Protein AF-0000000069048032 (afdb_homodimer)

Sequence (918 aa):
MLNNARDVAITTDIWTSMNTDSYITITVHFLIQAQLKTMVLCTKKLECSHTAVNICDLMTEELNKWNIFDKVVAVVTDGGANIKAAVRLMNLSHVPCTVHKLNLVIQQSLLLSDNEETRPCTNTNESDLNNLLKKCRNIVGFFKRSEVANRMLMDKQKQLGNETVLKLKQDIRTRWNSTFFMLERIMKLKEPITIVMITLKNTPCHLNSDEWNIIEDIVPLLRPFDRVTVELSAEQYPTISTVIPLIRGLQMSLGSKNPTTLLGNFIKQRLIDNTAKRFESIEEQGLTPHFSRATLLDPRCKKVAFGLEQNANDTEAFLITETAALIRNVSNTEQATQEMDQNEEVDNVWNFLQSRVTNVQSQTTTASSATSLMNQYINMPHQDFKSNVAMFWNEHKVVLAPLSDIALKYSIVPATSVPAERIFSKAGMYMMIHKSQTNRVEHCVEQQVKHTKQVQKEYMLNNARDVAITTDIWTSMNTDSYITITVHFLIQAQLKTMVLCTKKLECSHTAVNICDLMTEELNKWNIFDKVVAVVTDGGANIKAAVRLMNLSHVPCTVHKLNLVIQQSLLLSDNEETRPCTNTNESDLNNLLKKCRNIVGFFKRSEVANRMLMDKQKQLGNETVLKLKQDIRTRWNSTFFMLERIMKLKEPITIVMITLKNTPCHLNSDEWNIIEDIVPLLRPFDRVTVELSAEQYPTISTVIPLIRGLQMSLGSKNPTTLLGNFIKQRLIDNTAKRFESIEEQGLTPHFSRATLLDPRCKKVAFGLEQNANDTEAFLITETAALIRNVSNTEQATQEMDQNEEVDNVWNFLQSRVTNVQSQTTTASSATSLMNQYINMPHQDFKSNVAMFWNEHKVVLAPLSDIALKYSIVPATSVPAERIFSKAGMYMMIHKSQTNRVEHCVEQQVKHTKQVQKEY

Nearest PDB structures (foldseek):
  6dww-assembly1_A  TM=8.478E-01  e=1.047E-14  Musca domestica
  4d1q-assembly1_H-2  TM=7.732E-01  e=5.348E-15  Musca domestica
  4d1q-assembly1_B  TM=8.050E-01  e=9.401E-14  Musca domestica
  2bw3-assembly1_A  TM=7.084E-01  e=4.802E-14  Musca domestica
  8sjd-assembly1_C  TM=8.240E-01  e=1.891E-12  Musca domestica

Radius of gyration: 40.61 Å; Cα contacts (8 Å, |Δi|>4): 1242; chains: 2; bounding box: 70×132×83 Å

Structure (mmCIF, N/CA/C/O backbone):
data_AF-0000000069048032-model_v1
#
loop_
_entity.id
_entity.type
_entity.pdbx_description
1 polymer 'HAT C-terminal dimerisation domain-containing protein'
#
loop_
_atom_site.group_PDB
_atom_site.id
_atom_site.type_symbol
_atom_site.label_atom_id
_atom_site.label_alt_id
_atom_site.label_comp_id
_atom_site.label_asym_id
_atom_site.label_entity_id
_atom_site.label_seq_id
_atom_site.pdbx_PDB_ins_code
_atom_site.Cartn_x
_atom_site.Cartn_y
_atom_site.Cartn_z
_atom_site.occupancy
_atom_site.B_iso_or_equiv
_atom_site.auth_seq_id
_atom_site.auth_comp_id
_atom_site.auth_asym_id
_atom_site.auth_atom_id
_atom_site.pdbx_PDB_model_num
ATOM 1 N N . MET A 1 1 ? -22.062 18.766 -9.664 1 75.5 1 MET A N 1
ATOM 2 C CA . MET A 1 1 ? -20.766 18.594 -9.016 1 75.5 1 MET A CA 1
ATOM 3 C C . MET A 1 1 ? -20.953 18.188 -7.555 1 75.5 1 MET A C 1
ATOM 5 O O . MET A 1 1 ? -20.422 17.156 -7.129 1 75.5 1 MET A O 1
ATOM 9 N N . LEU A 1 2 ? -21.875 18.906 -6.867 1 82.12 2 LEU A N 1
ATOM 10 C CA . LEU A 1 2 ? -22.094 18.672 -5.445 1 82.12 2 LEU A CA 1
ATOM 11 C C . LEU A 1 2 ? -22.812 17.344 -5.215 1 82.12 2 LEU A C 1
ATOM 13 O O . LEU A 1 2 ? -22.531 16.641 -4.246 1 82.12 2 LEU A O 1
ATOM 17 N N . ASN A 1 3 ? -23.578 16.969 -6.109 1 79 3 ASN A N 1
ATOM 18 C CA . ASN A 1 3 ? -24.328 15.727 -5.98 1 79 3 ASN A CA 1
ATOM 19 C C . ASN A 1 3 ? -23.438 14.5 -6.082 1 79 3 ASN A C 1
ATOM 21 O O . ASN A 1 3 ? -23.75 13.445 -5.535 1 79 3 ASN A O 1
ATOM 25 N N . ASN A 1 4 ? -22.359 14.758 -6.672 1 81.81 4 ASN A N 1
ATOM 26 C CA . ASN A 1 4 ? -21.453 13.625 -6.887 1 81.81 4 ASN A CA 1
ATOM 27 C C . ASN A 1 4 ? -20.484 13.453 -5.723 1 81.81 4 ASN A C 1
ATOM 29 O O . ASN A 1 4 ? -19.797 12.438 -5.633 1 81.81 4 ASN A O 1
ATOM 33 N N . ALA A 1 5 ? -20.531 14.453 -4.871 1 88.56 5 ALA A N 1
ATOM 34 C CA . ALA A 1 5 ? -19.641 14.352 -3.721 1 88.56 5 ALA A CA 1
ATOM 35 C C . ALA A 1 5 ? -20.188 13.359 -2.695 1 88.56 5 ALA A C 1
ATOM 37 O O . ALA A 1 5 ? -21.391 13.344 -2.41 1 88.56 5 ALA A O 1
ATOM 38 N N . ARG A 1 6 ? -19.406 12.508 -2.221 1 88.44 6 ARG A N 1
ATOM 39 C CA . ARG A 1 6 ? -19.812 11.508 -1.243 1 88.44 6 ARG A CA 1
ATOM 40 C C . ARG A 1 6 ? -19.984 12.125 0.14 1 88.44 6 ARG A C 1
ATOM 42 O O . ARG A 1 6 ? -20.938 11.828 0.847 1 88.44 6 ARG A O 1
ATOM 49 N N . ASP A 1 7 ? -19.062 12.938 0.559 1 94.38 7 ASP A N 1
ATOM 50 C CA . ASP A 1 7 ? -19.047 13.609 1.855 1 94.38 7 ASP A CA 1
ATOM 51 C C . ASP A 1 7 ? -18.844 15.117 1.694 1 94.38 7 ASP A C 1
ATOM 53 O O . ASP A 1 7 ? -18.141 15.555 0.78 1 94.38 7 ASP A O 1
ATOM 57 N N . VAL A 1 8 ? -19.5 15.914 2.549 1 95.94 8 VAL A N 1
ATOM 58 C CA . VAL A 1 8 ? -19.328 17.359 2.506 1 95.94 8 VAL A CA 1
ATOM 59 C C . VAL A 1 8 ? -19.172 17.906 3.924 1 95.94 8 VAL A C 1
ATOM 61 O O . VAL A 1 8 ? -19.656 17.297 4.887 1 95.94 8 VAL A O 1
ATOM 64 N N . ALA A 1 9 ? -18.438 18.938 4.059 1 95.62 9 ALA A N 1
ATOM 65 C CA . ALA A 1 9 ? -18.344 19.703 5.305 1 95.62 9 ALA A CA 1
ATOM 66 C C . ALA A 1 9 ? -18.953 21.094 5.148 1 95.62 9 ALA A C 1
ATOM 68 O O . ALA A 1 9 ? -18.938 21.672 4.062 1 95.62 9 ALA A O 1
ATOM 69 N N . ILE A 1 10 ? -19.484 21.609 6.23 1 94.69 10 ILE A N 1
ATOM 70 C CA . ILE A 1 10 ? -20.203 22.891 6.176 1 94.69 10 ILE A CA 1
ATOM 71 C C . ILE A 1 10 ? -19.547 23.875 7.129 1 94.69 10 ILE A C 1
ATOM 73 O O . ILE A 1 10 ? -19.156 23.516 8.242 1 94.69 10 ILE A O 1
ATOM 77 N N . THR A 1 11 ? -19.375 25.031 6.652 1 92.62 11 THR A N 1
ATOM 78 C CA . THR A 1 11 ? -19 26.125 7.539 1 92.62 11 THR A CA 1
ATOM 79 C C . THR A 1 11 ? -20.094 27.188 7.562 1 92.62 11 THR A C 1
ATOM 81 O O . THR A 1 11 ? -20.766 27.438 6.555 1 92.62 11 THR A O 1
ATOM 84 N N . THR A 1 12 ? -20.344 27.719 8.727 1 89.81 12 THR A N 1
ATOM 85 C CA . THR A 1 12 ? -21.328 28.781 8.875 1 89.81 12 THR A CA 1
ATOM 86 C C . THR A 1 12 ? -20.75 29.969 9.641 1 89.81 12 THR A C 1
ATOM 88 O O . THR A 1 12 ? -19.922 29.781 10.531 1 89.81 12 THR A O 1
ATOM 91 N N . ASP A 1 13 ? -21.172 31.109 9.203 1 81.62 13 ASP A N 1
ATOM 92 C CA . ASP A 1 13 ? -20.75 32.344 9.844 1 81.62 13 ASP A CA 1
ATOM 93 C C . ASP A 1 13 ? -21.906 33.344 9.945 1 81.62 13 ASP A C 1
ATOM 95 O O . ASP A 1 13 ? -22.625 33.562 8.969 1 81.62 13 ASP A O 1
ATOM 99 N N . ILE A 1 14 ? -22.188 33.656 11.156 1 78.88 14 ILE A N 1
ATOM 100 C CA . ILE A 1 14 ? -23.188 34.719 11.359 1 78.88 14 ILE A CA 1
ATOM 101 C C . ILE A 1 14 ? -22.484 36.062 11.5 1 78.88 14 ILE A C 1
ATOM 103 O O . ILE A 1 14 ? -21.578 36.219 12.312 1 78.88 14 ILE A O 1
ATOM 107 N N . TRP A 1 15 ? -22.922 37 10.656 1 73.88 15 TRP A N 1
ATOM 108 C CA . TRP A 1 15 ? -22.266 38.312 10.688 1 73.88 15 TRP A CA 1
ATOM 109 C C . TRP A 1 15 ? -23.297 39.406 10.516 1 73.88 15 TRP A C 1
ATOM 111 O O . TRP A 1 15 ? -24.438 39.156 10.094 1 73.88 15 TRP A O 1
ATOM 121 N N . THR A 1 16 ? -22.938 40.531 11.031 1 74.25 16 THR A N 1
ATOM 122 C CA . THR A 1 16 ? -23.828 41.688 11.016 1 74.25 16 THR A CA 1
ATOM 123 C C . THR A 1 16 ? -23.406 42.688 9.945 1 74.25 16 THR A C 1
ATOM 125 O O . THR A 1 16 ? -22.219 43 9.805 1 74.25 16 THR A O 1
ATOM 128 N N . SER A 1 17 ? -24.391 43.125 9.227 1 67.06 17 SER A N 1
ATOM 129 C CA . SER A 1 17 ? -24.125 44.125 8.188 1 67.06 17 SER A CA 1
ATOM 130 C C . SER A 1 17 ? -24.031 45.531 8.781 1 67.06 17 SER A C 1
ATOM 132 O O . SER A 1 17 ? -24.266 45.719 9.977 1 67.06 17 SER A O 1
ATOM 134 N N . MET A 1 18 ? -23.672 46.438 7.895 1 62.88 18 MET A N 1
ATOM 135 C CA . MET A 1 18 ? -23.562 47.844 8.297 1 62.88 18 MET A CA 1
ATOM 136 C C . MET A 1 18 ? -24.906 48.375 8.758 1 62.88 18 MET A C 1
ATOM 138 O O . MET A 1 18 ? -24.969 49.25 9.625 1 62.88 18 MET A O 1
ATOM 142 N N . ASN A 1 19 ? -25.969 47.875 8.195 1 64.19 19 ASN A N 1
ATOM 143 C CA . ASN A 1 19 ? -27.312 48.312 8.562 1 64.19 19 ASN A CA 1
ATOM 144 C C . ASN A 1 19 ? -27.828 47.562 9.781 1 64.19 19 ASN A C 1
ATOM 146 O O . ASN A 1 19 ? -29.047 47.531 10.039 1 64.19 19 ASN A O 1
ATOM 150 N N . THR A 1 20 ? -26.984 46.844 10.43 1 70.56 20 THR A N 1
ATOM 151 C CA . THR A 1 20 ? -27.25 46.125 11.688 1 70.56 20 THR A CA 1
ATOM 152 C C . THR A 1 20 ? -28.109 44.906 11.445 1 70.56 20 THR A C 1
ATOM 154 O O . THR A 1 20 ? -28.734 44.375 12.375 1 70.56 20 THR A O 1
ATOM 157 N N . ASP A 1 21 ? -28.125 44.594 10.18 1 78.12 21 ASP A N 1
ATOM 158 C CA . ASP A 1 21 ? -28.812 43.344 9.883 1 78.12 21 ASP A CA 1
ATOM 159 C C . ASP A 1 21 ? -27.891 42.156 10.07 1 78.12 21 ASP A C 1
ATOM 161 O O . ASP A 1 21 ? -26.703 42.219 9.742 1 78.12 21 ASP A O 1
ATOM 165 N N . SER A 1 22 ? -28.531 41.125 10.648 1 81.38 22 SER A N 1
ATOM 166 C CA . SER A 1 22 ? -27.75 39.906 10.867 1 81.38 22 SER A CA 1
ATOM 167 C C . SER A 1 22 ? -27.922 38.906 9.711 1 81.38 22 SER A C 1
ATOM 169 O O . SER A 1 22 ? -29.047 38.719 9.219 1 81.38 22 SER A O 1
ATOM 171 N N . TYR A 1 23 ? -26.797 38.406 9.211 1 82.31 23 TYR A N 1
ATOM 172 C CA . TYR A 1 23 ? -26.812 37.438 8.117 1 82.31 23 TYR A CA 1
ATOM 173 C C . TYR A 1 23 ? -26.109 36.156 8.516 1 82.31 23 TYR A C 1
ATOM 175 O O . TYR A 1 23 ? -25.219 36.156 9.367 1 82.31 23 TYR A O 1
ATOM 183 N N . ILE A 1 24 ? -26.625 35.094 7.918 1 84.56 24 ILE A N 1
ATOM 184 C CA . ILE A 1 24 ? -25.922 33.812 8.055 1 84.56 24 ILE A CA 1
ATOM 185 C C . ILE A 1 24 ? -25.438 33.344 6.688 1 84.56 24 ILE A C 1
ATOM 187 O O . ILE A 1 24 ? -26.172 33.406 5.699 1 84.56 24 ILE A O 1
ATOM 191 N N . THR A 1 25 ? -24.172 33 6.59 1 86.06 25 THR A N 1
ATOM 192 C CA . THR A 1 25 ? -23.594 32.438 5.375 1 86.06 25 THR A CA 1
ATOM 193 C C . THR A 1 25 ? -23.25 30.969 5.574 1 86.06 25 THR A C 1
ATOM 195 O O . THR A 1 25 ? -22.594 30.609 6.559 1 86.06 25 THR A O 1
ATOM 198 N N . ILE A 1 26 ? -23.766 30.156 4.664 1 90.81 26 ILE A N 1
ATOM 199 C CA . ILE A 1 26 ? -23.5 28.734 4.695 1 90.81 26 ILE A CA 1
ATOM 200 C C . ILE A 1 26 ? -22.609 28.344 3.512 1 90.81 26 ILE A C 1
ATOM 202 O O . ILE A 1 26 ? -22.938 28.625 2.359 1 90.81 26 ILE A O 1
ATOM 206 N N . THR A 1 27 ? -21.453 27.75 3.824 1 90.31 27 THR A N 1
ATOM 207 C CA . THR A 1 27 ? -20.484 27.344 2.809 1 90.31 27 THR A CA 1
ATOM 208 C C . THR A 1 27 ? -20.234 25.844 2.855 1 90.31 27 THR A C 1
ATOM 210 O O . THR A 1 27 ? -20.172 25.25 3.936 1 90.31 27 THR A O 1
ATOM 213 N N . VAL A 1 28 ? -20.125 25.297 1.666 1 92.69 28 VAL A N 1
ATOM 214 C CA . VAL A 1 28 ? -19.906 23.844 1.591 1 92.69 28 VAL A CA 1
ATOM 215 C C . VAL A 1 28 ? -18.5 23.562 1.09 1 92.69 28 VAL A C 1
ATOM 217 O O . VAL A 1 28 ? -17.969 24.297 0.25 1 92.69 28 VAL A O 1
ATOM 220 N N . HIS A 1 29 ? -17.875 22.531 1.659 1 92.12 29 HIS A N 1
ATOM 221 C CA . HIS A 1 29 ? -16.531 22.047 1.296 1 92.12 29 HIS A CA 1
ATOM 222 C C . HIS A 1 29 ? -16.562 20.594 0.886 1 92.12 29 HIS A C 1
ATOM 224 O O . HIS A 1 29 ? -17.109 19.75 1.604 1 92.12 29 HIS A O 1
ATOM 230 N N . PHE A 1 30 ? -16.031 20.297 -0.293 1 92.5 30 PHE A N 1
ATOM 231 C CA . PHE A 1 30 ? -16.016 18.922 -0.773 1 92.5 30 PHE A CA 1
ATOM 232 C C . PHE A 1 30 ? -14.844 18.672 -1.713 1 92.5 30 PHE A C 1
ATOM 234 O O . PHE A 1 30 ? -14.172 19.625 -2.131 1 92.5 30 PHE A O 1
ATOM 241 N N . LEU A 1 31 ? -14.523 17.391 -1.908 1 90.25 31 LEU A N 1
ATOM 242 C CA . LEU A 1 31 ? -13.398 17.031 -2.768 1 90.25 31 LEU A CA 1
ATOM 243 C C . LEU A 1 31 ? -13.883 16.641 -4.16 1 90.25 31 LEU A C 1
ATOM 245 O O . LEU A 1 31 ? -14.898 15.953 -4.297 1 90.25 31 LEU A O 1
ATOM 249 N N . ILE A 1 32 ? -13.203 17.188 -5.148 1 86.25 32 ILE A N 1
ATOM 250 C CA . ILE A 1 32 ? -13.359 16.75 -6.531 1 86.25 32 ILE A CA 1
ATOM 251 C C . ILE A 1 32 ? -11.992 16.406 -7.125 1 86.25 32 ILE A C 1
ATOM 253 O O . ILE A 1 32 ? -11.133 17.281 -7.262 1 86.25 32 ILE A O 1
ATOM 257 N N . GLN A 1 33 ? -11.75 15.164 -7.523 1 80.81 33 GLN A N 1
ATOM 258 C CA . GLN A 1 33 ? -10.477 14.734 -8.086 1 80.81 33 GLN A CA 1
ATOM 259 C C . GLN A 1 33 ? -9.312 15.141 -7.18 1 80.81 33 GLN A C 1
ATOM 261 O O . GLN A 1 33 ? -8.352 15.758 -7.637 1 80.81 33 GLN A O 1
ATOM 266 N N . ALA A 1 34 ? -9.492 14.992 -5.938 1 81.12 34 ALA A N 1
ATOM 267 C CA . ALA A 1 34 ? -8.469 15.188 -4.914 1 81.12 34 ALA A CA 1
ATOM 268 C C . ALA A 1 34 ? -8.188 16.672 -4.711 1 81.12 34 ALA A C 1
ATOM 270 O O . ALA A 1 34 ? -7.148 17.047 -4.148 1 81.12 34 ALA A O 1
ATOM 271 N N . GLN A 1 35 ? -9.117 17.516 -5.141 1 85 35 GLN A N 1
ATOM 272 C CA . GLN A 1 35 ? -9.008 18.953 -4.914 1 85 35 GLN A CA 1
ATOM 273 C C . GLN A 1 35 ? -10.156 19.469 -4.055 1 85 35 GLN A C 1
ATOM 275 O O . GLN A 1 35 ? -11.32 19.125 -4.301 1 85 35 GLN A O 1
ATOM 280 N N . LEU A 1 36 ? -9.773 20.203 -3.139 1 88.31 36 LEU A N 1
ATOM 281 C CA . LEU A 1 36 ? -10.781 20.781 -2.252 1 88.31 36 LEU A CA 1
ATOM 282 C C . LEU A 1 36 ? -11.523 21.922 -2.936 1 88.31 36 LEU A C 1
ATOM 284 O O . LEU A 1 36 ? -10.898 22.828 -3.475 1 88.31 36 LEU A O 1
ATOM 288 N N . LYS A 1 37 ? -12.781 21.797 -2.98 1 86.88 37 LYS A N 1
ATOM 289 C CA . LYS A 1 37 ? -13.633 22.828 -3.539 1 86.88 37 LYS A CA 1
ATOM 290 C C . LYS A 1 37 ? -14.531 23.453 -2.463 1 86.88 37 LYS A C 1
ATOM 292 O O . LYS A 1 37 ? -15.023 22.734 -1.585 1 86.88 37 LYS A O 1
ATOM 297 N N . THR A 1 38 ? -14.625 24.734 -2.521 1 88.06 38 THR A N 1
ATOM 298 C CA . THR A 1 38 ? -15.461 25.484 -1.594 1 88.06 38 THR A CA 1
ATOM 299 C C . THR A 1 38 ? -16.5 26.312 -2.35 1 88.06 38 THR A C 1
ATOM 301 O O . THR A 1 38 ? -16.172 26.984 -3.336 1 88.06 38 THR A O 1
ATOM 304 N N . MET A 1 39 ? -17.766 26.203 -1.888 1 85.62 39 MET A N 1
ATOM 305 C CA . MET A 1 39 ? -18.859 26.969 -2.518 1 85.62 39 MET A CA 1
ATOM 306 C C . MET A 1 39 ? -19.797 27.531 -1.469 1 85.62 39 MET A C 1
ATOM 308 O O . MET A 1 39 ? -20.109 26.859 -0.48 1 85.62 39 MET A O 1
ATOM 312 N N . VAL A 1 40 ? -20.219 28.719 -1.731 1 87 40 VAL A N 1
ATOM 313 C CA . VAL A 1 40 ? -21.219 29.312 -0.855 1 87 40 VAL A CA 1
ATOM 314 C C . VAL A 1 40 ? -22.609 28.844 -1.255 1 87 40 VAL A C 1
ATOM 316 O O . VAL A 1 40 ? -23.047 29.047 -2.393 1 87 40 VAL A O 1
ATOM 319 N N . LEU A 1 41 ? -23.266 28.219 -0.309 1 89.12 41 LEU A N 1
ATOM 320 C CA . LEU A 1 41 ? -24.609 27.719 -0.589 1 89.12 41 LEU A CA 1
ATOM 321 C C . LEU A 1 41 ? -25.625 28.844 -0.546 1 89.12 41 LEU A C 1
ATOM 323 O O . LEU A 1 41 ? -26.5 28.938 -1.414 1 89.12 41 LEU A O 1
ATOM 327 N N . CYS A 1 42 ? -25.484 29.625 0.493 1 86.44 42 CYS A N 1
ATOM 328 C CA . CYS A 1 42 ? -26.438 30.734 0.606 1 86.44 42 CYS A CA 1
ATOM 329 C C . CYS A 1 42 ? -25.969 31.75 1.64 1 86.44 42 CYS A C 1
ATOM 331 O O . CYS A 1 42 ? -25.109 31.438 2.477 1 86.44 42 CYS A O 1
ATOM 333 N N . THR A 1 43 ? -26.375 32.938 1.492 1 86.06 43 THR A N 1
ATOM 334 C CA . THR A 1 43 ? -26.344 34.031 2.482 1 86.06 43 THR A CA 1
ATOM 335 C C . THR A 1 43 ? -27.734 34.594 2.727 1 86.06 43 THR A C 1
ATOM 337 O O . THR A 1 43 ? -28.359 35.125 1.812 1 86.06 43 THR A O 1
ATOM 340 N N . LYS A 1 44 ? -28.172 34.375 3.945 1 84.88 44 LYS A N 1
ATOM 341 C CA . LYS A 1 44 ? -29.562 34.75 4.238 1 84.88 44 LYS A CA 1
ATOM 342 C C . LYS A 1 44 ? -29.625 35.688 5.434 1 84.88 44 LYS A C 1
ATOM 344 O O . LYS A 1 44 ? -28.859 35.562 6.387 1 84.88 44 LYS A O 1
ATOM 349 N N . LYS A 1 45 ? -30.547 36.594 5.277 1 82.44 45 LYS A N 1
ATOM 350 C CA . LYS A 1 45 ? -30.812 37.469 6.398 1 82.44 45 LYS A CA 1
ATOM 351 C C . LYS A 1 45 ? -31.547 36.75 7.516 1 82.44 45 LYS A C 1
ATOM 353 O O . LYS A 1 45 ? -32.469 35.938 7.254 1 82.44 45 LYS A O 1
ATOM 358 N N . LEU A 1 46 ? -30.984 36.969 8.734 1 82.31 46 LEU A N 1
ATOM 359 C CA . LEU A 1 46 ? -31.641 36.375 9.898 1 82.31 46 LEU A CA 1
ATOM 360 C C . LEU A 1 46 ? -32.719 37.312 10.438 1 82.31 46 LEU A C 1
ATOM 362 O O . LEU A 1 46 ? -32.406 38.344 11.039 1 82.31 46 LEU A O 1
ATOM 366 N N . GLU A 1 47 ? -33.938 37.188 10.039 1 72.06 47 GLU A N 1
ATOM 367 C CA . GLU A 1 47 ? -35.031 38.062 10.367 1 72.06 47 GLU A CA 1
ATOM 368 C C . GLU A 1 47 ? -35.5 37.875 11.82 1 72.06 47 GLU A C 1
ATOM 370 O O . GLU A 1 47 ? -35.938 38.844 12.453 1 72.06 47 GLU A O 1
ATOM 375 N N . CYS A 1 48 ? -35.531 36.781 12.305 1 65.81 48 CYS A N 1
ATOM 376 C CA . CYS A 1 48 ? -36.062 36.5 13.633 1 65.81 48 CYS A CA 1
ATOM 377 C C . CYS A 1 48 ? -34.969 36.375 14.664 1 65.81 48 CYS A C 1
ATOM 379 O O . CYS A 1 48 ? -33.781 36.594 14.352 1 65.81 48 CYS A O 1
ATOM 381 N N . SER A 1 49 ? -35.375 36.125 15.875 1 75.69 49 SER A N 1
ATOM 382 C CA . SER A 1 49 ? -34.5 35.844 17 1 75.69 49 SER A CA 1
ATOM 383 C C . SER A 1 49 ? -33.5 34.75 16.656 1 75.69 49 SER A C 1
ATOM 385 O O . SER A 1 49 ? -33.844 33.75 16.016 1 75.69 49 SER A O 1
ATOM 387 N N . HIS A 1 50 ? -32.375 35.094 16.859 1 80.69 50 HIS A N 1
ATOM 388 C CA . HIS A 1 50 ? -31.281 34.156 16.562 1 80.69 50 HIS A CA 1
ATOM 389 C C . HIS A 1 50 ? -31.312 32.969 17.5 1 80.69 50 HIS A C 1
ATOM 391 O O . HIS A 1 50 ? -30.312 32.625 18.125 1 80.69 50 HIS A O 1
ATOM 397 N N . THR A 1 51 ? -32.469 32.312 17.438 1 85.94 51 THR A N 1
ATOM 398 C CA . THR A 1 51 ? -32.594 31.141 18.297 1 85.94 51 THR A CA 1
ATOM 399 C C . THR A 1 51 ? -32.062 29.906 17.594 1 85.94 51 THR A C 1
ATOM 401 O O . THR A 1 51 ? -31.984 29.859 16.359 1 85.94 51 THR A O 1
ATOM 404 N N . ALA A 1 52 ? -31.75 28.969 18.406 1 91.5 52 ALA A N 1
ATOM 405 C CA . ALA A 1 52 ? -31.203 27.719 17.906 1 91.5 52 ALA A CA 1
ATOM 406 C C . ALA A 1 52 ? -32.188 27.016 16.969 1 91.5 52 ALA A C 1
ATOM 408 O O . ALA A 1 52 ? -31.781 26.453 15.953 1 91.5 52 ALA A O 1
ATOM 409 N N . VAL A 1 53 ? -33.406 27.078 17.266 1 92.38 53 VAL A N 1
ATOM 410 C CA . VAL A 1 53 ? -34.438 26.391 16.5 1 92.38 53 VAL A CA 1
ATOM 411 C C . VAL A 1 53 ? -34.562 27.031 15.117 1 92.38 53 VAL A C 1
ATOM 413 O O . VAL A 1 53 ? -34.656 26.328 14.109 1 92.38 53 VAL A O 1
ATOM 416 N N . ASN A 1 54 ? -34.531 28.375 15.078 1 91.12 54 ASN A N 1
ATOM 417 C CA . ASN A 1 54 ? -34.656 29.078 13.812 1 91.12 54 ASN A CA 1
ATOM 418 C C . ASN A 1 54 ? -33.438 28.828 12.906 1 91.12 54 ASN A C 1
ATOM 420 O O . ASN A 1 54 ? -33.594 28.641 11.695 1 91.12 54 ASN A O 1
ATOM 424 N N . ILE A 1 55 ? -32.312 28.859 13.516 1 91.81 55 ILE A N 1
ATOM 425 C CA . ILE A 1 55 ? -31.094 28.594 12.758 1 91.81 55 ILE A CA 1
ATOM 426 C C . ILE A 1 55 ? -31.109 27.172 12.234 1 91.81 55 ILE A C 1
ATOM 428 O O . ILE A 1 55 ? -30.75 26.922 11.078 1 91.81 55 ILE A O 1
ATOM 432 N N . CYS A 1 56 ? -31.547 26.25 13.07 1 94.62 56 CYS A N 1
ATOM 433 C CA . CYS A 1 56 ? -31.656 24.844 12.695 1 94.62 56 CYS A CA 1
ATOM 434 C C . CYS A 1 56 ? -32.562 24.672 11.492 1 94.62 56 CYS A C 1
ATOM 436 O O . CYS A 1 56 ? -32.219 23.984 10.531 1 94.62 56 CYS A O 1
ATOM 438 N N . ASP A 1 57 ? -33.688 25.281 11.555 1 93.75 57 ASP A N 1
ATOM 439 C CA . ASP A 1 57 ? -34.656 25.172 10.469 1 93.75 57 ASP A CA 1
ATOM 440 C C . ASP A 1 57 ? -34.094 25.734 9.164 1 93.75 57 ASP A C 1
ATOM 442 O O . ASP A 1 57 ? -34.25 25.125 8.102 1 93.75 57 ASP A O 1
ATOM 446 N N . LEU A 1 58 ? -33.5 26.828 9.328 1 92 58 LEU A N 1
ATOM 447 C CA . LEU A 1 58 ? -32.906 27.5 8.164 1 92 58 LEU A CA 1
ATOM 448 C C . LEU A 1 58 ? -31.828 26.625 7.531 1 92 58 LEU A C 1
ATOM 450 O O . LEU A 1 58 ? -31.812 26.422 6.312 1 92 58 LEU A O 1
ATOM 454 N N . MET A 1 59 ? -30.953 26.109 8.305 1 94.62 59 MET A N 1
ATOM 455 C CA . MET A 1 59 ? -29.844 25.297 7.812 1 94.62 59 MET A CA 1
ATOM 456 C C . MET A 1 59 ? -30.359 23.984 7.223 1 94.62 59 MET A C 1
ATOM 458 O O . MET A 1 59 ? -29.891 23.547 6.172 1 94.62 59 MET A O 1
ATOM 462 N N . THR A 1 60 ? -31.297 23.375 7.883 1 96.38 60 THR A N 1
ATOM 463 C CA . THR A 1 60 ? -31.875 22.125 7.406 1 96.38 60 THR A CA 1
ATOM 464 C C . THR A 1 60 ? -32.531 22.328 6.043 1 96.38 60 THR A C 1
ATOM 466 O O . THR A 1 60 ? -32.344 21.5 5.141 1 96.38 60 THR A O 1
ATOM 469 N N . GLU A 1 61 ? -33.25 23.391 5.965 1 95 61 GLU A N 1
ATOM 470 C CA . GLU A 1 61 ? -33.906 23.688 4.707 1 95 61 GLU A CA 1
ATOM 471 C C . GLU A 1 61 ? -32.906 23.859 3.57 1 95 61 GLU A C 1
ATOM 473 O O . GLU A 1 61 ? -33.125 23.328 2.475 1 95 61 GLU A O 1
ATOM 478 N N . GLU A 1 62 ? -31.875 24.594 3.838 1 93.44 62 GLU A N 1
ATOM 479 C CA . GLU A 1 62 ? -30.875 24.875 2.811 1 93.44 62 GLU A CA 1
ATOM 480 C C . GLU A 1 62 ? -30.141 23.609 2.408 1 93.44 62 GLU A C 1
ATOM 482 O O . GLU A 1 62 ? -29.859 23.391 1.227 1 93.44 62 GLU A O 1
ATOM 487 N N . LEU A 1 63 ? -29.75 22.766 3.32 1 95.56 63 LEU A N 1
ATOM 488 C CA . LEU A 1 63 ? -29.031 21.531 3.035 1 95.56 63 LEU A CA 1
ATOM 489 C C . LEU A 1 63 ? -29.906 20.562 2.273 1 95.56 63 LEU A C 1
ATOM 491 O O . LEU A 1 63 ? -29.438 19.844 1.386 1 95.56 63 LEU A O 1
ATOM 495 N N . ASN A 1 64 ? -31.188 20.547 2.588 1 95.5 64 ASN A N 1
ATOM 496 C CA . ASN A 1 64 ? -32.125 19.672 1.883 1 95.5 64 ASN A CA 1
ATOM 497 C C . ASN A 1 64 ? -32.375 20.156 0.453 1 95.5 64 ASN A C 1
ATOM 499 O O . ASN A 1 64 ? -32.562 19.344 -0.452 1 95.5 64 ASN A O 1
ATOM 503 N N . LYS A 1 65 ? -32.438 21.422 0.332 1 93.44 65 LYS A N 1
ATOM 504 C CA . LYS A 1 65 ? -32.594 22 -1.002 1 93.44 65 LYS A CA 1
ATOM 505 C C . LYS A 1 65 ? -31.531 21.469 -1.955 1 93.44 65 LYS A C 1
ATOM 507 O O . LYS A 1 65 ? -31.812 21.219 -3.133 1 93.44 65 LYS A O 1
ATOM 512 N N . TRP A 1 66 ? -30.375 21.281 -1.479 1 92.75 66 TRP A N 1
ATOM 513 C CA . TRP A 1 66 ? -29.25 20.828 -2.297 1 92.75 66 TRP A CA 1
ATOM 514 C C . TRP A 1 66 ? -29.062 19.312 -2.16 1 92.75 66 TRP A C 1
ATOM 516 O O . TRP A 1 66 ? -28.094 18.766 -2.695 1 92.75 66 TRP A O 1
ATOM 526 N N . ASN A 1 67 ? -29.797 18.656 -1.358 1 93.25 67 ASN A N 1
ATOM 527 C CA . ASN A 1 67 ? -29.781 17.203 -1.156 1 93.25 67 ASN A CA 1
ATOM 528 C C . ASN A 1 67 ? -28.438 16.734 -0.604 1 93.25 67 ASN A C 1
ATOM 530 O O . ASN A 1 67 ? -27.859 15.773 -1.108 1 93.25 67 ASN A O 1
ATOM 534 N N . ILE A 1 68 ? -27.891 17.453 0.394 1 94.5 68 ILE A N 1
ATOM 535 C CA . ILE A 1 68 ? -26.562 17.094 0.893 1 94.5 68 ILE A CA 1
ATOM 536 C C . ILE A 1 68 ? -26.625 16.859 2.4 1 94.5 68 ILE A C 1
ATOM 538 O O . ILE A 1 68 ? -25.609 16.578 3.037 1 94.5 68 ILE A O 1
ATOM 542 N N . PHE A 1 69 ? -27.797 16.859 3.014 1 95.75 69 PHE A N 1
ATOM 543 C CA . PHE A 1 69 ? -27.938 16.766 4.461 1 95.75 69 PHE A CA 1
ATOM 544 C C . PHE A 1 69 ? -27.297 15.477 4.977 1 95.75 69 PHE A C 1
ATOM 546 O O . PHE A 1 69 ? -26.547 15.492 5.953 1 95.75 69 PHE A O 1
ATOM 553 N N . ASP A 1 70 ? -27.531 14.438 4.266 1 94.31 70 ASP A N 1
ATOM 554 C CA . ASP A 1 70 ? -27.094 13.125 4.723 1 94.31 70 ASP A CA 1
ATOM 555 C C . ASP A 1 70 ? -25.594 12.93 4.465 1 94.31 70 ASP A C 1
ATOM 557 O O . ASP A 1 70 ? -24.984 11.992 4.988 1 94.31 70 ASP A O 1
ATOM 561 N N . LYS A 1 71 ? -25.016 13.852 3.738 1 95.44 71 LYS A N 1
ATOM 562 C CA . LYS A 1 71 ? -23.609 13.719 3.346 1 95.44 71 LYS A CA 1
ATOM 563 C C . LYS A 1 71 ? -22.703 14.555 4.25 1 95.44 71 LYS A C 1
ATOM 565 O O . LYS A 1 71 ? -21.484 14.5 4.129 1 95.44 71 LYS A O 1
ATOM 570 N N . VAL A 1 72 ? -23.328 15.297 5.207 1 96.38 72 VAL A N 1
ATOM 571 C CA . VAL A 1 72 ? -22.562 16.25 6.02 1 96.38 72 VAL A CA 1
ATOM 572 C C . VAL A 1 72 ? -21.75 15.484 7.062 1 96.38 72 VAL A C 1
ATOM 574 O O . VAL A 1 72 ? -22.297 14.727 7.863 1 96.38 72 VAL A O 1
ATOM 577 N N . VAL A 1 73 ? -20.484 15.711 7.023 1 95.56 73 VAL A N 1
ATOM 578 C CA . VAL A 1 73 ? -19.578 15.07 7.957 1 95.56 73 VAL A CA 1
ATOM 579 C C . VAL A 1 73 ? -19.484 15.883 9.25 1 95.56 73 VAL A C 1
ATOM 581 O O . VAL A 1 73 ? -19.438 15.32 10.344 1 95.56 73 VAL A O 1
ATOM 584 N N . ALA A 1 74 ? -19.406 17.203 9.039 1 95.81 74 ALA A N 1
ATOM 585 C CA . ALA A 1 74 ? -19.297 18.094 10.188 1 95.81 74 ALA A CA 1
ATOM 586 C C . ALA A 1 74 ? -19.688 19.531 9.812 1 95.81 74 ALA A C 1
ATOM 588 O O . ALA A 1 74 ? -19.641 19.891 8.633 1 95.81 74 ALA A O 1
ATOM 589 N N . VAL A 1 75 ? -20.062 20.266 10.828 1 95.81 75 VAL A N 1
ATOM 590 C CA . VAL A 1 75 ? -20.375 21.688 10.68 1 95.81 75 VAL A CA 1
ATOM 591 C C . VAL A 1 75 ? -19.422 22.5 11.555 1 95.81 75 VAL A C 1
ATOM 593 O O . VAL A 1 75 ? -19.375 22.328 12.773 1 95.81 75 VAL A O 1
ATOM 596 N N . VAL A 1 76 ? -18.688 23.328 10.852 1 94.69 76 VAL A N 1
ATOM 597 C CA . VAL A 1 76 ? -17.734 24.188 11.562 1 94.69 76 VAL A CA 1
ATOM 598 C C . VAL A 1 76 ? -18.375 25.547 11.844 1 94.69 76 VAL A C 1
ATOM 600 O O . VAL A 1 76 ? -18.875 26.203 10.922 1 94.69 76 VAL A O 1
ATOM 603 N N . THR A 1 77 ? -18.375 25.953 13.109 1 92.19 77 THR A N 1
ATOM 604 C CA . THR A 1 77 ? -19 27.203 13.492 1 92.19 77 THR A CA 1
ATOM 605 C C . THR A 1 77 ? -18.062 28.031 14.383 1 92.19 77 THR A C 1
ATOM 607 O O . THR A 1 77 ? -17 27.547 14.781 1 92.19 77 THR A O 1
ATOM 610 N N . ASP A 1 78 ? -18.375 29.219 14.664 1 85.5 78 ASP A N 1
ATOM 611 C CA . ASP A 1 78 ? -17.562 30.078 15.508 1 85.5 78 ASP A CA 1
ATOM 612 C C . ASP A 1 78 ? -17.719 29.719 16.984 1 85.5 78 ASP A C 1
ATOM 614 O O . ASP A 1 78 ? -17.062 30.312 17.844 1 85.5 78 ASP A O 1
ATOM 618 N N . GLY A 1 79 ? -18.578 28.766 17.344 1 81.69 79 GLY A N 1
ATOM 619 C CA . GLY A 1 79 ? -18.719 28.266 18.703 1 81.69 79 GLY A CA 1
ATOM 620 C C . GLY A 1 79 ? -19.781 29 19.5 1 81.69 79 GLY A C 1
ATOM 621 O O . GLY A 1 79 ? -19.906 28.797 20.703 1 81.69 79 GLY A O 1
ATOM 622 N N . GLY A 1 80 ? -20.531 29.844 18.859 1 85.31 80 GLY A N 1
ATOM 623 C CA . GLY A 1 80 ? -21.641 30.484 19.547 1 85.31 80 GLY A CA 1
ATOM 624 C C . GLY A 1 80 ? -22.641 29.484 20.109 1 85.31 80 GLY A C 1
ATOM 625 O O . GLY A 1 80 ? -22.844 28.422 19.547 1 85.31 80 GLY A O 1
ATOM 626 N N . ALA A 1 81 ? -23.203 29.812 21.234 1 88 81 ALA A N 1
ATOM 627 C CA . ALA A 1 81 ? -24.125 28.906 21.906 1 88 81 ALA A CA 1
ATOM 628 C C . ALA A 1 81 ? -25.328 28.562 21.031 1 88 81 ALA A C 1
ATOM 630 O O . ALA A 1 81 ? -25.766 27.422 20.984 1 88 81 ALA A O 1
ATOM 631 N N . ASN A 1 82 ? -25.828 29.547 20.344 1 88.31 82 ASN A N 1
ATOM 632 C CA . ASN A 1 82 ? -27.016 29.359 19.516 1 88.31 82 ASN A CA 1
ATOM 633 C C . ASN A 1 82 ? -26.719 28.438 18.328 1 88.31 82 ASN A C 1
ATOM 635 O O . ASN A 1 82 ? -27.5 27.531 18.047 1 88.31 82 ASN A O 1
ATOM 639 N N . ILE A 1 83 ? -25.688 28.688 17.672 1 89.69 83 ILE A N 1
ATOM 640 C CA . ILE A 1 83 ? -25.375 27.906 16.484 1 89.69 83 ILE A CA 1
ATOM 641 C C . ILE A 1 83 ? -24.953 26.484 16.875 1 89.69 83 ILE A C 1
ATOM 643 O O . ILE A 1 83 ? -25.25 25.531 16.172 1 89.69 83 ILE A O 1
ATOM 647 N N . LYS A 1 84 ? -24.234 26.344 17.969 1 91.19 84 LYS A N 1
ATOM 648 C CA . LYS A 1 84 ? -23.875 25.016 18.484 1 91.19 84 LYS A CA 1
ATOM 649 C C . LYS A 1 84 ? -25.125 24.188 18.781 1 91.19 84 LYS A C 1
ATOM 651 O O . LYS A 1 84 ? -25.203 23.016 18.438 1 91.19 84 LYS A O 1
ATOM 656 N N . ALA A 1 85 ? -26.062 24.844 19.422 1 94.5 85 ALA A N 1
ATOM 657 C CA . ALA A 1 85 ? -27.312 24.188 19.75 1 94.5 85 ALA A CA 1
ATOM 658 C C . ALA A 1 85 ? -28.094 23.828 18.469 1 94.5 85 ALA A C 1
ATOM 660 O O . ALA A 1 85 ? -28.734 22.781 18.422 1 94.5 85 ALA A O 1
ATOM 661 N N . ALA A 1 86 ? -28.016 24.672 17.531 1 94.38 86 ALA A N 1
ATOM 662 C CA . ALA A 1 86 ? -28.688 24.406 16.266 1 94.38 86 ALA A CA 1
ATOM 663 C C . ALA A 1 86 ? -28.125 23.156 15.594 1 94.38 86 ALA A C 1
ATOM 665 O O . ALA A 1 86 ? -28.875 22.312 15.102 1 94.38 86 ALA A O 1
ATOM 666 N N . VAL A 1 87 ? -26.859 23.031 15.562 1 95.19 87 VAL A N 1
ATOM 667 C CA . VAL A 1 87 ? -26.188 21.906 14.93 1 95.19 87 VAL A CA 1
ATOM 668 C C . VAL A 1 87 ? -26.547 20.609 15.672 1 95.19 87 VAL A C 1
ATOM 670 O O . VAL A 1 87 ? -26.766 19.578 15.055 1 95.19 87 VAL A O 1
ATOM 673 N N . ARG A 1 88 ? -26.578 20.703 16.969 1 94.88 88 ARG A N 1
ATOM 674 C CA . ARG A 1 88 ? -26.969 19.562 17.781 1 94.88 88 ARG A CA 1
ATOM 675 C C . ARG A 1 88 ? -28.391 19.125 17.453 1 94.88 88 ARG A C 1
ATOM 677 O O . ARG A 1 88 ? -28.672 17.922 17.375 1 94.88 88 ARG A O 1
ATOM 684 N N . LEU A 1 89 ? -29.234 20.062 17.328 1 95.5 89 LEU A N 1
ATOM 685 C CA . LEU A 1 89 ? -30.625 19.781 17 1 95.5 89 LEU A CA 1
ATOM 686 C C . LEU A 1 89 ? -30.75 19.078 15.648 1 95.5 89 LEU A C 1
ATOM 688 O O . LEU A 1 89 ? -31.641 18.266 15.438 1 95.5 89 LEU A O 1
ATOM 692 N N . MET A 1 90 ? -29.859 19.406 14.766 1 96.19 90 MET A N 1
ATOM 693 C CA . MET A 1 90 ? -29.844 18.797 13.445 1 96.19 90 MET A CA 1
ATOM 694 C C . MET A 1 90 ? -29.234 17.406 13.5 1 96.19 90 MET A C 1
ATOM 696 O O . MET A 1 90 ? -29.266 16.672 12.508 1 96.19 90 MET A O 1
ATOM 700 N N . ASN A 1 91 ? -28.703 17.078 14.641 1 95.5 91 ASN A N 1
ATOM 701 C CA . ASN A 1 91 ? -28.031 15.797 14.836 1 95.5 91 ASN A CA 1
ATOM 702 C C . ASN A 1 91 ? -26.812 15.664 13.938 1 95.5 91 ASN A C 1
ATOM 704 O O . ASN A 1 91 ? -26.594 14.609 13.336 1 95.5 91 ASN A O 1
ATOM 708 N N . LEU A 1 92 ? -26.156 16.781 13.719 1 95.5 92 LEU A N 1
ATOM 709 C CA . LEU A 1 92 ? -24.906 16.797 12.977 1 95.5 92 LEU A CA 1
ATOM 710 C C . LEU A 1 92 ? -23.719 17.016 13.906 1 95.5 92 LEU A C 1
ATOM 712 O O . LEU A 1 92 ? -23.891 17.484 15.039 1 95.5 92 LEU A O 1
ATOM 716 N N . SER A 1 93 ? -22.578 16.641 13.453 1 94.69 93 SER A N 1
ATOM 717 C CA . SER A 1 93 ? -21.375 16.812 14.258 1 94.69 93 SER A CA 1
ATOM 718 C C . SER A 1 93 ? -20.875 18.266 14.203 1 94.69 93 SER A C 1
ATOM 720 O O . SER A 1 93 ? -20.75 18.844 13.125 1 94.69 93 SER A O 1
ATOM 722 N N . HIS A 1 94 ? -20.594 18.797 15.367 1 94.38 94 HIS A N 1
ATOM 723 C CA . HIS A 1 94 ? -20.141 20.172 15.461 1 94.38 94 HIS A CA 1
ATOM 724 C C . HIS A 1 94 ? -18.625 20.234 15.68 1 94.38 94 HIS A C 1
ATOM 726 O O . HIS A 1 94 ? -18.078 19.469 16.484 1 94.38 94 HIS A O 1
ATOM 732 N N . VAL A 1 95 ? -17.953 21.078 14.961 1 94.06 95 VAL A N 1
ATOM 733 C CA . VAL A 1 95 ? -16.547 21.375 15.125 1 94.06 95 VAL A CA 1
ATOM 734 C C . VAL A 1 95 ? -16.344 22.875 15.336 1 94.06 95 VAL A C 1
ATOM 736 O O . VAL A 1 95 ? -16.766 23.688 14.508 1 94.06 95 VAL A O 1
ATOM 739 N N . PRO A 1 96 ? -15.766 23.219 16.422 1 92.12 96 PRO A N 1
ATOM 740 C CA . PRO A 1 96 ? -15.523 24.641 16.641 1 92.12 96 PRO A CA 1
ATOM 741 C C . PRO A 1 96 ? -14.398 25.203 15.773 1 92.12 96 PRO A C 1
ATOM 743 O O . PRO A 1 96 ? -13.398 24.516 15.547 1 92.12 96 PRO A O 1
ATOM 746 N N . CYS A 1 97 ? -14.57 26.375 15.336 1 91.88 97 CYS A N 1
ATOM 747 C CA . CYS A 1 97 ? -13.531 27.047 14.562 1 91.88 97 CYS A CA 1
ATOM 748 C C . CYS A 1 97 ? -12.281 27.266 15.406 1 91.88 97 CYS A C 1
ATOM 750 O O . CYS A 1 97 ? -12.344 27.922 16.453 1 91.88 97 CYS A O 1
ATOM 752 N N . THR A 1 98 ? -11.18 26.797 14.938 1 93.56 98 THR A N 1
ATOM 753 C CA . THR A 1 98 ? -9.93 26.875 15.688 1 93.56 98 THR A CA 1
ATOM 754 C C . THR A 1 98 ? -9.406 28.297 15.727 1 93.56 98 THR A C 1
ATOM 756 O O . THR A 1 98 ? -8.852 28.75 16.734 1 93.56 98 THR A O 1
ATOM 759 N N . VAL A 1 99 ? -9.57 29 14.672 1 90.06 99 VAL A N 1
ATOM 760 C CA . VAL A 1 99 ? -9.078 30.375 14.594 1 90.06 99 VAL A CA 1
ATOM 761 C C . VAL A 1 99 ? -9.852 31.25 15.578 1 90.06 99 VAL A C 1
ATOM 763 O O . VAL A 1 99 ? -9.273 32.125 16.219 1 90.06 99 VAL A O 1
ATOM 766 N N . HIS A 1 100 ? -11.141 31 15.734 1 87.88 100 HIS A N 1
ATOM 767 C CA . HIS A 1 100 ? -11.922 31.719 16.719 1 87.88 100 HIS A CA 1
ATOM 768 C C . HIS A 1 100 ? -11.453 31.422 18.141 1 87.88 100 HIS A C 1
ATOM 770 O O . HIS A 1 100 ? -11.414 32.312 19 1 87.88 100 HIS A O 1
ATOM 776 N N . LYS A 1 101 ? -11.148 30.219 18.359 1 91.44 101 LYS A N 1
ATOM 777 C CA . LYS A 1 101 ? -10.617 29.828 19.672 1 91.44 101 LYS A CA 1
ATOM 778 C C . LYS A 1 101 ? -9.297 30.547 19.953 1 91.44 101 LYS A C 1
ATOM 780 O O . LYS A 1 101 ? -9.055 30.984 21.078 1 91.44 101 LYS A O 1
ATOM 785 N N . LEU A 1 102 ? -8.477 30.641 18.906 1 92.75 102 LEU A N 1
ATOM 786 C CA . LEU A 1 102 ? -7.207 31.344 19.047 1 92.75 102 LEU A CA 1
ATOM 787 C C . LEU A 1 102 ? -7.434 32.812 19.344 1 92.75 102 LEU A C 1
ATOM 789 O O . LEU A 1 102 ? -6.73 33.406 20.172 1 92.75 102 LEU A O 1
ATOM 793 N N . ASN A 1 103 ? -8.398 33.344 18.688 1 88.25 103 ASN A N 1
ATOM 794 C CA . ASN A 1 103 ? -8.758 34.75 18.938 1 88.25 103 ASN A CA 1
ATOM 795 C C . ASN A 1 103 ? -9.18 34.969 20.375 1 88.25 103 ASN A C 1
ATOM 797 O O . ASN A 1 103 ? -8.789 35.969 21 1 88.25 103 ASN A O 1
ATOM 801 N N . LEU A 1 104 ? -9.93 34.062 20.906 1 88.5 104 LEU A N 1
ATOM 802 C CA . LEU A 1 104 ? -10.383 34.188 22.281 1 88.5 104 LEU A CA 1
ATOM 803 C C . LEU A 1 104 ? -9.211 34.094 23.25 1 88.5 104 LEU A C 1
ATOM 805 O O . LEU A 1 104 ? -9.195 34.781 24.281 1 88.5 104 LEU A O 1
ATOM 809 N N . VAL A 1 105 ? -8.258 33.312 22.953 1 93.94 105 VAL A N 1
ATOM 810 C CA . VAL A 1 105 ? -7.059 33.188 23.766 1 93.94 105 VAL A CA 1
ATOM 811 C C . VAL A 1 105 ? -6.348 34.531 23.875 1 93.94 105 VAL A C 1
ATOM 813 O O . VAL A 1 105 ? -6.012 34.969 24.969 1 93.94 105 VAL A O 1
ATOM 816 N N . ILE A 1 106 ? -6.164 35.125 22.734 1 93.25 106 ILE A N 1
ATOM 817 C CA . ILE A 1 106 ? -5.398 36.375 22.688 1 93.25 106 ILE A CA 1
ATOM 818 C C . ILE A 1 106 ? -6.195 37.5 23.344 1 93.25 106 ILE A C 1
ATOM 820 O O . ILE A 1 106 ? -5.645 38.312 24.109 1 93.25 106 ILE A O 1
ATOM 824 N N . GLN A 1 107 ? -7.473 37.531 23.047 1 86.88 107 GLN A N 1
ATOM 825 C CA . GLN A 1 107 ? -8.32 38.562 23.625 1 86.88 107 GLN A CA 1
ATOM 826 C C . GLN A 1 107 ? -8.32 38.5 25.141 1 86.88 107 GLN A C 1
ATOM 828 O O . GLN A 1 107 ? -8.242 39.531 25.828 1 86.88 107 GLN A O 1
ATOM 833 N N . GLN A 1 108 ? -8.375 37.344 25.672 1 88.44 108 GLN A N 1
ATOM 834 C CA . GLN A 1 108 ? -8.359 37.125 27.109 1 88.44 108 GLN A CA 1
ATOM 835 C C . GLN A 1 108 ? -6.996 37.469 27.703 1 88.44 108 GLN A C 1
ATOM 837 O O . GLN A 1 108 ? -6.902 37.969 28.828 1 88.44 108 GLN A O 1
ATOM 842 N N . SER A 1 109 ? -5.965 37.188 26.938 1 91.62 109 SER A N 1
ATOM 843 C CA . SER A 1 109 ? -4.605 37.375 27.453 1 91.62 109 SER A CA 1
ATOM 844 C C . SER A 1 109 ? -4.199 38.844 27.422 1 91.62 109 SER A C 1
ATOM 846 O O . SER A 1 109 ? -3.486 39.312 28.312 1 91.62 109 SER A O 1
ATOM 848 N N . LEU A 1 110 ? -4.691 39.594 26.375 1 88.06 110 LEU A N 1
ATOM 849 C CA . LEU A 1 110 ? -4.332 41 26.219 1 88.06 110 LEU A CA 1
ATOM 850 C C . LEU A 1 110 ? -5.422 41.906 26.781 1 88.06 110 LEU A C 1
ATOM 852 O O . LEU A 1 110 ? -5.266 43.125 26.812 1 88.06 110 LEU A O 1
ATOM 856 N N . LEU A 1 111 ? -6.496 41.281 27.344 1 79.81 111 LEU A N 1
ATOM 857 C CA . LEU A 1 111 ? -7.625 42.031 27.906 1 79.81 111 LEU A CA 1
ATOM 858 C C . LEU A 1 111 ? -8.141 43.062 26.906 1 79.81 111 LEU A C 1
ATOM 860 O O . LEU A 1 111 ? -8.344 44.219 27.266 1 79.81 111 LEU A O 1
ATOM 864 N N . LEU A 1 112 ? -8.086 42.594 25.672 1 69.56 112 LEU A N 1
ATOM 865 C CA . LEU A 1 112 ? -8.617 43.469 24.625 1 69.56 112 LEU A CA 1
ATOM 866 C C . LEU A 1 112 ? -10.141 43.562 24.703 1 69.56 112 LEU A C 1
ATOM 868 O O . LEU A 1 112 ? -10.805 42.531 24.875 1 69.56 112 LEU A O 1
ATOM 872 N N . SER A 1 113 ? -10.742 44.594 25.375 1 60.81 113 SER A N 1
ATOM 873 C CA . SER A 1 113 ? -12.188 44.75 25.453 1 60.81 113 SER A CA 1
ATOM 874 C C . SER A 1 113 ? -12.664 45.969 24.641 1 60.81 113 SER A C 1
ATOM 876 O O . SER A 1 113 ? -11.891 46.906 24.422 1 60.81 113 SER A O 1
ATOM 878 N N . ASP A 1 114 ? -13.711 45.781 23.922 1 54.88 114 ASP A N 1
ATOM 879 C CA . ASP A 1 114 ? -14.312 46.844 23.141 1 54.88 114 ASP A CA 1
ATOM 880 C C . ASP A 1 114 ? -14.5 48.094 24 1 54.88 114 ASP A C 1
ATOM 882 O O . ASP A 1 114 ? -14.453 49.219 23.484 1 54.88 114 ASP A O 1
ATOM 886 N N . ASN A 1 115 ? -14.883 47.906 25.328 1 50.34 115 ASN A N 1
ATOM 887 C CA . ASN A 1 115 ? -15.188 49.062 26.156 1 50.34 115 ASN A CA 1
ATOM 888 C C . ASN A 1 115 ? -14.031 49.406 27.078 1 50.34 115 ASN A C 1
ATOM 890 O O . ASN A 1 115 ? -13.641 48.594 27.922 1 50.34 115 ASN A O 1
ATOM 894 N N . GLU A 1 116 ? -13.172 50.219 26.703 1 50.44 116 GLU A N 1
ATOM 895 C CA . GLU A 1 116 ? -12.031 50.688 27.484 1 50.44 116 GLU A CA 1
ATOM 896 C C . GLU A 1 116 ? -12.383 50.781 28.969 1 50.44 116 GLU A C 1
ATOM 898 O O . GLU A 1 116 ? -11.531 50.562 29.828 1 50.44 116 GLU A O 1
ATOM 903 N N . GLU A 1 117 ? -13.547 51.25 29.25 1 47.47 117 GLU A N 1
ATOM 904 C CA . GLU A 1 117 ? -13.969 51.656 30.578 1 47.47 117 GLU A CA 1
ATOM 905 C C . GLU A 1 117 ? -14.25 50.469 31.469 1 47.47 117 GLU A C 1
ATOM 907 O O . GLU A 1 117 ? -14.32 50.594 32.688 1 47.47 117 GLU A O 1
ATOM 912 N N . THR A 1 118 ? -14.523 49.312 30.906 1 49.56 118 THR A N 1
ATOM 913 C CA . THR A 1 118 ? -15.375 48.5 31.766 1 49.56 118 THR A CA 1
ATOM 914 C C . THR A 1 118 ? -14.539 47.5 32.562 1 49.56 118 THR A C 1
ATOM 916 O O . THR A 1 118 ? -15.047 46.844 33.469 1 49.56 118 THR A O 1
ATOM 919 N N . ARG A 1 119 ? -13.508 46.781 32.062 1 56 119 ARG A N 1
ATOM 920 C CA . ARG A 1 119 ? -13.094 45.75 32.969 1 56 119 ARG A CA 1
ATOM 921 C C . ARG A 1 119 ? -12.055 46.25 33.969 1 56 119 ARG A C 1
ATOM 923 O O . ARG A 1 119 ? -11.031 46.812 33.562 1 56 119 ARG A O 1
ATOM 930 N N . PRO A 1 120 ? -12.461 46.375 35.219 1 57.62 120 PRO A N 1
ATOM 931 C CA . PRO A 1 120 ? -11.508 46.844 36.25 1 57.62 120 PRO A CA 1
ATOM 932 C C . PRO A 1 120 ? -10.203 46.031 36.219 1 57.62 120 PRO A C 1
ATOM 934 O O . PRO A 1 120 ? -10.227 44.812 36.125 1 57.62 120 PRO A O 1
ATOM 937 N N . CYS A 1 121 ? -9.102 46.781 35.875 1 63.22 121 CYS A N 1
ATOM 938 C CA . CYS A 1 121 ? -7.785 46.156 36 1 63.22 121 CYS A CA 1
ATOM 939 C C . CYS A 1 121 ? -7.57 45.594 37.406 1 63.22 121 CYS A C 1
ATOM 941 O O . CYS A 1 121 ? -7.73 46.312 38.375 1 63.22 121 CYS A O 1
ATOM 943 N N . THR A 1 122 ? -7.562 44.344 37.531 1 66.94 122 THR A N 1
ATOM 944 C CA . THR A 1 122 ? -7.445 43.688 38.844 1 66.94 122 THR A CA 1
ATOM 945 C C . THR A 1 122 ? -6.012 43.75 39.344 1 66.94 122 THR A C 1
ATOM 947 O O . THR A 1 122 ? -5.766 43.562 40.531 1 66.94 122 THR A O 1
ATOM 950 N N . ASN A 1 123 ? -5.102 43.969 38.375 1 78 123 ASN A N 1
ATOM 951 C CA . ASN A 1 123 ? -3.717 44.031 38.844 1 78 123 ASN A CA 1
ATOM 952 C C . ASN A 1 123 ? -2.91 45.062 38.062 1 78 123 ASN A C 1
ATOM 954 O O . ASN A 1 123 ? -3.395 45.625 37.062 1 78 123 ASN A O 1
ATOM 958 N N . THR A 1 124 ? -1.812 45.375 38.5 1 83.06 124 THR A N 1
ATOM 959 C CA . THR A 1 124 ? -0.938 46.406 37.969 1 83.06 124 THR A CA 1
ATOM 960 C C . THR A 1 124 ? -0.472 46.094 36.562 1 83.06 124 THR A C 1
ATOM 962 O O . THR A 1 124 ? -0.373 46.969 35.719 1 83.06 124 THR A O 1
ATOM 965 N N . ASN A 1 125 ? -0.303 44.875 36.344 1 87.81 125 ASN A N 1
ATOM 966 C CA . ASN A 1 125 ? 0.159 44.469 35.031 1 87.81 125 ASN A CA 1
ATOM 967 C C . ASN A 1 125 ? -0.893 44.719 33.969 1 87.81 125 ASN A C 1
ATOM 969 O O . ASN A 1 125 ? -0.563 45.156 32.844 1 87.81 125 ASN A O 1
ATOM 973 N N . GLU A 1 126 ? -2.129 44.5 34.281 1 87.81 126 GLU A N 1
ATOM 974 C CA . GLU A 1 126 ? -3.219 44.719 33.312 1 87.81 126 GLU A CA 1
ATOM 975 C C . GLU A 1 126 ? -3.371 46.219 33 1 87.81 126 GLU A C 1
ATOM 977 O O . GLU A 1 126 ? -3.602 46.594 31.859 1 87.81 126 GLU A O 1
ATOM 982 N N . SER A 1 127 ? -3.213 46.938 34.031 1 88.75 127 SER A N 1
ATOM 983 C CA . SER A 1 127 ? -3.309 48.375 33.844 1 88.75 127 SER A CA 1
ATOM 984 C C . SER A 1 127 ? -2.156 48.906 33 1 88.75 127 SER A C 1
ATOM 986 O O . SER A 1 127 ? -2.35 49.781 32.156 1 88.75 127 SER A O 1
ATOM 988 N N . ASP A 1 128 ? -0.994 48.375 33.281 1 90.38 128 ASP A N 1
ATOM 989 C CA . ASP A 1 128 ? 0.181 48.781 32.531 1 90.38 128 ASP A CA 1
ATOM 990 C C . ASP A 1 128 ? 0.028 48.406 31.047 1 90.38 128 ASP A C 1
ATOM 992 O O . ASP A 1 128 ? 0.425 49.188 30.172 1 90.38 128 ASP A O 1
ATOM 996 N N . LEU A 1 129 ? -0.533 47.281 30.828 1 92.06 129 LEU A N 1
ATOM 997 C CA . LEU A 1 129 ? -0.748 46.844 29.453 1 92.06 129 LEU A CA 1
ATOM 998 C C . LEU A 1 129 ? -1.748 47.75 28.75 1 92.06 129 LEU A C 1
ATOM 1000 O O . LEU A 1 129 ? -1.517 48.188 27.609 1 92.06 129 LEU A O 1
ATOM 1004 N N . ASN A 1 130 ? -2.834 48 29.391 1 90.25 130 ASN A N 1
ATOM 1005 C CA . ASN A 1 130 ? -3.85 48.875 28.812 1 90.25 130 ASN A CA 1
ATOM 1006 C C . ASN A 1 130 ? -3.291 50.281 28.516 1 90.25 130 ASN A C 1
ATOM 1008 O O . ASN A 1 130 ? -3.621 50.875 27.484 1 90.25 130 ASN A O 1
ATOM 1012 N N . ASN A 1 131 ? -2.506 50.75 29.438 1 91.25 131 ASN A N 1
ATOM 1013 C CA . ASN A 1 131 ? -1.894 52.062 29.25 1 91.25 131 ASN A CA 1
ATOM 1014 C C . ASN A 1 131 ? -0.921 52.062 28.078 1 91.25 131 ASN A C 1
ATOM 1016 O O . ASN A 1 131 ? -0.861 53.031 27.312 1 91.25 131 ASN A O 1
ATOM 1020 N N . LEU A 1 132 ? -0.183 51.031 28.031 1 93.81 132 LEU A N 1
ATOM 1021 C CA . LEU A 1 132 ? 0.764 50.938 26.922 1 93.81 132 LEU A CA 1
ATOM 1022 C C . LEU A 1 132 ? 0.039 50.938 25.578 1 93.81 132 LEU A C 1
ATOM 1024 O O . LEU A 1 132 ? 0.434 51.625 24.656 1 93.81 132 LEU A O 1
ATOM 1028 N N . LEU A 1 133 ? -1.023 50.094 25.438 1 93 133 LEU A N 1
ATOM 1029 C CA . LEU A 1 133 ? -1.771 50 24.188 1 93 133 LEU A CA 1
ATOM 1030 C C . LEU A 1 133 ? -2.432 51.344 23.844 1 93 133 LEU A C 1
ATOM 1032 O O . LEU A 1 133 ? -2.467 51.719 22.672 1 93 133 LEU A O 1
ATOM 1036 N N . LYS A 1 134 ? -2.928 51.969 24.812 1 91.56 134 LYS A N 1
ATOM 1037 C CA . LYS A 1 134 ? -3.521 53.281 24.609 1 91.56 134 LYS A CA 1
ATOM 1038 C C . LYS A 1 134 ? -2.488 54.281 24.078 1 91.56 134 LYS A C 1
ATOM 1040 O O . LYS A 1 134 ? -2.775 55.062 23.172 1 91.56 134 LYS A O 1
ATOM 1045 N N . LYS A 1 135 ? -1.325 54.312 24.719 1 94.88 135 LYS A N 1
ATOM 1046 C CA . LYS A 1 135 ? -0.246 55.188 24.281 1 94.88 135 LYS A CA 1
ATOM 1047 C C . LYS A 1 135 ? 0.136 54.906 22.828 1 94.88 135 LYS A C 1
ATOM 1049 O O . LYS A 1 135 ? 0.354 55.844 22.047 1 94.88 135 LYS A O 1
ATOM 1054 N N . CYS A 1 136 ? 0.249 53.656 22.547 1 95.62 136 CYS A N 1
ATOM 1055 C CA . CYS A 1 136 ? 0.584 53.25 21.188 1 95.62 136 CYS A CA 1
ATOM 1056 C C . CYS A 1 136 ? -0.483 53.75 20.203 1 95.62 136 CYS A C 1
ATOM 1058 O O . CYS A 1 136 ? -0.163 54.25 19.141 1 95.62 136 CYS A O 1
ATOM 1060 N N . ARG A 1 137 ? -1.741 53.594 20.516 1 94.38 137 ARG A N 1
ATOM 1061 C CA . ARG A 1 137 ? -2.846 54.031 19.672 1 94.38 137 ARG A CA 1
ATOM 1062 C C . ARG A 1 137 ? -2.812 55.531 19.469 1 94.38 137 ARG A C 1
ATOM 1064 O O . ARG A 1 137 ? -3.129 56.031 18.391 1 94.38 137 ARG A O 1
ATOM 1071 N N . ASN A 1 138 ? -2.479 56.156 20.531 1 95.25 138 ASN A N 1
ATOM 1072 C CA . ASN A 1 138 ? -2.389 57.625 20.453 1 95.25 138 ASN A CA 1
ATOM 1073 C C . ASN A 1 138 ? -1.262 58.062 19.531 1 95.25 138 ASN A C 1
ATOM 1075 O O . ASN A 1 138 ? -1.416 59.031 18.781 1 95.25 138 ASN A O 1
ATOM 1079 N N . ILE A 1 139 ? -0.202 57.406 19.656 1 96.12 139 ILE A N 1
ATOM 1080 C CA . ILE A 1 139 ? 0.938 57.719 18.812 1 96.12 139 ILE A CA 1
ATOM 1081 C C . ILE A 1 139 ? 0.567 57.5 17.344 1 96.12 139 ILE A C 1
ATOM 1083 O O . ILE A 1 139 ? 0.779 58.344 16.5 1 96.12 139 ILE A O 1
ATOM 1087 N N . VAL A 1 140 ? 0.023 56.344 17.062 1 96.31 140 VAL A N 1
ATOM 1088 C CA . VAL A 1 140 ? -0.361 56.031 15.695 1 96.31 140 VAL A CA 1
ATOM 1089 C C . VAL A 1 140 ? -1.422 57 15.195 1 96.31 140 VAL A C 1
ATOM 1091 O O . VAL A 1 140 ? -1.354 57.469 14.062 1 96.31 140 VAL A O 1
ATOM 1094 N N . GLY A 1 141 ? -2.4 57.281 16.016 1 94.88 141 GLY A N 1
ATOM 1095 C CA . GLY A 1 141 ? -3.432 58.25 15.672 1 94.88 141 GLY A CA 1
ATOM 1096 C C . GLY A 1 141 ? -2.879 59.625 15.336 1 94.88 141 GLY A C 1
ATOM 1097 O O . GLY A 1 141 ? -3.367 60.281 14.422 1 94.88 141 GLY A O 1
ATOM 1098 N N . PHE A 1 142 ? -1.889 60.031 16.094 1 95.31 142 PHE A N 1
ATOM 1099 C CA . PHE A 1 142 ? -1.244 61.312 15.875 1 95.31 142 PHE A CA 1
ATOM 1100 C C . PHE A 1 142 ? -0.629 61.406 14.484 1 95.31 142 PHE A C 1
ATOM 1102 O O . PHE A 1 142 ? -0.85 62.344 13.742 1 95.31 142 PHE A O 1
ATOM 1109 N N . PHE A 1 143 ? 0.114 60.406 14.094 1 95.12 143 PHE A N 1
ATOM 1110 C CA . PHE A 1 143 ? 0.785 60.406 12.797 1 95.12 143 PHE A CA 1
ATOM 1111 C C . PHE A 1 143 ? -0.226 60.25 11.672 1 95.12 143 PHE A C 1
ATOM 1113 O O . PHE A 1 143 ? 0.016 60.719 10.555 1 95.12 143 PHE A O 1
ATOM 1120 N N . LYS A 1 144 ? -1.357 59.656 11.922 1 94.12 144 LYS A N 1
ATOM 1121 C CA . LYS A 1 144 ? -2.387 59.5 10.898 1 94.12 144 LYS A CA 1
ATOM 1122 C C . LYS A 1 144 ? -3.156 60.812 10.688 1 94.12 144 LYS A C 1
ATOM 1124 O O . LYS A 1 144 ? -3.619 61.094 9.578 1 94.12 144 LYS A O 1
ATOM 1129 N N . ARG A 1 145 ? -3.324 61.562 11.703 1 93.06 145 ARG A N 1
ATOM 1130 C CA . ARG A 1 145 ? -4.105 62.812 11.633 1 93.06 145 ARG A CA 1
ATOM 1131 C C . ARG A 1 145 ? -3.25 63.969 11.164 1 93.06 145 ARG A C 1
ATOM 1133 O O . ARG A 1 145 ? -3.744 64.875 10.5 1 93.06 145 ARG A O 1
ATOM 1140 N N . SER A 1 146 ? -1.951 63.938 11.578 1 93.31 146 SER A N 1
ATOM 1141 C CA . SER A 1 146 ? -1.053 65.062 11.242 1 93.31 146 SER A CA 1
ATOM 1142 C C . SER A 1 146 ? -0.302 64.75 9.945 1 93.31 146 SER A C 1
ATOM 1144 O O . SER A 1 146 ? 0.58 63.906 9.898 1 93.31 146 SER A O 1
ATOM 1146 N N . GLU A 1 147 ? -0.599 65.562 8.914 1 93.62 147 GLU A N 1
ATOM 1147 C CA . GLU A 1 147 ? 0.083 65.438 7.633 1 93.62 147 GLU A CA 1
ATOM 1148 C C . GLU A 1 147 ? 1.568 65.75 7.762 1 93.62 147 GLU A C 1
ATOM 1150 O O . GLU A 1 147 ? 2.402 65.125 7.086 1 93.62 147 GLU A O 1
ATOM 1155 N N . VAL A 1 148 ? 1.829 66.75 8.531 1 94.38 148 VAL A N 1
ATOM 1156 C CA . VAL A 1 148 ? 3.211 67.125 8.734 1 94.38 148 VAL A CA 1
ATOM 1157 C C . VAL A 1 148 ? 4 66 9.398 1 94.38 148 VAL A C 1
ATOM 1159 O O . VAL A 1 148 ? 5.117 65.688 8.977 1 94.38 148 VAL A O 1
ATOM 1162 N N . ALA A 1 149 ? 3.402 65.5 10.438 1 94.69 149 ALA A N 1
ATOM 1163 C CA . ALA A 1 149 ? 4.066 64.438 11.156 1 94.69 149 ALA A CA 1
ATOM 1164 C C . ALA A 1 149 ? 4.309 63.219 10.242 1 94.69 149 ALA A C 1
ATOM 1166 O O . ALA A 1 149 ? 5.383 62.625 10.281 1 94.69 149 ALA A O 1
ATOM 1167 N N . ASN A 1 150 ? 3.379 62.875 9.461 1 95.06 150 ASN A N 1
ATOM 1168 C CA . ASN A 1 150 ? 3.465 61.75 8.539 1 95.06 150 ASN A CA 1
ATOM 1169 C C . ASN A 1 150 ? 4.555 61.969 7.488 1 95.06 150 ASN A C 1
ATOM 1171 O O . ASN A 1 150 ? 5.297 61.031 7.156 1 95.06 150 ASN A O 1
ATOM 1175 N N . ARG A 1 151 ? 4.574 63.125 6.938 1 94.75 151 ARG A N 1
ATOM 1176 C CA . ARG A 1 151 ? 5.594 63.469 5.953 1 94.75 151 ARG A CA 1
ATOM 1177 C C . ARG A 1 151 ? 6.992 63.406 6.559 1 94.75 151 ARG A C 1
ATOM 1179 O O . ARG A 1 151 ? 7.922 62.875 5.934 1 94.75 151 ARG A O 1
ATOM 1186 N N . MET A 1 152 ? 7.102 63.938 7.73 1 95.88 152 MET A N 1
ATOM 1187 C CA . MET A 1 152 ? 8.398 63.938 8.406 1 95.88 152 MET A CA 1
ATOM 1188 C C . MET A 1 152 ? 8.844 62.5 8.688 1 95.88 152 MET A C 1
ATOM 1190 O O . MET A 1 152 ? 10.031 62.188 8.609 1 95.88 152 MET A O 1
ATOM 1194 N N . LEU A 1 153 ? 7.875 61.688 9.086 1 96 153 LEU A N 1
ATOM 1195 C CA . LEU A 1 153 ? 8.18 60.281 9.344 1 96 153 LEU A CA 1
ATOM 1196 C C . LEU A 1 153 ? 8.711 59.625 8.086 1 96 153 LEU A C 1
ATOM 1198 O O . LEU A 1 153 ? 9.688 58.875 8.141 1 96 153 LEU A O 1
ATOM 1202 N N . MET A 1 154 ? 8.133 59.844 6.945 1 95.5 154 MET A N 1
ATOM 1203 C CA . MET A 1 154 ? 8.555 59.25 5.672 1 95.5 154 MET A CA 1
ATOM 1204 C C . MET A 1 154 ? 9.953 59.75 5.301 1 95.5 154 MET A C 1
ATOM 1206 O O . MET A 1 154 ? 10.805 58.969 4.883 1 95.5 154 MET A O 1
ATOM 1210 N N . ASP A 1 155 ? 10.078 61 5.488 1 94.56 155 ASP A N 1
ATOM 1211 C CA . ASP A 1 155 ? 11.367 61.625 5.152 1 94.56 155 ASP A CA 1
ATOM 1212 C C . ASP A 1 155 ? 12.484 61.062 6.031 1 94.56 155 ASP A C 1
ATOM 1214 O O . ASP A 1 155 ? 13.594 60.812 5.551 1 94.56 155 ASP A O 1
ATOM 1218 N N . LYS A 1 156 ? 12.133 60.938 7.27 1 95.44 156 LYS A N 1
ATOM 1219 C CA . LYS A 1 156 ? 13.148 60.438 8.188 1 95.44 156 LYS A CA 1
ATOM 1220 C C . LYS A 1 156 ? 13.516 59 7.875 1 95.44 156 LYS A C 1
ATOM 1222 O O . LYS A 1 156 ? 14.664 58.594 8.055 1 95.44 156 LYS A O 1
ATOM 1227 N N . GLN A 1 157 ? 12.555 58.156 7.516 1 95.94 157 GLN A N 1
ATOM 1228 C CA . GLN A 1 157 ? 12.836 56.781 7.113 1 95.94 157 GLN A CA 1
ATOM 1229 C C . GLN A 1 157 ? 13.797 56.75 5.93 1 95.94 157 GLN A C 1
ATOM 1231 O O . GLN A 1 157 ? 14.711 55.906 5.895 1 95.94 157 GLN A O 1
ATOM 1236 N N . LYS A 1 158 ? 13.602 57.625 5.004 1 94.56 158 LYS A N 1
ATOM 1237 C CA . LYS A 1 158 ? 14.477 57.719 3.84 1 94.56 158 LYS A CA 1
ATOM 1238 C C . LYS A 1 158 ? 15.883 58.156 4.246 1 94.56 158 LYS A C 1
ATOM 1240 O O . LYS A 1 158 ? 16.875 57.594 3.738 1 94.56 158 LYS A O 1
ATOM 1245 N N . GLN A 1 159 ? 15.898 59.094 5.086 1 94.25 159 GLN A N 1
ATOM 1246 C CA . GLN A 1 159 ? 17.188 59.625 5.543 1 94.25 159 GLN A CA 1
ATOM 1247 C C 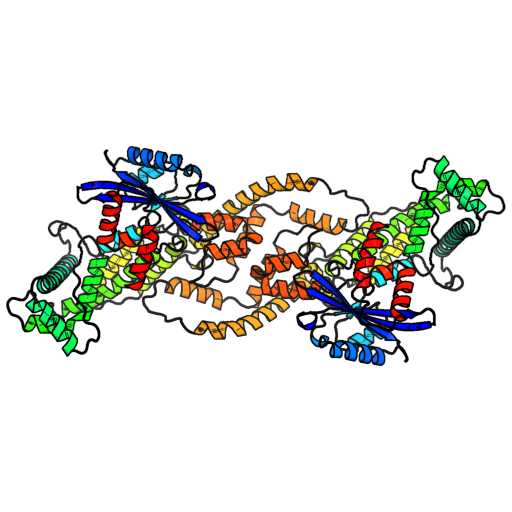. GLN A 1 159 ? 17.984 58.531 6.27 1 94.25 159 GLN A C 1
ATOM 1249 O O . GLN A 1 159 ? 19.219 58.531 6.223 1 94.25 159 GLN A O 1
ATOM 1254 N N . LEU A 1 160 ? 17.25 57.719 6.961 1 93.94 160 LEU A N 1
ATOM 1255 C CA . LEU A 1 160 ? 17.891 56.656 7.719 1 93.94 160 LEU A CA 1
ATOM 1256 C C . LEU A 1 160 ? 18.266 55.5 6.812 1 93.94 160 LEU A C 1
ATOM 1258 O O . LEU A 1 160 ? 18.875 54.531 7.266 1 93.94 160 LEU A O 1
ATOM 1262 N N . GLY A 1 161 ? 17.906 55.5 5.586 1 89.06 161 GLY A N 1
ATOM 1263 C CA . GLY A 1 161 ? 18.375 54.531 4.609 1 89.06 161 GLY A CA 1
ATOM 1264 C C . GLY A 1 161 ? 17.391 53.375 4.375 1 89.06 161 GLY A C 1
ATOM 1265 O O . GLY A 1 161 ? 17.766 52.344 3.848 1 89.06 161 GLY A O 1
ATOM 1266 N N . ASN A 1 162 ? 16.234 53.625 4.863 1 86.44 162 ASN A N 1
ATOM 1267 C CA . ASN A 1 162 ? 15.258 52.562 4.625 1 86.44 162 ASN A CA 1
ATOM 1268 C C . ASN A 1 162 ? 14.797 52.531 3.17 1 86.44 162 ASN A C 1
ATOM 1270 O O . ASN A 1 162 ? 14.453 53.562 2.607 1 86.44 162 ASN A O 1
ATOM 1274 N N . GLU A 1 163 ? 14.969 51.406 2.52 1 84.88 163 GLU A N 1
ATOM 1275 C CA . GLU A 1 163 ? 14.617 51.25 1.112 1 84.88 163 GLU A CA 1
ATOM 1276 C C . GLU A 1 163 ? 13.109 51.375 0.91 1 84.88 163 GLU A C 1
ATOM 1278 O O . GLU A 1 163 ? 12.656 52 -0.068 1 84.88 163 GLU A O 1
ATOM 1283 N N . THR A 1 164 ? 12.414 50.781 1.817 1 89.5 164 THR A N 1
ATOM 1284 C CA . THR A 1 164 ? 10.953 50.812 1.715 1 89.5 164 THR A CA 1
ATOM 1285 C C . THR A 1 164 ? 10.367 51.625 2.861 1 89.5 164 THR A C 1
ATOM 1287 O O . THR A 1 164 ? 10.688 51.406 4.027 1 89.5 164 THR A O 1
ATOM 1290 N N . VAL A 1 165 ? 9.648 52.656 2.434 1 92.06 165 VAL A N 1
ATOM 1291 C CA . VAL A 1 165 ? 9.008 53.531 3.426 1 92.06 165 VAL A CA 1
ATOM 1292 C C . VAL A 1 165 ? 7.711 52.875 3.904 1 92.06 165 VAL A C 1
ATOM 1294 O O . VAL A 1 165 ? 6.887 52.438 3.094 1 92.06 165 VAL A O 1
ATOM 1297 N N . LEU A 1 166 ? 7.594 52.719 5.18 1 93.69 166 LEU A N 1
ATOM 1298 C CA . LEU A 1 166 ? 6.43 52.094 5.781 1 93.69 166 LEU A CA 1
ATOM 1299 C C . LEU A 1 166 ? 5.559 53.125 6.496 1 93.69 166 LEU A C 1
ATOM 1301 O O . LEU A 1 166 ? 6.066 54.094 7.051 1 93.69 166 LEU A O 1
ATOM 1305 N N . LYS A 1 167 ? 4.285 52.844 6.453 1 92.31 167 LYS A N 1
ATOM 1306 C CA . LYS A 1 167 ? 3.336 53.656 7.219 1 92.31 167 LYS A CA 1
ATOM 1307 C C . LYS A 1 167 ? 2.914 52.938 8.5 1 92.31 167 LYS A C 1
ATOM 1309 O O . LYS A 1 167 ? 2.982 51.719 8.578 1 92.31 167 LYS A O 1
ATOM 1314 N N . LEU A 1 168 ? 2.531 53.688 9.477 1 93.81 168 LEU A N 1
ATOM 1315 C CA . LEU A 1 168 ? 2.043 53.094 10.711 1 93.81 168 LEU A CA 1
ATOM 1316 C C . LEU A 1 168 ? 0.662 52.5 10.516 1 93.81 168 LEU A C 1
ATOM 1318 O O . LEU A 1 168 ? -0.098 52.938 9.648 1 93.81 168 LEU A O 1
ATOM 1322 N N . LYS A 1 169 ? 0.384 51.469 11.266 1 92.44 169 LYS A N 1
ATOM 1323 C CA . LYS A 1 169 ? -0.888 50.781 11.172 1 92.44 169 LYS A CA 1
ATOM 1324 C C . LYS A 1 169 ? -1.719 50.969 12.438 1 92.44 169 LYS A C 1
ATOM 1326 O O . LYS A 1 169 ? -1.224 50.781 13.555 1 92.44 169 LYS A O 1
ATOM 1331 N N . GLN A 1 170 ? -2.939 51.375 12.227 1 91 170 GLN A N 1
ATOM 1332 C CA . GLN A 1 170 ? -3.873 51.531 13.336 1 91 170 GLN A CA 1
ATOM 1333 C C . GLN A 1 170 ? -4.598 50.219 13.641 1 91 170 GLN A C 1
ATOM 1335 O O . GLN A 1 170 ? -5.004 49.531 12.727 1 91 170 GLN A O 1
ATOM 1340 N N . ASP A 1 171 ? -4.695 49.906 14.953 1 87.06 171 ASP A N 1
ATOM 1341 C CA . ASP A 1 171 ? -5.348 48.656 15.289 1 87.06 171 ASP A CA 1
ATOM 1342 C C . ASP A 1 171 ? -6.855 48.812 15.445 1 87.06 171 ASP A C 1
ATOM 1344 O O . ASP A 1 171 ? -7.336 49.969 15.578 1 87.06 171 ASP A O 1
ATOM 1348 N N . ILE A 1 172 ? -7.512 47.781 15.094 1 77.5 172 ILE A N 1
ATOM 1349 C CA . ILE A 1 172 ? -8.914 47.656 15.461 1 77.5 172 ILE A CA 1
ATOM 1350 C C . ILE A 1 172 ? -9.031 46.844 16.766 1 77.5 172 ILE A C 1
ATOM 1352 O O . ILE A 1 172 ? -8.602 45.719 16.844 1 77.5 172 ILE A O 1
ATOM 1356 N N . ARG A 1 173 ? -9.594 47.438 17.781 1 74.69 173 ARG A N 1
ATOM 1357 C CA . ARG A 1 173 ? -9.578 46.938 19.141 1 74.69 173 ARG A CA 1
ATOM 1358 C C . ARG A 1 173 ? -10.141 45.531 19.234 1 74.69 173 ARG A C 1
ATOM 1360 O O . ARG A 1 173 ? -9.711 44.75 20.078 1 74.69 173 ARG A O 1
ATOM 1367 N N . THR A 1 174 ? -11.039 45.219 18.359 1 69.19 174 THR A N 1
ATOM 1368 C CA . THR A 1 174 ? -11.703 43.938 18.469 1 69.19 174 THR A CA 1
ATOM 1369 C C . THR A 1 174 ? -10.945 42.875 17.672 1 69.19 174 THR A C 1
ATOM 1371 O O . THR A 1 174 ? -11.328 41.688 17.688 1 69.19 174 THR A O 1
ATOM 1374 N N . ARG A 1 175 ? -9.852 43.281 17.109 1 74.88 175 ARG A N 1
ATOM 1375 C CA . ARG A 1 175 ? -9.07 42.344 16.312 1 74.88 175 ARG A CA 1
ATOM 1376 C C . ARG A 1 175 ? -7.617 42.312 16.781 1 74.88 175 ARG A C 1
ATOM 1378 O O . ARG A 1 175 ? -6.836 43.219 16.484 1 74.88 175 ARG A O 1
ATOM 1385 N N . TRP A 1 176 ? -7.312 41.25 17.266 1 84.88 176 TRP A N 1
ATOM 1386 C CA . TRP A 1 176 ? -5.992 41.156 17.891 1 84.88 176 TRP A CA 1
ATOM 1387 C C . TRP A 1 176 ? -4.891 41.25 16.844 1 84.88 176 TRP A C 1
ATOM 1389 O O . TRP A 1 176 ? -3.797 41.75 17.125 1 84.88 176 TRP A O 1
ATOM 1399 N N . ASN A 1 177 ? -5.105 40.75 15.641 1 86.75 177 ASN A N 1
ATOM 1400 C CA . ASN A 1 177 ? -4.09 40.781 14.594 1 86.75 177 ASN A CA 1
ATOM 1401 C C . ASN A 1 177 ? -3.684 42.219 14.242 1 86.75 177 ASN A C 1
ATOM 1403 O O . ASN A 1 177 ? -2.51 42.469 13.977 1 86.75 177 ASN A O 1
ATOM 1407 N N . SER A 1 178 ? -4.652 43.031 14.281 1 87.31 178 SER A N 1
ATOM 1408 C CA . SER A 1 178 ? -4.352 44.438 13.992 1 87.31 178 SER A CA 1
ATOM 1409 C C . SER A 1 178 ? -3.498 45.062 15.094 1 87.31 178 SER A C 1
ATOM 1411 O O . SER A 1 178 ? -2.641 45.906 14.828 1 87.31 178 SER A O 1
ATOM 1413 N N . THR A 1 179 ? -3.809 44.625 16.297 1 90.62 179 THR A N 1
ATOM 1414 C CA . THR A 1 179 ? -2.984 45.094 17.422 1 90.62 179 THR A CA 1
ATOM 1415 C C . THR A 1 179 ? -1.552 44.594 17.266 1 90.62 179 THR A C 1
ATOM 1417 O O . THR A 1 179 ? -0.599 45.344 17.5 1 90.62 179 THR A O 1
ATOM 1420 N N . PHE A 1 180 ? -1.45 43.406 16.906 1 93.75 180 PHE A N 1
ATOM 1421 C CA . PHE A 1 180 ? -0.141 42.812 16.656 1 93.75 180 PHE A CA 1
ATOM 1422 C C . PHE A 1 180 ? 0.607 43.562 15.57 1 93.75 180 PHE A C 1
ATOM 1424 O O . PHE A 1 180 ? 1.77 43.938 15.758 1 93.75 180 PHE A O 1
ATOM 1431 N N . PHE A 1 181 ? -0.015 43.875 14.508 1 94.5 181 PHE A N 1
ATOM 1432 C CA . PHE A 1 181 ? 0.616 44.562 13.391 1 94.5 181 PHE A CA 1
ATOM 1433 C C . PHE A 1 181 ? 0.985 46 13.773 1 94.5 181 PHE A C 1
ATOM 1435 O O . PHE A 1 181 ? 2.008 46.531 13.328 1 94.5 181 PHE A O 1
ATOM 1442 N N . MET A 1 182 ? 0.119 46.5 14.547 1 95.44 182 MET A N 1
ATOM 1443 C CA . MET A 1 182 ? 0.427 47.844 15.039 1 95.44 182 MET A CA 1
ATOM 1444 C C . MET A 1 182 ? 1.709 47.844 15.859 1 95.44 182 MET A C 1
ATOM 1446 O O . MET A 1 182 ? 2.611 48.656 15.617 1 95.44 182 MET A O 1
ATOM 1450 N N . LEU A 1 183 ? 1.798 46.938 16.781 1 96.25 183 LEU A N 1
ATOM 1451 C CA . LEU A 1 183 ? 2.959 46.875 17.656 1 96.25 183 LEU A CA 1
ATOM 1452 C C . LEU A 1 183 ? 4.215 46.5 16.875 1 96.25 183 LEU A C 1
ATOM 1454 O O . LEU A 1 183 ? 5.281 47.094 17.109 1 96.25 183 LEU A O 1
ATOM 1458 N N . GLU A 1 184 ? 4.031 45.625 15.992 1 96.06 184 GLU A N 1
ATOM 1459 C CA . GLU A 1 184 ? 5.16 45.219 15.156 1 96.06 184 GLU A CA 1
ATOM 1460 C C . GLU A 1 184 ? 5.676 46.375 14.32 1 96.06 184 GLU A C 1
ATOM 1462 O O . GLU A 1 184 ? 6.887 46.594 14.188 1 96.06 184 GLU A O 1
ATOM 1467 N N . ARG A 1 185 ? 4.777 47.125 13.734 1 95.88 185 ARG A N 1
ATOM 1468 C CA . ARG A 1 185 ? 5.137 48.281 12.922 1 95.88 185 ARG A CA 1
ATOM 1469 C C . ARG A 1 185 ? 5.801 49.375 13.766 1 95.88 185 ARG A C 1
ATOM 1471 O O . ARG A 1 185 ? 6.77 50 13.328 1 95.88 185 ARG A O 1
ATOM 1478 N N . ILE A 1 186 ? 5.238 49.625 14.93 1 96.56 186 ILE A N 1
ATOM 1479 C CA . ILE A 1 186 ? 5.812 50.594 15.844 1 96.56 186 ILE A CA 1
ATOM 1480 C C . ILE A 1 186 ? 7.242 50.219 16.188 1 96.56 186 ILE A C 1
ATOM 1482 O O . ILE A 1 186 ? 8.141 51.062 16.219 1 96.56 186 ILE A O 1
ATOM 1486 N N . MET A 1 187 ? 7.434 48.969 16.438 1 96 187 MET A N 1
ATOM 1487 C CA . MET A 1 187 ? 8.758 48.469 16.797 1 96 187 MET A CA 1
ATOM 1488 C C . MET A 1 187 ? 9.734 48.625 15.633 1 96 187 MET A C 1
ATOM 1490 O O . MET A 1 187 ? 10.883 49.031 15.828 1 96 187 MET A O 1
ATOM 1494 N N . LYS A 1 188 ? 9.305 48.375 14.453 1 95.12 188 LYS A N 1
ATOM 1495 C CA . LYS A 1 188 ? 10.141 48.469 13.258 1 95.12 188 LYS A CA 1
ATOM 1496 C C . LYS A 1 188 ? 10.539 49.938 13.008 1 95.12 188 LYS A C 1
ATOM 1498 O O . LYS A 1 188 ? 11.633 50.188 12.516 1 95.12 188 LYS A O 1
ATOM 1503 N N . LEU A 1 189 ? 9.68 50.812 13.367 1 95.5 189 LEU A N 1
ATOM 1504 C CA . LEU A 1 189 ? 9.906 52.219 13.086 1 95.5 189 LEU A CA 1
ATOM 1505 C C . LEU A 1 189 ? 10.273 52.969 14.359 1 95.5 189 LEU A C 1
ATOM 1507 O O . LEU A 1 189 ? 10 54.156 14.484 1 95.5 189 LEU A O 1
ATOM 1511 N N . LYS A 1 190 ? 10.766 52.281 15.297 1 95.62 190 LYS A N 1
ATOM 1512 C CA . LYS A 1 190 ? 11.094 52.844 16.594 1 95.62 190 LYS A CA 1
ATOM 1513 C C . LYS A 1 190 ? 11.953 54.094 16.438 1 95.62 190 LYS A C 1
ATOM 1515 O O . LYS A 1 190 ? 11.633 55.156 17 1 95.62 190 LYS A O 1
ATOM 1520 N N . GLU A 1 191 ? 12.977 54.094 15.625 1 94.94 191 GLU A N 1
ATOM 1521 C CA . GLU A 1 191 ? 13.945 55.188 15.5 1 94.94 191 GLU A CA 1
ATOM 1522 C C . GLU A 1 191 ? 13.336 56.406 14.812 1 94.94 191 GLU A C 1
ATOM 1524 O O . GLU A 1 191 ? 13.359 57.5 15.359 1 94.94 191 GLU A O 1
ATOM 1529 N N . PRO A 1 192 ? 12.766 56.156 13.648 1 95.88 192 PRO A N 1
ATOM 1530 C CA . PRO A 1 192 ? 12.18 57.344 13 1 95.88 192 PRO A CA 1
ATOM 1531 C C . PRO A 1 192 ? 11.031 57.938 13.805 1 95.88 192 PRO A C 1
ATOM 1533 O O . PRO A 1 192 ? 10.867 59.156 13.836 1 95.88 192 PRO A O 1
ATOM 1536 N N . ILE A 1 193 ? 10.242 57.188 14.461 1 96.12 193 ILE A N 1
ATOM 1537 C CA . ILE A 1 193 ? 9.141 57.688 15.273 1 96.12 193 ILE A CA 1
ATOM 1538 C C . ILE A 1 193 ? 9.68 58.562 16.406 1 96.12 193 ILE A C 1
ATOM 1540 O O . ILE A 1 193 ? 9.18 59.656 16.656 1 96.12 193 ILE A O 1
ATOM 1544 N N . THR A 1 194 ? 10.688 58.031 17.094 1 94.56 194 THR A N 1
ATOM 1545 C CA . THR A 1 194 ? 11.273 58.75 18.234 1 94.56 194 THR A CA 1
ATOM 1546 C C . THR A 1 194 ? 11.859 60.094 17.797 1 94.56 194 THR A C 1
ATOM 1548 O O . THR A 1 194 ? 11.68 61.094 18.469 1 94.56 194 THR A O 1
ATOM 1551 N N . ILE A 1 195 ? 12.477 60.125 16.688 1 94.62 195 ILE A N 1
ATOM 1552 C CA . ILE A 1 195 ? 13.117 61.344 16.188 1 94.62 195 ILE A CA 1
ATOM 1553 C C . ILE A 1 195 ? 12.055 62.375 15.836 1 94.62 195 ILE A C 1
ATOM 1555 O O . ILE A 1 195 ? 12.172 63.562 16.203 1 94.62 195 ILE A O 1
ATOM 1559 N N . VAL A 1 196 ? 11.023 61.938 15.148 1 95.44 196 VAL A N 1
ATOM 1560 C CA . VAL A 1 196 ? 9.977 62.875 14.711 1 95.44 196 VAL A CA 1
ATOM 1561 C C . VAL A 1 196 ? 9.227 63.406 15.922 1 95.44 196 VAL A C 1
ATOM 1563 O O . VAL A 1 196 ? 8.898 64.625 15.977 1 95.44 196 VAL A O 1
ATOM 1566 N N . MET A 1 197 ? 8.977 62.594 16.875 1 94.25 197 MET A N 1
ATOM 1567 C CA . MET A 1 197 ? 8.211 62.969 18.047 1 94.25 197 MET A CA 1
ATOM 1568 C C . MET A 1 197 ? 8.984 64 18.891 1 94.25 197 MET A C 1
ATOM 1570 O O . MET A 1 197 ? 8.391 64.875 19.531 1 94.25 197 MET A O 1
ATOM 1574 N N . ILE A 1 198 ? 10.289 63.906 18.859 1 92 198 ILE A N 1
ATOM 1575 C CA . ILE A 1 198 ? 11.125 64.812 19.594 1 92 198 ILE A CA 1
ATOM 1576 C C . ILE A 1 198 ? 11.172 66.188 18.859 1 92 198 ILE A C 1
ATOM 1578 O O . ILE A 1 198 ? 11.266 67.25 19.484 1 92 198 ILE A O 1
ATOM 1582 N N . THR A 1 199 ? 11.078 66.125 17.594 1 92.31 199 THR A N 1
ATOM 1583 C CA . THR A 1 199 ? 11.227 67.312 16.75 1 92.31 199 THR A CA 1
ATOM 1584 C C . THR A 1 199 ? 9.938 68.125 16.75 1 92.31 199 THR A C 1
ATOM 1586 O O . THR A 1 199 ? 9.977 69.375 16.703 1 92.31 199 THR A O 1
ATOM 1589 N N . LEU A 1 200 ? 8.875 67.5 16.688 1 92.56 200 LEU A N 1
ATOM 1590 C CA . LEU A 1 200 ? 7.594 68.188 16.562 1 92.56 200 LEU A CA 1
ATOM 1591 C C . LEU A 1 200 ? 7.09 68.625 17.922 1 92.56 200 LEU A C 1
ATOM 1593 O O . LEU A 1 200 ? 7.43 68.062 18.953 1 92.56 200 LEU A O 1
ATOM 1597 N N . LYS A 1 201 ? 6.289 69.75 17.797 1 86.5 201 LYS A N 1
ATOM 1598 C CA . LYS A 1 201 ? 5.645 70.25 19 1 86.5 201 LYS A CA 1
ATOM 1599 C C . LYS A 1 201 ? 4.281 69.625 19.219 1 86.5 201 LYS A C 1
ATOM 1601 O O . LYS A 1 201 ? 3.654 69.125 18.266 1 86.5 201 LYS A O 1
ATOM 1606 N N . ASN A 1 202 ? 3.768 69.438 20.438 1 88.06 202 ASN A N 1
ATOM 1607 C CA . ASN A 1 202 ? 2.441 69 20.812 1 88.06 202 ASN A CA 1
ATOM 1608 C C . ASN A 1 202 ? 2.26 67.5 20.469 1 88.06 202 ASN A C 1
ATOM 1610 O O . ASN A 1 202 ? 1.241 67.125 19.891 1 88.06 202 ASN A O 1
ATOM 1614 N N . THR A 1 203 ? 3.305 66.812 20.547 1 90.12 203 THR A N 1
ATOM 1615 C CA . THR A 1 203 ? 3.236 65.375 20.297 1 90.12 203 THR A CA 1
ATOM 1616 C C . THR A 1 203 ? 2.668 64.625 21.5 1 90.12 203 THR A C 1
ATOM 1618 O O . THR A 1 203 ? 2.688 65.188 22.625 1 90.12 203 THR A O 1
ATOM 1621 N N . PRO A 1 204 ? 2.076 63.5 21.234 1 92.88 204 PRO A N 1
ATOM 1622 C CA . PRO A 1 204 ? 1.621 62.688 22.375 1 92.88 204 PRO A CA 1
ATOM 1623 C C . PRO A 1 204 ? 2.773 62.188 23.234 1 92.88 204 PRO A C 1
ATOM 1625 O O . PRO A 1 204 ? 3.941 62.406 22.906 1 92.88 204 PRO A O 1
ATOM 1628 N N . CYS A 1 205 ? 2.334 61.562 24.344 1 89.69 205 CYS A N 1
ATOM 1629 C CA . CYS A 1 205 ? 3.328 61.031 25.281 1 89.69 205 CYS A CA 1
ATOM 1630 C C . CYS A 1 205 ? 4.23 60 24.609 1 89.69 205 CYS A C 1
ATOM 1632 O O . CYS A 1 205 ? 3.748 59.094 23.953 1 89.69 205 CYS A O 1
ATOM 1634 N N . HIS A 1 206 ? 5.531 60.188 24.812 1 91.75 206 HIS A N 1
ATOM 1635 C CA . HIS A 1 206 ? 6.523 59.25 24.25 1 91.75 206 HIS A CA 1
ATOM 1636 C C . HIS A 1 206 ? 6.531 57.938 25 1 91.75 206 HIS A C 1
ATOM 1638 O O . HIS A 1 206 ? 6.199 57.875 26.188 1 91.75 206 HIS A O 1
ATOM 1644 N N . LEU A 1 207 ? 6.926 56.938 24.281 1 95.06 207 LEU A N 1
ATOM 1645 C CA . LEU A 1 207 ? 7.191 55.688 24.938 1 95.06 207 LEU A CA 1
ATOM 1646 C C . LEU A 1 207 ? 8.539 55.688 25.656 1 95.06 207 LEU A C 1
ATOM 1648 O O . LEU A 1 207 ? 9.539 56.156 25.094 1 95.06 207 LEU A O 1
ATOM 1652 N N . ASN A 1 208 ? 8.5 55.344 26.922 1 94.06 208 ASN A N 1
ATOM 1653 C CA . ASN A 1 208 ? 9.766 55.281 27.641 1 94.06 208 ASN A CA 1
ATOM 1654 C C . ASN A 1 208 ? 10.516 53.969 27.328 1 94.06 208 ASN A C 1
ATOM 1656 O O . ASN A 1 208 ? 10.016 53.156 26.578 1 94.06 208 ASN A O 1
ATOM 1660 N N . SER A 1 209 ? 11.703 53.844 27.812 1 94.62 209 SER A N 1
ATOM 1661 C CA . SER A 1 209 ? 12.562 52.719 27.516 1 94.62 209 SER A CA 1
ATOM 1662 C C . SER A 1 209 ? 11.922 51.406 27.969 1 94.62 209 SER A C 1
ATOM 1664 O O . SER A 1 209 ? 12.016 50.375 27.266 1 94.62 209 SER A O 1
ATOM 1666 N N . ASP A 1 210 ? 11.281 51.438 29.078 1 95.12 210 ASP A N 1
ATOM 1667 C CA . ASP A 1 210 ? 10.625 50.25 29.609 1 95.12 210 ASP A CA 1
ATOM 1668 C C . ASP A 1 210 ? 9.469 49.812 28.703 1 95.12 210 ASP A C 1
ATOM 1670 O O . ASP A 1 210 ? 9.273 48.625 28.469 1 95.12 210 ASP A O 1
ATOM 1674 N N . GLU A 1 211 ? 8.781 50.75 28.219 1 95.88 211 GLU A N 1
ATOM 1675 C CA . GLU A 1 211 ? 7.645 50.469 27.344 1 95.88 211 GLU A CA 1
ATOM 1676 C C . GLU A 1 211 ? 8.102 49.906 26.016 1 95.88 211 GLU A C 1
ATOM 1678 O O . GLU A 1 211 ? 7.457 49 25.469 1 95.88 211 GLU A O 1
ATOM 1683 N N . TRP A 1 212 ? 9.219 50.406 25.531 1 96.62 212 TRP A N 1
ATOM 1684 C CA . TRP A 1 212 ? 9.797 49.812 24.312 1 96.62 212 TRP A CA 1
ATOM 1685 C C . TRP A 1 212 ? 10.211 48.375 24.547 1 96.62 212 TRP A C 1
ATOM 1687 O O . TRP A 1 212 ? 10 47.531 23.672 1 96.62 212 TRP A O 1
ATOM 1697 N N . ASN A 1 213 ? 10.727 48.094 25.688 1 96.81 213 ASN A N 1
ATOM 1698 C CA . ASN A 1 213 ? 11.141 46.719 26.016 1 96.81 213 ASN A CA 1
ATOM 1699 C C . ASN A 1 213 ? 9.938 45.781 26.109 1 96.81 213 ASN A C 1
ATOM 1701 O O . ASN A 1 213 ? 10.039 44.625 25.734 1 96.81 213 ASN A O 1
ATOM 1705 N N . ILE A 1 214 ? 8.906 46.312 26.594 1 96.5 214 ILE A N 1
ATOM 1706 C CA . ILE A 1 214 ? 7.688 45.531 26.719 1 96.5 214 ILE A CA 1
ATOM 1707 C C . ILE A 1 214 ? 7.172 45.156 25.312 1 96.5 214 ILE A C 1
ATOM 1709 O O . ILE A 1 214 ? 6.762 44.031 25.078 1 96.5 214 ILE A O 1
ATOM 1713 N N . ILE A 1 215 ? 7.164 46.125 24.391 1 97 215 ILE A N 1
ATOM 1714 C CA . ILE A 1 215 ? 6.727 45.875 23.016 1 97 215 ILE A CA 1
ATOM 1715 C C . ILE A 1 215 ? 7.625 44.812 22.375 1 97 215 ILE A C 1
ATOM 1717 O O . ILE A 1 215 ? 7.141 43.938 21.656 1 97 215 ILE A O 1
ATOM 1721 N N . GLU A 1 216 ? 8.891 44.844 22.688 1 96.69 216 GLU A N 1
ATOM 1722 C CA . GLU A 1 216 ? 9.859 43.906 22.156 1 96.69 216 GLU A CA 1
ATOM 1723 C C . GLU A 1 216 ? 9.602 42.5 22.688 1 96.69 216 GLU A C 1
ATOM 1725 O O . GLU A 1 216 ? 9.961 41.5 22.047 1 96.69 216 GLU A O 1
ATOM 1730 N N . ASP A 1 217 ? 8.992 42.438 23.844 1 96.69 217 ASP A N 1
ATOM 1731 C CA . ASP A 1 217 ? 8.625 41.156 24.438 1 96.69 217 ASP A CA 1
ATOM 1732 C C . ASP A 1 217 ? 7.316 40.625 23.859 1 96.69 217 ASP A C 1
ATOM 1734 O O . ASP A 1 217 ? 7.172 39.438 23.594 1 96.69 217 ASP A O 1
ATOM 1738 N N . ILE A 1 218 ? 6.391 41.531 23.578 1 95.81 218 ILE A N 1
ATOM 1739 C CA . ILE A 1 218 ? 5.027 41.125 23.219 1 95.81 218 ILE A CA 1
ATOM 1740 C C . ILE A 1 218 ? 4.996 40.656 21.766 1 95.81 218 ILE A C 1
ATOM 1742 O O . ILE A 1 218 ? 4.305 39.688 21.453 1 95.81 218 ILE A O 1
ATOM 1746 N N . VAL A 1 219 ? 5.723 41.281 20.922 1 96.12 219 VAL A N 1
ATOM 1747 C CA . VAL A 1 219 ? 5.648 41 19.484 1 96.12 219 VAL A CA 1
ATOM 1748 C C . VAL A 1 219 ? 6.066 39.562 19.203 1 96.12 219 VAL A C 1
ATOM 1750 O O . VAL A 1 219 ? 5.336 38.812 18.547 1 96.12 219 VAL A O 1
ATOM 1753 N N . PRO A 1 220 ? 7.152 39.094 19.781 1 95.38 220 PRO A N 1
ATOM 1754 C CA . PRO A 1 220 ? 7.52 37.688 19.531 1 95.38 220 PRO A CA 1
ATOM 1755 C C . PRO A 1 220 ? 6.535 36.719 20.156 1 95.38 220 PRO A C 1
ATOM 1757 O O . PRO A 1 220 ? 6.406 35.594 19.672 1 95.38 220 PRO A O 1
ATOM 1760 N N . LEU A 1 221 ? 5.863 37.125 21.172 1 95.69 221 LEU A N 1
ATOM 1761 C CA . LEU A 1 221 ? 4.887 36.25 21.828 1 95.69 221 LEU A CA 1
ATOM 1762 C C . LEU A 1 221 ? 3.643 36.094 20.953 1 95.69 221 LEU A C 1
ATOM 1764 O O . LEU A 1 221 ? 2.998 35.031 20.984 1 95.69 221 LEU A O 1
ATOM 1768 N N . LEU A 1 222 ? 3.305 37.125 20.188 1 95.31 222 LEU A N 1
ATOM 1769 C CA . LEU A 1 222 ? 2.074 37.125 19.391 1 95.31 222 LEU A CA 1
ATOM 1770 C C . LEU A 1 222 ? 2.332 36.594 17.984 1 95.31 222 LEU A C 1
ATOM 1772 O O . LEU A 1 222 ? 1.404 36.125 17.312 1 95.31 222 LEU A O 1
ATOM 1776 N N . ARG A 1 223 ? 3.537 36.562 17.578 1 94.62 223 ARG A N 1
ATOM 1777 C CA . ARG A 1 223 ? 3.898 36.188 16.219 1 94.62 223 ARG A CA 1
ATOM 1778 C C . ARG A 1 223 ? 3.49 34.75 15.914 1 94.62 223 ARG A C 1
ATOM 1780 O O . ARG A 1 223 ? 2.92 34.469 14.859 1 94.62 223 ARG A O 1
ATOM 1787 N N . PRO A 1 224 ? 3.756 33.844 16.812 1 94.62 224 PRO A N 1
ATOM 1788 C CA . PRO A 1 224 ? 3.348 32.469 16.531 1 94.62 224 PRO A CA 1
ATOM 1789 C C . PRO A 1 224 ? 1.838 32.312 16.344 1 94.62 224 PRO A C 1
ATOM 1791 O O . PRO A 1 224 ? 1.383 31.484 15.555 1 94.62 224 PRO A O 1
ATOM 1794 N N . PHE A 1 225 ? 1.086 33.094 17.062 1 94.81 225 PHE A N 1
ATOM 1795 C CA . PHE A 1 225 ? -0.364 33.062 16.906 1 94.81 225 PHE A CA 1
ATOM 1796 C C . PHE A 1 225 ? -0.77 33.531 15.508 1 94.81 225 PHE A C 1
ATOM 1798 O O . PHE A 1 225 ? -1.678 32.969 14.898 1 94.81 225 PHE A O 1
ATOM 1805 N N . ASP A 1 226 ? -0.125 34.562 15.141 1 92.44 226 ASP A N 1
ATOM 1806 C CA . ASP A 1 226 ? -0.396 35.094 13.797 1 92.44 226 ASP A CA 1
ATOM 1807 C C . ASP A 1 226 ? -0.038 34.062 12.734 1 92.44 226 ASP A C 1
ATOM 1809 O O . ASP A 1 226 ? -0.791 33.844 11.773 1 92.44 226 ASP A O 1
ATOM 1813 N N . ARG A 1 227 ? 1.035 33.406 12.898 1 91.44 227 ARG A N 1
ATOM 1814 C CA . ARG A 1 227 ? 1.49 32.438 11.938 1 91.44 227 ARG A CA 1
ATOM 1815 C C . ARG A 1 227 ? 0.53 31.234 11.883 1 91.44 227 ARG A C 1
ATOM 1817 O O . ARG A 1 227 ? 0.195 30.75 10.797 1 91.44 227 ARG A O 1
ATOM 1824 N N . VAL A 1 228 ? 0.103 30.75 13.016 1 92.94 228 VAL A N 1
ATOM 1825 C CA . VAL A 1 228 ? -0.824 29.625 13.078 1 92.94 228 VAL A CA 1
ATOM 1826 C C . VAL A 1 228 ? -2.152 30.016 12.43 1 92.94 228 VAL A C 1
ATOM 1828 O O . VAL A 1 228 ? -2.746 29.219 11.695 1 92.94 228 VAL A O 1
ATOM 1831 N N . THR A 1 229 ? -2.566 31.188 12.727 1 90.19 229 THR A N 1
ATOM 1832 C CA . THR A 1 229 ? -3.822 31.672 12.164 1 90.19 229 THR A CA 1
ATOM 1833 C C . THR A 1 229 ? -3.754 31.719 10.641 1 90.19 229 THR A C 1
ATOM 1835 O O . THR A 1 229 ? -4.703 31.328 9.961 1 90.19 229 THR A O 1
ATOM 1838 N N . VAL A 1 230 ? -2.705 32.188 10.156 1 86.75 230 VAL A N 1
ATOM 1839 C CA . VAL A 1 230 ? -2.518 32.25 8.711 1 86.75 230 VAL A CA 1
ATOM 1840 C C . VAL A 1 230 ? -2.516 30.859 8.109 1 86.75 230 VAL A C 1
ATOM 1842 O O . VAL A 1 230 ? -3.156 30.609 7.082 1 86.75 230 VAL A O 1
ATOM 1845 N N . GLU A 1 231 ? -1.836 29.984 8.75 1 87.19 231 GLU A N 1
ATOM 1846 C CA . GLU A 1 231 ? -1.752 28.609 8.266 1 87.19 231 GLU A CA 1
ATOM 1847 C C . GLU A 1 231 ? -3.127 27.938 8.242 1 87.19 231 GLU A C 1
ATOM 1849 O O . GLU A 1 231 ? -3.459 27.219 7.297 1 87.19 231 GLU A O 1
ATOM 1854 N N . LEU A 1 232 ? -3.861 28.156 9.234 1 90.88 232 LEU A N 1
ATOM 1855 C CA . LEU A 1 232 ? -5.148 27.5 9.391 1 90.88 232 LEU A CA 1
ATOM 1856 C C . LEU A 1 232 ? -6.207 28.141 8.5 1 90.88 232 LEU A C 1
ATOM 1858 O O . LEU A 1 232 ? -7.254 27.547 8.242 1 90.88 232 LEU A O 1
ATOM 1862 N N . SER A 1 233 ? -5.98 29.312 8.055 1 84.69 233 SER A N 1
ATOM 1863 C CA . SER A 1 233 ? -6.973 30.047 7.277 1 84.69 233 SER A CA 1
ATOM 1864 C C . SER A 1 233 ? -6.801 29.797 5.785 1 84.69 233 SER A C 1
ATOM 1866 O O . SER A 1 233 ? -7.5 30.406 4.965 1 84.69 233 SER A O 1
ATOM 1868 N N . ALA A 1 234 ? -5.895 28.922 5.48 1 77.38 234 ALA A N 1
ATOM 1869 C CA . ALA A 1 234 ? -5.707 28.578 4.074 1 77.38 234 ALA A CA 1
ATOM 1870 C C . ALA A 1 234 ? -6.957 27.922 3.5 1 77.38 234 ALA A C 1
ATOM 1872 O O . ALA A 1 234 ? -7.641 27.156 4.191 1 77.38 234 ALA A O 1
ATOM 1873 N N . GLU A 1 235 ? -7.367 28.219 2.289 1 71.94 235 GLU A N 1
ATOM 1874 C CA . GLU A 1 235 ? -8.602 27.719 1.704 1 71.94 235 GLU A CA 1
ATOM 1875 C C . GLU A 1 235 ? -8.312 26.703 0.603 1 71.94 235 GLU A C 1
ATOM 1877 O O . GLU A 1 235 ? -9.195 25.938 0.208 1 71.94 235 GLU A O 1
ATOM 1882 N N . GLN A 1 236 ? -7.152 26.594 0.231 1 71.44 236 GLN A N 1
ATOM 1883 C CA . GLN A 1 236 ? -6.848 25.781 -0.937 1 71.44 236 GLN A CA 1
ATOM 1884 C C . GLN A 1 236 ? -6.617 24.312 -0.542 1 71.44 236 GLN A C 1
ATOM 1886 O O . GLN A 1 236 ? -6.672 23.422 -1.39 1 71.44 236 GLN A O 1
ATOM 1891 N N . TYR A 1 237 ? -6.359 24.094 0.695 1 75.5 237 TYR A N 1
ATOM 1892 C CA . TYR A 1 237 ? -6.094 22.734 1.117 1 75.5 237 TYR A CA 1
ATOM 1893 C C . TYR A 1 237 ? -6.742 22.438 2.463 1 75.5 237 TYR A C 1
ATOM 1895 O O . TYR A 1 237 ? -7.051 23.359 3.225 1 75.5 237 TYR A O 1
ATOM 1903 N N . PRO A 1 238 ? -7.039 21.188 2.707 1 81.75 238 PRO A N 1
ATOM 1904 C CA . PRO A 1 238 ? -7.605 20.797 3.998 1 81.75 238 PRO A CA 1
ATOM 1905 C C . PRO A 1 238 ? -6.715 21.188 5.176 1 81.75 238 PRO A C 1
ATOM 1907 O O . PRO A 1 238 ? -5.496 21.031 5.113 1 81.75 238 PRO A O 1
ATOM 1910 N N . THR A 1 239 ? -7.383 21.703 6.273 1 90.5 239 THR A N 1
ATOM 1911 C CA . THR A 1 239 ? -6.543 22.25 7.332 1 90.5 239 THR A CA 1
ATOM 1912 C C . THR A 1 239 ? -6.844 21.578 8.664 1 90.5 239 THR A C 1
ATOM 1914 O O . THR A 1 239 ? -6.078 21.719 9.625 1 90.5 239 THR A O 1
ATOM 1917 N N . ILE A 1 240 ? -7.887 20.844 8.812 1 94.69 240 ILE A N 1
ATOM 1918 C CA . ILE A 1 240 ? -8.297 20.312 10.109 1 94.69 240 ILE A CA 1
ATOM 1919 C C . ILE A 1 240 ? -7.211 19.391 10.656 1 94.69 240 ILE A C 1
ATOM 1921 O O . ILE A 1 240 ? -6.984 19.328 11.867 1 94.69 240 ILE A O 1
ATOM 1925 N N . SER A 1 241 ? -6.551 18.656 9.766 1 95 241 SER A N 1
ATOM 1926 C CA . SER A 1 241 ? -5.57 17.672 10.18 1 95 241 SER A CA 1
ATOM 1927 C C . SER A 1 241 ? -4.32 18.328 10.758 1 95 241 SER A C 1
ATOM 1929 O O . SER A 1 241 ? -3.541 17.688 11.469 1 95 241 SER A O 1
ATOM 1931 N N . THR A 1 242 ? -4.137 19.625 10.492 1 94.5 242 THR A N 1
ATOM 1932 C CA . THR A 1 242 ? -2.914 20.312 10.906 1 94.5 242 THR A CA 1
ATOM 1933 C C . THR A 1 242 ? -3.119 21.031 12.234 1 94.5 242 THR A C 1
ATOM 1935 O O . THR A 1 242 ? -2.17 21.562 12.812 1 94.5 242 THR A O 1
ATOM 1938 N N . VAL A 1 243 ? -4.285 20.969 12.75 1 96.19 243 VAL A N 1
ATOM 1939 C CA . VAL A 1 243 ? -4.621 21.766 13.93 1 96.19 243 VAL A CA 1
ATOM 1940 C C . VAL A 1 243 ? -3.814 21.281 15.133 1 96.19 243 VAL A C 1
ATOM 1942 O O . VAL A 1 243 ? -3.168 22.062 15.82 1 96.19 243 VAL A O 1
ATOM 1945 N N . ILE A 1 244 ? -3.773 20.016 15.344 1 96.19 244 ILE A N 1
ATOM 1946 C CA . ILE A 1 244 ? -3.125 19.453 16.531 1 96.19 244 ILE A CA 1
ATOM 1947 C C . ILE A 1 244 ? -1.63 19.766 16.484 1 96.19 244 ILE A C 1
ATOM 1949 O O . ILE A 1 244 ? -1.084 20.344 17.422 1 96.19 244 ILE A O 1
ATOM 1953 N N . PRO A 1 245 ? -0.951 19.516 15.383 1 95.31 245 PRO A N 1
ATOM 1954 C CA . PRO A 1 245 ? 0.482 19.812 15.367 1 95.31 245 PRO A CA 1
ATOM 1955 C C . PRO A 1 245 ? 0.768 21.312 15.445 1 95.31 245 PRO A C 1
ATOM 1957 O O . PRO A 1 245 ? 1.767 21.719 16.047 1 95.31 245 PRO A O 1
ATOM 1960 N N . LEU A 1 246 ? -0.061 22.109 14.898 1 94.94 246 LEU A N 1
ATOM 1961 C CA . LEU A 1 246 ? 0.164 23.547 14.93 1 94.94 246 LEU A CA 1
ATOM 1962 C C . LEU A 1 246 ? -0.033 24.094 16.344 1 94.94 246 LEU A C 1
ATOM 1964 O O . LEU A 1 246 ? 0.706 24.984 16.766 1 94.94 246 LEU A O 1
ATOM 1968 N N . ILE A 1 247 ? -1.052 23.578 17.016 1 96.19 247 ILE A N 1
ATOM 1969 C CA . ILE A 1 247 ? -1.285 24.031 18.391 1 96.19 247 ILE A CA 1
ATOM 1970 C C . ILE A 1 247 ? -0.129 23.594 19.281 1 96.19 247 ILE A C 1
ATOM 1972 O O . ILE A 1 247 ? 0.328 24.344 20.141 1 96.19 247 ILE A O 1
ATOM 1976 N N . ARG A 1 248 ? 0.347 22.438 19.094 1 94.81 248 ARG A N 1
ATOM 1977 C CA . ARG A 1 248 ? 1.517 21.984 19.828 1 94.81 248 ARG A CA 1
ATOM 1978 C C . ARG A 1 248 ? 2.744 22.828 19.484 1 94.81 248 ARG A C 1
ATOM 1980 O O . ARG A 1 248 ? 3.541 23.141 20.375 1 94.81 248 ARG A O 1
ATOM 1987 N N . GLY A 1 249 ? 2.887 23.109 18.219 1 94.25 249 GLY A N 1
ATOM 1988 C CA . GLY A 1 249 ? 3.961 24 17.797 1 94.25 249 GLY A CA 1
ATOM 1989 C C . GLY A 1 249 ? 3.881 25.375 18.438 1 94.25 249 GLY A C 1
ATOM 1990 O O . GLY A 1 249 ? 4.902 25.953 18.828 1 94.25 249 GLY A O 1
ATOM 1991 N N . LEU A 1 250 ? 2.678 25.844 18.516 1 95.44 250 LEU A N 1
ATOM 1992 C CA . LEU A 1 250 ? 2.434 27.125 19.172 1 95.44 250 LEU A CA 1
ATOM 1993 C C . LEU A 1 250 ? 2.842 27.078 20.641 1 95.44 250 LEU A C 1
ATOM 1995 O O . LEU A 1 250 ? 3.523 27.969 21.125 1 95.44 250 LEU A O 1
ATOM 1999 N N . GLN A 1 251 ? 2.473 26.016 21.297 1 94.44 251 GLN A N 1
ATOM 2000 C CA . GLN A 1 251 ? 2.805 25.828 22.703 1 94.44 251 GLN A CA 1
ATOM 2001 C C . GLN A 1 251 ? 4.312 25.719 22.906 1 94.44 251 GLN A C 1
ATOM 2003 O O . GLN A 1 251 ? 4.867 26.297 23.844 1 94.44 251 GLN A O 1
ATOM 2008 N N . MET A 1 252 ? 4.922 25.062 22.062 1 92.38 252 MET A N 1
ATOM 2009 C CA . MET A 1 252 ? 6.375 24.906 22.125 1 92.38 252 MET A CA 1
ATOM 2010 C C . MET A 1 252 ? 7.074 26.25 21.891 1 92.38 252 MET A C 1
ATOM 2012 O O . MET A 1 252 ? 8.047 26.578 22.578 1 92.38 252 MET A O 1
ATOM 2016 N N . SER A 1 253 ? 6.605 26.953 20.906 1 93.69 253 SER A N 1
ATOM 2017 C CA . SER A 1 253 ? 7.176 28.25 20.594 1 93.69 253 SER A CA 1
ATOM 2018 C C . SER A 1 253 ? 7.043 29.219 21.766 1 93.69 253 SER A C 1
ATOM 2020 O O . SER A 1 253 ? 7.996 29.906 22.125 1 93.69 253 SER A O 1
ATOM 2022 N N . LEU A 1 254 ? 5.887 29.25 22.391 1 94.75 254 LEU A N 1
ATOM 2023 C CA . LEU A 1 254 ? 5.652 30.094 23.562 1 94.75 254 LEU A CA 1
ATOM 2024 C C . LEU A 1 254 ? 6.586 29.719 24.703 1 94.75 254 LEU A C 1
ATOM 2026 O O . LEU A 1 254 ? 7.121 30.594 25.391 1 94.75 254 LEU A O 1
ATOM 2030 N N . GLY A 1 255 ? 6.789 28.406 24.891 1 92.94 255 GLY A N 1
ATOM 2031 C CA . GLY A 1 255 ? 7.656 27.922 25.953 1 92.94 255 GLY A CA 1
ATOM 2032 C C . GLY A 1 255 ? 9.109 28.312 25.766 1 92.94 255 GLY A C 1
ATOM 2033 O O . GLY A 1 255 ? 9.828 28.516 26.734 1 92.94 255 GLY A O 1
ATOM 2034 N N . SER A 1 256 ? 9.516 28.547 24.547 1 92.06 256 SER A N 1
ATOM 2035 C CA . SER A 1 256 ? 10.922 28.812 24.234 1 92.06 256 SER A CA 1
ATOM 2036 C C . SER A 1 256 ? 11.234 30.312 24.359 1 92.06 256 SER A C 1
ATOM 2038 O O . SER A 1 256 ? 12.398 30.703 24.422 1 92.06 256 SER A O 1
ATOM 2040 N N . LYS A 1 257 ? 10.18 31.156 24.438 1 94.06 257 LYS A N 1
ATOM 2041 C CA . LYS A 1 257 ? 10.398 32.594 24.516 1 94.06 257 LYS A CA 1
ATOM 2042 C C . LYS A 1 257 ? 10.797 33 25.922 1 94.06 257 LYS A C 1
ATOM 2044 O O . LYS A 1 257 ? 10.336 32.438 26.906 1 94.06 257 LYS A O 1
ATOM 2049 N N . ASN A 1 258 ? 11.734 33.969 26 1 94.94 258 ASN A N 1
ATOM 2050 C CA . ASN A 1 258 ? 12.211 34.469 27.281 1 94.94 258 ASN A CA 1
ATOM 2051 C C . ASN A 1 258 ? 12.102 36 27.359 1 94.94 258 ASN A C 1
ATOM 2053 O O . ASN A 1 258 ? 13.102 36.688 27.188 1 94.94 258 ASN A O 1
ATOM 2057 N N . PRO A 1 259 ? 10.859 36.438 27.703 1 96.38 259 PRO A N 1
ATOM 2058 C CA . PRO A 1 259 ? 10.703 37.875 27.859 1 96.38 259 PRO A CA 1
ATOM 2059 C C . PRO A 1 259 ? 11.625 38.469 28.938 1 96.38 259 PRO A C 1
ATOM 2061 O O . PRO A 1 259 ? 11.93 37.781 29.922 1 96.38 259 PRO A O 1
ATOM 2064 N N . THR A 1 260 ? 12.008 39.719 28.812 1 96.44 260 THR A N 1
ATOM 2065 C CA . THR A 1 260 ? 12.93 40.375 29.734 1 96.44 260 THR A CA 1
ATOM 2066 C C . THR A 1 260 ? 12.172 41.188 30.75 1 96.44 260 THR A C 1
ATOM 2068 O O . THR A 1 260 ? 12.688 41.469 31.844 1 96.44 260 THR A O 1
ATOM 2071 N N . THR A 1 261 ? 10.953 41.594 30.5 1 96.56 261 THR A N 1
ATOM 2072 C CA . THR A 1 261 ? 10.172 42.469 31.375 1 96.56 261 THR A CA 1
ATOM 2073 C C . THR A 1 261 ? 9.156 41.656 32.188 1 96.56 261 THR A C 1
ATOM 2075 O O . THR A 1 261 ? 8.797 40.531 31.797 1 96.56 261 THR A O 1
ATOM 2078 N N . LEU A 1 262 ? 8.742 42.25 33.281 1 94.69 262 LEU A N 1
ATOM 2079 C CA . LEU A 1 262 ? 7.73 41.625 34.125 1 94.69 262 LEU A CA 1
ATOM 2080 C C . LEU A 1 262 ? 6.41 41.469 33.375 1 94.69 262 LEU A C 1
ATOM 2082 O O . LEU A 1 262 ? 5.75 40.438 33.469 1 94.69 262 LEU A O 1
ATOM 2086 N N . LEU A 1 263 ? 6.066 42.469 32.656 1 94.44 263 LEU A N 1
ATOM 2087 C CA . LEU A 1 263 ? 4.828 42.438 31.891 1 94.44 263 LEU A CA 1
ATOM 2088 C C . LEU A 1 263 ? 4.91 41.438 30.766 1 94.44 263 LEU A C 1
ATOM 2090 O O . LEU A 1 263 ? 3.924 40.75 30.469 1 94.44 263 LEU A O 1
ATOM 2094 N N . GLY A 1 264 ? 6.031 41.375 30.188 1 95.38 264 GLY A N 1
ATOM 2095 C CA . GLY A 1 264 ? 6.227 40.344 29.172 1 95.38 264 GLY A CA 1
ATOM 2096 C C . GLY A 1 264 ? 6.023 38.938 29.688 1 95.38 264 GLY A C 1
ATOM 2097 O O . GLY A 1 264 ? 5.379 38.125 29.031 1 95.38 264 GLY A O 1
ATOM 2098 N N . ASN A 1 265 ? 6.551 38.688 30.844 1 96.38 265 ASN A N 1
ATOM 2099 C CA . ASN A 1 265 ? 6.395 37.375 31.469 1 96.38 265 ASN A CA 1
ATOM 2100 C C . ASN A 1 265 ? 4.941 37.125 31.859 1 96.38 265 ASN A C 1
ATOM 2102 O O . ASN A 1 265 ? 4.465 35.969 31.75 1 96.38 265 ASN A O 1
ATOM 2106 N N . PHE A 1 266 ? 4.375 38.156 32.312 1 95.38 266 PHE A N 1
ATOM 2107 C CA . PHE A 1 266 ? 2.967 38.062 32.688 1 95.38 266 PHE A CA 1
ATOM 2108 C C . PHE A 1 266 ? 2.117 37.688 31.469 1 95.38 266 PHE A C 1
ATOM 2110 O O . PHE A 1 266 ? 1.274 36.781 31.562 1 95.38 266 PHE A O 1
ATOM 2117 N N . ILE A 1 267 ? 2.307 38.281 30.344 1 95.44 267 ILE A N 1
ATOM 2118 C CA . ILE A 1 267 ? 1.552 38.031 29.125 1 95.44 267 ILE A CA 1
ATOM 2119 C C . ILE A 1 267 ? 1.857 36.594 28.625 1 95.44 267 ILE A C 1
ATOM 2121 O O . ILE A 1 267 ? 0.955 35.875 28.203 1 95.44 267 ILE A O 1
ATOM 2125 N N . LYS A 1 268 ? 3.092 36.219 28.656 1 96.88 268 LYS A N 1
ATOM 2126 C CA . LYS A 1 268 ? 3.486 34.875 28.25 1 96.88 268 LYS A CA 1
ATOM 2127 C C . LYS A 1 268 ? 2.717 33.812 29.031 1 96.88 268 LYS A C 1
ATOM 2129 O O . LYS A 1 268 ? 2.166 32.906 28.453 1 96.88 268 LYS A O 1
ATOM 2134 N N . GLN A 1 269 ? 2.729 34 30.344 1 96.62 269 GLN A N 1
ATOM 2135 C CA . GLN A 1 269 ? 2.062 33.031 31.188 1 96.62 269 GLN A CA 1
ATOM 2136 C C . GLN A 1 269 ? 0.566 32.969 30.906 1 96.62 269 GLN A C 1
ATOM 2138 O O . GLN A 1 269 ? -0.031 31.891 30.891 1 96.62 269 GLN A O 1
ATOM 2143 N N . ARG A 1 270 ? -0.037 34.094 30.641 1 95.5 270 ARG A N 1
ATOM 2144 C CA . ARG A 1 270 ? -1.458 34.125 30.312 1 95.5 270 ARG A CA 1
ATOM 2145 C C . ARG A 1 270 ? -1.732 33.406 28.984 1 95.5 270 ARG A C 1
ATOM 2147 O O . ARG A 1 270 ? -2.73 32.719 28.859 1 95.5 270 ARG A O 1
ATOM 2154 N N . LEU A 1 271 ? -0.898 33.688 28.062 1 97.19 271 LEU A N 1
ATOM 2155 C CA . LEU A 1 271 ? -1.051 33.031 26.766 1 97.19 271 LEU A CA 1
ATOM 2156 C C . LEU A 1 271 ? -0.919 31.531 26.891 1 97.19 271 LEU A C 1
ATOM 2158 O O . LEU A 1 271 ? -1.702 30.781 26.297 1 97.19 271 LEU A O 1
ATOM 2162 N N . ILE A 1 272 ? 0.04 31.094 27.656 1 97.12 272 ILE A N 1
ATOM 2163 C CA . ILE A 1 272 ? 0.269 29.672 27.859 1 97.12 272 ILE A CA 1
ATOM 2164 C C . ILE A 1 272 ? -0.946 29.047 28.531 1 97.12 272 ILE A C 1
ATOM 2166 O O . ILE A 1 272 ? -1.469 28.031 28.078 1 97.12 272 ILE A O 1
ATOM 2170 N N . ASP A 1 273 ? -1.421 29.672 29.578 1 96.88 273 ASP A N 1
ATOM 2171 C CA . ASP A 1 273 ? -2.529 29.141 30.375 1 96.88 273 ASP A CA 1
ATOM 2172 C C . ASP A 1 273 ? -3.82 29.109 29.547 1 96.88 273 ASP A C 1
ATOM 2174 O O . ASP A 1 273 ? -4.555 28.125 29.578 1 96.88 273 ASP A O 1
ATOM 2178 N N . ASN A 1 274 ? -4.094 30.219 28.875 1 96.25 274 ASN A N 1
ATOM 2179 C CA . ASN A 1 274 ? -5.324 30.297 28.094 1 96.25 274 ASN A CA 1
ATOM 2180 C C . ASN A 1 274 ? -5.305 29.328 26.906 1 96.25 274 ASN A C 1
ATOM 2182 O O . ASN A 1 274 ? -6.344 28.781 26.547 1 96.25 274 ASN A O 1
ATOM 2186 N N . THR A 1 275 ? -4.168 29.156 26.297 1 96.81 275 THR A N 1
ATOM 2187 C CA . THR A 1 275 ? -4.051 28.188 25.203 1 96.81 275 THR A CA 1
ATOM 2188 C C . THR A 1 275 ? -4.273 26.781 25.719 1 96.81 275 THR A C 1
ATOM 2190 O O . THR A 1 275 ? -5.012 26 25.109 1 96.81 275 THR A O 1
ATOM 2193 N N . ALA A 1 276 ? -3.623 26.453 26.812 1 95.75 276 ALA A N 1
ATOM 2194 C CA . ALA A 1 276 ? -3.773 25.125 27.406 1 95.75 276 ALA A CA 1
ATOM 2195 C C . ALA A 1 276 ? -5.23 24.844 27.766 1 95.75 276 ALA A C 1
ATOM 2197 O O . ALA A 1 276 ? -5.742 23.766 27.516 1 95.75 276 ALA A O 1
ATOM 2198 N N . LYS A 1 277 ? -5.883 25.797 28.297 1 95.12 277 LYS A N 1
ATOM 2199 C CA . LYS A 1 277 ? -7.266 25.641 28.75 1 95.12 277 LYS A CA 1
ATOM 2200 C C . LYS A 1 277 ? -8.211 25.5 27.562 1 95.12 277 LYS A C 1
ATOM 2202 O O . LYS A 1 277 ? -9.07 24.609 27.547 1 95.12 277 LYS A O 1
ATOM 2207 N N . ARG A 1 278 ? -8.07 26.297 26.562 1 93.62 278 ARG A N 1
ATOM 2208 C CA . ARG A 1 278 ? -9 26.328 25.438 1 93.62 278 ARG A CA 1
ATOM 2209 C C . ARG A 1 278 ? -8.805 25.109 24.547 1 93.62 278 ARG A C 1
ATOM 2211 O O . ARG A 1 278 ? -9.75 24.656 23.891 1 93.62 278 ARG A O 1
ATOM 2218 N N . PHE A 1 279 ? -7.609 24.547 24.5 1 95.06 279 PHE A N 1
ATOM 2219 C CA . PHE A 1 279 ? -7.332 23.453 23.578 1 95.06 279 PHE A CA 1
ATOM 2220 C C . PHE A 1 279 ? -7.008 22.172 24.344 1 95.06 279 PHE A C 1
ATOM 2222 O O . PHE A 1 279 ? -6.363 21.266 23.812 1 95.06 279 PHE A O 1
ATOM 2229 N N . GLU A 1 280 ? -7.406 22.047 25.562 1 92 280 GLU A N 1
ATOM 2230 C CA . GLU A 1 280 ? -7.102 20.922 26.453 1 92 280 GLU A CA 1
ATOM 2231 C C . GLU A 1 280 ? -7.609 19.609 25.859 1 92 280 GLU A C 1
ATOM 2233 O O . GLU A 1 280 ? -6.922 18.578 25.922 1 92 280 GLU A O 1
ATOM 2238 N N . SER A 1 281 ? -8.75 19.531 25.219 1 91.75 281 SER A N 1
ATOM 2239 C CA . SER A 1 281 ? -9.359 18.297 24.766 1 91.75 281 SER A CA 1
ATOM 2240 C C . SER A 1 281 ? -9.266 18.156 23.25 1 91.75 281 SER A C 1
ATOM 2242 O O . SER A 1 281 ? -9.977 17.328 22.656 1 91.75 281 SER A O 1
ATOM 2244 N N . ILE A 1 282 ? -8.367 18.828 22.656 1 93.44 282 ILE A N 1
ATOM 2245 C CA . ILE A 1 282 ? -8.359 18.891 21.203 1 93.44 282 ILE A CA 1
ATOM 2246 C C . ILE A 1 282 ? -7.879 17.562 20.625 1 93.44 282 ILE A C 1
ATOM 2248 O O . ILE A 1 282 ? -8.25 17.203 19.5 1 93.44 282 ILE A O 1
ATOM 2252 N N . GLU A 1 283 ? -7.09 16.766 21.406 1 93.38 283 GLU A N 1
ATOM 2253 C CA . GLU A 1 283 ? -6.523 15.508 20.922 1 93.38 283 GLU A CA 1
ATOM 2254 C C . GLU A 1 283 ? -7.398 14.32 21.312 1 93.38 283 GLU A C 1
ATOM 2256 O O . GLU A 1 283 ? -7.137 13.188 20.906 1 93.38 283 GLU A O 1
ATOM 2261 N N . GLU A 1 284 ? -8.383 14.602 22.094 1 90.94 284 GLU A N 1
ATOM 2262 C CA . GLU A 1 284 ? -9.164 13.5 22.641 1 90.94 284 GLU A CA 1
ATOM 2263 C C . GLU A 1 284 ? -10.195 12.984 21.641 1 90.94 284 GLU A C 1
ATOM 2265 O O . GLU A 1 284 ? -11.094 13.727 21.234 1 90.94 284 GLU A O 1
ATOM 2270 N N . GLN A 1 285 ? -10.117 11.742 21.406 1 84.81 285 GLN A N 1
ATOM 2271 C CA . GLN A 1 285 ? -10.977 11.078 20.422 1 84.81 285 GLN A CA 1
ATOM 2272 C C . GLN A 1 285 ? -12.438 11.125 20.859 1 84.81 285 GLN A C 1
ATOM 2274 O O . GLN A 1 285 ? -13.336 11.258 20.031 1 84.81 285 GLN A O 1
ATOM 2279 N N . GLY A 1 286 ? -12.758 11.055 22.062 1 83.88 286 GLY A N 1
ATOM 2280 C CA . GLY A 1 286 ? -14.117 11.031 22.562 1 83.88 286 GLY A CA 1
ATOM 2281 C C . GLY A 1 286 ? -14.812 12.375 22.469 1 83.88 286 GLY A C 1
ATOM 2282 O O . GLY A 1 286 ? -16 12.453 22.141 1 83.88 286 GLY A O 1
ATOM 2283 N N . LEU A 1 287 ? -14.062 13.438 22.594 1 84.81 287 LEU A N 1
ATOM 2284 C CA . LEU A 1 287 ? -14.633 14.773 22.688 1 84.81 287 LEU A CA 1
ATOM 2285 C C . LEU A 1 287 ? -14.516 15.508 21.359 1 84.81 287 LEU A C 1
ATOM 2287 O O . LEU A 1 287 ? -15.438 16.219 20.953 1 84.81 287 LEU A O 1
ATOM 2291 N N . THR A 1 288 ? -13.422 15.336 20.688 1 87.5 288 THR A N 1
ATOM 2292 C CA . THR A 1 288 ? -13.164 16.016 19.422 1 87.5 288 THR A CA 1
ATOM 2293 C C . THR A 1 288 ? -12.672 15.031 18.359 1 87.5 288 THR A C 1
ATOM 2295 O O . THR A 1 288 ? -11.531 15.133 17.906 1 87.5 288 THR A O 1
ATOM 2298 N N . PRO A 1 289 ? -13.492 14.227 17.906 1 93.19 289 PRO A N 1
ATOM 2299 C CA . PRO A 1 289 ? -13.055 13.117 17.062 1 93.19 289 PRO A CA 1
ATOM 2300 C C . PRO A 1 289 ? -12.562 13.578 15.688 1 93.19 289 PRO A C 1
ATOM 2302 O O . PRO A 1 289 ? -11.672 12.961 15.109 1 93.19 289 PRO A O 1
ATOM 2305 N N . HIS A 1 290 ? -13.07 14.641 15.219 1 95 290 HIS A N 1
ATOM 2306 C CA . HIS A 1 290 ? -12.734 15.07 13.867 1 95 290 HIS A CA 1
ATOM 2307 C C . HIS A 1 290 ? -11.281 15.523 13.781 1 95 290 HIS A C 1
ATOM 2309 O O . HIS A 1 290 ? -10.602 15.258 12.789 1 95 290 HIS A O 1
ATOM 2315 N N . PHE A 1 291 ? -10.797 16.156 14.875 1 96.25 291 PHE A N 1
ATOM 2316 C CA . PHE A 1 291 ? -9.422 16.625 14.891 1 96.25 291 PHE A CA 1
ATOM 2317 C C . PHE A 1 291 ? -8.445 15.453 14.953 1 96.25 291 PHE A C 1
ATOM 2319 O O . PHE A 1 291 ? -7.531 15.359 14.133 1 96.25 291 PHE A O 1
ATOM 2326 N N . SER A 1 292 ? -8.672 14.586 15.906 1 96.5 292 SER A N 1
ATOM 2327 C CA . SER A 1 292 ? -7.742 13.484 16.141 1 96.5 292 SER A CA 1
ATOM 2328 C C . SER A 1 292 ? -7.723 12.516 14.961 1 96.5 292 SER A C 1
ATOM 2330 O O . SER A 1 292 ? -6.652 12.078 14.523 1 96.5 292 SER A O 1
ATOM 2332 N N . ARG A 1 293 ? -8.906 12.227 14.43 1 96.94 293 ARG A N 1
ATOM 2333 C CA . ARG A 1 293 ? -8.992 11.289 13.32 1 96.94 293 ARG A CA 1
ATOM 2334 C C . ARG A 1 293 ? -8.328 11.859 12.07 1 96.94 293 ARG A C 1
ATOM 2336 O O . ARG A 1 293 ? -7.566 11.156 11.391 1 96.94 293 ARG A O 1
ATOM 2343 N N . ALA A 1 294 ? -8.562 13.109 11.773 1 96.56 294 ALA A N 1
ATOM 2344 C CA . ALA A 1 294 ? -7.961 13.75 10.609 1 96.56 294 ALA A CA 1
ATOM 2345 C C . ALA A 1 294 ? -6.445 13.82 10.75 1 96.56 294 ALA A C 1
ATOM 2347 O O . ALA A 1 294 ? -5.715 13.586 9.781 1 96.56 294 ALA A O 1
ATOM 2348 N N . THR A 1 295 ? -5.961 14.133 11.922 1 97.06 295 THR A N 1
ATOM 2349 C CA . THR A 1 295 ? -4.531 14.281 12.156 1 97.06 295 THR A CA 1
ATOM 2350 C C . THR A 1 295 ? -3.816 12.938 12.016 1 97.06 295 THR A C 1
ATOM 2352 O O . THR A 1 295 ? -2.758 12.859 11.391 1 97.06 295 THR A O 1
ATOM 2355 N N . LEU A 1 296 ? -4.422 11.953 12.586 1 97.75 296 LEU A N 1
ATOM 2356 C CA . LEU A 1 296 ? -3.807 10.633 12.516 1 97.75 296 LEU A CA 1
ATOM 2357 C C . LEU A 1 296 ? -3.744 10.133 11.078 1 97.75 296 LEU A C 1
ATOM 2359 O O . LEU A 1 296 ? -2.799 9.445 10.695 1 97.75 296 LEU A O 1
ATOM 2363 N N . LEU A 1 297 ? -4.711 10.477 10.297 1 97 297 LEU A N 1
ATOM 2364 C CA . LEU A 1 297 ? -4.793 9.992 8.922 1 97 297 LEU A CA 1
ATOM 2365 C C . LEU A 1 297 ? -4.086 10.953 7.969 1 97 297 LEU A C 1
ATOM 2367 O O . LEU A 1 297 ? -4.125 10.766 6.754 1 97 297 LEU A O 1
ATOM 2371 N N . ASP A 1 298 ? -3.543 12.031 8.477 1 96.38 298 ASP A N 1
ATOM 2372 C CA . ASP A 1 298 ? -2.643 12.883 7.699 1 96.38 298 ASP A CA 1
ATOM 2373 C C . ASP A 1 298 ? -1.255 12.25 7.59 1 96.38 298 ASP A C 1
ATOM 2375 O O . ASP A 1 298 ? -0.547 12.125 8.594 1 96.38 298 ASP A O 1
ATOM 2379 N N . PRO A 1 299 ? -0.886 11.883 6.383 1 94.38 299 PRO A N 1
ATOM 2380 C CA . PRO A 1 299 ? 0.379 11.164 6.203 1 94.38 299 PRO A CA 1
ATOM 2381 C C . PRO A 1 299 ? 1.591 11.992 6.629 1 94.38 299 PRO A C 1
ATOM 2383 O O . PRO A 1 299 ? 2.676 11.438 6.832 1 94.38 299 PRO A O 1
ATOM 2386 N N . ARG A 1 300 ? 1.537 13.281 6.879 1 91.94 300 ARG A N 1
ATOM 2387 C CA . ARG A 1 300 ? 2.611 14.141 7.371 1 91.94 300 ARG A CA 1
ATOM 2388 C C . ARG A 1 300 ? 2.75 14.023 8.883 1 91.94 300 ARG A C 1
ATOM 2390 O O . ARG A 1 300 ? 3.838 14.219 9.43 1 91.94 300 ARG A O 1
ATOM 2397 N N . CYS A 1 301 ? 1.585 13.734 9.547 1 95.25 301 CYS A N 1
ATOM 2398 C CA . CYS A 1 301 ? 1.492 13.812 11 1 95.25 301 CYS A CA 1
ATOM 2399 C C . CYS A 1 301 ? 1.478 12.422 11.625 1 95.25 301 CYS A C 1
ATOM 2401 O O . CYS A 1 301 ? 2.486 11.969 12.172 1 95.25 301 CYS A O 1
ATOM 2403 N N . LYS A 1 302 ? 0.414 11.656 11.445 1 95.38 302 LYS A N 1
ATOM 2404 C CA . LYS A 1 302 ? 0.194 10.344 12.047 1 95.38 302 LYS A CA 1
ATOM 2405 C C . LYS A 1 302 ? 0.202 10.43 13.57 1 95.38 302 LYS A C 1
ATOM 2407 O O . LYS A 1 302 ? -0.401 11.336 14.148 1 95.38 302 LYS A O 1
ATOM 2412 N N . LYS A 1 303 ? 0.831 9.523 14.281 1 95.19 303 LYS A N 1
ATOM 2413 C CA . LYS A 1 303 ? 0.765 9.469 15.734 1 95.19 303 LYS A CA 1
ATOM 2414 C C . LYS A 1 303 ? 1.716 10.477 16.375 1 95.19 303 LYS A C 1
ATOM 2416 O O . LYS A 1 303 ? 1.473 10.953 17.484 1 95.19 303 LYS A O 1
ATOM 2421 N N . VAL A 1 304 ? 2.699 10.914 15.617 1 94.62 304 VAL A N 1
ATOM 2422 C CA . VAL A 1 304 ? 3.781 11.719 16.188 1 94.62 304 VAL A CA 1
ATOM 2423 C C . VAL A 1 304 ? 3.285 13.133 16.453 1 94.62 304 VAL A C 1
ATOM 2425 O O . VAL A 1 304 ? 3.895 13.875 17.234 1 94.62 304 VAL A O 1
ATOM 2428 N N . ALA A 1 305 ? 2.219 13.539 15.781 1 95.44 305 ALA A N 1
ATOM 2429 C CA . ALA A 1 305 ? 1.688 14.891 15.914 1 95.44 305 ALA A CA 1
ATOM 2430 C C . ALA A 1 305 ? 0.986 15.078 17.25 1 95.44 305 ALA A C 1
ATOM 2432 O O . ALA A 1 305 ? 0.745 16.203 17.688 1 95.44 305 ALA A O 1
ATOM 2433 N N . PHE A 1 306 ? 0.679 14 17.938 1 95.5 306 PHE A N 1
ATOM 2434 C CA . PHE A 1 306 ? -0.072 14.07 19.188 1 95.5 306 PHE A CA 1
ATOM 2435 C C . PHE A 1 306 ? 0.85 14.398 20.359 1 95.5 306 PHE A C 1
ATOM 2437 O O . PHE A 1 306 ? 2.004 13.969 20.375 1 95.5 306 PHE A O 1
ATOM 2444 N N . GLY A 1 307 ? 0.373 15.219 21.25 1 91.38 307 GLY A N 1
ATOM 2445 C CA . GLY A 1 307 ? 1.104 15.477 22.484 1 91.38 307 GLY A CA 1
ATOM 2446 C C . GLY A 1 307 ? 1.137 14.281 23.422 1 91.38 307 GLY A C 1
ATOM 2447 O O . GLY A 1 307 ? 2.18 13.961 23.984 1 91.38 307 GLY A O 1
ATOM 2448 N N . LEU A 1 308 ? 0.03 13.664 23.531 1 90.88 308 LEU A N 1
ATOM 2449 C CA . LEU A 1 308 ? -0.098 12.484 24.391 1 90.88 308 LEU A CA 1
ATOM 2450 C C . LEU A 1 308 ? -0.286 11.227 23.547 1 90.88 308 LEU A C 1
ATOM 2452 O O . LEU A 1 308 ? -1.229 11.133 22.766 1 90.88 308 LEU A O 1
ATOM 2456 N N . GLU A 1 309 ? 0.499 10.242 23.797 1 92.25 309 GLU A N 1
ATOM 2457 C CA . GLU A 1 309 ? 0.483 8.992 23.031 1 92.25 309 GLU A CA 1
ATOM 2458 C C . GLU A 1 309 ? -0.84 8.258 23.219 1 92.25 309 GLU A C 1
ATOM 2460 O O . GLU A 1 309 ? -1.323 7.605 22.281 1 92.25 309 GLU A O 1
ATOM 2465 N N . GLN A 1 310 ? -1.393 8.344 24.359 1 94.19 310 GLN A N 1
ATOM 2466 C CA . GLN A 1 310 ? -2.652 7.664 24.656 1 94.19 310 GLN A CA 1
ATOM 2467 C C . GLN A 1 310 ? -3.764 8.164 23.734 1 94.19 310 GLN A C 1
ATOM 2469 O O . GLN A 1 310 ? -4.613 7.379 23.297 1 94.19 310 GLN A O 1
ATOM 2474 N N . ASN A 1 311 ? -3.789 9.453 23.453 1 95.56 311 ASN A N 1
ATOM 2475 C CA . ASN A 1 311 ? -4.793 10.008 22.547 1 95.56 311 ASN A CA 1
ATOM 2476 C C . ASN A 1 311 ? -4.645 9.453 21.141 1 95.56 311 ASN A C 1
ATOM 2478 O O . ASN A 1 311 ? -5.641 9.172 20.469 1 95.56 311 ASN A O 1
ATOM 2482 N N . ALA A 1 312 ? -3.406 9.32 20.719 1 96.19 312 ALA A N 1
ATOM 2483 C CA . ALA A 1 312 ? -3.139 8.742 19.406 1 96.19 312 ALA A CA 1
ATOM 2484 C C . ALA A 1 312 ? -3.594 7.285 19.344 1 96.19 312 ALA A C 1
ATOM 2486 O O . ALA A 1 312 ? -4.195 6.859 18.359 1 96.19 312 ALA A O 1
ATOM 2487 N N . ASN A 1 313 ? -3.338 6.543 20.391 1 96.12 313 ASN A N 1
ATOM 2488 C CA . ASN A 1 313 ? -3.715 5.133 20.453 1 96.12 313 ASN A CA 1
ATOM 2489 C C . ASN A 1 313 ? -5.23 4.961 20.438 1 96.12 313 ASN A C 1
ATOM 2491 O O . ASN A 1 313 ? -5.758 4.059 19.781 1 96.12 313 ASN A O 1
ATOM 2495 N N . ASP A 1 314 ? -5.875 5.785 21.203 1 96.19 314 ASP A N 1
ATOM 2496 C CA . ASP A 1 314 ? -7.332 5.738 21.25 1 96.19 314 ASP A CA 1
ATOM 2497 C C . ASP A 1 314 ? -7.926 6.031 19.859 1 96.19 314 ASP A C 1
ATOM 2499 O O . ASP A 1 314 ? -8.891 5.387 19.453 1 96.19 314 ASP A O 1
ATOM 2503 N N . THR A 1 315 ? -7.379 7.016 19.234 1 96.88 315 THR A N 1
ATOM 2504 C CA . THR A 1 315 ? -7.836 7.383 17.906 1 96.88 315 THR A CA 1
ATOM 2505 C C . THR A 1 315 ? -7.59 6.246 16.922 1 96.88 315 THR A C 1
ATOM 2507 O O . THR A 1 315 ? -8.461 5.93 16.094 1 96.88 315 THR A O 1
ATOM 2510 N N . GLU A 1 316 ? -6.422 5.652 17 1 96.56 316 GLU A N 1
ATOM 2511 C CA . GLU A 1 316 ? -6.082 4.523 16.141 1 96.56 316 GLU A CA 1
ATOM 2512 C C . GLU A 1 316 ? -7.078 3.381 16.312 1 96.56 316 GLU A C 1
ATOM 2514 O O . GLU A 1 316 ? -7.535 2.797 15.32 1 96.56 316 GLU A O 1
ATOM 2519 N N . ALA A 1 317 ? -7.383 3.061 17.547 1 95.81 317 ALA A N 1
ATOM 2520 C CA . ALA A 1 317 ? -8.328 1.986 17.844 1 95.81 317 ALA A CA 1
ATOM 2521 C C . ALA A 1 317 ? -9.695 2.271 17.234 1 95.81 317 ALA A C 1
ATOM 2523 O O . ALA A 1 317 ? -10.336 1.369 16.688 1 95.81 317 ALA A O 1
ATOM 2524 N N . PHE A 1 318 ? -10.094 3.488 17.344 1 95.56 318 PHE A N 1
ATOM 2525 C CA . PHE A 1 318 ? -11.383 3.869 16.781 1 95.56 318 PHE A CA 1
ATOM 2526 C C . PHE A 1 318 ? -11.367 3.744 15.266 1 95.56 318 PHE A C 1
ATOM 2528 O O . PHE A 1 318 ? -12.328 3.254 14.664 1 95.56 318 PHE A O 1
ATOM 2535 N N . LEU A 1 319 ? -10.344 4.246 14.664 1 96.19 319 LEU A N 1
ATOM 2536 C CA . LEU A 1 319 ? -10.227 4.207 13.211 1 96.19 319 LEU A CA 1
ATOM 2537 C C . LEU A 1 319 ? -10.195 2.766 12.703 1 96.19 319 LEU A C 1
ATOM 2539 O O . LEU A 1 319 ? -10.727 2.467 11.633 1 96.19 319 LEU A O 1
ATOM 2543 N N . ILE A 1 320 ? -9.547 1.865 13.484 1 95.38 320 ILE A N 1
ATOM 2544 C CA . ILE A 1 320 ? -9.531 0.448 13.141 1 95.38 320 ILE A CA 1
ATOM 2545 C C . ILE A 1 320 ? -10.953 -0.108 13.148 1 95.38 320 ILE A C 1
ATOM 2547 O O . ILE A 1 320 ? -11.352 -0.829 12.234 1 95.38 320 ILE A O 1
ATOM 2551 N N . THR A 1 321 ? -11.68 0.277 14.164 1 94.44 321 THR A N 1
ATOM 2552 C CA . THR A 1 321 ? -13.07 -0.166 14.266 1 94.44 321 THR A CA 1
ATOM 2553 C C . THR A 1 321 ? -13.898 0.369 13.109 1 94.44 321 THR A C 1
ATOM 2555 O O . THR A 1 321 ? -14.711 -0.359 12.531 1 94.44 321 THR A O 1
ATOM 2558 N N . GLU A 1 322 ? -13.711 1.641 12.82 1 93.69 322 GLU A N 1
ATOM 2559 C CA . GLU A 1 322 ? -14.43 2.252 11.711 1 93.69 322 GLU A CA 1
ATOM 2560 C C . GLU A 1 322 ? -14.062 1.594 10.383 1 93.69 322 GLU A C 1
ATOM 2562 O O . GLU A 1 322 ? -14.93 1.375 9.531 1 93.69 322 GLU A O 1
ATOM 2567 N N . THR A 1 323 ? -12.797 1.287 10.188 1 94.19 323 THR A N 1
ATOM 2568 C CA . THR A 1 323 ? -12.32 0.636 8.969 1 94.19 323 THR A CA 1
ATOM 2569 C C . THR A 1 323 ? -12.883 -0.779 8.859 1 94.19 323 THR A C 1
ATOM 2571 O O . THR A 1 323 ? -13.289 -1.21 7.777 1 94.19 323 THR A O 1
ATOM 2574 N N . ALA A 1 324 ? -12.859 -1.479 9.953 1 93 324 ALA A N 1
ATOM 2575 C CA . ALA A 1 324 ? -13.398 -2.836 9.992 1 93 324 ALA A CA 1
ATOM 2576 C C . ALA A 1 324 ? -14.867 -2.854 9.57 1 93 324 ALA A C 1
ATOM 2578 O O . ALA A 1 324 ? -15.305 -3.764 8.867 1 93 324 ALA A O 1
ATOM 2579 N N . ALA A 1 325 ? -15.578 -1.88 10.023 1 90.88 325 ALA A N 1
ATOM 2580 C CA . ALA A 1 325 ? -16.984 -1.77 9.664 1 90.88 325 ALA A CA 1
ATOM 2581 C C . ALA A 1 325 ? -17.156 -1.558 8.156 1 90.88 325 ALA A C 1
ATOM 2583 O O . ALA A 1 325 ? -18.078 -2.111 7.547 1 90.88 325 ALA A O 1
ATOM 2584 N N . LEU A 1 326 ? -16.344 -0.813 7.574 1 88.94 326 LEU A N 1
ATOM 2585 C CA . LEU A 1 326 ? -16.406 -0.557 6.141 1 88.94 326 LEU A CA 1
ATOM 2586 C C . LEU A 1 326 ? -16.062 -1.815 5.348 1 88.94 326 LEU A C 1
ATOM 2588 O O . LEU A 1 326 ? -16.688 -2.094 4.32 1 88.94 326 LEU A O 1
ATOM 2592 N N . ILE A 1 327 ? -15.008 -2.512 5.82 1 85.69 327 ILE A N 1
ATOM 2593 C CA . ILE A 1 327 ? -14.586 -3.74 5.156 1 85.69 327 ILE A CA 1
ATOM 2594 C C . ILE A 1 327 ? -15.719 -4.766 5.215 1 85.69 327 ILE A C 1
ATOM 2596 O O . ILE A 1 327 ? -15.984 -5.465 4.23 1 85.69 327 ILE A O 1
ATOM 2600 N N . ARG A 1 328 ? -16.328 -4.875 6.316 1 83.5 328 ARG A N 1
ATOM 2601 C CA . ARG A 1 328 ? -17.438 -5.809 6.508 1 83.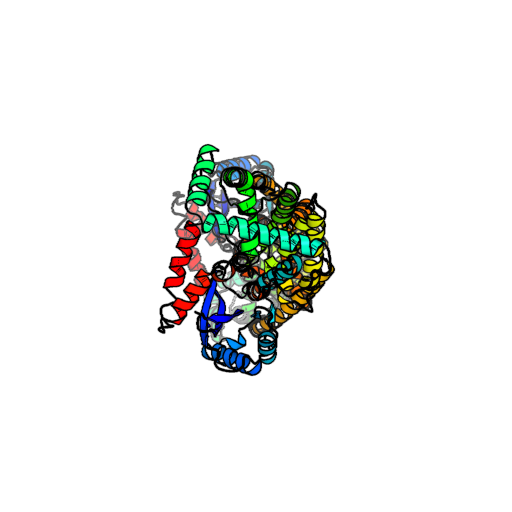5 328 ARG A CA 1
ATOM 2602 C C . ARG A 1 328 ? -18.578 -5.512 5.543 1 83.5 328 ARG A C 1
ATOM 2604 O O . ARG A 1 328 ? -19.172 -6.434 4.977 1 83.5 328 ARG A O 1
ATOM 2611 N N . ASN A 1 329 ? -18.797 -4.309 5.285 1 80 329 ASN A N 1
ATOM 2612 C CA . ASN A 1 329 ? -19.875 -3.9 4.387 1 80 329 ASN A CA 1
ATOM 2613 C C . ASN A 1 329 ? -19.562 -4.246 2.936 1 80 329 ASN A C 1
ATOM 2615 O O . ASN A 1 329 ? -20.453 -4.641 2.178 1 80 329 ASN A O 1
ATOM 2619 N N . VAL A 1 330 ? -18.312 -4.168 2.494 1 72.69 330 VAL A N 1
ATOM 2620 C CA . VAL A 1 330 ? -17.906 -4.469 1.128 1 72.69 330 VAL A CA 1
ATOM 2621 C C . VAL A 1 330 ? -17.906 -5.977 0.903 1 72.69 330 VAL A C 1
ATOM 2623 O O . VAL A 1 330 ? -18.328 -6.449 -0.157 1 72.69 330 VAL A O 1
ATOM 2626 N N . SER A 1 331 ? -17.219 -6.758 1.836 1 66.44 331 SER A N 1
ATOM 2627 C CA . SER A 1 331 ? -17.156 -8.211 1.742 1 66.44 331 SER A CA 1
ATOM 2628 C C . SER A 1 331 ? -18.562 -8.82 1.635 1 66.44 331 SER A C 1
ATOM 2630 O O . SER A 1 331 ? -18.766 -9.789 0.896 1 66.44 331 SER A O 1
ATOM 2632 N N . ASN A 1 332 ? -19.344 -8.352 2.361 1 57.75 332 ASN A N 1
ATOM 2633 C CA . ASN A 1 332 ? -20.719 -8.852 2.314 1 57.75 332 ASN A CA 1
ATOM 2634 C C . ASN A 1 332 ? -21.344 -8.625 0.944 1 57.75 332 ASN A C 1
ATOM 2636 O O . ASN A 1 332 ? -22.125 -9.453 0.469 1 57.75 332 ASN A O 1
ATOM 2640 N N . THR A 1 333 ? -20.797 -7.711 0.279 1 52.81 333 THR A N 1
ATOM 2641 C CA . THR A 1 333 ? -21.328 -7.418 -1.048 1 52.81 333 THR A CA 1
ATOM 2642 C C . THR A 1 333 ? -20.656 -8.289 -2.104 1 52.81 333 THR A C 1
ATOM 2644 O O . THR A 1 333 ? -21.312 -8.797 -3.014 1 52.81 333 THR A O 1
ATOM 2647 N N . GLU A 1 334 ? -19.25 -8.547 -2.014 1 53.97 334 GLU A N 1
ATOM 2648 C CA . GLU A 1 334 ? -18.484 -9.273 -3.014 1 53.97 334 GLU A CA 1
ATOM 2649 C C . GLU A 1 334 ? -18.672 -10.781 -2.859 1 53.97 334 GLU A C 1
ATOM 2651 O O . GLU A 1 334 ? -18.688 -11.516 -3.852 1 53.97 334 GLU A O 1
ATOM 2656 N N . GLN A 1 335 ? -18.359 -11.492 -1.65 1 51 335 GLN A N 1
ATOM 2657 C CA . GLN A 1 335 ? -18.547 -12.93 -1.469 1 51 335 GLN A CA 1
ATOM 2658 C C . GLN A 1 335 ? -19.812 -13.406 -2.17 1 51 335 GLN A C 1
ATOM 2660 O O . GLN A 1 335 ? -19.859 -14.523 -2.689 1 51 335 GLN A O 1
ATOM 2665 N N . ALA A 1 336 ? -20.859 -12.727 -2.217 1 45.97 336 ALA A N 1
ATOM 2666 C CA . ALA A 1 336 ? -22.047 -13.188 -2.918 1 45.97 336 ALA A CA 1
ATOM 2667 C C . ALA A 1 336 ? -21.734 -13.555 -4.363 1 45.97 336 ALA A C 1
ATOM 2669 O O . ALA A 1 336 ? -22.297 -14.5 -4.91 1 45.97 336 ALA A O 1
ATOM 2670 N N . THR A 1 337 ? -20.703 -12.898 -4.789 1 43.66 337 THR A N 1
ATOM 2671 C CA . THR A 1 337 ? -20.484 -13.117 -6.215 1 43.66 337 THR A CA 1
ATOM 2672 C C . THR A 1 337 ? -19.516 -14.273 -6.441 1 43.66 337 THR A C 1
ATOM 2674 O O . THR A 1 337 ? -19.594 -14.969 -7.457 1 43.66 337 THR A O 1
ATOM 2677 N N . GLN A 1 338 ? -18.469 -14.422 -5.621 1 48.75 338 GLN A N 1
ATOM 2678 C CA . GLN A 1 338 ? -17.359 -15.312 -5.953 1 48.75 338 GLN A CA 1
ATOM 2679 C C . GLN A 1 338 ? -17.734 -16.766 -5.691 1 48.75 338 GLN A C 1
ATOM 2681 O O . GLN A 1 338 ? -16.969 -17.672 -6.043 1 48.75 338 GLN A O 1
ATOM 2686 N N . GLU A 1 339 ? -18.672 -17.109 -4.902 1 44.03 339 GLU A N 1
ATOM 2687 C CA . GLU A 1 339 ? -18.938 -18.5 -4.551 1 44.03 339 GLU A CA 1
ATOM 2688 C C . GLU A 1 339 ? -18.938 -19.391 -5.789 1 44.03 339 GLU A C 1
ATOM 2690 O O . GLU A 1 339 ? -18.906 -20.625 -5.68 1 44.03 339 GLU A O 1
ATOM 2695 N N . MET A 1 340 ? -19.25 -18.875 -6.887 1 41.97 340 MET A N 1
ATOM 2696 C CA . MET A 1 340 ? -19.719 -19.859 -7.863 1 41.97 340 MET A CA 1
ATOM 2697 C C . MET A 1 340 ? -18.609 -20.859 -8.195 1 41.97 340 MET A C 1
ATOM 2699 O O . MET A 1 340 ? -18.859 -22.078 -8.234 1 41.97 340 MET A O 1
ATOM 2703 N N . ASP A 1 341 ? -17.531 -20.516 -9.039 1 44.84 341 ASP A N 1
ATOM 2704 C CA . ASP A 1 341 ? -17.016 -21.484 -10 1 44.84 341 ASP A CA 1
ATOM 2705 C C . ASP A 1 341 ? -15.938 -22.375 -9.375 1 44.84 341 ASP A C 1
ATOM 2707 O O . ASP A 1 341 ? -14.773 -22.312 -9.766 1 44.84 341 ASP A O 1
ATOM 2711 N N . GLN A 1 342 ? -15.852 -22.531 -8.125 1 47.62 342 GLN A N 1
ATOM 2712 C CA . GLN A 1 342 ? -14.867 -23.453 -7.578 1 47.62 342 GLN A CA 1
ATOM 2713 C C . GLN A 1 342 ? -15.117 -24.875 -8.062 1 47.62 342 GLN A C 1
ATOM 2715 O O . GLN A 1 342 ? -15.914 -25.609 -7.473 1 47.62 342 GLN A O 1
ATOM 2720 N N . ASN A 1 343 ? -15.281 -25.109 -9.203 1 46.56 343 ASN A N 1
ATOM 2721 C CA . ASN A 1 343 ? -15.328 -26.516 -9.609 1 46.56 343 ASN A CA 1
ATOM 2722 C C . ASN A 1 343 ? -14.094 -27.281 -9.133 1 46.56 343 ASN A C 1
ATOM 2724 O O . ASN A 1 343 ? -12.977 -26.984 -9.57 1 46.56 343 ASN A O 1
ATOM 2728 N N . GLU A 1 344 ? -14.062 -27.688 -7.859 1 53.84 344 GLU A N 1
ATOM 2729 C CA . GLU A 1 344 ? -13.078 -28.594 -7.273 1 53.84 344 GLU A CA 1
ATOM 2730 C C . GLU A 1 344 ? -12.828 -29.797 -8.18 1 53.84 344 GLU A C 1
ATOM 2732 O O . GLU A 1 344 ? -13.484 -30.828 -8.039 1 53.84 344 GLU A O 1
ATOM 2737 N N . GLU A 1 345 ? -12.445 -29.562 -9.344 1 61.78 345 GLU A N 1
ATOM 2738 C CA . GLU A 1 345 ? -12.055 -30.75 -10.086 1 61.78 345 GLU A CA 1
ATOM 2739 C C . GLU A 1 345 ? -10.914 -31.484 -9.391 1 61.78 345 GLU A C 1
ATOM 2741 O O . GLU A 1 345 ? -9.953 -30.875 -8.945 1 61.78 345 GLU A O 1
ATOM 2746 N N . VAL A 1 346 ? -11.102 -32.625 -8.906 1 63.66 346 VAL A N 1
ATOM 2747 C CA . VAL A 1 346 ? -10.219 -33.531 -8.188 1 63.66 346 VAL A CA 1
ATOM 2748 C C . VAL A 1 346 ? -8.805 -33.438 -8.75 1 63.66 346 VAL A C 1
ATOM 2750 O O . VAL A 1 346 ? -7.824 -33.469 -7.996 1 63.66 346 VAL A O 1
ATOM 2753 N N . ASP A 1 347 ? -8.688 -33.094 -10 1 76.75 347 ASP A N 1
ATOM 2754 C CA . ASP A 1 347 ? -7.352 -33.125 -10.594 1 76.75 347 ASP A CA 1
ATOM 2755 C C . ASP A 1 347 ? -6.82 -31.703 -10.789 1 76.75 347 ASP A C 1
ATOM 2757 O O . ASP A 1 347 ? -5.855 -31.484 -11.523 1 76.75 347 ASP A O 1
ATOM 2761 N N . ASN A 1 348 ? -7.426 -30.844 -10.039 1 82.19 348 ASN A N 1
ATOM 2762 C CA . ASN A 1 348 ? -6.922 -29.484 -10.141 1 82.19 348 ASN A CA 1
ATOM 2763 C C . ASN A 1 348 ? -5.629 -29.312 -9.352 1 82.19 348 ASN A C 1
ATOM 2765 O O . ASN A 1 348 ? -5.613 -29.453 -8.133 1 82.19 348 ASN A O 1
ATOM 2769 N N . VAL A 1 349 ? -4.535 -29.031 -10.016 1 84.81 349 VAL A N 1
ATOM 2770 C CA . VAL A 1 349 ? -3.193 -28.984 -9.445 1 84.81 349 VAL A CA 1
ATOM 2771 C C . VAL A 1 349 ? -3.043 -27.734 -8.578 1 84.81 349 VAL A C 1
ATOM 2773 O O . VAL A 1 349 ? -2.062 -27.594 -7.84 1 84.81 349 VAL A O 1
ATOM 2776 N N . TRP A 1 350 ? -4.055 -26.828 -8.594 1 87.81 350 TRP A N 1
ATOM 2777 C CA . TRP A 1 350 ? -3.996 -25.625 -7.785 1 87.81 350 TRP A CA 1
ATOM 2778 C C . TRP A 1 350 ? -4.711 -25.812 -6.457 1 87.81 350 TRP A C 1
ATOM 2780 O O . TRP A 1 350 ? -4.75 -24.906 -5.621 1 87.81 350 TRP A O 1
ATOM 2790 N N . ASN A 1 351 ? -5.242 -27.047 -6.266 1 87.38 351 ASN A N 1
ATOM 2791 C CA . ASN A 1 351 ? -6.035 -27.328 -5.074 1 87.38 351 ASN A CA 1
ATOM 2792 C C . ASN A 1 351 ? -5.242 -27.078 -3.795 1 87.38 351 ASN A C 1
ATOM 2794 O O . ASN A 1 351 ? -5.797 -26.625 -2.797 1 87.38 351 ASN A O 1
ATOM 2798 N N . PHE A 1 352 ? -4.02 -27.422 -3.883 1 90.12 352 PHE A N 1
ATOM 2799 C CA . PHE A 1 352 ? -3.178 -27.203 -2.711 1 90.12 352 PHE A CA 1
ATOM 2800 C C . PHE A 1 352 ? -3.164 -25.734 -2.316 1 90.12 352 PHE A C 1
ATOM 2802 O O . PHE A 1 352 ? -3.438 -25.391 -1.165 1 90.12 352 PHE A O 1
ATOM 2809 N N . LEU A 1 353 ? -2.807 -24.891 -3.193 1 91.31 353 LEU A N 1
ATOM 2810 C CA . LEU A 1 353 ? -2.729 -23.453 -2.93 1 91.31 353 LEU A CA 1
ATOM 2811 C C . LEU A 1 353 ? -4.098 -22.891 -2.553 1 91.31 353 LEU A C 1
ATOM 2813 O O . LEU A 1 353 ? -4.211 -22.094 -1.619 1 91.31 353 LEU A O 1
ATOM 2817 N N . GLN A 1 354 ? -5.07 -23.312 -3.262 1 88.06 354 GLN A N 1
ATOM 2818 C CA . GLN A 1 354 ? -6.43 -22.844 -3.004 1 88.06 354 GLN A CA 1
ATOM 2819 C C . GLN A 1 354 ? -6.859 -23.172 -1.577 1 88.06 354 GLN A C 1
ATOM 2821 O O . GLN A 1 354 ? -7.457 -22.344 -0.896 1 88.06 354 GLN A O 1
ATOM 2826 N N . SER A 1 355 ? -6.582 -24.438 -1.209 1 89.5 355 SER A N 1
ATOM 2827 C CA . SER A 1 355 ? -6.945 -24.875 0.136 1 89.5 355 SER A CA 1
ATOM 2828 C C . SER A 1 355 ? -6.207 -24.062 1.196 1 89.5 355 SER A C 1
ATOM 2830 O O . SER A 1 355 ? -6.789 -23.688 2.217 1 89.5 355 SER A O 1
ATOM 2832 N N . ARG A 1 356 ? -4.953 -23.828 0.933 1 91.44 356 ARG A N 1
ATOM 2833 C CA . ARG A 1 356 ? -4.141 -23.078 1.888 1 91.44 356 ARG A CA 1
ATOM 2834 C C . ARG A 1 356 ? -4.59 -21.625 1.974 1 91.44 356 ARG A C 1
ATOM 2836 O O . ARG A 1 356 ? -4.652 -21.062 3.062 1 91.44 356 ARG A O 1
ATOM 2843 N N . VAL A 1 357 ? -4.84 -21.016 0.86 1 89.81 357 VAL A N 1
ATOM 2844 C CA . VAL A 1 357 ? -5.285 -19.625 0.805 1 89.81 357 VAL A CA 1
ATOM 2845 C C . VAL A 1 357 ? -6.648 -19.5 1.484 1 89.81 357 VAL A C 1
ATOM 2847 O O . VAL A 1 357 ? -6.875 -18.562 2.252 1 89.81 357 VAL A O 1
ATOM 2850 N N . THR A 1 358 ? -7.551 -20.453 1.197 1 86.81 358 THR A N 1
ATOM 2851 C CA . THR A 1 358 ? -8.875 -20.438 1.803 1 86.81 358 THR A CA 1
ATOM 2852 C C . THR A 1 358 ? -8.773 -20.562 3.32 1 86.81 358 THR A C 1
ATOM 2854 O O . THR A 1 358 ? -9.555 -19.938 4.051 1 86.81 358 THR A O 1
ATOM 2857 N N . ASN A 1 359 ? -7.82 -21.406 3.723 1 88.19 359 ASN A N 1
ATOM 2858 C CA . ASN A 1 359 ? -7.609 -21.562 5.156 1 88.19 359 ASN A CA 1
ATOM 2859 C C . ASN A 1 359 ? -7.168 -20.25 5.809 1 88.19 359 ASN A C 1
ATOM 2861 O O . ASN A 1 359 ? -7.629 -19.906 6.895 1 88.19 359 ASN A O 1
ATOM 2865 N N . VAL A 1 360 ? -6.316 -19.516 5.227 1 85.81 360 VAL A N 1
ATOM 2866 C CA . VAL A 1 360 ? -5.844 -18.234 5.734 1 85.81 360 VAL A CA 1
ATOM 2867 C C . VAL A 1 360 ? -6.984 -17.219 5.707 1 85.81 360 VAL A C 1
ATOM 2869 O O . VAL A 1 360 ? -7.176 -16.469 6.664 1 85.81 360 VAL A O 1
ATOM 2872 N N . GLN A 1 361 ? -7.672 -17.125 4.648 1 80.5 361 GLN A N 1
ATOM 2873 C CA . GLN A 1 361 ? -8.773 -16.188 4.484 1 80.5 361 GLN A CA 1
ATOM 2874 C C . GLN A 1 361 ? -9.867 -16.422 5.52 1 80.5 361 GLN A C 1
ATOM 2876 O O . GLN A 1 361 ? -10.484 -15.484 6.012 1 80.5 361 GLN A O 1
ATOM 2881 N N . SER A 1 362 ? -10.062 -17.75 5.801 1 81.88 362 SER A N 1
ATOM 2882 C CA . SER A 1 362 ? -11.102 -18.109 6.766 1 81.88 362 SER A CA 1
ATOM 2883 C C . SER A 1 362 ? -10.719 -17.656 8.172 1 81.88 362 SER A C 1
ATOM 2885 O O . SER A 1 362 ? -11.594 -17.422 9.016 1 81.88 362 SER A O 1
ATOM 2887 N N . GLN A 1 363 ? -9.477 -17.531 8.398 1 81.75 363 GLN A N 1
ATOM 2888 C CA . GLN A 1 363 ? -8.992 -17.141 9.719 1 81.75 363 GLN A CA 1
ATOM 2889 C C . GLN A 1 363 ? -8.852 -15.633 9.836 1 81.75 363 GLN A C 1
ATOM 2891 O O . GLN A 1 363 ? -8.672 -15.102 10.938 1 81.75 363 GLN A O 1
ATOM 2896 N N . THR A 1 364 ? -8.922 -14.945 8.742 1 81.75 364 THR A N 1
ATOM 2897 C CA . THR A 1 364 ? -8.758 -13.492 8.734 1 81.75 364 THR A CA 1
ATOM 2898 C C . THR A 1 364 ? -10.086 -12.805 9.023 1 81.75 364 THR A C 1
ATOM 2900 O O . THR A 1 364 ? -11.078 -13.039 8.336 1 81.75 364 THR A O 1
ATOM 2903 N N . THR A 1 365 ? -10.125 -12.078 10.148 1 83.5 365 THR A N 1
ATOM 2904 C CA . THR A 1 365 ? -11.305 -11.305 10.508 1 83.5 365 THR A CA 1
ATOM 2905 C C . THR A 1 365 ? -11.227 -9.891 9.93 1 83.5 365 THR A C 1
ATOM 2907 O O . THR A 1 365 ? -10.156 -9.461 9.492 1 83.5 365 THR A O 1
ATOM 2910 N N . THR A 1 366 ? -12.383 -9.297 9.852 1 86.19 366 THR A N 1
ATOM 2911 C CA . THR A 1 366 ? -12.414 -7.918 9.383 1 86.19 366 THR A CA 1
ATOM 2912 C C . THR A 1 366 ? -11.578 -7.016 10.281 1 86.19 366 THR A C 1
ATOM 2914 O O . THR A 1 366 ? -10.922 -6.09 9.805 1 86.19 366 THR A O 1
ATOM 2917 N N . ALA A 1 367 ? -11.586 -7.301 11.523 1 88.75 367 ALA A N 1
ATOM 2918 C CA . ALA A 1 367 ? -10.812 -6.527 12.484 1 88.75 367 ALA A CA 1
ATOM 2919 C C . ALA A 1 367 ? -9.312 -6.691 12.25 1 88.75 367 ALA A C 1
ATOM 2921 O O . ALA A 1 367 ? -8.555 -5.719 12.32 1 88.75 367 ALA A O 1
ATOM 2922 N N . SER A 1 368 ? -8.945 -7.918 12.023 1 87.81 368 SER A N 1
ATOM 2923 C CA . SER A 1 368 ? -7.527 -8.164 11.773 1 87.81 368 SER A CA 1
ATOM 2924 C C . SER A 1 368 ? -7.074 -7.508 10.477 1 87.81 368 SER A C 1
ATOM 2926 O O . SER A 1 368 ? -5.953 -7 10.391 1 87.81 368 SER A O 1
ATOM 2928 N N . SER A 1 369 ? -7.926 -7.539 9.484 1 86.81 369 SER A N 1
ATOM 2929 C CA . SER A 1 369 ? -7.613 -6.887 8.219 1 86.81 369 SER A CA 1
ATOM 2930 C C . SER A 1 369 ? -7.48 -5.379 8.391 1 86.81 369 SER A C 1
ATOM 2932 O O . SER A 1 369 ? -6.566 -4.762 7.832 1 86.81 369 SER A O 1
ATOM 2934 N N . ALA A 1 370 ? -8.406 -4.844 9.148 1 91.69 370 ALA A N 1
ATOM 2935 C CA . ALA A 1 370 ? -8.375 -3.41 9.422 1 91.69 370 ALA A CA 1
ATOM 2936 C C . ALA A 1 370 ? -7.113 -3.025 10.188 1 91.69 370 ALA A C 1
ATOM 2938 O O . ALA A 1 370 ? -6.488 -2.004 9.891 1 91.69 370 ALA A O 1
ATOM 2939 N N . THR A 1 371 ? -6.777 -3.838 11.141 1 91.5 371 THR A N 1
ATOM 2940 C CA . THR A 1 371 ? -5.57 -3.604 11.93 1 91.5 371 THR A CA 1
ATOM 2941 C C . THR A 1 371 ? -4.332 -3.652 11.047 1 91.5 371 THR A C 1
ATOM 2943 O O . THR A 1 371 ? -3.432 -2.82 11.18 1 91.5 371 THR A O 1
ATOM 2946 N N . SER A 1 372 ? -4.297 -4.617 10.172 1 86.75 372 SER A N 1
ATOM 2947 C CA . SER A 1 372 ? -3.17 -4.754 9.258 1 86.75 372 SER A CA 1
ATOM 2948 C C . SER A 1 372 ? -3.053 -3.539 8.344 1 86.75 372 SER A C 1
ATOM 2950 O O . SER A 1 372 ? -1.95 -3.053 8.086 1 86.75 372 SER A O 1
ATOM 2952 N N . LEU A 1 373 ? -4.168 -3.119 7.887 1 89.19 373 LEU A N 1
ATOM 2953 C CA . LEU A 1 373 ? -4.191 -1.952 7.008 1 89.19 373 LEU A CA 1
ATOM 2954 C C . LEU A 1 373 ? -3.689 -0.712 7.742 1 89.19 373 LEU A C 1
ATOM 2956 O O . LEU A 1 373 ? -2.92 0.073 7.184 1 89.19 373 LEU A O 1
ATOM 2960 N N . MET A 1 374 ? -4.168 -0.516 8.93 1 93 374 MET A N 1
ATOM 2961 C CA . MET A 1 374 ? -3.748 0.619 9.75 1 93 374 MET A CA 1
ATOM 2962 C C . MET A 1 374 ? -2.248 0.565 10.023 1 93 374 MET A C 1
ATOM 2964 O O . MET A 1 374 ? -1.556 1.578 9.914 1 93 374 MET A O 1
ATOM 2968 N N . ASN A 1 375 ? -1.783 -0.589 10.359 1 88.94 375 ASN A N 1
ATOM 2969 C CA . ASN A 1 375 ? -0.357 -0.771 10.617 1 88.94 375 ASN A CA 1
ATOM 2970 C C . ASN A 1 375 ? 0.477 -0.461 9.375 1 88.94 375 ASN A C 1
ATOM 2972 O O . ASN A 1 375 ? 1.566 0.105 9.484 1 88.94 375 ASN A O 1
ATOM 2976 N N . GLN A 1 376 ? -0.059 -0.869 8.281 1 85.44 376 GLN A N 1
ATOM 2977 C CA . GLN A 1 376 ? 0.617 -0.575 7.023 1 85.44 376 GLN A CA 1
ATOM 2978 C C . GLN A 1 376 ? 0.75 0.931 6.809 1 85.44 376 GLN A C 1
ATOM 2980 O O . GLN A 1 376 ? 1.828 1.423 6.473 1 85.44 376 GLN A O 1
ATOM 2985 N N . TYR A 1 377 ? -0.306 1.614 7.008 1 91.81 377 TYR A N 1
ATOM 2986 C CA . TYR A 1 377 ? -0.317 3.062 6.84 1 91.81 377 TYR A CA 1
ATOM 2987 C C . TYR A 1 377 ? 0.638 3.734 7.82 1 91.81 377 TYR A C 1
ATOM 2989 O O . TYR A 1 377 ? 1.453 4.574 7.426 1 91.81 377 TYR A O 1
ATOM 2997 N N . ILE A 1 378 ? 0.563 3.359 9.07 1 91.19 378 ILE A N 1
ATOM 2998 C CA . ILE A 1 378 ? 1.32 4.004 10.133 1 91.19 378 ILE A CA 1
ATOM 2999 C C . ILE A 1 378 ? 2.816 3.805 9.898 1 91.19 378 ILE A C 1
ATOM 3001 O O . ILE A 1 378 ? 3.621 4.691 10.188 1 91.19 378 ILE A O 1
ATOM 3005 N N . ASN A 1 379 ? 3.227 2.693 9.305 1 84.94 379 ASN A N 1
ATOM 3006 C CA . ASN A 1 379 ? 4.641 2.361 9.148 1 84.94 379 ASN A CA 1
ATOM 3007 C C . ASN A 1 379 ? 5.207 2.912 7.848 1 84.94 379 ASN A C 1
ATOM 3009 O O . ASN A 1 379 ? 6.414 2.836 7.609 1 84.94 379 ASN A O 1
ATOM 3013 N N . MET A 1 380 ? 4.395 3.426 6.98 1 83.81 380 MET A N 1
ATOM 3014 C CA . MET A 1 380 ? 4.891 4.121 5.793 1 83.81 380 MET A CA 1
ATOM 3015 C C . MET A 1 380 ? 5.664 5.375 6.184 1 83.81 380 MET A C 1
ATOM 3017 O O . MET A 1 380 ? 5.387 5.984 7.219 1 83.81 380 MET A O 1
ATOM 3021 N N . PRO A 1 381 ? 6.625 5.801 5.406 1 83 381 PRO A N 1
ATOM 3022 C CA . PRO A 1 381 ? 7.355 7.031 5.715 1 83 381 PRO A CA 1
ATOM 3023 C C . PRO A 1 381 ? 6.453 8.266 5.734 1 83 381 PRO A C 1
ATOM 3025 O O . PRO A 1 381 ? 5.488 8.336 4.973 1 83 381 PRO A O 1
ATOM 3028 N N . HIS A 1 382 ? 6.801 9.18 6.605 1 90.12 382 HIS A N 1
ATOM 3029 C CA . HIS A 1 382 ? 6.07 10.438 6.652 1 90.12 382 HIS A CA 1
ATOM 3030 C C . HIS A 1 382 ? 6.266 11.234 5.371 1 90.12 382 HIS A C 1
ATOM 3032 O O . HIS A 1 382 ? 7.363 11.266 4.816 1 90.12 382 HIS A O 1
ATOM 3038 N N . GLN A 1 383 ? 5.145 11.82 4.922 1 88.69 383 GLN A N 1
ATOM 3039 C CA . GLN A 1 383 ? 5.211 12.664 3.734 1 88.69 383 GLN A CA 1
ATOM 3040 C C . GLN A 1 383 ? 5.789 14.039 4.066 1 88.69 383 GLN A C 1
ATOM 3042 O O . GLN A 1 383 ? 5.824 14.438 5.23 1 88.69 383 GLN A O 1
ATOM 3047 N N . ASP A 1 384 ? 6.242 14.703 3.018 1 85.75 384 ASP A N 1
ATOM 3048 C CA . ASP A 1 384 ? 6.742 16.062 3.174 1 85.75 384 ASP A CA 1
ATOM 3049 C C . ASP A 1 384 ? 5.633 17 3.635 1 85.75 384 ASP A C 1
ATOM 3051 O O . ASP A 1 384 ? 4.465 16.812 3.297 1 85.75 384 ASP A O 1
ATOM 3055 N N . PHE A 1 385 ? 6.027 18.062 4.328 1 83.19 385 PHE A N 1
ATOM 3056 C CA . PHE A 1 385 ? 5.074 19 4.91 1 83.19 385 PHE A CA 1
ATOM 3057 C C . PHE A 1 385 ? 4.297 19.719 3.822 1 83.19 385 PHE A C 1
ATOM 3059 O O . PHE A 1 385 ? 3.193 20.219 4.066 1 83.19 385 PHE A O 1
ATOM 3066 N N . LYS A 1 386 ? 4.848 19.75 2.658 1 79.62 386 LYS A N 1
ATOM 3067 C CA . LYS A 1 386 ? 4.215 20.469 1.553 1 79.62 386 LYS A CA 1
ATOM 3068 C C . LYS A 1 386 ? 3.328 19.531 0.731 1 79.62 386 LYS A C 1
ATOM 3070 O O . LYS A 1 386 ? 2.658 19.984 -0.206 1 79.62 386 LYS A O 1
ATOM 3075 N N . SER A 1 387 ? 3.297 18.328 1.209 1 85.5 387 SER A N 1
ATOM 3076 C CA . SER A 1 387 ? 2.529 17.344 0.445 1 85.5 387 SER A CA 1
ATOM 3077 C C . SER A 1 387 ? 1.03 17.578 0.603 1 85.5 387 SER A C 1
ATOM 3079 O O . SER A 1 387 ? 0.581 18.094 1.628 1 85.5 387 SER A O 1
ATOM 3081 N N . ASN A 1 388 ? 0.35 17.266 -0.448 1 87.06 388 ASN A N 1
ATOM 3082 C CA . ASN A 1 388 ? -1.107 17.328 -0.434 1 87.06 388 ASN A CA 1
ATOM 3083 C C . ASN A 1 388 ? -1.72 16.031 0.113 1 87.06 388 ASN A C 1
ATOM 3085 O O . ASN A 1 388 ? -1.585 14.977 -0.495 1 87.06 388 ASN A O 1
ATOM 3089 N N . VAL A 1 389 ? -2.447 16.188 1.18 1 91.31 389 VAL A N 1
ATOM 3090 C CA . VAL A 1 389 ? -3.002 15.039 1.895 1 91.31 389 VAL A CA 1
ATOM 3091 C C . VAL A 1 389 ? -3.996 14.305 1 1 91.31 389 VAL A C 1
ATOM 3093 O O . VAL A 1 389 ? -3.967 13.078 0.909 1 91.31 389 VAL A O 1
ATOM 3096 N N . ALA A 1 390 ? -4.848 15.039 0.317 1 89.12 390 ALA A N 1
ATOM 3097 C CA . ALA A 1 390 ? -5.863 14.438 -0.541 1 89.12 390 ALA A CA 1
ATOM 3098 C C . ALA A 1 390 ? -5.223 13.672 -1.696 1 89.12 390 ALA A C 1
ATOM 3100 O O . ALA A 1 390 ? -5.691 12.602 -2.076 1 89.12 390 ALA A O 1
ATOM 3101 N N . MET A 1 391 ? -4.168 14.203 -2.199 1 87.56 391 MET A N 1
ATOM 3102 C CA . MET A 1 391 ? -3.473 13.562 -3.311 1 87.56 391 MET A CA 1
ATOM 3103 C C . MET A 1 391 ? -2.834 12.25 -2.869 1 87.56 391 MET A C 1
ATOM 3105 O O . MET A 1 391 ? -2.861 11.258 -3.605 1 87.56 391 MET A O 1
ATOM 3109 N N . PHE A 1 392 ? -2.223 12.258 -1.771 1 91.31 392 PHE A N 1
ATOM 3110 C CA . PHE A 1 392 ? -1.631 11.039 -1.223 1 91.31 392 PHE A CA 1
ATOM 3111 C C . PHE A 1 392 ? -2.658 9.914 -1.166 1 91.31 392 PHE A C 1
ATOM 3113 O O . PHE A 1 392 ? -2.398 8.805 -1.634 1 91.31 392 PHE A O 1
ATOM 3120 N N . TRP A 1 393 ? -3.758 10.18 -0.559 1 91.75 393 TRP A N 1
ATOM 3121 C CA . TRP A 1 393 ? -4.773 9.148 -0.356 1 91.75 393 TRP A CA 1
ATOM 3122 C C . TRP A 1 393 ? -5.379 8.711 -1.687 1 91.75 393 TRP A C 1
ATOM 3124 O O . TRP A 1 393 ? -5.738 7.547 -1.856 1 91.75 393 TRP A O 1
ATOM 3134 N N . ASN A 1 394 ? -5.465 9.648 -2.609 1 86.38 394 ASN A N 1
ATOM 3135 C CA . ASN A 1 394 ? -5.93 9.273 -3.941 1 86.38 394 ASN A CA 1
ATOM 3136 C C . ASN A 1 394 ? -4.949 8.336 -4.633 1 86.38 394 ASN A C 1
ATOM 3138 O O . ASN A 1 394 ? -5.363 7.402 -5.324 1 86.38 394 ASN A O 1
ATOM 3142 N N . GLU A 1 395 ? -3.701 8.539 -4.465 1 84.25 395 GLU A N 1
ATOM 3143 C CA . GLU A 1 395 ? -2.654 7.73 -5.09 1 84.25 395 GLU A CA 1
ATOM 3144 C C . GLU A 1 395 ? -2.549 6.359 -4.43 1 84.25 395 GLU A C 1
ATOM 3146 O O . GLU A 1 395 ? -2.096 5.398 -5.059 1 84.25 395 GLU A O 1
ATOM 3151 N N . HIS A 1 396 ? -2.943 6.262 -3.197 1 86.5 396 HIS A N 1
ATOM 3152 C CA . HIS A 1 396 ? -2.797 5.012 -2.457 1 86.5 396 HIS A CA 1
ATOM 3153 C C . HIS A 1 396 ? -4.137 4.301 -2.307 1 86.5 396 HIS A C 1
ATOM 3155 O O . HIS A 1 396 ? -4.27 3.383 -1.495 1 86.5 396 HIS A O 1
ATOM 3161 N N . LYS A 1 397 ? -5.098 4.699 -3.07 1 85.25 397 LYS A N 1
ATOM 3162 C CA . LYS A 1 397 ? -6.461 4.199 -2.943 1 85.25 397 LYS A CA 1
ATOM 3163 C C . LYS A 1 397 ? -6.527 2.703 -3.248 1 85.25 397 LYS A C 1
ATOM 3165 O O . LYS A 1 397 ? -7.34 1.981 -2.666 1 85.25 397 LYS A O 1
ATOM 3170 N N . VAL A 1 398 ? -5.66 2.217 -4.082 1 76.06 398 VAL A N 1
ATOM 3171 C CA . VAL A 1 398 ? -5.699 0.821 -4.512 1 76.06 398 VAL A CA 1
ATOM 3172 C C . VAL A 1 398 ? -5.273 -0.085 -3.357 1 76.06 398 VAL A C 1
ATOM 3174 O O . VAL A 1 398 ? -5.836 -1.164 -3.166 1 76.06 398 VAL A O 1
ATOM 3177 N N . VAL A 1 399 ? -4.41 0.415 -2.568 1 76.75 399 VAL A N 1
ATOM 3178 C CA . VAL A 1 399 ? -3.82 -0.421 -1.529 1 76.75 399 VAL A CA 1
ATOM 3179 C C . VAL A 1 399 ? -4.52 -0.164 -0.197 1 76.75 399 VAL A C 1
ATOM 3181 O O . VAL A 1 399 ? -4.715 -1.087 0.597 1 76.75 399 VAL A O 1
ATOM 3184 N N . LEU A 1 400 ? -4.93 1.091 0.027 1 85.25 400 LEU A N 1
ATOM 3185 C CA . LEU A 1 400 ? -5.477 1.485 1.32 1 85.25 400 LEU A CA 1
ATOM 3186 C C . LEU A 1 400 ? -6.938 1.899 1.19 1 85.25 400 LEU A C 1
ATOM 3188 O O . LEU A 1 400 ? -7.414 2.762 1.934 1 85.25 400 LEU A O 1
ATOM 3192 N N . ALA A 1 401 ? -7.656 1.255 0.367 1 83.62 401 ALA A N 1
ATOM 3193 C CA . ALA A 1 401 ? -8.969 1.706 -0.096 1 83.62 401 ALA A CA 1
ATOM 3194 C C . ALA A 1 401 ? -9.875 2.064 1.08 1 83.62 401 ALA A C 1
ATOM 3196 O O . ALA A 1 401 ? -10.305 3.211 1.211 1 83.62 401 ALA A O 1
ATOM 3197 N N . PRO A 1 402 ? -10.125 1.146 2.057 1 86.81 402 PRO A N 1
ATOM 3198 C CA . PRO A 1 402 ? -11.062 1.522 3.115 1 86.81 402 PRO A CA 1
ATOM 3199 C C . PRO A 1 402 ? -10.555 2.68 3.973 1 86.81 402 PRO A C 1
ATOM 3201 O O . PRO A 1 402 ? -11.344 3.537 4.387 1 86.81 402 PRO A O 1
ATOM 3204 N N . LEU A 1 403 ? -9.328 2.746 4.16 1 91.62 403 LEU A N 1
ATOM 3205 C CA . LEU A 1 403 ? -8.727 3.803 4.969 1 91.62 403 LEU A CA 1
ATOM 3206 C C . LEU A 1 403 ? -8.734 5.129 4.219 1 91.62 403 LEU A C 1
ATOM 3208 O O . LEU A 1 403 ? -8.898 6.191 4.824 1 91.62 403 LEU A O 1
ATOM 3212 N N . SER A 1 404 ? -8.516 5.066 2.91 1 92.12 404 SER A N 1
ATOM 3213 C CA . SER A 1 404 ? -8.516 6.266 2.076 1 92.12 404 SER A CA 1
ATOM 3214 C C . SER A 1 404 ? -9.883 6.949 2.1 1 92.12 404 SER A C 1
ATOM 3216 O O . SER A 1 404 ? -9.961 8.18 2.117 1 92.12 404 SER A O 1
ATOM 3218 N N . ASP A 1 405 ? -10.938 6.164 2.127 1 91.56 405 ASP A N 1
ATOM 3219 C CA . ASP A 1 405 ? -12.289 6.715 2.188 1 91.56 405 ASP A CA 1
ATOM 3220 C C . ASP A 1 405 ? -12.516 7.469 3.494 1 91.56 405 ASP A C 1
ATOM 3222 O O . ASP A 1 405 ? -13.094 8.562 3.496 1 91.56 405 ASP A O 1
ATOM 3226 N N . ILE A 1 406 ? -12.078 6.906 4.527 1 94.69 406 ILE A N 1
ATOM 3227 C CA . ILE A 1 406 ? -12.234 7.523 5.844 1 94.69 406 ILE A CA 1
ATOM 3228 C C . ILE A 1 406 ? -11.375 8.781 5.926 1 94.69 406 ILE A C 1
ATOM 3230 O O . ILE A 1 406 ? -11.828 9.82 6.426 1 94.69 406 ILE A O 1
ATOM 3234 N N . ALA A 1 407 ? -10.109 8.711 5.41 1 95.25 407 ALA A N 1
ATOM 3235 C CA . ALA A 1 407 ? -9.188 9.844 5.457 1 95.25 407 ALA A CA 1
ATOM 3236 C C . ALA A 1 407 ? -9.734 11.031 4.676 1 95.25 407 ALA A C 1
ATOM 3238 O O . ALA A 1 407 ? -9.672 12.172 5.145 1 95.25 407 ALA A O 1
ATOM 3239 N N . LEU A 1 408 ? -10.273 10.781 3.521 1 93.19 408 LEU A N 1
ATOM 3240 C CA . LEU A 1 408 ? -10.789 11.844 2.672 1 93.19 408 LEU A CA 1
ATOM 3241 C C . LEU A 1 408 ? -12.039 12.469 3.289 1 93.19 408 LEU A C 1
ATOM 3243 O O . LEU A 1 408 ? -12.266 13.68 3.156 1 93.19 408 LEU A O 1
ATOM 3247 N N . LYS A 1 409 ? -12.789 11.664 3.971 1 93.44 409 LYS A N 1
ATOM 3248 C CA . LYS A 1 409 ? -13.984 12.117 4.68 1 93.44 409 LYS A CA 1
ATOM 3249 C C . LYS A 1 409 ? -13.633 13.18 5.723 1 93.44 409 LYS A C 1
ATOM 3251 O O . LYS A 1 409 ? -14.281 14.219 5.797 1 93.44 409 LYS A O 1
ATOM 3256 N N . TYR A 1 410 ? -12.609 12.984 6.457 1 94.06 410 TYR A N 1
ATOM 3257 C CA . TYR A 1 410 ? -12.273 13.891 7.543 1 94.06 410 TYR A CA 1
ATOM 3258 C C . TYR A 1 410 ? -11.414 15.047 7.039 1 94.06 410 TYR A C 1
ATOM 3260 O O . TYR A 1 410 ? -11.438 16.141 7.605 1 94.06 410 TYR A O 1
ATOM 3268 N N . SER A 1 411 ? -10.664 14.836 5.941 1 92.25 411 SER A N 1
ATOM 3269 C CA . SER A 1 411 ? -9.734 15.844 5.441 1 92.25 411 SER A CA 1
ATOM 3270 C C . SER A 1 411 ? -10.469 17.047 4.863 1 92.25 411 SER A C 1
ATOM 3272 O O . SER A 1 411 ? -9.906 18.141 4.766 1 92.25 411 SER A O 1
ATOM 3274 N N . ILE A 1 412 ? -11.758 16.922 4.547 1 92.56 412 ILE A N 1
ATOM 3275 C CA . ILE A 1 412 ? -12.484 17.984 3.863 1 92.56 412 ILE A CA 1
ATOM 3276 C C . ILE A 1 412 ? -12.914 19.047 4.871 1 92.56 412 ILE A C 1
ATOM 3278 O O . ILE A 1 412 ? -13.297 20.156 4.488 1 92.56 412 ILE A O 1
ATOM 3282 N N . VAL A 1 413 ? -12.844 18.734 6.168 1 93.5 413 VAL A N 1
ATOM 3283 C CA . VAL A 1 413 ? -13.32 19.641 7.211 1 93.5 413 VAL A CA 1
ATOM 3284 C C . VAL A 1 413 ? -12.312 20.766 7.41 1 93.5 413 VAL A C 1
ATOM 3286 O O . VAL A 1 413 ? -11.141 20.516 7.676 1 93.5 413 VAL A O 1
ATOM 3289 N N . PRO A 1 414 ? -12.711 21.969 7.227 1 92.06 414 PRO A N 1
ATOM 3290 C CA . PRO A 1 414 ? -11.797 23.094 7.477 1 92.06 414 PRO A CA 1
ATOM 3291 C C . PRO A 1 414 ? -11.594 23.359 8.961 1 92.06 414 PRO A C 1
ATOM 3293 O O . PRO A 1 414 ? -12.461 23.047 9.781 1 92.06 414 PRO A O 1
ATOM 3296 N N . ALA A 1 415 ? -10.492 23.938 9.227 1 91.56 415 ALA A N 1
ATOM 3297 C CA . ALA A 1 415 ? -10.195 24.312 10.609 1 91.56 415 ALA A CA 1
ATOM 3298 C C . ALA A 1 415 ? -10.867 25.625 10.992 1 91.56 415 ALA A C 1
ATOM 3300 O O . ALA A 1 415 ? -10.961 25.969 12.172 1 91.56 415 ALA A O 1
ATOM 3301 N N . THR A 1 416 ? -11.328 26.344 9.961 1 88.19 416 THR A N 1
ATOM 3302 C CA . THR A 1 416 ? -11.891 27.672 10.188 1 88.19 416 THR A CA 1
ATOM 3303 C C . THR A 1 416 ? -13.289 27.781 9.586 1 88.19 416 THR A C 1
ATOM 3305 O O . THR A 1 416 ? -13.609 27.094 8.609 1 88.19 416 THR A O 1
ATOM 3308 N N . SER A 1 417 ? -14.148 28.531 10.234 1 77.25 417 SER A N 1
ATOM 3309 C CA . SER A 1 417 ? -15.5 28.75 9.742 1 77.25 417 SER A CA 1
ATOM 3310 C C . SER A 1 417 ? -15.555 29.922 8.766 1 77.25 417 SER A C 1
ATOM 3312 O O . SER A 1 417 ? -16.562 30.125 8.086 1 77.25 417 SER A O 1
ATOM 3314 N N . VAL A 1 418 ? -14.508 30.719 8.727 1 69.12 418 VAL A N 1
ATOM 3315 C CA . VAL A 1 418 ? -14.578 31.938 7.91 1 69.12 418 VAL A CA 1
ATOM 3316 C C . VAL A 1 418 ? -13.477 31.906 6.855 1 69.12 418 VAL A C 1
ATOM 3318 O O . VAL A 1 418 ? -12.391 31.359 7.098 1 69.12 418 VAL A O 1
ATOM 3321 N N . PRO A 1 419 ? -13.906 32.312 5.609 1 61.72 419 PRO A N 1
ATOM 3322 C CA . PRO A 1 419 ? -12.836 32.438 4.613 1 61.72 419 PRO A CA 1
ATOM 3323 C C . PRO A 1 419 ? -11.711 33.375 5.074 1 61.72 419 PRO A C 1
ATOM 3325 O O . PRO A 1 419 ? -11.93 34.25 5.906 1 61.72 419 PRO A O 1
ATOM 3328 N N . ALA A 1 420 ? -10.539 33.062 4.641 1 52.56 420 ALA A N 1
ATOM 3329 C CA . ALA A 1 420 ? -9.336 33.781 5.059 1 52.56 420 ALA A CA 1
ATOM 3330 C C . ALA A 1 420 ? -9.539 35.312 4.984 1 52.56 420 ALA A C 1
ATOM 3332 O O . ALA A 1 420 ? -9.078 36.031 5.859 1 52.56 420 ALA A O 1
ATOM 3333 N N . GLU A 1 421 ? -10.195 35.719 3.92 1 49.38 421 GLU A N 1
ATOM 3334 C CA . GLU A 1 421 ? -10.367 37.125 3.678 1 49.38 421 GLU A CA 1
ATOM 3335 C C . GLU A 1 421 ? -11.117 37.812 4.824 1 49.38 421 GLU A C 1
ATOM 3337 O O . GLU A 1 421 ? -10.875 38.969 5.141 1 49.38 421 GLU A O 1
ATOM 3342 N N . ARG A 1 422 ? -12.031 37.125 5.398 1 53.5 422 ARG A N 1
ATOM 3343 C CA . ARG A 1 422 ? -12.859 37.719 6.453 1 53.5 422 ARG A CA 1
ATOM 3344 C C . ARG A 1 422 ? -12.125 37.719 7.785 1 53.5 422 ARG A C 1
ATOM 3346 O O . ARG A 1 422 ? -12.445 38.5 8.68 1 53.5 422 ARG A O 1
ATOM 3353 N N . ILE A 1 423 ? -11.203 36.781 7.922 1 48.38 423 ILE A N 1
ATOM 3354 C CA . ILE A 1 423 ? -10.484 36.688 9.188 1 48.38 423 ILE A CA 1
ATOM 3355 C C . ILE A 1 423 ? -9.617 37.938 9.359 1 48.38 423 ILE A C 1
ATOM 3357 O O . ILE A 1 423 ? -9.438 38.438 10.469 1 48.38 423 ILE A O 1
ATOM 3361 N N . PHE A 1 424 ? -9.047 38.531 8.094 1 43.88 424 PHE A N 1
ATOM 3362 C CA . PHE A 1 424 ? -8.008 39.562 8.219 1 43.88 424 PHE A CA 1
ATOM 3363 C C . PHE A 1 424 ? -8.508 40.906 7.715 1 43.88 424 PHE A C 1
ATOM 3365 O O . PHE A 1 424 ? -7.832 41.938 7.891 1 43.88 424 PHE A O 1
ATOM 3372 N N . SER A 1 425 ? -9.562 41 6.852 1 45.66 425 SER A N 1
ATOM 3373 C CA . SER A 1 425 ? -9.75 42.312 6.25 1 45.66 425 SER A CA 1
ATOM 3374 C C . SER A 1 425 ? -11.117 42.906 6.602 1 45.66 425 SER A C 1
ATOM 3376 O O . SER A 1 425 ? -12.102 42.156 6.695 1 45.66 425 SER A O 1
ATOM 3378 N N . LYS A 1 426 ? -11.109 44 7.188 1 41.81 426 LYS A N 1
ATOM 3379 C CA . LYS A 1 426 ? -12.297 44.844 7.184 1 41.81 426 LYS A CA 1
ATOM 3380 C C . LYS A 1 426 ? -13.016 44.781 5.836 1 41.81 426 LYS A C 1
ATOM 3382 O O . LYS A 1 426 ? -14.242 44.75 5.785 1 41.81 426 LYS A O 1
ATOM 3387 N N . ALA A 1 427 ? -12.273 44.844 4.82 1 41.44 427 ALA A N 1
ATOM 3388 C CA . ALA A 1 427 ? -12.742 44.875 3.438 1 41.44 427 ALA A CA 1
ATOM 3389 C C . ALA A 1 427 ? -13.422 43.562 3.074 1 41.44 427 ALA A C 1
ATOM 3391 O O . ALA A 1 427 ? -14.375 43.531 2.299 1 41.44 427 ALA A O 1
ATOM 3392 N N . GLY A 1 428 ? -12.977 42.562 3.496 1 44.06 428 GLY A N 1
ATOM 3393 C CA . GLY A 1 428 ? -13.656 41.281 3.281 1 44.06 428 GLY A CA 1
ATOM 3394 C C . GLY A 1 428 ? -15.062 41.281 3.838 1 44.06 428 GLY A C 1
ATOM 3395 O O . GLY A 1 428 ? -15.969 40.688 3.234 1 44.06 428 GLY A O 1
ATOM 3396 N N . MET A 1 429 ? -15.141 41.969 4.977 1 43.19 429 MET A N 1
ATOM 3397 C CA . MET A 1 429 ? -16.484 42.25 5.457 1 43.19 429 MET A CA 1
ATOM 3398 C C . MET A 1 429 ? -17.25 43.125 4.477 1 43.19 429 MET A C 1
ATOM 3400 O O . MET A 1 429 ? -18.453 42.938 4.258 1 43.19 429 MET A O 1
ATOM 3404 N N . TYR A 1 430 ? -16.531 44.125 3.963 1 42.62 430 TYR A N 1
ATOM 3405 C CA . TYR A 1 430 ? -17.172 45 2.988 1 42.62 430 TYR A CA 1
ATOM 3406 C C . TYR A 1 430 ? -17.5 44.25 1.707 1 42.62 430 TYR A C 1
ATOM 3408 O O . TYR A 1 430 ? -18.547 44.469 1.093 1 42.62 430 TYR A O 1
ATOM 3416 N N . MET A 1 431 ? -16.656 43.469 1.263 1 41.91 431 MET A N 1
ATOM 3417 C CA . MET A 1 431 ? -16.922 42.75 0.035 1 41.91 431 MET A CA 1
ATOM 3418 C C . MET A 1 431 ? -18.078 41.75 0.231 1 41.91 431 MET A C 1
ATOM 3420 O O . MET A 1 431 ? -18.875 41.562 -0.683 1 41.91 431 MET A O 1
ATOM 3424 N N . MET A 1 432 ? -18.109 41.25 1.315 1 41.94 432 MET A N 1
ATOM 3425 C CA . MET A 1 432 ? -19.281 40.438 1.581 1 41.94 432 MET A CA 1
ATOM 3426 C C . MET A 1 432 ? -20.562 41.281 1.604 1 41.94 432 MET A C 1
ATOM 3428 O O . MET A 1 432 ? -21.625 40.812 1.176 1 41.94 432 MET A O 1
ATOM 3432 N N . ILE A 1 433 ? -20.438 42.5 2.004 1 41.59 433 ILE A N 1
ATOM 3433 C CA . ILE A 1 433 ? -21.547 43.438 1.936 1 41.59 433 ILE A CA 1
ATOM 3434 C C . ILE A 1 433 ? -21.906 43.688 0.477 1 41.59 433 ILE A C 1
ATOM 3436 O O . ILE A 1 433 ? -23.094 43.719 0.124 1 41.59 433 ILE A O 1
ATOM 3440 N N . HIS A 1 434 ? -20.953 44.062 -0.305 1 40.41 434 HIS A N 1
ATOM 3441 C CA . HIS A 1 434 ? -21.297 44.281 -1.7 1 40.41 434 HIS A CA 1
ATOM 3442 C C . HIS A 1 434 ? -21.828 43.031 -2.361 1 40.41 434 HIS A C 1
ATOM 3444 O O . HIS A 1 434 ? -22.609 43.094 -3.32 1 40.41 434 HIS A O 1
ATOM 3450 N N . LYS A 1 435 ? -21.344 41.906 -1.944 1 40.41 435 LYS A N 1
ATOM 3451 C CA . LYS A 1 435 ? -21.953 40.688 -2.471 1 40.41 435 LYS A CA 1
ATOM 3452 C C . LYS A 1 435 ? -23.391 40.531 -2.004 1 40.41 435 LYS A C 1
ATOM 3454 O O . LYS A 1 435 ? -24.219 39.969 -2.709 1 40.41 435 LYS A O 1
ATOM 3459 N N . SER A 1 436 ? -23.703 41 -0.891 1 36.47 436 SER A N 1
ATOM 3460 C CA . SER A 1 436 ? -25.078 40.969 -0.413 1 36.47 436 SER A CA 1
ATOM 3461 C C . SER A 1 436 ? -25.969 41.906 -1.199 1 36.47 436 SER A C 1
ATOM 3463 O O . SER A 1 436 ? -27.188 41.75 -1.225 1 36.47 436 SER A O 1
ATOM 3465 N N . GLN A 1 437 ? -25.531 43.125 -1.531 1 35.31 437 GLN A N 1
ATOM 3466 C CA . GLN A 1 437 ? -26.422 44 -2.258 1 35.31 437 GLN A CA 1
ATOM 3467 C C . GLN A 1 437 ? -26.766 43.438 -3.631 1 35.31 437 GLN A C 1
ATOM 3469 O O . GLN A 1 437 ? -27.719 43.906 -4.273 1 35.31 437 GLN A O 1
ATOM 3474 N N . THR A 1 438 ? -25.75 43.031 -4.434 1 35.34 438 THR A N 1
ATOM 3475 C CA . THR A 1 438 ? -26.219 42.531 -5.723 1 35.34 438 THR A CA 1
ATOM 3476 C C . THR A 1 438 ? -27.047 41.25 -5.535 1 35.34 438 THR A C 1
ATOM 3478 O O . THR A 1 438 ? -26.594 40.281 -4.922 1 35.34 438 THR A O 1
ATOM 3481 N N . ASN A 1 439 ? -28.312 41.312 -5.43 1 33.62 439 ASN A N 1
ATOM 3482 C CA . ASN A 1 439 ? -29.375 40.344 -5.383 1 33.62 439 ASN A CA 1
ATOM 3483 C C . ASN A 1 439 ? -28.969 39.031 -6.086 1 33.62 439 ASN A C 1
ATOM 3485 O O . ASN A 1 439 ? -29.781 38.125 -6.238 1 33.62 439 ASN A O 1
ATOM 3489 N N . ARG A 1 440 ? -28.359 39.188 -7.375 1 30.47 440 ARG A N 1
ATOM 3490 C CA . ARG A 1 440 ? -28.281 38.031 -8.258 1 30.47 440 ARG A CA 1
ATOM 3491 C C . ARG A 1 440 ? -27.281 37 -7.723 1 30.47 440 ARG A C 1
ATOM 3493 O O . ARG A 1 440 ? -26.062 37.188 -7.785 1 30.47 440 ARG A O 1
ATOM 3500 N N . VAL A 1 441 ? -27.5 36.25 -6.797 1 34.72 441 VAL A N 1
ATOM 3501 C CA . VAL A 1 441 ? -26.969 35.062 -6.102 1 34.72 441 VAL A CA 1
ATOM 3502 C C . VAL A 1 441 ? -26.188 34.219 -7.086 1 34.72 441 VAL A C 1
ATOM 3504 O O . VAL A 1 441 ? -25.328 33.406 -6.684 1 34.72 441 VAL A O 1
ATOM 3507 N N . GLU A 1 442 ? -26.656 34.156 -8.406 1 33.12 442 GLU A N 1
ATOM 3508 C CA . GLU A 1 442 ? -26.172 33.188 -9.375 1 33.12 442 GLU A CA 1
ATOM 3509 C C . GLU A 1 442 ? -24.703 33.406 -9.711 1 33.12 442 GLU A C 1
ATOM 3511 O O . GLU A 1 442 ? -23.938 32.469 -9.891 1 33.12 442 GLU A O 1
ATOM 3516 N N . HIS A 1 443 ? -24.234 34.656 -10.125 1 31.02 443 HIS A N 1
ATOM 3517 C CA . HIS A 1 443 ? -22.984 34.969 -10.812 1 31.02 443 HIS A CA 1
ATOM 3518 C C . HIS A 1 443 ? -21.844 35.125 -9.82 1 31.02 443 HIS A C 1
ATOM 3520 O O . HIS A 1 443 ? -20.719 35.469 -10.211 1 31.02 443 HIS A O 1
ATOM 3526 N N . CYS A 1 444 ? -22.016 35.25 -8.633 1 31.7 444 CYS A N 1
ATOM 3527 C CA . CYS A 1 444 ? -20.938 35.531 -7.695 1 31.7 444 CYS A CA 1
ATOM 3528 C C . CYS A 1 444 ? -20 34.344 -7.566 1 31.7 444 CYS A C 1
ATOM 3530 O O . CYS A 1 444 ? -19.016 34.406 -6.844 1 31.7 444 CYS A O 1
ATOM 3532 N N . VAL A 1 445 ? -20.328 33.25 -8.102 1 34.19 445 VAL A N 1
ATOM 3533 C CA . VAL A 1 445 ? -19.438 32.062 -8.164 1 34.19 445 VAL A CA 1
ATOM 3534 C C . VAL A 1 445 ? -18.188 32.438 -8.945 1 34.19 445 VAL A C 1
ATOM 3536 O O . VAL A 1 445 ? -17.078 31.984 -8.594 1 34.19 445 VAL A O 1
ATOM 3539 N N . GLU A 1 446 ? -18.297 33.219 -10.117 1 33.41 446 GLU A N 1
ATOM 3540 C CA . GLU A 1 446 ? -17.203 33.469 -11.047 1 33.41 446 GLU A CA 1
ATOM 3541 C C . GLU A 1 446 ? -16.234 34.531 -10.508 1 33.41 446 GLU A C 1
ATOM 3543 O O . GLU A 1 446 ? -15.031 34.438 -10.719 1 33.41 446 GLU A O 1
ATOM 3548 N N . GLN A 1 447 ? -16.625 35.594 -9.906 1 31.34 447 GLN A N 1
ATOM 3549 C CA . GLN A 1 447 ? -15.766 36.75 -9.625 1 31.34 447 GLN A CA 1
ATOM 3550 C C . GLN A 1 447 ? -14.875 36.469 -8.414 1 31.34 447 GLN A C 1
ATOM 3552 O O . GLN A 1 447 ? -13.805 37.094 -8.273 1 31.34 447 GLN A O 1
ATOM 3557 N N . GLN A 1 448 ? -15.227 35.781 -7.473 1 34.66 448 GLN A N 1
ATOM 3558 C CA . GLN A 1 448 ? -14.43 35.562 -6.277 1 34.66 448 GLN A CA 1
ATOM 3559 C C . GLN A 1 448 ? -13.188 34.719 -6.59 1 34.66 448 GLN A C 1
ATOM 3561 O O . GLN A 1 448 ? -12.195 34.781 -5.867 1 34.66 448 GLN A O 1
ATOM 3566 N N . VAL A 1 449 ? -13.133 33.938 -7.633 1 33.94 449 VAL A N 1
ATOM 3567 C CA . VAL A 1 449 ? -11.945 33.25 -8.117 1 33.94 449 VAL A CA 1
ATOM 3568 C C . VAL A 1 449 ? -10.922 34.25 -8.625 1 33.94 449 VAL A C 1
ATOM 3570 O O . VAL A 1 449 ? -9.711 34.062 -8.469 1 33.94 449 VAL A O 1
ATOM 3573 N N . LYS A 1 450 ? -11.289 35.281 -9.195 1 34.97 450 LYS A N 1
ATOM 3574 C CA . LYS A 1 450 ? -10.344 36.188 -9.82 1 34.97 450 LYS A CA 1
ATOM 3575 C C . LYS A 1 450 ? -9.727 37.156 -8.797 1 34.97 450 LYS A C 1
ATOM 3577 O O . LYS A 1 450 ? -8.609 37.625 -8.977 1 34.97 450 LYS A O 1
ATOM 3582 N N . HIS A 1 451 ? -10.383 37.562 -7.926 1 31 451 HIS A N 1
ATOM 3583 C CA . HIS A 1 451 ? -9.812 38.531 -7.008 1 31 451 HIS A CA 1
ATOM 3584 C C . HIS A 1 451 ? -8.875 37.875 -6.004 1 31 451 HIS A C 1
ATOM 3586 O O . HIS A 1 451 ? -7.93 38.5 -5.523 1 31 451 HIS A O 1
ATOM 3592 N N . THR A 1 452 ? -9.031 36.656 -5.625 1 33.28 452 THR A N 1
ATOM 3593 C CA . THR A 1 452 ? -8.047 36.031 -4.762 1 33.28 452 THR A CA 1
ATOM 3594 C C . THR A 1 452 ? -6.703 35.906 -5.473 1 33.28 452 THR A C 1
ATOM 3596 O O . THR A 1 452 ? -5.652 35.875 -4.828 1 33.28 452 THR A O 1
ATOM 3599 N N . LYS A 1 453 ? -6.641 35.906 -6.645 1 36.84 453 LYS A N 1
ATOM 3600 C CA . LYS A 1 453 ? -5.363 36 -7.34 1 36.84 453 LYS A CA 1
ATOM 3601 C C . LYS A 1 453 ? -4.738 37.375 -7.18 1 36.84 453 LYS A C 1
ATOM 3603 O O . LYS A 1 453 ? -3.535 37.531 -7.375 1 36.84 453 LYS A O 1
ATOM 3608 N N . GLN A 1 454 ? -5.473 38.375 -7.105 1 28.44 454 GLN A N 1
ATOM 3609 C CA . GLN A 1 454 ? -4.891 39.719 -7.027 1 28.44 454 GLN A CA 1
ATOM 3610 C C . GLN A 1 454 ? -4.363 40 -5.625 1 28.44 454 GLN A C 1
ATOM 3612 O O . GLN A 1 454 ? -3.389 40.75 -5.465 1 28.44 454 GLN A O 1
ATOM 3617 N N . VAL A 1 455 ? -4.98 39.594 -4.578 1 34.34 455 VAL A N 1
ATOM 3618 C CA . VAL A 1 455 ? -4.469 39.969 -3.266 1 34.34 455 VAL A CA 1
ATOM 3619 C C . VAL A 1 455 ? -3.189 39.188 -2.967 1 34.34 455 VAL A C 1
ATOM 3621 O O . VAL A 1 455 ? -2.34 39.656 -2.199 1 34.34 455 VAL A O 1
ATOM 3624 N N . GLN A 1 456 ? -3.006 38.062 -3.41 1 29.75 456 GLN A N 1
ATOM 3625 C CA . GLN A 1 456 ? -1.715 37.406 -3.182 1 29.75 456 GLN A CA 1
ATOM 3626 C C . GLN A 1 456 ? -0.585 38.219 -3.834 1 29.75 456 GLN A C 1
ATOM 3628 O O . GLN A 1 456 ? 0.584 38.031 -3.48 1 29.75 456 GLN A O 1
ATOM 3633 N N . LYS A 1 457 ? -0.874 38.844 -4.934 1 31.97 457 LYS A N 1
ATOM 3634 C CA . LYS A 1 457 ? 0.207 39.625 -5.527 1 31.97 457 LYS A CA 1
ATOM 3635 C C . LYS A 1 457 ? 0.495 40.875 -4.707 1 31.97 457 LYS A C 1
ATOM 3637 O O . LYS A 1 457 ? 1.474 41.562 -4.961 1 31.97 457 LYS A O 1
ATOM 3642 N N . GLU A 1 458 ? -0.52 41.25 -4.074 1 29.7 458 GLU A N 1
ATOM 3643 C CA . GLU A 1 458 ? -0.191 42.531 -3.428 1 29.7 458 GLU A CA 1
ATOM 3644 C C . GLU A 1 458 ? 0.464 42.312 -2.068 1 29.7 458 GLU A C 1
ATOM 3646 O O . GLU A 1 458 ? 0.949 43.25 -1.439 1 29.7 458 GLU A O 1
ATOM 3651 N N . TYR A 1 459 ? 0.198 41.219 -1.294 1 26.41 459 TYR A N 1
ATOM 3652 C CA . TYR A 1 459 ? 1.085 41.125 -0.14 1 26.41 459 TYR A CA 1
ATOM 3653 C C . TYR A 1 459 ? 2.398 40.469 -0.52 1 26.41 459 TYR A C 1
ATOM 3655 O O . TYR A 1 459 ? 2.404 39.469 -1.257 1 26.41 459 TYR A O 1
ATOM 3663 N N . MET B 1 1 ? 14.25 -1.836 -27.312 1 75.31 1 MET B N 1
ATOM 3664 C CA . MET B 1 1 ? 13.328 -2.426 -26.344 1 75.31 1 MET B CA 1
ATOM 3665 C C . MET B 1 1 ? 14.086 -3.178 -25.266 1 75.31 1 MET B C 1
ATOM 3667 O O . MET B 1 1 ? 13.914 -2.898 -24.078 1 75.31 1 MET B O 1
ATOM 3671 N N . LEU B 1 2 ? 15.078 -3.982 -25.703 1 81.94 2 LEU B N 1
ATOM 3672 C CA . LEU B 1 2 ? 15.836 -4.824 -24.797 1 81.94 2 LEU B CA 1
ATOM 3673 C C . LEU B 1 2 ? 16.797 -3.982 -23.953 1 81.94 2 LEU B C 1
ATOM 3675 O O . LEU B 1 2 ? 17 -4.262 -22.766 1 81.94 2 LEU B O 1
ATOM 3679 N N . ASN B 1 3 ? 17.219 -2.947 -24.484 1 79.12 3 ASN B N 1
ATOM 3680 C CA . ASN B 1 3 ? 18.172 -2.088 -23.781 1 79.12 3 ASN B CA 1
ATOM 3681 C C . ASN B 1 3 ? 17.5 -1.351 -22.625 1 79.12 3 ASN B C 1
ATOM 3683 O O . ASN B 1 3 ? 18.172 -0.984 -21.656 1 79.12 3 ASN B O 1
ATOM 3687 N N . ASN B 1 4 ? 16.266 -1.293 -22.766 1 81.69 4 ASN B N 1
ATOM 3688 C CA . ASN B 1 4 ? 15.547 -0.539 -21.734 1 81.69 4 ASN B CA 1
ATOM 3689 C C . ASN B 1 4 ? 15.109 -1.435 -20.578 1 81.69 4 ASN B C 1
ATOM 3691 O O . ASN B 1 4 ? 14.672 -0.942 -19.547 1 81.69 4 ASN B O 1
ATOM 3695 N N . ALA B 1 5 ? 15.312 -2.701 -20.844 1 88.38 5 ALA B N 1
ATOM 3696 C CA . ALA B 1 5 ? 14.938 -3.623 -19.766 1 88.38 5 ALA B CA 1
ATOM 3697 C C . ALA B 1 5 ? 15.977 -3.619 -18.656 1 88.38 5 ALA B C 1
ATOM 3699 O O . ALA B 1 5 ? 17.172 -3.613 -18.906 1 88.38 5 ALA B O 1
ATOM 3700 N N . ARG B 1 6 ? 15.555 -3.525 -17.484 1 88.31 6 ARG B N 1
ATOM 3701 C CA . ARG B 1 6 ? 16.453 -3.498 -16.328 1 88.31 6 ARG B CA 1
ATOM 3702 C C . ARG B 1 6 ? 17.016 -4.887 -16.031 1 88.31 6 ARG B C 1
ATOM 3704 O O . ARG B 1 6 ? 18.203 -5.039 -15.766 1 88.31 6 ARG B O 1
ATOM 3711 N N . ASP B 1 7 ? 16.188 -5.887 -16.062 1 94.38 7 ASP B N 1
ATOM 3712 C CA . ASP B 1 7 ? 16.531 -7.277 -15.789 1 94.38 7 ASP B CA 1
ATOM 3713 C C . ASP B 1 7 ? 16.031 -8.195 -16.906 1 94.38 7 ASP B C 1
ATOM 3715 O O . ASP B 1 7 ? 14.984 -7.953 -17.5 1 94.38 7 ASP B O 1
ATOM 3719 N N . VAL B 1 8 ? 16.812 -9.242 -17.219 1 95.88 8 VAL B N 1
ATOM 3720 C CA . VAL B 1 8 ? 16.422 -10.203 -18.234 1 95.88 8 VAL B CA 1
ATOM 3721 C C . VAL B 1 8 ? 16.688 -11.625 -17.75 1 95.88 8 VAL B C 1
ATOM 3723 O O . VAL B 1 8 ? 17.578 -11.836 -16.922 1 95.88 8 VAL B O 1
ATOM 3726 N N . ALA B 1 9 ? 15.898 -12.531 -18.172 1 95.5 9 ALA B N 1
ATOM 3727 C CA . ALA B 1 9 ? 16.141 -13.953 -17.953 1 95.5 9 ALA B CA 1
ATOM 3728 C C . ALA B 1 9 ? 16.422 -14.664 -19.281 1 95.5 9 ALA B C 1
ATOM 3730 O O . ALA B 1 9 ? 15.906 -14.258 -20.328 1 95.5 9 ALA B O 1
ATOM 3731 N N . ILE B 1 10 ? 17.203 -15.695 -19.219 1 94.62 10 ILE B N 1
ATOM 3732 C CA . ILE B 1 10 ? 17.625 -16.391 -20.422 1 94.62 10 ILE B CA 1
ATOM 3733 C C . ILE B 1 10 ? 17.203 -17.859 -20.359 1 94.62 10 ILE B C 1
ATOM 3735 O O . ILE B 1 10 ? 17.328 -18.484 -19.297 1 94.62 10 ILE B O 1
ATOM 3739 N N . THR B 1 11 ? 16.688 -18.312 -21.406 1 92.56 11 THR B N 1
ATOM 3740 C CA . THR B 1 11 ? 16.484 -19.75 -21.562 1 92.56 11 THR B CA 1
ATOM 3741 C C . THR B 1 11 ? 17.312 -20.297 -22.719 1 92.56 11 THR B C 1
ATOM 3743 O O . THR B 1 11 ? 17.516 -19.609 -23.719 1 92.56 11 THR B O 1
ATOM 3746 N N . THR B 1 12 ? 17.875 -21.438 -22.5 1 89.62 12 THR B N 1
ATOM 3747 C CA . THR B 1 12 ? 18.672 -22.078 -23.547 1 89.62 12 THR B CA 1
ATOM 3748 C C . THR B 1 12 ? 18.219 -23.516 -23.766 1 89.62 12 THR B C 1
ATOM 3750 O O . THR B 1 12 ? 17.797 -24.188 -22.812 1 89.62 12 THR B O 1
ATOM 3753 N N . ASP B 1 13 ? 18.25 -23.891 -25 1 81.5 13 ASP B N 1
ATOM 3754 C CA . ASP B 1 13 ? 17.891 -25.266 -25.391 1 81.5 13 ASP B CA 1
ATOM 3755 C C . ASP B 1 13 ? 18.828 -25.797 -26.469 1 81.5 13 ASP B C 1
ATOM 3757 O O . ASP B 1 13 ? 19.078 -25.125 -27.469 1 81.5 13 ASP B O 1
ATOM 3761 N N . ILE B 1 14 ? 19.469 -26.844 -26.094 1 78.56 14 ILE B N 1
ATOM 3762 C CA . ILE B 1 14 ? 20.281 -27.516 -27.094 1 78.56 14 ILE B CA 1
ATOM 3763 C C . ILE B 1 14 ? 19.469 -28.641 -27.75 1 78.56 14 ILE B C 1
ATOM 3765 O O . ILE B 1 14 ? 18.906 -29.484 -27.047 1 78.56 14 ILE B O 1
ATOM 3769 N N . TRP B 1 15 ? 19.422 -28.594 -29.078 1 73.69 15 TRP B N 1
ATOM 3770 C CA . TRP B 1 15 ? 18.625 -29.594 -29.766 1 73.69 15 TRP B CA 1
ATOM 3771 C C . TRP B 1 15 ? 19.328 -30.047 -31.047 1 73.69 15 TRP B C 1
ATOM 3773 O O . TRP B 1 15 ? 20.25 -29.375 -31.531 1 73.69 15 TRP B O 1
ATOM 3783 N N . THR B 1 16 ? 18.984 -31.219 -31.438 1 74.12 16 THR B N 1
ATOM 3784 C CA . THR B 1 16 ? 19.609 -31.828 -32.594 1 74.12 16 THR B CA 1
ATOM 3785 C C . THR B 1 16 ? 18.672 -31.781 -33.812 1 74.12 16 THR B C 1
ATOM 3787 O O . THR B 1 16 ? 17.484 -32.094 -33.656 1 74.12 16 THR B O 1
ATOM 3790 N N . SER B 1 17 ? 19.266 -31.422 -34.906 1 66.81 17 SER B N 1
ATOM 3791 C CA . SER B 1 17 ? 18.469 -31.375 -36.125 1 66.81 17 SER B CA 1
ATOM 3792 C C . SER B 1 17 ? 18.375 -32.75 -36.75 1 66.81 17 SER B C 1
ATOM 3794 O O . SER B 1 17 ? 18.984 -33.719 -36.281 1 66.81 17 SER B O 1
ATOM 3796 N N . MET B 1 18 ? 17.562 -32.781 -37.812 1 62.62 18 MET B N 1
ATOM 3797 C CA . MET B 1 18 ? 17.391 -34.031 -38.562 1 62.62 18 MET B CA 1
ATOM 3798 C C . MET B 1 18 ? 18.703 -34.5 -39.156 1 62.62 18 MET B C 1
ATOM 3800 O O . MET B 1 18 ? 18.922 -35.688 -39.312 1 62.62 18 MET B O 1
ATOM 3804 N N . ASN B 1 19 ? 19.547 -33.562 -39.531 1 64 19 ASN B N 1
ATOM 3805 C CA . ASN B 1 19 ? 20.828 -33.906 -40.125 1 64 19 ASN B CA 1
ATOM 3806 C C . ASN B 1 19 ? 21.891 -34.188 -39.031 1 64 19 ASN B C 1
ATOM 3808 O O . ASN B 1 19 ? 23.078 -34.125 -39.312 1 64 19 ASN B O 1
ATOM 3812 N N . THR B 1 20 ? 21.469 -34.312 -37.812 1 70.56 20 THR B N 1
ATOM 3813 C CA . THR B 1 20 ? 22.281 -34.688 -36.656 1 70.56 20 THR B CA 1
ATOM 3814 C C . THR B 1 20 ? 23.188 -33.562 -36.219 1 70.56 20 THR B C 1
ATOM 3816 O O . THR B 1 20 ? 24.188 -33.781 -35.562 1 70.56 20 THR B O 1
ATOM 3819 N N . ASP B 1 21 ? 22.781 -32.438 -36.781 1 77.81 21 ASP B N 1
ATOM 3820 C CA . ASP B 1 21 ? 23.5 -31.266 -36.281 1 77.81 21 ASP B CA 1
ATOM 3821 C C . ASP B 1 21 ? 22.906 -30.766 -34.969 1 77.81 21 ASP B C 1
ATOM 3823 O O . ASP B 1 21 ? 21.688 -30.781 -34.781 1 77.81 21 ASP B O 1
ATOM 3827 N N . SER B 1 22 ? 23.875 -30.375 -34.125 1 81 22 SER B N 1
ATOM 3828 C CA . SER B 1 22 ? 23.438 -29.844 -32.812 1 81 22 SER B CA 1
ATOM 3829 C C . SER B 1 22 ? 23.344 -28.328 -32.844 1 81 22 SER B C 1
ATOM 3831 O O . SER B 1 22 ? 24.219 -27.656 -33.406 1 81 22 SER B O 1
ATOM 3833 N N . TYR B 1 23 ? 22.234 -27.812 -32.344 1 82.25 23 TYR B N 1
ATOM 3834 C CA . TYR B 1 23 ? 22 -26.375 -32.312 1 82.25 23 TYR B CA 1
ATOM 3835 C C . TYR B 1 23 ? 21.719 -25.922 -30.875 1 82.25 23 TYR B C 1
ATOM 3837 O O . TYR B 1 23 ? 21.203 -26.703 -30.062 1 82.25 23 TYR B O 1
ATOM 3845 N N . ILE B 1 24 ? 22.125 -24.703 -30.625 1 84.31 24 ILE B N 1
ATOM 3846 C CA . ILE B 1 24 ? 21.75 -24.062 -29.359 1 84.31 24 ILE B CA 1
ATOM 3847 C C . ILE B 1 24 ? 20.891 -22.844 -29.641 1 84.31 24 ILE B C 1
ATOM 3849 O O . ILE B 1 24 ? 21.203 -22.047 -30.531 1 84.31 24 ILE B O 1
ATOM 3853 N N . THR B 1 25 ? 19.734 -22.766 -29 1 85.88 25 THR B N 1
ATOM 3854 C CA . THR B 1 25 ? 18.859 -21.594 -29.078 1 85.88 25 THR B CA 1
ATOM 3855 C C . THR B 1 25 ? 18.875 -20.828 -27.766 1 85.88 25 THR B C 1
ATOM 3857 O O . THR B 1 25 ? 18.688 -21.406 -26.688 1 85.88 25 THR B O 1
ATOM 3860 N N . ILE B 1 26 ? 19.141 -19.547 -27.891 1 90.56 26 ILE B N 1
ATOM 3861 C CA . ILE B 1 26 ? 19.141 -18.656 -26.734 1 90.56 26 ILE B CA 1
ATOM 3862 C C . ILE B 1 26 ? 17.953 -17.703 -26.828 1 90.56 26 ILE B C 1
ATOM 3864 O O . ILE B 1 26 ? 17.797 -16.984 -27.812 1 90.56 26 ILE B O 1
ATOM 3868 N N . THR B 1 27 ? 17.109 -17.719 -25.781 1 90.19 27 THR B N 1
ATOM 3869 C CA . THR B 1 27 ? 15.914 -16.875 -25.734 1 90.19 27 THR B CA 1
ATOM 3870 C C . THR B 1 27 ? 15.961 -15.945 -24.516 1 90.19 27 THR B C 1
ATOM 3872 O O . THR B 1 27 ? 16.391 -16.344 -23.438 1 90.19 27 THR B O 1
ATOM 3875 N N . VAL B 1 28 ? 15.508 -14.758 -24.766 1 92.56 28 VAL B N 1
ATOM 3876 C CA . VAL B 1 28 ? 15.523 -13.773 -23.688 1 92.56 28 VAL B CA 1
ATOM 3877 C C . VAL B 1 28 ? 14.094 -13.453 -23.25 1 92.56 28 VAL B C 1
ATOM 3879 O O . VAL B 1 28 ? 13.18 -13.422 -24.078 1 92.56 28 VAL B O 1
ATOM 3882 N N . HIS B 1 29 ? 13.906 -13.273 -21.938 1 92 29 HIS B N 1
ATOM 3883 C CA . HIS B 1 29 ? 12.633 -12.922 -21.328 1 92 29 HIS B CA 1
ATOM 3884 C C . HIS B 1 29 ? 12.75 -11.648 -20.5 1 92 29 HIS B C 1
ATOM 3886 O O . HIS B 1 29 ? 13.656 -11.516 -19.672 1 92 29 HIS B O 1
ATOM 3892 N N . PHE B 1 30 ? 11.875 -10.688 -20.797 1 92.38 30 PHE B N 1
ATOM 3893 C CA . PHE B 1 30 ? 11.93 -9.422 -20.078 1 92.38 30 PHE B CA 1
ATOM 3894 C C . PHE B 1 30 ? 10.547 -8.773 -20.016 1 92.38 30 PHE B C 1
ATOM 3896 O O . PHE B 1 30 ? 9.617 -9.219 -20.703 1 92.38 30 PHE B O 1
ATOM 3903 N N . LEU B 1 31 ? 10.398 -7.855 -19.062 1 90.12 31 LEU B N 1
ATOM 3904 C CA . LEU B 1 31 ? 9.117 -7.18 -18.891 1 90.12 31 LEU B CA 1
ATOM 3905 C C . LEU B 1 31 ? 9.117 -5.824 -19.594 1 90.12 31 LEU B C 1
ATOM 3907 O O . LEU B 1 31 ? 10.102 -5.094 -19.531 1 90.12 31 LEU B O 1
ATOM 3911 N N . ILE B 1 32 ? 8.031 -5.574 -20.312 1 85.94 32 ILE B N 1
ATOM 3912 C CA . ILE B 1 32 ? 7.742 -4.25 -20.859 1 85.94 32 ILE B CA 1
ATOM 3913 C C . ILE B 1 32 ? 6.332 -3.826 -20.453 1 85.94 32 ILE B C 1
ATOM 3915 O O . ILE B 1 32 ? 5.348 -4.457 -20.859 1 85.94 32 ILE B O 1
ATOM 3919 N N . GLN B 1 33 ? 6.188 -2.744 -19.688 1 80.56 33 GLN B N 1
ATOM 3920 C CA . GLN B 1 33 ? 4.883 -2.266 -19.25 1 80.56 33 GLN B CA 1
ATOM 3921 C C . GLN B 1 33 ? 4.082 -3.385 -18.594 1 80.56 33 GLN B C 1
ATOM 3923 O O . GLN B 1 33 ? 2.932 -3.631 -18.953 1 80.56 33 GLN B O 1
ATOM 3928 N N . ALA B 1 34 ? 4.73 -4.156 -17.844 1 80.75 34 ALA B N 1
ATOM 3929 C CA . ALA B 1 34 ? 4.137 -5.203 -17.016 1 80.75 34 ALA B CA 1
ATOM 3930 C C . ALA B 1 34 ? 3.699 -6.395 -17.859 1 80.75 34 ALA B C 1
ATOM 3932 O O . ALA B 1 34 ? 2.898 -7.219 -17.422 1 80.75 34 ALA B O 1
ATOM 3933 N N . GLN B 1 35 ? 4.254 -6.48 -19.062 1 84.75 35 GLN B N 1
ATOM 3934 C CA . GLN B 1 35 ? 3.99 -7.625 -19.922 1 84.75 35 GLN B CA 1
ATOM 3935 C C . GLN B 1 35 ? 5.273 -8.398 -20.219 1 84.75 35 GLN B C 1
ATOM 3937 O O . GLN B 1 35 ? 6.301 -7.797 -20.547 1 84.75 35 GLN B O 1
ATOM 3942 N N . LEU B 1 36 ? 5.125 -9.633 -20.078 1 88.19 36 LEU B N 1
ATOM 3943 C CA . LEU B 1 36 ? 6.281 -10.477 -20.344 1 88.19 36 LEU B CA 1
ATOM 3944 C C . LEU B 1 36 ? 6.52 -10.617 -21.844 1 88.19 36 LEU B C 1
ATOM 3946 O O . LEU B 1 36 ? 5.598 -10.953 -22.594 1 88.19 36 LEU B O 1
ATOM 3950 N N . LYS B 1 37 ? 7.676 -10.273 -22.234 1 86.69 37 LYS B N 1
ATOM 3951 C CA . LYS B 1 37 ? 8.078 -10.422 -23.641 1 86.69 37 LYS B CA 1
ATOM 3952 C C . LYS B 1 37 ? 9.188 -11.453 -23.781 1 86.69 37 LYS B C 1
ATOM 3954 O O . LYS B 1 37 ? 10.086 -11.531 -22.938 1 86.69 37 LYS B O 1
ATOM 3959 N N . THR B 1 38 ? 9.039 -12.266 -24.797 1 87.88 38 THR B N 1
ATOM 3960 C CA . THR B 1 38 ? 10.016 -13.297 -25.109 1 87.88 38 THR B CA 1
ATOM 3961 C C . THR B 1 38 ? 10.555 -13.117 -26.531 1 87.88 38 THR B C 1
ATOM 3963 O O . THR B 1 38 ? 9.789 -12.891 -27.469 1 87.88 38 THR B O 1
ATOM 3966 N N . MET B 1 39 ? 11.914 -13.164 -26.641 1 85.31 39 MET B N 1
ATOM 3967 C CA . MET B 1 39 ? 12.555 -13.023 -27.938 1 85.31 39 MET B CA 1
ATOM 3968 C C . MET B 1 39 ? 13.711 -14 -28.094 1 85.31 39 MET B C 1
ATOM 3970 O O . MET B 1 39 ? 14.469 -14.227 -27.156 1 85.31 39 MET B O 1
ATOM 3974 N N . VAL B 1 40 ? 13.789 -14.539 -29.25 1 87 40 VAL B N 1
ATOM 3975 C CA . VAL B 1 40 ? 14.922 -15.406 -29.547 1 87 40 VAL B CA 1
ATOM 3976 C C . VAL B 1 40 ? 16.125 -14.562 -29.953 1 87 40 VAL B C 1
ATOM 3978 O O . VAL B 1 40 ? 16.062 -13.789 -30.906 1 87 40 VAL B O 1
ATOM 3981 N N . LEU B 1 41 ? 17.188 -14.719 -29.203 1 88.94 41 LEU B N 1
ATOM 3982 C CA . LEU B 1 41 ? 18.391 -13.953 -29.484 1 88.94 41 LEU B CA 1
ATOM 3983 C C . LEU B 1 41 ? 19.156 -14.562 -30.656 1 88.94 41 LEU B C 1
ATOM 3985 O O . LEU B 1 41 ? 19.625 -13.836 -31.547 1 88.94 41 LEU B O 1
ATOM 3989 N N . CYS B 1 42 ? 19.281 -15.844 -30.562 1 86.12 42 CYS B N 1
ATOM 3990 C CA . CYS B 1 42 ? 20 -16.5 -31.641 1 86.12 42 CYS B CA 1
ATOM 3991 C C . CYS B 1 42 ? 19.781 -18 -31.609 1 86.12 42 CYS B C 1
ATOM 3993 O O . CYS B 1 42 ? 19.359 -18.547 -30.578 1 86.12 42 CYS B O 1
ATOM 3995 N N . THR B 1 43 ? 19.906 -18.641 -32.719 1 85.81 43 THR B N 1
ATOM 3996 C CA . THR B 1 43 ? 20.062 -20.078 -32.906 1 85.81 43 THR B CA 1
ATOM 3997 C C . THR B 1 43 ? 21.328 -20.406 -33.688 1 85.81 43 THR B C 1
ATOM 3999 O O . THR B 1 43 ? 21.484 -19.984 -34.844 1 85.81 43 THR B O 1
ATOM 4002 N N . LYS B 1 44 ? 22.219 -21.062 -32.969 1 84.62 44 LYS B N 1
ATOM 4003 C CA . LYS B 1 44 ? 23.531 -21.297 -33.594 1 84.62 44 LYS B CA 1
ATOM 4004 C C . LYS B 1 44 ? 23.875 -22.781 -33.594 1 84.62 44 LYS B C 1
ATOM 4006 O O . LYS B 1 44 ? 23.531 -23.516 -32.688 1 84.62 44 LYS B O 1
ATOM 4011 N N . LYS B 1 45 ? 24.5 -23.109 -34.656 1 82.25 45 LYS B N 1
ATOM 4012 C CA . LYS B 1 45 ? 25.016 -24.469 -34.75 1 82.25 45 LYS B CA 1
ATOM 4013 C C . LYS B 1 45 ? 26.219 -24.672 -33.844 1 82.25 45 LYS B C 1
ATOM 4015 O O . LYS B 1 45 ? 27.094 -23.797 -33.75 1 82.25 45 LYS B O 1
ATOM 4020 N N . LEU B 1 46 ? 26.109 -25.781 -33.094 1 82.06 46 LEU B N 1
ATOM 4021 C CA . LEU B 1 46 ? 27.234 -26.125 -32.25 1 82.06 46 LEU B CA 1
ATOM 4022 C C . LEU B 1 46 ? 28.266 -26.953 -33 1 82.06 46 LEU B C 1
ATOM 4024 O O . LEU B 1 46 ? 28.031 -28.141 -33.281 1 82.06 46 LEU B O 1
ATOM 4028 N N . GLU B 1 47 ? 29.25 -26.375 -33.594 1 71.88 47 GLU B N 1
ATOM 4029 C CA . GLU B 1 47 ? 30.234 -27.016 -34.469 1 71.88 47 GLU B CA 1
ATOM 4030 C C . GLU B 1 47 ? 31.203 -27.875 -33.656 1 71.88 47 GLU B C 1
ATOM 4032 O O . GLU B 1 47 ? 31.719 -28.891 -34.125 1 71.88 47 GLU B O 1
ATOM 4037 N N . CYS B 1 48 ? 31.594 -27.469 -32.562 1 65.69 48 CYS B N 1
ATOM 4038 C CA . CYS B 1 48 ? 32.625 -28.172 -31.797 1 65.69 48 CYS B CA 1
ATOM 4039 C C . CYS B 1 48 ? 32 -29.031 -30.703 1 65.69 48 CYS B C 1
ATOM 4041 O O . CYS B 1 48 ? 30.797 -29.125 -30.594 1 65.69 48 CYS B O 1
ATOM 4043 N N . SER B 1 49 ? 32.906 -29.641 -29.953 1 74.75 49 SER B N 1
ATOM 4044 C CA . SER B 1 49 ? 32.531 -30.438 -28.781 1 74.75 49 SER B CA 1
ATOM 4045 C C . SER B 1 49 ? 31.688 -29.625 -27.812 1 74.75 49 SER B C 1
ATOM 4047 O O . SER B 1 49 ? 31.938 -28.438 -27.594 1 74.75 49 SER B O 1
ATOM 4049 N N . HIS B 1 50 ? 30.672 -30.203 -27.547 1 80.56 50 HIS B N 1
ATOM 4050 C CA . HIS B 1 50 ? 29.719 -29.578 -26.641 1 80.56 50 HIS B CA 1
ATOM 4051 C C . HIS B 1 50 ? 30.297 -29.438 -25.234 1 80.56 50 HIS B C 1
ATOM 4053 O O . HIS B 1 50 ? 29.656 -29.828 -24.266 1 80.56 50 HIS B O 1
ATOM 4059 N N . THR B 1 51 ? 31.438 -28.766 -25.234 1 85.69 51 THR B N 1
ATOM 4060 C CA . THR B 1 51 ? 32.062 -28.594 -23.922 1 85.69 51 THR B CA 1
ATOM 4061 C C . THR B 1 51 ? 31.516 -27.344 -23.234 1 85.69 51 THR B C 1
ATOM 4063 O O . THR B 1 51 ? 31 -26.438 -23.891 1 85.69 51 THR B O 1
ATOM 4066 N N . ALA B 1 52 ? 31.688 -27.375 -21.984 1 91.38 52 ALA B N 1
ATOM 4067 C CA . ALA B 1 52 ? 31.219 -26.266 -21.156 1 91.38 52 ALA B CA 1
ATOM 4068 C C . ALA B 1 52 ? 31.891 -24.953 -21.547 1 91.38 52 ALA B C 1
ATOM 4070 O O . ALA B 1 52 ? 31.25 -23.906 -21.594 1 91.38 52 ALA B O 1
ATOM 4071 N N . VAL B 1 53 ? 33.094 -25 -21.859 1 92.25 53 VAL B N 1
ATOM 4072 C CA . VAL B 1 53 ? 33.875 -23.812 -22.188 1 92.25 53 VAL B CA 1
ATOM 4073 C C . VAL B 1 53 ? 33.375 -23.219 -23.5 1 92.25 53 VAL B C 1
ATOM 4075 O O . VAL B 1 53 ? 33.219 -22 -23.609 1 92.25 53 VAL B O 1
ATOM 4078 N N . ASN B 1 54 ? 33.094 -24.078 -24.484 1 91.06 54 ASN B N 1
ATOM 4079 C CA . ASN B 1 54 ? 32.625 -23.609 -25.781 1 91.06 54 ASN B CA 1
ATOM 4080 C C . ASN B 1 54 ? 31.25 -22.984 -25.672 1 91.06 54 ASN B C 1
ATOM 4082 O O . ASN B 1 54 ? 30.969 -21.969 -26.312 1 91.06 54 ASN B O 1
ATOM 4086 N N . ILE B 1 55 ? 30.438 -23.641 -24.953 1 91.81 55 ILE B N 1
ATOM 4087 C CA . ILE B 1 55 ? 29.094 -23.141 -24.75 1 91.81 55 ILE B CA 1
ATOM 4088 C C . ILE B 1 55 ? 29.141 -21.797 -24.016 1 91.81 55 ILE B C 1
ATOM 4090 O O . ILE B 1 55 ? 28.438 -20.859 -24.375 1 91.81 55 ILE B O 1
ATOM 4094 N N . CYS B 1 56 ? 30 -21.734 -23.016 1 94.62 56 CYS B N 1
ATOM 4095 C CA . CYS B 1 56 ? 30.188 -20.5 -22.25 1 94.62 56 CYS B CA 1
ATOM 4096 C C . CYS B 1 56 ? 30.609 -19.359 -23.172 1 94.62 56 CYS B C 1
ATOM 4098 O O . CYS B 1 56 ? 30.047 -18.266 -23.094 1 94.62 56 CYS B O 1
ATOM 4100 N N . ASP B 1 57 ? 31.547 -19.609 -23.984 1 93.69 57 ASP B N 1
ATOM 4101 C CA . ASP B 1 57 ? 32.062 -18.594 -24.891 1 93.69 57 ASP B CA 1
ATOM 4102 C C . ASP B 1 57 ? 30.969 -18.109 -25.844 1 93.69 57 ASP B C 1
ATOM 4104 O O . ASP B 1 57 ? 30.828 -16.906 -26.078 1 93.69 57 ASP B O 1
ATOM 4108 N N . LEU B 1 58 ? 30.312 -19.062 -26.328 1 92 58 LEU B N 1
ATOM 4109 C CA . LEU B 1 58 ? 29.25 -18.75 -27.266 1 92 58 LEU B CA 1
ATOM 4110 C C . LEU B 1 58 ? 28.172 -17.891 -26.609 1 92 58 LEU B C 1
ATOM 4112 O O . LEU B 1 58 ? 27.75 -16.875 -27.172 1 92 58 LEU B O 1
ATOM 4116 N N . MET B 1 59 ? 27.734 -18.266 -25.469 1 94.56 59 MET B N 1
ATOM 4117 C CA . MET B 1 59 ? 26.672 -17.547 -24.766 1 94.56 59 MET B CA 1
ATOM 4118 C C . MET B 1 59 ? 27.141 -16.172 -24.344 1 94.56 59 MET B C 1
ATOM 4120 O O . MET B 1 59 ? 26.406 -15.188 -24.469 1 94.56 59 MET B O 1
ATOM 4124 N N . THR B 1 60 ? 28.344 -16.078 -23.859 1 96.38 60 THR B N 1
ATOM 4125 C CA . THR B 1 60 ? 28.906 -14.805 -23.438 1 96.38 60 THR B CA 1
ATOM 4126 C C . THR B 1 60 ? 28.984 -13.828 -24.625 1 96.38 60 THR B C 1
ATOM 4128 O O . THR B 1 60 ? 28.625 -12.656 -24.484 1 96.38 60 THR B O 1
ATOM 4131 N N . GLU B 1 61 ? 29.406 -14.367 -25.688 1 94.94 61 GLU B N 1
ATOM 4132 C CA . GLU B 1 61 ? 29.516 -13.547 -26.891 1 94.94 61 GLU B CA 1
ATOM 4133 C C . GLU B 1 61 ? 28.156 -13.008 -27.312 1 94.94 61 GLU B C 1
ATOM 4135 O O . GLU B 1 61 ? 28.016 -11.828 -27.641 1 94.94 61 GLU B O 1
ATOM 4140 N N . GLU B 1 62 ? 27.203 -13.867 -27.312 1 93.44 62 GLU B N 1
ATOM 4141 C CA . GLU B 1 62 ? 25.859 -13.477 -27.75 1 93.44 62 GLU B CA 1
ATOM 4142 C C . GLU B 1 62 ? 25.25 -12.461 -26.781 1 93.44 62 GLU B C 1
ATOM 4144 O O . GLU B 1 62 ? 24.594 -11.508 -27.219 1 93.44 62 GLU B O 1
ATOM 4149 N N . LEU B 1 63 ? 25.359 -12.641 -25.516 1 95.5 63 LEU B N 1
ATOM 4150 C CA . LEU B 1 63 ? 24.797 -11.734 -24.516 1 95.5 63 LEU B CA 1
ATOM 4151 C C . LEU B 1 63 ? 25.484 -10.375 -24.562 1 95.5 63 LEU B C 1
ATOM 4153 O O . LEU B 1 63 ? 24.844 -9.344 -24.406 1 95.5 63 LEU B O 1
ATOM 4157 N N . ASN B 1 64 ? 26.766 -10.375 -24.844 1 95.44 64 ASN B N 1
ATOM 4158 C CA . ASN B 1 64 ? 27.516 -9.125 -24.969 1 95.44 64 ASN B CA 1
ATOM 4159 C C . ASN B 1 64 ? 27.125 -8.359 -26.234 1 95.44 64 ASN B C 1
ATOM 4161 O O . ASN B 1 64 ? 27.109 -7.129 -26.234 1 95.44 64 ASN B O 1
ATOM 4165 N N . LYS B 1 65 ? 26.953 -9.109 -27.25 1 93.38 65 LYS B N 1
ATOM 4166 C CA . LYS B 1 65 ? 26.516 -8.5 -28.5 1 93.38 65 LYS B CA 1
ATOM 4167 C C . LYS B 1 65 ? 25.266 -7.637 -28.281 1 93.38 65 LYS B C 1
ATOM 4169 O O . LYS B 1 65 ? 25.125 -6.574 -28.891 1 93.38 65 LYS B O 1
ATOM 4174 N N . TRP B 1 66 ? 24.422 -8.055 -27.438 1 92.69 66 TRP B N 1
ATOM 4175 C CA . TRP B 1 66 ? 23.172 -7.352 -27.172 1 92.69 66 TRP B CA 1
ATOM 4176 C C . TRP B 1 66 ? 23.297 -6.477 -25.922 1 92.69 66 TRP B C 1
ATOM 4178 O O . TRP B 1 66 ? 22.312 -5.879 -25.484 1 92.69 66 TRP B O 1
ATOM 4188 N N . ASN B 1 67 ? 24.375 -6.492 -25.266 1 93.06 67 ASN B N 1
ATOM 4189 C CA . ASN B 1 67 ? 24.672 -5.676 -24.094 1 93.06 67 ASN B CA 1
ATOM 4190 C C . ASN B 1 67 ? 23.719 -5.988 -22.938 1 93.06 67 ASN B C 1
ATOM 4192 O O . ASN B 1 67 ? 23.172 -5.078 -22.312 1 93.06 67 ASN B O 1
ATOM 4196 N N . ILE B 1 68 ? 23.469 -7.289 -22.672 1 94.38 68 ILE B N 1
ATOM 4197 C CA . ILE B 1 68 ? 22.5 -7.637 -21.625 1 94.38 68 ILE B CA 1
ATOM 4198 C C . ILE B 1 68 ? 23.156 -8.562 -20.609 1 94.38 68 ILE B C 1
ATOM 4200 O O . ILE B 1 68 ? 22.5 -9.016 -19.672 1 94.38 68 ILE B O 1
ATOM 4204 N N . PHE B 1 69 ? 24.438 -8.805 -20.688 1 95.69 69 PHE B N 1
ATOM 4205 C CA . PHE B 1 69 ? 25.109 -9.758 -19.828 1 95.69 69 PHE B CA 1
ATOM 4206 C C . PHE B 1 69 ? 24.938 -9.383 -18.359 1 95.69 69 PHE B C 1
ATOM 4208 O O . PHE B 1 69 ? 24.594 -10.234 -17.531 1 95.69 69 PHE B O 1
ATOM 4215 N N . ASP B 1 70 ? 25.062 -8.141 -18.109 1 94.19 70 ASP B N 1
ATOM 4216 C CA . ASP B 1 70 ? 25.031 -7.672 -16.719 1 94.19 70 ASP B CA 1
ATOM 4217 C C . ASP B 1 70 ? 23.609 -7.605 -16.188 1 94.19 70 ASP B C 1
ATOM 4219 O O . ASP B 1 70 ? 23.406 -7.469 -14.977 1 94.19 70 ASP B O 1
ATOM 4223 N N . LYS B 1 71 ? 22.656 -7.805 -17.062 1 95.31 71 LYS B N 1
ATOM 4224 C CA . LYS B 1 71 ? 21.25 -7.668 -16.672 1 95.31 71 LYS B CA 1
ATOM 4225 C C . LYS B 1 71 ? 20.609 -9.031 -16.422 1 95.31 71 LYS B C 1
ATOM 4227 O O . LYS B 1 71 ? 19.453 -9.117 -16.016 1 95.31 71 LYS B O 1
ATOM 4232 N N . VAL B 1 72 ? 21.406 -10.109 -16.625 1 96.31 72 VAL B N 1
ATOM 4233 C CA . VAL B 1 72 ? 20.859 -11.461 -16.562 1 96.31 72 VAL B CA 1
ATOM 4234 C C . VAL B 1 72 ? 20.609 -11.852 -15.102 1 96.31 72 VAL B C 1
ATOM 4236 O O . VAL B 1 72 ? 21.531 -11.828 -14.281 1 96.31 72 VAL B O 1
ATOM 4239 N N . VAL B 1 73 ? 19.406 -12.188 -14.844 1 95.38 73 VAL B N 1
ATOM 4240 C CA . VAL B 1 73 ? 19.016 -12.594 -13.492 1 95.38 73 VAL B CA 1
ATOM 4241 C C . VAL B 1 73 ? 19.266 -14.086 -13.305 1 95.38 73 VAL B C 1
ATOM 4243 O O . VAL B 1 73 ? 19.703 -14.516 -12.234 1 95.38 73 VAL B O 1
ATOM 4246 N N . ALA B 1 74 ? 18.891 -14.812 -14.359 1 95.75 74 ALA B N 1
ATOM 4247 C CA . ALA B 1 74 ? 19.047 -16.266 -14.305 1 95.75 74 ALA B CA 1
ATOM 4248 C C . ALA B 1 74 ? 19.031 -16.875 -15.703 1 95.75 74 ALA B C 1
ATOM 4250 O O . ALA B 1 74 ? 18.516 -16.266 -16.641 1 95.75 74 ALA B O 1
ATOM 4251 N N . VAL B 1 75 ? 19.641 -18.031 -15.766 1 95.75 75 VAL B N 1
ATOM 4252 C CA . VAL B 1 75 ? 19.625 -18.828 -17 1 95.75 75 VAL B CA 1
ATOM 4253 C C . VAL B 1 75 ? 18.938 -20.172 -16.734 1 95.75 75 VAL B C 1
ATOM 4255 O O . VAL B 1 75 ? 19.375 -20.938 -15.883 1 95.75 75 VAL B O 1
ATOM 4258 N N . VAL B 1 76 ? 17.875 -20.344 -17.469 1 94.62 76 VAL B N 1
ATOM 4259 C CA . VAL B 1 76 ? 17.141 -21.594 -17.328 1 94.62 76 VAL B CA 1
ATOM 4260 C C . VAL B 1 76 ? 17.609 -22.578 -18.391 1 94.62 76 VAL B C 1
ATOM 4262 O O . VAL B 1 76 ? 17.609 -22.266 -19.594 1 94.62 76 VAL B O 1
ATOM 4265 N N . THR B 1 77 ? 18 -23.766 -17.938 1 92.06 77 THR B N 1
ATOM 4266 C CA . THR B 1 77 ? 18.5 -24.781 -18.859 1 92.06 77 THR B CA 1
ATOM 4267 C C . THR B 1 77 ? 17.828 -26.125 -18.594 1 92.06 77 THR B C 1
ATOM 4269 O O . THR B 1 77 ? 17.094 -26.281 -17.625 1 92.06 77 THR B O 1
ATOM 4272 N N . ASP B 1 78 ? 18.031 -27.078 -19.422 1 85.31 78 ASP B N 1
ATOM 4273 C CA . ASP B 1 78 ? 17.453 -28.406 -19.266 1 85.31 78 ASP B CA 1
ATOM 4274 C C . ASP B 1 78 ? 18.203 -29.219 -18.203 1 85.31 78 ASP B C 1
ATOM 4276 O O . ASP B 1 78 ? 17.812 -30.359 -17.906 1 85.31 78 ASP B O 1
ATOM 4280 N N . GLY B 1 79 ? 19.266 -28.703 -17.609 1 81.44 79 GLY B N 1
ATOM 4281 C CA . GLY B 1 79 ? 19.969 -29.328 -16.516 1 81.44 79 GLY B CA 1
ATOM 4282 C C . GLY B 1 79 ? 21.109 -30.219 -16.969 1 81.44 79 GLY B C 1
ATOM 4283 O O . GLY B 1 79 ? 21.703 -30.938 -16.156 1 81.44 79 GLY B O 1
ATOM 4284 N N . GLY B 1 80 ? 21.422 -30.188 -18.203 1 85 80 GLY B N 1
ATOM 4285 C CA . GLY B 1 80 ? 22.594 -30.922 -18.672 1 85 80 GLY B CA 1
ATOM 4286 C C . GLY B 1 80 ? 23.875 -30.5 -18 1 85 80 GLY B C 1
ATOM 4287 O O . GLY B 1 80 ? 24.031 -29.328 -17.625 1 85 80 GLY B O 1
ATOM 4288 N N . ALA B 1 81 ? 24.75 -31.406 -17.812 1 87.81 81 ALA B N 1
ATOM 4289 C CA . ALA B 1 81 ? 25.984 -31.141 -17.094 1 87.81 81 ALA B CA 1
ATOM 4290 C C . ALA B 1 81 ? 26.828 -30.078 -17.797 1 87.81 81 ALA B C 1
ATOM 4292 O O . ALA B 1 81 ? 27.391 -29.188 -17.156 1 87.81 81 ALA B O 1
ATOM 4293 N N . ASN B 1 82 ? 26.875 -30.156 -19.078 1 88.19 82 ASN B N 1
ATOM 4294 C CA . ASN B 1 82 ? 27.688 -29.219 -19.859 1 88.19 82 ASN B CA 1
ATOM 4295 C C . ASN B 1 82 ? 27.141 -27.797 -19.781 1 88.19 82 ASN B C 1
ATOM 4297 O O . ASN B 1 82 ? 27.906 -26.859 -19.562 1 88.19 82 ASN B O 1
ATOM 4301 N N . ILE B 1 83 ? 25.922 -27.672 -19.953 1 89.56 83 ILE B N 1
ATOM 4302 C CA . ILE B 1 83 ? 25.328 -26.344 -19.969 1 89.56 83 ILE B CA 1
ATOM 4303 C C . ILE B 1 83 ? 25.328 -25.75 -18.547 1 89.56 83 ILE B C 1
ATOM 4305 O O . ILE B 1 83 ? 25.5 -24.547 -18.375 1 89.56 83 ILE B O 1
ATOM 4309 N N . LYS B 1 84 ? 25.094 -26.562 -17.547 1 91.12 84 LYS B N 1
ATOM 4310 C CA . LYS B 1 84 ? 25.188 -26.109 -16.156 1 91.12 84 LYS B CA 1
ATOM 4311 C C . LYS B 1 84 ? 26.578 -25.562 -15.844 1 91.12 84 LYS B C 1
ATOM 4313 O O . LYS B 1 84 ? 26.703 -24.516 -15.219 1 91.12 84 LYS B O 1
ATOM 4318 N N . ALA B 1 85 ? 27.531 -26.312 -16.297 1 94.38 85 ALA B N 1
ATOM 4319 C CA . ALA B 1 85 ? 28.922 -25.906 -16.078 1 94.38 85 ALA B CA 1
ATOM 4320 C C . ALA B 1 85 ? 29.219 -24.609 -16.844 1 94.38 85 ALA B C 1
ATOM 4322 O O . ALA B 1 85 ? 29.969 -23.75 -16.344 1 94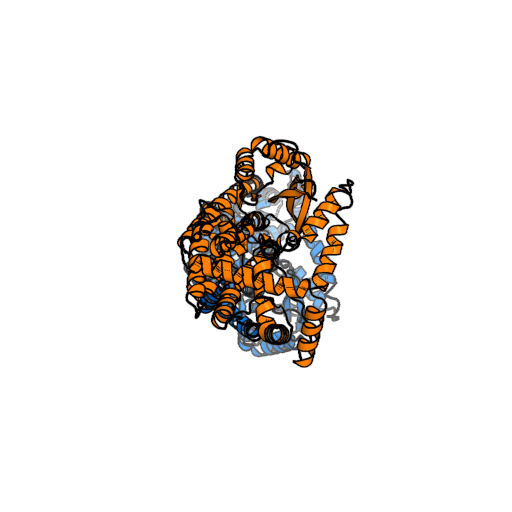.38 85 ALA B O 1
ATOM 4323 N N . ALA B 1 86 ? 28.672 -24.5 -17.984 1 94.31 86 ALA B N 1
ATOM 4324 C CA . ALA B 1 86 ? 28.859 -23.297 -18.766 1 94.31 86 ALA B CA 1
ATOM 4325 C C . ALA B 1 86 ? 28.312 -22.078 -18.047 1 94.31 86 ALA B C 1
ATOM 4327 O O . ALA B 1 86 ? 28.953 -21.031 -18 1 94.31 86 ALA B O 1
ATOM 4328 N N . VAL B 1 87 ? 27.156 -22.172 -17.5 1 95.19 87 VAL B N 1
ATOM 4329 C CA . VAL B 1 87 ? 26.5 -21.078 -16.797 1 95.19 87 VAL B CA 1
ATOM 4330 C C . VAL B 1 87 ? 27.312 -20.703 -15.562 1 95.19 87 VAL B C 1
ATOM 4332 O O . VAL B 1 87 ? 27.469 -19.516 -15.25 1 95.19 87 VAL B O 1
ATOM 4335 N N . ARG B 1 88 ? 27.797 -21.688 -14.906 1 94.81 88 ARG B N 1
ATOM 4336 C CA . ARG B 1 88 ? 28.656 -21.438 -13.742 1 94.81 88 ARG B CA 1
ATOM 4337 C C . ARG B 1 88 ? 29.906 -20.688 -14.133 1 94.81 88 ARG B C 1
ATOM 4339 O O . ARG B 1 88 ? 30.328 -19.766 -13.414 1 94.81 88 ARG B O 1
ATOM 4346 N N . LEU B 1 89 ? 30.469 -21.078 -15.195 1 95.44 89 LEU B N 1
ATOM 4347 C CA . LEU B 1 89 ? 31.672 -20.422 -15.688 1 95.44 89 LEU B CA 1
ATOM 4348 C C . LEU B 1 89 ? 31.391 -18.953 -16 1 95.44 89 LEU B C 1
ATOM 4350 O O . LEU B 1 89 ? 32.281 -18.109 -15.875 1 95.44 89 LEU B O 1
ATOM 4354 N N . MET B 1 90 ? 30.219 -18.688 -16.438 1 96.12 90 MET B N 1
ATOM 4355 C CA . MET B 1 90 ? 29.812 -17.312 -16.75 1 96.12 90 MET B CA 1
ATOM 4356 C C . MET B 1 90 ? 29.516 -16.531 -15.484 1 96.12 90 MET B C 1
ATOM 4358 O O . MET B 1 90 ? 29.281 -15.32 -15.539 1 96.12 90 MET B O 1
ATOM 4362 N N . ASN B 1 91 ? 29.484 -17.234 -14.406 1 95.44 91 ASN B N 1
ATOM 4363 C CA . ASN B 1 91 ? 29.172 -16.641 -13.117 1 95.44 91 ASN B CA 1
ATOM 4364 C C . ASN B 1 91 ? 27.734 -16.109 -13.086 1 95.44 91 ASN B C 1
ATOM 4366 O O . ASN B 1 91 ? 27.484 -15.008 -12.586 1 95.44 91 ASN B O 1
ATOM 4370 N N . LEU B 1 92 ? 26.859 -16.812 -13.789 1 95.44 92 LEU B N 1
ATOM 4371 C CA . LEU B 1 92 ? 25.438 -16.484 -13.773 1 95.44 92 LEU B CA 1
ATOM 4372 C C . LEU B 1 92 ? 24.656 -17.516 -12.961 1 95.44 92 LEU B C 1
ATOM 4374 O O . LEU B 1 92 ? 25.156 -18.625 -12.703 1 95.44 92 LEU B O 1
ATOM 4378 N N . SER B 1 93 ? 23.5 -17.125 -12.539 1 94.5 93 SER B N 1
ATOM 4379 C CA . SER B 1 93 ? 22.672 -18.031 -11.758 1 94.5 93 SER B CA 1
ATOM 4380 C C . SER B 1 93 ? 21.953 -19.031 -12.656 1 94.5 93 SER B C 1
ATOM 4382 O O . SER B 1 93 ? 21.344 -18.656 -13.656 1 94.5 93 SER B O 1
ATOM 4384 N N . HIS B 1 94 ? 22.047 -20.281 -12.25 1 94.25 94 HIS B N 1
ATOM 4385 C CA . HIS B 1 94 ? 21.422 -21.344 -13.023 1 94.25 94 HIS B CA 1
ATOM 4386 C C . HIS B 1 94 ? 20.109 -21.797 -12.391 1 94.25 94 HIS B C 1
ATOM 4388 O O . HIS B 1 94 ? 20.031 -21.969 -11.172 1 94.25 94 HIS B O 1
ATOM 4394 N N . VAL B 1 95 ? 19.109 -21.953 -13.188 1 93.88 95 VAL B N 1
ATOM 4395 C CA . VAL B 1 95 ? 17.812 -22.516 -12.789 1 93.88 95 VAL B CA 1
ATOM 4396 C C . VAL B 1 95 ? 17.453 -23.703 -13.68 1 93.88 95 VAL B C 1
ATOM 4398 O O . VAL B 1 95 ? 17.391 -23.562 -14.906 1 93.88 95 VAL B O 1
ATOM 4401 N N . PRO B 1 96 ? 17.266 -24.797 -13.078 1 92.06 96 PRO B N 1
ATOM 4402 C CA . PRO B 1 96 ? 16.891 -25.953 -13.898 1 92.06 96 PRO B CA 1
ATOM 4403 C C . PRO B 1 96 ? 15.453 -25.875 -14.398 1 92.06 96 PRO B C 1
ATOM 4405 O O . PRO B 1 96 ? 14.57 -25.422 -13.672 1 92.06 96 PRO B O 1
ATOM 4408 N N . CYS B 1 97 ? 15.25 -26.328 -15.57 1 91.75 97 CYS B N 1
ATOM 4409 C CA . CYS B 1 97 ? 13.906 -26.391 -16.141 1 91.75 97 CYS B CA 1
ATOM 4410 C C . CYS B 1 97 ? 13.031 -27.375 -15.359 1 91.75 97 CYS B C 1
ATOM 4412 O O . CYS B 1 97 ? 13.359 -28.547 -15.25 1 91.75 97 CYS B O 1
ATOM 4414 N N . THR B 1 98 ? 11.938 -26.891 -14.875 1 93.5 98 THR B N 1
ATOM 4415 C CA . THR B 1 98 ? 11.055 -27.703 -14.039 1 93.5 98 THR B CA 1
ATOM 4416 C C . THR B 1 98 ? 10.359 -28.781 -14.867 1 93.5 98 THR B C 1
ATOM 4418 O O . THR B 1 98 ? 10.164 -29.906 -14.398 1 93.5 98 THR B O 1
ATOM 4421 N N . VAL B 1 99 ? 9.992 -28.453 -16.031 1 89.94 99 VAL B N 1
ATOM 4422 C CA . VAL B 1 99 ? 9.297 -29.391 -16.891 1 89.94 99 VAL B CA 1
ATOM 4423 C C . VAL B 1 99 ? 10.219 -30.562 -17.234 1 89.94 99 VAL B C 1
ATOM 4425 O O . VAL B 1 99 ? 9.781 -31.719 -17.281 1 89.94 99 VAL B O 1
ATOM 4428 N N . HIS B 1 100 ? 11.5 -30.281 -17.438 1 87.69 100 HIS B N 1
ATOM 4429 C CA . HIS B 1 100 ? 12.461 -31.344 -17.672 1 87.69 100 HIS B CA 1
ATOM 4430 C C . HIS B 1 100 ? 12.602 -32.25 -16.453 1 87.69 100 HIS B C 1
ATOM 4432 O O . HIS B 1 100 ? 12.727 -33.469 -16.594 1 87.69 100 HIS B O 1
ATOM 4438 N N . LYS B 1 101 ? 12.602 -31.672 -15.352 1 91.31 101 LYS B N 1
ATOM 4439 C CA . LYS B 1 101 ? 12.656 -32.469 -14.117 1 91.31 101 LYS B CA 1
ATOM 4440 C C . LYS B 1 101 ? 11.43 -33.344 -13.992 1 91.31 101 LYS B C 1
ATOM 4442 O O . LYS B 1 101 ? 11.547 -34.5 -13.578 1 91.31 101 LYS B O 1
ATOM 4447 N N . LEU B 1 102 ? 10.281 -32.812 -14.359 1 92.62 102 LEU B N 1
ATOM 4448 C CA . LEU B 1 102 ? 9.055 -33.594 -14.32 1 92.62 102 LEU B CA 1
ATOM 4449 C C . LEU B 1 102 ? 9.125 -34.781 -15.305 1 92.62 102 LEU B C 1
ATOM 4451 O O . LEU B 1 102 ? 8.695 -35.875 -14.984 1 92.62 102 LEU B O 1
ATOM 4455 N N . ASN B 1 103 ? 9.68 -34.469 -16.422 1 88 103 ASN B N 1
ATOM 4456 C CA . ASN B 1 103 ? 9.867 -35.531 -17.422 1 88 103 ASN B CA 1
ATOM 4457 C C . ASN B 1 103 ? 10.742 -36.656 -16.891 1 88 103 ASN B C 1
ATOM 4459 O O . ASN B 1 103 ? 10.453 -37.844 -17.109 1 88 103 ASN B O 1
ATOM 4463 N N . LEU B 1 104 ? 11.773 -36.312 -16.219 1 88.38 104 LEU B N 1
ATOM 4464 C CA . LEU B 1 104 ? 12.68 -37.312 -15.664 1 88.38 104 LEU B CA 1
ATOM 4465 C C . LEU B 1 104 ? 11.977 -38.156 -14.602 1 88.38 104 LEU B C 1
ATOM 4467 O O . LEU B 1 104 ? 12.219 -39.344 -14.5 1 88.38 104 LEU B O 1
ATOM 4471 N N . VAL B 1 105 ? 11.133 -37.562 -13.867 1 93.88 105 VAL B N 1
ATOM 4472 C CA . VAL B 1 105 ? 10.359 -38.281 -12.852 1 93.88 105 VAL B CA 1
ATOM 4473 C C . VAL B 1 105 ? 9.523 -39.375 -13.508 1 93.88 105 VAL B C 1
ATOM 4475 O O . VAL B 1 105 ? 9.539 -40.5 -13.078 1 93.88 105 VAL B O 1
ATOM 4478 N N . ILE B 1 106 ? 8.828 -38.969 -14.531 1 93.25 106 ILE B N 1
ATOM 4479 C CA . ILE B 1 106 ? 7.898 -39.906 -15.188 1 93.25 106 ILE B CA 1
ATOM 4480 C C . ILE B 1 106 ? 8.68 -40.969 -15.914 1 93.25 106 ILE B C 1
ATOM 4482 O O . ILE B 1 106 ? 8.328 -42.156 -15.844 1 93.25 106 ILE B O 1
ATOM 4486 N N . GLN B 1 107 ? 9.734 -40.594 -16.578 1 86.81 107 GLN B N 1
ATOM 4487 C CA . GLN B 1 107 ? 10.555 -41.562 -17.312 1 86.81 107 GLN B CA 1
ATOM 4488 C C . GLN B 1 107 ? 11.125 -42.625 -16.359 1 86.81 107 GLN B C 1
ATOM 4490 O O . GLN B 1 107 ? 11.133 -43.812 -16.688 1 86.81 107 GLN B O 1
ATOM 4495 N N . GLN B 1 108 ? 11.57 -42.188 -15.242 1 88.44 108 GLN B N 1
ATOM 4496 C CA . GLN B 1 108 ? 12.125 -43.125 -14.25 1 88.44 108 GLN B CA 1
ATOM 4497 C C . GLN B 1 108 ? 11.039 -44 -13.641 1 88.44 108 GLN B C 1
ATOM 4499 O O . GLN B 1 108 ? 11.281 -45.156 -13.336 1 88.44 108 GLN B O 1
ATOM 4504 N N . SER B 1 109 ? 9.859 -43.438 -13.516 1 91.62 109 SER B N 1
ATOM 4505 C CA . SER B 1 109 ? 8.781 -44.156 -12.859 1 91.62 109 SER B CA 1
ATOM 4506 C C . SER B 1 109 ? 8.156 -45.188 -13.789 1 91.62 109 SER B C 1
ATOM 4508 O O . SER B 1 109 ? 7.758 -46.281 -13.352 1 91.62 109 SER B O 1
ATOM 4510 N N . LEU B 1 110 ? 8.094 -44.844 -15.102 1 88.12 110 LEU B N 1
ATOM 4511 C CA . LEU B 1 110 ? 7.48 -45.719 -16.078 1 88.12 110 LEU B CA 1
ATOM 4512 C C . LEU B 1 110 ? 8.539 -46.562 -16.812 1 88.12 110 LEU B C 1
ATOM 4514 O O . LEU B 1 110 ? 8.203 -47.406 -17.625 1 88.12 110 LEU B O 1
ATOM 4518 N N . LEU B 1 111 ? 9.828 -46.375 -16.438 1 79.88 111 LEU B N 1
ATOM 4519 C CA . LEU B 1 111 ? 10.938 -47.094 -17.062 1 79.88 111 LEU B CA 1
ATOM 4520 C C . LEU B 1 111 ? 10.875 -46.969 -18.578 1 79.88 111 LEU B C 1
ATOM 4522 O O . LEU B 1 111 ? 11 -47.969 -19.281 1 79.88 111 LEU B O 1
ATOM 4526 N N . LEU B 1 112 ? 10.453 -45.781 -18.938 1 69.44 112 LEU B N 1
ATOM 4527 C CA . LEU B 1 112 ? 10.422 -45.5 -20.375 1 69.44 112 LEU B CA 1
ATOM 4528 C C . LEU B 1 112 ? 11.836 -45.344 -20.922 1 69.44 112 LEU B C 1
ATOM 4530 O O . LEU B 1 112 ? 12.672 -44.688 -20.328 1 69.44 112 LEU B O 1
ATOM 4534 N N . SER B 1 113 ? 12.461 -46.469 -21.5 1 60.66 113 SER B N 1
ATOM 4535 C CA . SER B 1 113 ? 13.789 -46.375 -22.094 1 60.66 113 SER B CA 1
ATOM 4536 C C . SER B 1 113 ? 13.734 -46.5 -23.609 1 60.66 113 SER B C 1
ATOM 4538 O O . SER B 1 113 ? 12.797 -47.125 -24.141 1 60.66 113 SER B O 1
ATOM 4540 N N . ASP B 1 114 ? 14.453 -45.656 -24.281 1 54.47 114 ASP B N 1
ATOM 4541 C CA . ASP B 1 114 ? 14.547 -45.719 -25.734 1 54.47 114 ASP B CA 1
ATOM 4542 C C . ASP B 1 114 ? 14.852 -47.156 -26.203 1 54.47 114 ASP B C 1
ATOM 4544 O O . ASP B 1 114 ? 14.453 -47.531 -27.297 1 54.47 114 ASP B O 1
ATOM 4548 N N . ASN B 1 115 ? 15.719 -47.906 -25.406 1 49.81 115 ASN B N 1
ATOM 4549 C CA . ASN B 1 115 ? 16.141 -49.219 -25.875 1 49.81 115 ASN B CA 1
ATOM 4550 C C . ASN B 1 115 ? 15.352 -50.344 -25.188 1 49.81 115 ASN B C 1
ATOM 4552 O O . ASN B 1 115 ? 15.414 -50.5 -23.969 1 49.81 115 ASN B O 1
ATOM 4556 N N . GLU B 1 116 ? 14.305 -50.75 -25.703 1 50.22 116 GLU B N 1
ATOM 4557 C CA . GLU B 1 116 ? 13.461 -51.844 -25.203 1 50.22 116 GLU B CA 1
ATOM 4558 C C . GLU B 1 116 ? 14.305 -52.906 -24.531 1 50.22 116 GLU B C 1
ATOM 4560 O O . GLU B 1 116 ? 13.859 -53.531 -23.562 1 50.22 116 GLU B O 1
ATOM 4565 N N . GLU B 1 117 ? 15.406 -53.25 -25.125 1 47.28 117 GLU B N 1
ATOM 4566 C CA . GLU B 1 117 ? 16.203 -54.406 -24.812 1 47.28 117 GLU B CA 1
ATOM 4567 C C . GLU B 1 117 ? 16.984 -54.25 -23.531 1 47.28 117 GLU B C 1
ATOM 4569 O O . GLU B 1 117 ? 17.469 -55.219 -22.938 1 47.28 117 GLU B O 1
ATOM 4574 N N . THR B 1 118 ? 17.219 -53.031 -23.109 1 49.28 118 THR B N 1
ATOM 4575 C CA . THR B 1 118 ? 18.453 -52.969 -22.328 1 49.28 118 THR B CA 1
ATOM 4576 C C . THR B 1 118 ? 18.141 -53.031 -20.828 1 49.28 118 THR B C 1
ATOM 4578 O O . THR B 1 118 ? 19.047 -53.156 -20 1 49.28 118 THR B O 1
ATOM 4581 N N . ARG B 1 119 ? 17.125 -52.344 -20.234 1 55.66 119 ARG B N 1
ATOM 4582 C CA . ARG B 1 119 ? 17.266 -52.406 -18.781 1 55.66 119 ARG B CA 1
ATOM 4583 C C . ARG B 1 119 ? 16.578 -53.656 -18.203 1 55.66 119 ARG B C 1
ATOM 4585 O O . ARG B 1 119 ? 15.406 -53.875 -18.484 1 55.66 119 ARG B O 1
ATOM 4592 N N . PRO B 1 120 ? 17.375 -54.594 -17.719 1 57.06 120 PRO B N 1
ATOM 4593 C CA . PRO B 1 120 ? 16.797 -55.781 -17.109 1 57.06 120 PRO B CA 1
ATOM 4594 C C . PRO B 1 120 ? 15.734 -55.438 -16.078 1 57.06 120 PRO B C 1
ATOM 4596 O O . PRO B 1 120 ? 15.922 -54.562 -15.25 1 57.06 120 PRO B O 1
ATOM 4599 N N . CYS B 1 121 ? 14.469 -55.844 -16.391 1 62.75 121 CYS B N 1
ATOM 4600 C CA . CYS B 1 121 ? 13.406 -55.75 -15.398 1 62.75 121 CYS B CA 1
ATOM 4601 C C . CYS B 1 121 ? 13.812 -56.438 -14.102 1 62.75 121 CYS B C 1
ATOM 4603 O O . CYS B 1 121 ? 14.188 -57.594 -14.109 1 62.75 121 CYS B O 1
ATOM 4605 N N . THR B 1 122 ? 14.07 -55.719 -13.078 1 66.12 122 THR B N 1
ATOM 4606 C CA . THR B 1 122 ? 14.539 -56.219 -11.805 1 66.12 122 THR B CA 1
ATOM 4607 C C . THR B 1 122 ? 13.398 -56.875 -11.031 1 66.12 122 THR B C 1
ATOM 4609 O O . THR B 1 122 ? 13.633 -57.688 -10.117 1 66.12 122 THR B O 1
ATOM 4612 N N . ASN B 1 123 ? 12.172 -56.469 -11.445 1 77.5 123 ASN B N 1
ATOM 4613 C CA . ASN B 1 123 ? 11.062 -57.094 -10.711 1 77.5 123 ASN B CA 1
ATOM 4614 C C . ASN B 1 123 ? 9.867 -57.344 -11.625 1 77.5 123 ASN B C 1
ATOM 4616 O O . ASN B 1 123 ? 9.852 -56.906 -12.781 1 77.5 123 ASN B O 1
ATOM 4620 N N . THR B 1 124 ? 8.969 -58.031 -11.195 1 82.62 124 THR B N 1
ATOM 4621 C CA . THR B 1 124 ? 7.801 -58.531 -11.938 1 82.62 124 THR B CA 1
ATOM 4622 C C . THR B 1 124 ? 6.91 -57.344 -12.352 1 82.62 124 THR B C 1
ATOM 4624 O O . THR B 1 124 ? 6.371 -57.344 -13.461 1 82.62 124 THR B O 1
ATOM 4627 N N . ASN B 1 125 ? 6.871 -56.406 -11.539 1 87.69 125 ASN B N 1
ATOM 4628 C CA . ASN B 1 125 ? 6.031 -55.25 -11.844 1 87.69 125 ASN B CA 1
ATOM 4629 C C . ASN B 1 125 ? 6.559 -54.469 -13.047 1 87.69 125 ASN B C 1
ATOM 4631 O O . ASN B 1 125 ? 5.781 -54.031 -13.891 1 87.69 125 ASN B O 1
ATOM 4635 N N . GLU B 1 126 ? 7.84 -54.344 -13.141 1 87.69 126 GLU B N 1
ATOM 4636 C CA . GLU B 1 126 ? 8.453 -53.625 -14.25 1 87.69 126 GLU B CA 1
ATOM 4637 C C . GLU B 1 126 ? 8.234 -54.344 -15.57 1 87.69 126 GLU B C 1
ATOM 4639 O O . GLU B 1 126 ? 7.961 -53.719 -16.594 1 87.69 126 GLU B O 1
ATOM 4644 N N . SER B 1 127 ? 8.344 -55.625 -15.438 1 88.62 127 SER B N 1
ATOM 4645 C CA . SER B 1 127 ? 8.117 -56.406 -16.625 1 88.62 127 SER B CA 1
ATOM 4646 C C . SER B 1 127 ? 6.668 -56.344 -17.078 1 88.62 127 SER B C 1
ATOM 4648 O O . SER B 1 127 ? 6.391 -56.281 -18.281 1 88.62 127 SER B O 1
ATOM 4650 N N . ASP B 1 128 ? 5.809 -56.406 -16.109 1 90.31 128 ASP B N 1
ATOM 4651 C CA . ASP B 1 128 ? 4.387 -56.312 -16.422 1 90.31 128 ASP B CA 1
ATOM 4652 C C . ASP B 1 128 ? 4.043 -54.969 -17.078 1 90.31 128 ASP B C 1
ATOM 4654 O O . ASP B 1 128 ? 3.232 -54.906 -18 1 90.31 128 ASP B O 1
ATOM 4658 N N . LEU B 1 129 ? 4.66 -53.969 -16.578 1 92.06 129 LEU B N 1
ATOM 4659 C CA . LEU B 1 129 ? 4.422 -52.656 -17.156 1 92.06 129 LEU B CA 1
ATOM 4660 C C . LEU B 1 129 ? 4.93 -52.562 -18.578 1 92.06 129 LEU B C 1
ATOM 4662 O O . LEU B 1 129 ? 4.234 -52.062 -19.469 1 92.06 129 LEU B O 1
ATOM 4666 N N . ASN B 1 130 ? 6.094 -53 -18.781 1 90.19 130 ASN B N 1
ATOM 4667 C CA . ASN B 1 130 ? 6.676 -53 -20.125 1 90.19 130 ASN B CA 1
ATOM 4668 C C . ASN B 1 130 ? 5.828 -53.812 -21.094 1 90.19 130 ASN B C 1
ATOM 4670 O O . ASN B 1 130 ? 5.656 -53.406 -22.25 1 90.19 130 ASN B O 1
ATOM 4674 N N . ASN B 1 131 ? 5.391 -54.938 -20.625 1 91.19 131 ASN B N 1
ATOM 4675 C CA . ASN B 1 131 ? 4.551 -55.781 -21.469 1 91.19 131 ASN B CA 1
ATOM 4676 C C . ASN B 1 131 ? 3.229 -55.094 -21.812 1 91.19 131 ASN B C 1
ATOM 4678 O O . ASN B 1 131 ? 2.738 -55.219 -22.938 1 91.19 131 ASN B O 1
ATOM 4682 N N . LEU B 1 132 ? 2.699 -54.531 -20.828 1 93.75 132 LEU B N 1
ATOM 4683 C CA . LEU B 1 132 ? 1.446 -53.812 -21.047 1 93.75 132 LEU B CA 1
ATOM 4684 C C . LEU B 1 132 ? 1.618 -52.719 -22.094 1 93.75 132 LEU B C 1
ATOM 4686 O O . LEU B 1 132 ? 0.804 -52.594 -23.016 1 93.75 132 LEU B O 1
ATOM 4690 N N . LEU B 1 133 ? 2.658 -51.875 -21.969 1 92.94 133 LEU B N 1
ATOM 4691 C CA . LEU B 1 133 ? 2.904 -50.75 -22.891 1 92.94 133 LEU B CA 1
ATOM 4692 C C . LEU B 1 133 ? 3.164 -51.281 -24.297 1 92.94 133 LEU B C 1
ATOM 4694 O O . LEU B 1 133 ? 2.701 -50.688 -25.281 1 92.94 133 LEU B O 1
ATOM 4698 N N . LYS B 1 134 ? 3.867 -52.344 -24.359 1 91.44 134 LYS B N 1
ATOM 4699 C CA . LYS B 1 134 ? 4.121 -52.969 -25.656 1 91.44 134 LYS B CA 1
ATOM 4700 C C . LYS B 1 134 ? 2.82 -53.438 -26.312 1 91.44 134 LYS B C 1
ATOM 4702 O O . LYS B 1 134 ? 2.621 -53.25 -27.516 1 91.44 134 LYS B O 1
ATOM 4707 N N . LYS B 1 135 ? 1.999 -54.094 -25.547 1 94.81 135 LYS B N 1
ATOM 4708 C CA . LYS B 1 135 ? 0.707 -54.562 -26.047 1 94.81 135 LYS B CA 1
ATOM 4709 C C . LYS B 1 135 ? -0.131 -53.375 -26.562 1 94.81 135 LYS B C 1
ATOM 4711 O O . LYS B 1 135 ? -0.766 -53.469 -27.609 1 94.81 135 LYS B O 1
ATOM 4716 N N . CYS B 1 136 ? -0.132 -52.344 -25.781 1 95.56 136 CYS B N 1
ATOM 4717 C CA . CYS B 1 136 ? -0.877 -51.156 -26.172 1 95.56 136 CYS B CA 1
ATOM 4718 C C . CYS B 1 136 ? -0.333 -50.594 -27.484 1 95.56 136 CYS B C 1
ATOM 4720 O O . CYS B 1 136 ? -1.102 -50.219 -28.375 1 95.56 136 CYS B O 1
ATOM 4722 N N . ARG B 1 137 ? 0.956 -50.5 -27.625 1 94.25 137 ARG B N 1
ATOM 4723 C CA . ARG B 1 137 ? 1.589 -50 -28.844 1 94.25 137 ARG B CA 1
ATOM 4724 C C . ARG B 1 137 ? 1.238 -50.875 -30.047 1 94.25 137 ARG B C 1
ATOM 4726 O O . ARG B 1 137 ? 1.03 -50.344 -31.141 1 94.25 137 ARG B O 1
ATOM 4733 N N . ASN B 1 138 ? 1.207 -52.125 -29.766 1 95.12 138 ASN B N 1
ATOM 4734 C CA . ASN B 1 138 ? 0.856 -53.062 -30.828 1 95.12 138 ASN B CA 1
ATOM 4735 C C . ASN B 1 138 ? -0.587 -52.875 -31.281 1 95.12 138 ASN B C 1
ATOM 4737 O O . ASN B 1 138 ? -0.878 -52.938 -32.469 1 95.12 138 ASN B O 1
ATOM 4741 N N . ILE B 1 139 ? -1.391 -52.719 -30.344 1 96 139 ILE B N 1
ATOM 4742 C CA . ILE B 1 139 ? -2.799 -52.5 -30.672 1 96 139 ILE B CA 1
ATOM 4743 C C . ILE B 1 139 ? -2.953 -51.219 -31.484 1 96 139 ILE B C 1
ATOM 4745 O O . ILE B 1 139 ? -3.596 -51.219 -32.531 1 96 139 ILE B O 1
ATOM 4749 N N . VAL B 1 140 ? -2.383 -50.156 -31.016 1 96.19 140 VAL B N 1
ATOM 4750 C CA . VAL B 1 140 ? -2.475 -48.875 -31.703 1 96.19 140 VAL B CA 1
ATOM 4751 C C . VAL B 1 140 ? -1.842 -48.969 -33.094 1 96.19 140 VAL B C 1
ATOM 4753 O O . VAL B 1 140 ? -2.396 -48.469 -34.062 1 96.19 140 VAL B O 1
ATOM 4756 N N . GLY B 1 141 ? -0.689 -49.594 -33.156 1 94.75 141 GLY B N 1
ATOM 4757 C CA . GLY B 1 141 ? -0.028 -49.812 -34.438 1 94.75 141 GLY B CA 1
ATOM 4758 C C . GLY B 1 141 ? -0.877 -50.594 -35.438 1 94.75 141 GLY B C 1
ATOM 4759 O O . GLY B 1 141 ? -0.88 -50.281 -36.625 1 94.75 141 GLY B O 1
ATOM 4760 N N . PHE B 1 142 ? -1.57 -51.562 -34.938 1 95.25 142 PHE B N 1
ATOM 4761 C CA . PHE B 1 142 ? -2.451 -52.375 -35.781 1 95.25 142 PHE B CA 1
ATOM 4762 C C . PHE B 1 142 ? -3.535 -51.531 -36.406 1 95.25 142 PHE B C 1
ATOM 4764 O O . PHE B 1 142 ? -3.76 -51.594 -37.625 1 95.25 142 PHE B O 1
ATOM 4771 N N . PHE B 1 143 ? -4.188 -50.719 -35.656 1 95 143 PHE B N 1
ATOM 4772 C CA . PHE B 1 143 ? -5.273 -49.875 -36.156 1 95 143 PHE B CA 1
ATOM 4773 C C . PHE B 1 143 ? -4.742 -48.812 -37.094 1 95 143 PHE B C 1
ATOM 4775 O O . PHE B 1 143 ? -5.445 -48.344 -38 1 95 143 PHE B O 1
ATOM 4782 N N . LYS B 1 144 ? -3.533 -48.375 -36.906 1 94.06 144 LYS B N 1
ATOM 4783 C CA . LYS B 1 144 ? -2.938 -47.375 -37.75 1 94.06 144 LYS B CA 1
ATOM 4784 C C . LYS B 1 144 ? -2.523 -47.938 -39.125 1 94.06 144 LYS B C 1
ATOM 4786 O O . LYS B 1 144 ? -2.559 -47.25 -40.125 1 94.06 144 LYS B O 1
ATOM 4791 N N . ARG B 1 145 ? -2.133 -49.188 -39.125 1 92.94 145 ARG B N 1
ATOM 4792 C CA . ARG B 1 145 ? -1.642 -49.812 -40.344 1 92.94 145 ARG B CA 1
ATOM 4793 C C . ARG B 1 145 ? -2.791 -50.406 -41.156 1 92.94 145 ARG B C 1
ATOM 4795 O O . ARG B 1 145 ? -2.736 -50.438 -42.406 1 92.94 145 ARG B O 1
ATOM 4802 N N . SER B 1 146 ? -3.812 -50.906 -40.438 1 93.31 146 SER B N 1
ATOM 4803 C CA . SER B 1 146 ? -4.938 -51.562 -41.125 1 93.31 146 SER B CA 1
ATOM 4804 C C . SER B 1 146 ? -6.055 -50.562 -41.406 1 93.31 146 SER B C 1
ATOM 4806 O O . SER B 1 146 ? -6.742 -50.125 -40.469 1 93.31 146 SER B O 1
ATOM 4808 N N . GLU B 1 147 ? -6.289 -50.281 -42.656 1 93.56 147 GLU B N 1
ATOM 4809 C CA . GLU B 1 147 ? -7.363 -49.375 -43.062 1 93.56 147 GLU B CA 1
ATOM 4810 C C . GLU B 1 147 ? -8.734 -49.938 -42.688 1 93.56 147 GLU B C 1
ATOM 4812 O O . GLU B 1 147 ? -9.641 -49.188 -42.344 1 93.56 147 GLU B O 1
ATOM 4817 N N . VAL B 1 148 ? -8.836 -51.188 -42.844 1 94.38 148 VAL B N 1
ATOM 4818 C CA . VAL B 1 148 ? -10.094 -51.844 -42.531 1 94.38 148 VAL B CA 1
ATOM 4819 C C . VAL B 1 148 ? -10.391 -51.719 -41.031 1 94.38 148 VAL B C 1
ATOM 4821 O O . VAL B 1 148 ? -11.516 -51.406 -40.656 1 94.38 148 VAL B O 1
ATOM 4824 N N . ALA B 1 149 ? -9.383 -52.031 -40.281 1 94.69 149 ALA B N 1
ATOM 4825 C CA . ALA B 1 149 ? -9.555 -51.938 -38.844 1 94.69 149 ALA B CA 1
ATOM 4826 C C . ALA B 1 149 ? -9.914 -50.531 -38.406 1 94.69 149 ALA B C 1
ATOM 4828 O O . ALA B 1 149 ? -10.789 -50.312 -37.562 1 94.69 149 ALA B O 1
ATOM 4829 N N . ASN B 1 150 ? -9.281 -49.562 -38.938 1 95 150 ASN B N 1
ATOM 4830 C CA . ASN B 1 150 ? -9.508 -48.156 -38.625 1 95 150 ASN B CA 1
ATOM 4831 C C . ASN B 1 150 ? -10.922 -47.719 -39 1 95 150 ASN B C 1
ATOM 4833 O O . ASN B 1 150 ? -11.578 -46.969 -38.25 1 95 150 ASN B O 1
ATOM 4837 N N . ARG B 1 151 ? -11.328 -48.094 -40.156 1 94.69 151 ARG B N 1
ATOM 4838 C CA . ARG B 1 151 ? -12.68 -47.781 -40.625 1 94.69 151 ARG B CA 1
ATOM 4839 C C . ARG B 1 151 ? -13.727 -48.406 -39.719 1 94.69 151 ARG B C 1
ATOM 4841 O O . ARG B 1 151 ? -14.727 -47.75 -39.375 1 94.69 151 ARG B O 1
ATOM 4848 N N . MET B 1 152 ? -13.492 -49.656 -39.406 1 95.75 152 MET B N 1
ATOM 4849 C CA . MET B 1 152 ? -14.422 -50.344 -38.531 1 95.75 152 MET B CA 1
ATOM 4850 C C . MET B 1 152 ? -14.492 -49.656 -37.156 1 95.75 152 MET B C 1
ATOM 4852 O O . MET B 1 152 ? -15.562 -49.594 -36.531 1 95.75 152 MET B O 1
ATOM 4856 N N . LEU B 1 153 ? -13.352 -49.25 -36.688 1 95.94 153 LEU B N 1
ATOM 4857 C CA . LEU B 1 153 ? -13.305 -48.562 -35.406 1 95.94 153 LEU B CA 1
ATOM 4858 C C . LEU B 1 153 ? -14.141 -47.281 -35.469 1 95.94 153 LEU B C 1
ATOM 4860 O O . LEU B 1 153 ? -14.898 -47 -34.531 1 95.94 153 LEU B O 1
ATOM 4864 N N . MET B 1 154 ? -14.055 -46.5 -36.5 1 95.5 154 MET B N 1
ATOM 4865 C CA . MET B 1 154 ? -14.82 -45.281 -36.688 1 95.5 154 MET B CA 1
ATOM 4866 C C . MET B 1 154 ? -16.312 -45.562 -36.75 1 95.5 154 MET B C 1
ATOM 4868 O O . MET B 1 154 ? -17.109 -44.875 -36.094 1 95.5 154 MET B O 1
ATOM 4872 N N . ASP B 1 155 ? -16.578 -46.562 -37.5 1 94.5 155 ASP B N 1
ATOM 4873 C CA . ASP B 1 155 ? -17.969 -46.938 -37.688 1 94.5 155 ASP B CA 1
ATOM 4874 C C . ASP B 1 155 ? -18.594 -47.406 -36.344 1 94.5 155 ASP B C 1
ATOM 4876 O O . ASP B 1 155 ? -19.734 -47.062 -36.062 1 94.5 155 ASP B O 1
ATOM 4880 N N . LYS B 1 156 ? -17.797 -48.156 -35.688 1 95.38 156 LYS B N 1
ATOM 4881 C CA . LYS B 1 156 ? -18.312 -48.656 -34.406 1 95.38 156 LYS B CA 1
ATOM 4882 C C . LYS B 1 156 ? -18.531 -47.531 -33.406 1 95.38 156 LYS B C 1
ATOM 4884 O O . LYS B 1 156 ? -19.453 -47.594 -32.594 1 95.38 156 LYS B O 1
ATOM 4889 N N . GLN B 1 157 ? -17.641 -46.531 -33.344 1 95.88 157 GLN B N 1
ATOM 4890 C CA . GLN B 1 157 ? -17.812 -45.375 -32.5 1 95.88 157 GLN B CA 1
ATOM 4891 C C . GLN B 1 157 ? -19.125 -44.656 -32.812 1 95.88 157 GLN B C 1
ATOM 4893 O O . GLN B 1 157 ? -19.844 -44.25 -31.906 1 95.88 157 GLN B O 1
ATOM 4898 N N . LYS B 1 158 ? -19.438 -44.531 -34.062 1 94.44 158 LYS B N 1
ATOM 4899 C CA . LYS B 1 158 ? -20.672 -43.906 -34.5 1 94.44 158 LYS B CA 1
ATOM 4900 C C . LYS B 1 158 ? -21.891 -44.719 -34.062 1 94.44 158 LYS B C 1
ATOM 4902 O O . LYS B 1 158 ? -22.891 -44.156 -33.625 1 94.44 158 LYS B O 1
ATOM 4907 N N . GLN B 1 159 ? -21.75 -46 -34.25 1 94.19 159 GLN B N 1
ATOM 4908 C CA . GLN B 1 159 ? -22.844 -46.906 -33.906 1 94.19 159 GLN B CA 1
ATOM 4909 C C . GLN B 1 159 ? -23.125 -46.844 -32.406 1 94.19 159 GLN B C 1
ATOM 4911 O O . GLN B 1 159 ? -24.281 -47 -31.984 1 94.19 159 GLN B O 1
ATOM 4916 N N . LEU B 1 160 ? -22.078 -46.688 -31.703 1 93.81 160 LEU B N 1
ATOM 4917 C CA . LEU B 1 160 ? -22.234 -46.625 -30.25 1 93.81 160 LEU B CA 1
ATOM 4918 C C . LEU B 1 160 ? -22.719 -45.25 -29.797 1 93.81 160 LEU B C 1
ATOM 4920 O O . LEU B 1 160 ? -22.953 -45.031 -28.609 1 93.81 160 LEU B O 1
ATOM 4924 N N . GLY B 1 161 ? -22.828 -44.281 -30.625 1 88.81 161 GLY B N 1
ATOM 4925 C CA . GLY B 1 161 ? -23.469 -43 -30.328 1 88.81 161 GLY B CA 1
ATOM 4926 C C . GLY B 1 161 ? -22.469 -41.906 -29.984 1 88.81 161 GLY B C 1
ATOM 4927 O O . GLY B 1 161 ? -22.828 -40.906 -29.391 1 88.81 161 GLY B O 1
ATOM 4928 N N . ASN B 1 162 ? -21.266 -42.219 -30.281 1 86.31 162 ASN B N 1
ATOM 4929 C CA . ASN B 1 162 ? -20.281 -41.188 -30 1 86.31 162 ASN B CA 1
ATOM 4930 C C . ASN B 1 162 ? -20.391 -40.031 -31 1 86.31 162 ASN B C 1
ATOM 4932 O O . ASN B 1 162 ? -20.469 -40.25 -32.219 1 86.31 162 ASN B O 1
ATOM 4936 N N . GLU B 1 163 ? -20.609 -38.844 -30.484 1 84.69 163 GLU B N 1
ATOM 4937 C CA . GLU B 1 163 ? -20.781 -37.656 -31.312 1 84.69 163 GLU B CA 1
ATOM 4938 C C . GLU B 1 163 ? -19.5 -37.344 -32.094 1 84.69 163 GLU B C 1
ATOM 4940 O O . GLU B 1 163 ? -19.547 -36.938 -33.25 1 84.69 163 GLU B O 1
ATOM 4945 N N . THR B 1 164 ? -18.422 -37.469 -31.359 1 89.38 164 THR B N 1
ATOM 4946 C CA . THR B 1 164 ? -17.141 -37.188 -31.984 1 89.38 164 THR B CA 1
ATOM 4947 C C . THR B 1 164 ? -16.312 -38.438 -32.125 1 89.38 164 THR B C 1
ATOM 4949 O O . THR B 1 164 ? -16.141 -39.219 -31.172 1 89.38 164 THR B O 1
ATOM 4952 N N . VAL B 1 165 ? -15.977 -38.688 -33.375 1 92.06 165 VAL B N 1
ATOM 4953 C CA . VAL B 1 165 ? -15.164 -39.875 -33.688 1 92.06 165 VAL B CA 1
ATOM 4954 C C . VAL B 1 165 ? -13.695 -39.562 -33.406 1 92.06 165 VAL B C 1
ATOM 4956 O O . VAL B 1 165 ? -13.172 -38.562 -33.844 1 92.06 165 VAL B O 1
ATOM 4959 N N . LEU B 1 166 ? -13.086 -40.375 -32.594 1 93.62 166 LEU B N 1
ATOM 4960 C CA . LEU B 1 166 ? -11.688 -40.188 -32.188 1 93.62 166 LEU B CA 1
ATOM 4961 C C . LEU B 1 166 ? -10.797 -41.25 -32.844 1 93.62 166 LEU B C 1
ATOM 4963 O O . LEU B 1 166 ? -11.219 -42.375 -33.031 1 93.62 166 LEU B O 1
ATOM 4967 N N . LYS B 1 167 ? -9.609 -40.812 -33.125 1 92.31 167 LYS B N 1
ATOM 4968 C CA . LYS B 1 167 ? -8.594 -41.75 -33.625 1 92.31 167 LYS B CA 1
ATOM 4969 C C . LYS B 1 167 ? -7.621 -42.125 -32.5 1 92.31 167 LYS B C 1
ATOM 4971 O O . LYS B 1 167 ? -7.453 -41.375 -31.531 1 92.31 167 LYS B O 1
ATOM 4976 N N . LEU B 1 168 ? -7.035 -43.281 -32.625 1 93.75 168 LEU B N 1
ATOM 4977 C CA . LEU B 1 168 ? -6.039 -43.719 -31.641 1 93.75 168 LEU B CA 1
ATOM 4978 C C . LEU B 1 168 ? -4.746 -42.906 -31.812 1 93.75 168 LEU B C 1
ATOM 4980 O O . LEU B 1 168 ? -4.434 -42.469 -32.906 1 93.75 168 LEU B O 1
ATOM 4984 N N . LYS B 1 169 ? -4.047 -42.719 -30.719 1 92.31 169 LYS B N 1
ATOM 4985 C CA . LYS B 1 169 ? -2.799 -41.969 -30.719 1 92.31 169 LYS B CA 1
ATOM 4986 C C . LYS B 1 169 ? -1.606 -42.875 -30.422 1 92.31 169 LYS B C 1
ATOM 4988 O O . LYS B 1 169 ? -1.625 -43.656 -29.453 1 92.31 169 LYS B O 1
ATOM 4993 N N . GLN B 1 170 ? -0.639 -42.781 -31.281 1 91.06 170 GLN B N 1
ATOM 4994 C CA . GLN B 1 170 ? 0.597 -43.531 -31.078 1 91.06 170 GLN B CA 1
ATOM 4995 C C . GLN B 1 170 ? 1.584 -42.75 -30.219 1 91.06 170 GLN B C 1
ATOM 4997 O O . GLN B 1 170 ? 1.736 -41.562 -30.391 1 91.06 170 GLN B O 1
ATOM 5002 N N . ASP B 1 171 ? 2.223 -43.469 -29.25 1 86.88 171 ASP B N 1
ATOM 5003 C CA . ASP B 1 171 ? 3.148 -42.781 -28.375 1 86.88 171 ASP B CA 1
ATOM 5004 C C . ASP B 1 171 ? 4.555 -42.75 -28.969 1 86.88 171 ASP B C 1
ATOM 5006 O O . ASP B 1 171 ? 4.863 -43.531 -29.875 1 86.88 171 ASP B O 1
ATOM 5010 N N . ILE B 1 172 ? 5.195 -41.656 -28.656 1 77.19 172 ILE B N 1
ATOM 5011 C CA . ILE B 1 172 ? 6.637 -41.594 -28.844 1 77.19 172 ILE B CA 1
ATOM 5012 C C . ILE B 1 172 ? 7.355 -42 -27.562 1 77.19 172 ILE B C 1
ATOM 5014 O O . ILE B 1 172 ? 7.176 -41.344 -26.516 1 77.19 172 ILE B O 1
ATOM 5018 N N . ARG B 1 173 ? 8.164 -43 -27.594 1 74.44 173 ARG B N 1
ATOM 5019 C CA . ARG B 1 173 ? 8.727 -43.688 -26.438 1 74.44 173 ARG B CA 1
ATOM 5020 C C . ARG B 1 173 ? 9.508 -42.688 -25.562 1 74.44 173 ARG B C 1
ATOM 5022 O O . ARG B 1 173 ? 9.555 -42.844 -24.344 1 74.44 173 ARG B O 1
ATOM 5029 N N . THR B 1 174 ? 10.047 -41.688 -26.172 1 68.81 174 THR B N 1
ATOM 5030 C CA . THR B 1 174 ? 10.906 -40.781 -25.422 1 68.81 174 THR B CA 1
ATOM 5031 C C . THR B 1 174 ? 10.094 -39.625 -24.828 1 68.81 174 THR B C 1
ATOM 5033 O O . THR B 1 174 ? 10.633 -38.781 -24.109 1 68.81 174 THR B O 1
ATOM 5036 N N . ARG B 1 175 ? 8.812 -39.719 -25.078 1 74.56 175 ARG B N 1
ATOM 5037 C CA . ARG B 1 175 ? 7.949 -38.656 -24.578 1 74.56 175 ARG B CA 1
ATOM 5038 C C . ARG B 1 175 ? 6.805 -39.219 -23.75 1 74.56 175 ARG B C 1
ATOM 5040 O O . ARG B 1 175 ? 5.832 -39.719 -24.312 1 74.56 175 ARG B O 1
ATOM 5047 N N . TRP B 1 176 ? 6.883 -38.875 -22.578 1 84.88 176 TRP B N 1
ATOM 5048 C CA . TRP B 1 176 ? 5.914 -39.5 -21.688 1 84.88 176 TRP B CA 1
ATOM 5049 C C . TRP B 1 176 ? 4.504 -39 -21.953 1 84.88 176 TRP B C 1
ATOM 5051 O O . TRP B 1 176 ? 3.525 -39.719 -21.766 1 84.88 176 TRP B O 1
ATOM 5061 N N . ASN B 1 177 ? 4.348 -37.781 -22.375 1 86.62 177 ASN B N 1
ATOM 5062 C CA . ASN B 1 177 ? 3.031 -37.219 -22.641 1 86.62 177 ASN B CA 1
ATOM 5063 C C . ASN B 1 177 ? 2.291 -37.969 -23.734 1 86.62 177 ASN B C 1
ATOM 5065 O O . ASN B 1 177 ? 1.077 -38.188 -23.641 1 86.62 177 ASN B O 1
ATOM 5069 N N . SER B 1 178 ? 3.053 -38.406 -24.656 1 87.12 178 SER B N 1
ATOM 5070 C CA . SER B 1 178 ? 2.441 -39.188 -25.734 1 87.12 178 SER B CA 1
ATOM 5071 C C . SER B 1 178 ? 1.966 -40.531 -25.219 1 87.12 178 SER B C 1
ATOM 5073 O O . SER B 1 178 ? 0.942 -41.062 -25.672 1 87.12 178 SER B O 1
ATOM 5075 N N . THR B 1 179 ? 2.762 -41.062 -24.344 1 90.56 179 THR B N 1
ATOM 5076 C CA . THR B 1 179 ? 2.344 -42.312 -23.719 1 90.56 179 THR B CA 1
ATOM 5077 C C . THR B 1 179 ? 1.059 -42.125 -22.922 1 90.56 179 THR B C 1
ATOM 5079 O O . THR B 1 179 ? 0.151 -42.969 -22.984 1 90.56 179 THR B O 1
ATOM 5082 N N . PHE B 1 180 ? 1.034 -41.094 -22.219 1 93.56 180 PHE B N 1
ATOM 5083 C CA . PHE B 1 180 ? -0.157 -40.75 -21.453 1 93.56 180 PHE B CA 1
ATOM 5084 C C . PHE B 1 180 ? -1.365 -40.594 -22.375 1 93.56 180 PHE B C 1
ATOM 5086 O O . PHE B 1 180 ? -2.422 -41.188 -22.109 1 93.56 180 PHE B O 1
ATOM 5093 N N . PHE B 1 181 ? -1.242 -39.906 -23.453 1 94.5 181 PHE B N 1
ATOM 5094 C CA . PHE B 1 181 ? -2.344 -39.688 -24.375 1 94.5 181 PHE B CA 1
ATOM 5095 C C . PHE B 1 181 ? -2.773 -40.969 -25.062 1 94.5 181 PHE B C 1
ATOM 5097 O O . PHE B 1 181 ? -3.961 -41.188 -25.328 1 94.5 181 PHE B O 1
ATOM 5104 N N . MET B 1 182 ? -1.777 -41.719 -25.297 1 95.31 182 MET B N 1
ATOM 5105 C CA . MET B 1 182 ? -2.102 -43.031 -25.875 1 95.31 182 MET B CA 1
ATOM 5106 C C . MET B 1 182 ? -2.973 -43.844 -24.922 1 95.31 182 MET B C 1
ATOM 5108 O O . MET B 1 182 ? -4.023 -44.344 -25.312 1 95.31 182 MET B O 1
ATOM 5112 N N . LEU B 1 183 ? -2.566 -43.938 -23.719 1 96.19 183 LEU B N 1
ATOM 5113 C CA . LEU B 1 183 ? -3.295 -44.719 -22.719 1 96.19 183 LEU B CA 1
ATOM 5114 C C . LEU B 1 183 ? -4.68 -44.125 -22.469 1 96.19 183 LEU B C 1
ATOM 5116 O O . LEU B 1 183 ? -5.664 -44.875 -22.359 1 96.19 183 LEU B O 1
ATOM 5120 N N . GLU B 1 184 ? -4.699 -42.875 -22.406 1 96.06 184 GLU B N 1
ATOM 5121 C CA . GLU B 1 184 ? -5.973 -42.188 -22.188 1 96.06 184 GLU B CA 1
ATOM 5122 C C . GLU B 1 184 ? -6.938 -42.438 -23.328 1 96.06 184 GLU B C 1
ATOM 5124 O O . GLU B 1 184 ? -8.125 -42.688 -23.109 1 96.06 184 GLU B O 1
ATOM 5129 N N . ARG B 1 185 ? -6.449 -42.344 -24.531 1 95.88 185 ARG B N 1
ATOM 5130 C CA . ARG B 1 185 ? -7.262 -42.594 -25.719 1 95.88 185 ARG B CA 1
ATOM 5131 C C . ARG B 1 185 ? -7.738 -44.031 -25.781 1 95.88 185 ARG B C 1
ATOM 5133 O O . ARG B 1 185 ? -8.891 -44.312 -26.141 1 95.88 185 ARG B O 1
ATOM 5140 N N . ILE B 1 186 ? -6.84 -44.969 -25.5 1 96.5 186 ILE B N 1
ATOM 5141 C CA . ILE B 1 186 ? -7.191 -46.375 -25.469 1 96.5 186 ILE B CA 1
ATOM 5142 C C . ILE B 1 186 ? -8.312 -46.625 -24.453 1 96.5 186 ILE B C 1
ATOM 5144 O O . ILE B 1 186 ? -9.266 -47.344 -24.734 1 96.5 186 ILE B O 1
ATOM 5148 N N . MET B 1 187 ? -8.195 -46.031 -23.359 1 95.94 187 MET B N 1
ATOM 5149 C CA . MET B 1 187 ? -9.195 -46.156 -22.297 1 95.94 187 MET B CA 1
ATOM 5150 C C . MET B 1 187 ? -10.539 -45.594 -22.75 1 95.94 187 MET B C 1
ATOM 5152 O O . MET B 1 187 ? -11.586 -46.219 -22.516 1 95.94 187 MET B O 1
ATOM 5156 N N . LYS B 1 188 ? -10.547 -44.469 -23.375 1 95 188 LYS B N 1
ATOM 5157 C CA . LYS B 1 188 ? -11.758 -43.812 -23.859 1 95 188 LYS B CA 1
ATOM 5158 C C . LYS B 1 188 ? -12.453 -44.688 -24.922 1 95 188 LYS B C 1
ATOM 5160 O O . LYS B 1 188 ? -13.68 -44.688 -25.016 1 95 188 LYS B O 1
ATOM 5165 N N . LEU B 1 189 ? -11.68 -45.375 -25.656 1 95.38 189 LEU B N 1
ATOM 5166 C CA . LEU B 1 189 ? -12.219 -46.156 -26.766 1 95.38 189 LEU B CA 1
ATOM 5167 C C . LEU B 1 189 ? -12.211 -47.656 -26.422 1 95.38 189 LEU B C 1
ATOM 5169 O O . LEU B 1 189 ? -12.117 -48.5 -27.328 1 95.38 189 LEU B O 1
ATOM 5173 N N . LYS B 1 190 ? -12.203 -47.969 -25.219 1 95.56 190 LYS B N 1
ATOM 5174 C CA . LYS B 1 190 ? -12.117 -49.344 -24.75 1 95.56 190 LYS B CA 1
ATOM 5175 C C . LYS B 1 190 ? -13.164 -50.219 -25.438 1 95.56 190 LYS B C 1
ATOM 5177 O O . LYS B 1 190 ? -12.828 -51.281 -26 1 95.56 190 LYS B O 1
ATOM 5182 N N . GLU B 1 191 ? -14.398 -49.812 -25.531 1 94.88 191 GLU B N 1
ATOM 5183 C CA . GLU B 1 191 ? -15.508 -50.625 -26.031 1 94.88 191 GLU B CA 1
ATOM 5184 C C . GLU B 1 191 ? -15.398 -50.812 -27.547 1 94.88 191 GLU B C 1
ATOM 5186 O O . GLU B 1 191 ? -15.398 -51.969 -28.016 1 94.88 191 GLU B O 1
ATOM 5191 N N . PRO B 1 192 ? -15.273 -49.719 -28.266 1 95.81 192 PRO B N 1
ATOM 5192 C CA . PRO B 1 192 ? -15.164 -49.938 -29.703 1 95.81 192 PRO B CA 1
ATOM 5193 C C . PRO B 1 192 ? -13.914 -50.719 -30.094 1 95.81 192 PRO B C 1
ATOM 5195 O O . PRO B 1 192 ? -13.945 -51.531 -31.016 1 95.81 192 PRO B O 1
ATOM 5198 N N . ILE B 1 193 ? -12.812 -50.562 -29.453 1 96.12 193 ILE B N 1
ATOM 5199 C CA . ILE B 1 193 ? -11.586 -51.281 -29.734 1 96.12 193 ILE B CA 1
ATOM 5200 C C . ILE B 1 193 ? -11.812 -52.781 -29.516 1 96.12 193 ILE B C 1
ATOM 5202 O O . ILE B 1 193 ? -11.438 -53.594 -30.359 1 96.12 193 ILE B O 1
ATOM 5206 N N . THR B 1 194 ? -12.391 -53.125 -28.391 1 94.38 194 THR B N 1
ATOM 5207 C CA . THR B 1 194 ? -12.617 -54.5 -28.016 1 94.38 194 THR B CA 1
ATOM 5208 C C . THR B 1 194 ? -13.539 -55.188 -29.047 1 94.38 194 THR B C 1
ATOM 5210 O O . THR B 1 194 ? -13.289 -56.312 -29.453 1 94.38 194 THR B O 1
ATOM 5213 N N . ILE B 1 195 ? -14.523 -54.5 -29.5 1 94.44 195 ILE B N 1
ATOM 5214 C CA . ILE B 1 195 ? -15.492 -55.062 -30.438 1 94.44 195 ILE B CA 1
ATOM 5215 C C . ILE B 1 195 ? -14.812 -55.312 -31.781 1 94.44 195 ILE B C 1
ATOM 5217 O O . ILE B 1 195 ? -14.977 -56.406 -32.375 1 94.44 195 ILE B O 1
ATOM 5221 N N . VAL B 1 196 ? -14.055 -54.344 -32.219 1 95.38 196 VAL B N 1
ATOM 5222 C CA . VAL B 1 196 ? -13.406 -54.469 -33.531 1 95.38 196 VAL B CA 1
ATOM 5223 C C . VAL B 1 196 ? -12.367 -55.594 -33.469 1 95.38 196 VAL B C 1
ATOM 5225 O O . VAL B 1 196 ?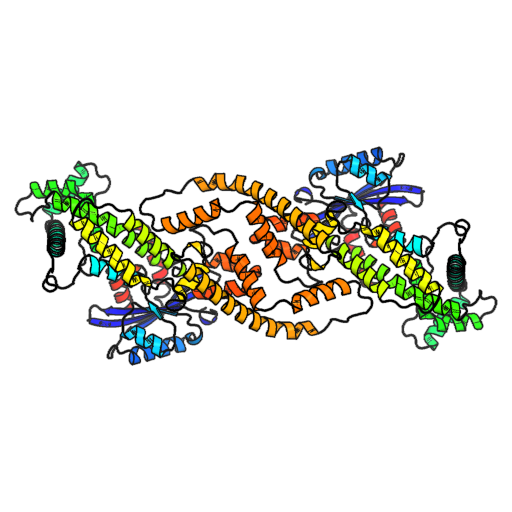 -12.242 -56.375 -34.438 1 95.38 196 VAL B O 1
ATOM 5228 N N . MET B 1 197 ? -11.648 -55.688 -32.406 1 94.19 197 MET B N 1
ATOM 5229 C CA . MET B 1 197 ? -10.586 -56.688 -32.281 1 94.19 197 MET B CA 1
ATOM 5230 C C . MET B 1 197 ? -11.156 -58.094 -32.25 1 94.19 197 MET B C 1
ATOM 5232 O O . MET B 1 197 ? -10.516 -59.062 -32.719 1 94.19 197 MET B O 1
ATOM 5236 N N . ILE B 1 198 ? -12.336 -58.25 -31.734 1 91.88 198 ILE B N 1
ATOM 5237 C CA . ILE B 1 198 ? -12.984 -59.562 -31.688 1 91.88 198 ILE B CA 1
ATOM 5238 C C . ILE B 1 198 ? -13.523 -59.906 -33.062 1 91.88 198 ILE B C 1
ATOM 5240 O O . ILE B 1 198 ? -13.555 -61.094 -33.438 1 91.88 198 ILE B O 1
ATOM 5244 N N . THR B 1 199 ? -13.891 -58.938 -33.812 1 92.25 199 THR B N 1
ATOM 5245 C CA . THR B 1 199 ? -14.531 -59.156 -35.125 1 92.25 199 THR B CA 1
ATOM 5246 C C . THR B 1 199 ? -13.484 -59.469 -36.188 1 92.25 199 THR B C 1
ATOM 5248 O O . THR B 1 199 ? -13.734 -60.281 -37.094 1 92.25 199 THR B O 1
ATOM 5251 N N . LEU B 1 200 ? -12.445 -58.812 -36.125 1 92.5 200 LEU B N 1
ATOM 5252 C CA . LEU B 1 200 ? -11.438 -58.938 -37.156 1 92.5 200 LEU B CA 1
ATOM 5253 C C . LEU B 1 200 ? -10.555 -60.156 -36.906 1 92.5 200 LEU B C 1
ATOM 5255 O O . LEU B 1 200 ? -10.383 -60.562 -35.75 1 92.5 200 LEU B O 1
ATOM 5259 N N . LYS B 1 201 ? -10.023 -60.656 -38.031 1 86.25 201 LYS B N 1
ATOM 5260 C CA . LYS B 1 201 ? -9.086 -61.781 -37.938 1 86.25 201 LYS B CA 1
ATOM 5261 C C . LYS B 1 201 ? -7.645 -61.281 -37.844 1 86.25 201 LYS B C 1
ATOM 5263 O O . LYS B 1 201 ? -7.344 -60.156 -38.25 1 86.25 201 LYS B O 1
ATOM 5268 N N . ASN B 1 202 ? -6.699 -61.969 -37.219 1 88 202 ASN B N 1
ATOM 5269 C CA . ASN B 1 202 ? -5.27 -61.688 -37.125 1 88 202 ASN B CA 1
ATOM 5270 C C . ASN B 1 202 ? -4.992 -60.438 -36.312 1 88 202 ASN B C 1
ATOM 5272 O O . ASN B 1 202 ? -4.203 -59.562 -36.75 1 88 202 ASN B O 1
ATOM 5276 N N . THR B 1 203 ? -5.812 -60.219 -35.406 1 89.75 203 THR B N 1
ATOM 5277 C CA . THR B 1 203 ? -5.605 -59.062 -34.531 1 89.75 203 THR B CA 1
ATOM 5278 C C . THR B 1 203 ? -4.527 -59.375 -33.469 1 89.75 203 THR B C 1
ATOM 5280 O O . THR B 1 203 ? -4.23 -60.531 -33.188 1 89.75 203 THR B O 1
ATOM 5283 N N . PRO B 1 204 ? -3.889 -58.281 -33.031 1 92.56 204 PRO B N 1
ATOM 5284 C CA . PRO B 1 204 ? -2.926 -58.531 -31.938 1 92.56 204 PRO B CA 1
ATOM 5285 C C . PRO B 1 204 ? -3.588 -59 -30.656 1 92.56 204 PRO B C 1
ATOM 5287 O O . PRO B 1 204 ? -4.816 -59.094 -30.594 1 92.56 204 PRO B O 1
ATOM 5290 N N . CYS B 1 205 ? -2.688 -59.312 -29.703 1 89.38 205 CYS B N 1
ATOM 5291 C CA . CYS B 1 205 ? -3.178 -59.812 -28.422 1 89.38 205 CYS B CA 1
ATOM 5292 C C . CYS B 1 205 ? -4.086 -58.812 -27.75 1 89.38 205 CYS B C 1
ATOM 5294 O O . CYS B 1 205 ? -3.736 -57.625 -27.641 1 89.38 205 CYS B O 1
ATOM 5296 N N . HIS B 1 206 ? -5.227 -59.281 -27.281 1 91.62 206 HIS B N 1
ATOM 5297 C CA . HIS B 1 206 ? -6.191 -58.438 -26.578 1 91.62 206 HIS B CA 1
ATOM 5298 C C . HIS B 1 206 ? -5.707 -58.094 -25.172 1 91.62 206 HIS B C 1
ATOM 5300 O O . HIS B 1 206 ? -4.957 -58.875 -24.562 1 91.62 206 HIS B O 1
ATOM 5306 N N . LEU B 1 207 ? -6.164 -56.969 -24.75 1 94.88 207 LEU B N 1
ATOM 5307 C CA . LEU B 1 207 ? -5.957 -56.656 -23.344 1 94.88 207 LEU B CA 1
ATOM 5308 C C . LEU B 1 207 ? -6.938 -57.406 -22.453 1 94.88 207 LEU B C 1
ATOM 5310 O O . LEU B 1 207 ? -8.133 -57.469 -22.75 1 94.88 207 LEU B O 1
ATOM 5314 N N . ASN B 1 208 ? -6.371 -58.094 -21.469 1 93.94 208 ASN B N 1
ATOM 5315 C CA . ASN B 1 208 ? -7.258 -58.781 -20.531 1 93.94 208 ASN B CA 1
ATOM 5316 C C . ASN B 1 208 ? -7.844 -57.812 -19.516 1 93.94 208 ASN B C 1
ATOM 5318 O O . ASN B 1 208 ? -7.523 -56.625 -19.516 1 93.94 208 ASN B O 1
ATOM 5322 N N . SER B 1 209 ? -8.734 -58.281 -18.688 1 94.56 209 SER B N 1
ATOM 5323 C CA . SER B 1 209 ? -9.445 -57.469 -17.719 1 94.56 209 SER B CA 1
ATOM 5324 C C . SER B 1 209 ? -8.477 -56.812 -16.75 1 94.56 209 SER B C 1
ATOM 5326 O O . SER B 1 209 ? -8.656 -55.625 -16.375 1 94.56 209 SER B O 1
ATOM 5328 N N . ASP B 1 210 ? -7.504 -57.531 -16.359 1 95 210 ASP B N 1
ATOM 5329 C CA . ASP B 1 210 ? -6.516 -57 -15.43 1 95 210 ASP B CA 1
ATOM 5330 C C . ASP B 1 210 ? -5.719 -55.875 -16.062 1 95 210 ASP B C 1
ATOM 5332 O O . ASP B 1 210 ? -5.43 -54.875 -15.398 1 95 210 ASP B O 1
ATOM 5336 N N . GLU B 1 211 ? -5.406 -56.031 -17.266 1 95.75 211 GLU B N 1
ATOM 5337 C CA . GLU B 1 211 ? -4.633 -55 -17.984 1 95.75 211 GLU B CA 1
ATOM 5338 C C . GLU B 1 211 ? -5.445 -53.719 -18.172 1 95.75 211 GLU B C 1
ATOM 5340 O O . GLU B 1 211 ? -4.906 -52.625 -18.078 1 95.75 211 GLU B O 1
ATOM 5345 N N . TRP B 1 212 ? -6.719 -53.875 -18.406 1 96.56 212 TRP B N 1
ATOM 5346 C CA . TRP B 1 212 ? -7.598 -52.719 -18.5 1 96.56 212 TRP B CA 1
ATOM 5347 C C . TRP B 1 212 ? -7.66 -52 -17.156 1 96.56 212 TRP B C 1
ATOM 5349 O O . TRP B 1 212 ? -7.637 -50.75 -17.125 1 96.56 212 TRP B O 1
ATOM 5359 N N . ASN B 1 213 ? -7.668 -52.719 -16.109 1 96.75 213 ASN B N 1
ATOM 5360 C CA . ASN B 1 213 ? -7.699 -52.125 -14.773 1 96.75 213 ASN B CA 1
ATOM 5361 C C . ASN B 1 213 ? -6.414 -51.344 -14.477 1 96.75 213 ASN B C 1
ATOM 5363 O O . ASN B 1 213 ? -6.445 -50.312 -13.805 1 96.75 213 ASN B O 1
ATOM 5367 N N . ILE B 1 214 ? -5.375 -51.875 -14.953 1 96.44 214 ILE B N 1
ATOM 5368 C CA . ILE B 1 214 ? -4.09 -51.219 -14.75 1 96.44 214 ILE B CA 1
ATOM 5369 C C . ILE B 1 214 ? -4.07 -49.875 -15.492 1 96.44 214 ILE B C 1
ATOM 5371 O O . ILE B 1 214 ? -3.6 -48.875 -14.961 1 96.44 214 ILE B O 1
ATOM 5375 N N . ILE B 1 215 ? -4.566 -49.812 -16.719 1 96.88 215 ILE B N 1
ATOM 5376 C CA . ILE B 1 215 ? -4.625 -48.594 -17.5 1 96.88 215 ILE B CA 1
ATOM 5377 C C . ILE B 1 215 ? -5.512 -47.562 -16.781 1 96.88 215 ILE B C 1
ATOM 5379 O O . ILE B 1 215 ? -5.184 -46.375 -16.734 1 96.88 215 ILE B O 1
ATOM 5383 N N . GLU B 1 216 ? -6.562 -48.031 -16.172 1 96.69 216 GLU B N 1
ATOM 5384 C CA . GLU B 1 216 ? -7.488 -47.188 -15.438 1 96.69 216 GLU B CA 1
ATOM 5385 C C . GLU B 1 216 ? -6.824 -46.594 -14.203 1 96.69 216 GLU B C 1
ATOM 5387 O O . GLU B 1 216 ? -7.219 -45.5 -13.727 1 96.69 216 GLU B O 1
ATOM 5392 N N . ASP B 1 217 ? -5.828 -47.281 -13.703 1 96.62 217 ASP B N 1
ATOM 5393 C CA . ASP B 1 217 ? -5.066 -46.781 -12.562 1 96.62 217 ASP B CA 1
ATOM 5394 C C . ASP B 1 217 ? -3.996 -45.781 -13.008 1 96.62 217 ASP B C 1
ATOM 5396 O O . ASP B 1 217 ? -3.762 -44.781 -12.336 1 96.62 217 ASP B O 1
ATOM 5400 N N . ILE B 1 218 ? -3.398 -46 -14.141 1 95.81 218 ILE B N 1
ATOM 5401 C CA . ILE B 1 218 ? -2.223 -45.25 -14.578 1 95.81 218 ILE B CA 1
ATOM 5402 C C . ILE B 1 218 ? -2.648 -43.875 -15.078 1 95.81 218 ILE B C 1
ATOM 5404 O O . ILE B 1 218 ? -1.979 -42.875 -14.812 1 95.81 218 ILE B O 1
ATOM 5408 N N . VAL B 1 219 ? -3.725 -43.812 -15.75 1 96.06 219 VAL B N 1
ATOM 5409 C CA . VAL B 1 219 ? -4.141 -42.562 -16.422 1 96.06 219 VAL B CA 1
ATOM 5410 C C . VAL B 1 219 ? -4.387 -41.469 -15.391 1 96.06 219 VAL B C 1
ATOM 5412 O O . VAL B 1 219 ? -3.834 -40.375 -15.492 1 96.06 219 VAL B O 1
ATOM 5415 N N . PRO B 1 220 ? -5.086 -41.75 -14.305 1 95.31 220 PRO B N 1
ATOM 5416 C CA . PRO B 1 220 ? -5.281 -40.719 -13.305 1 95.31 220 PRO B CA 1
ATOM 5417 C C . PRO B 1 220 ? -3.986 -40.344 -12.586 1 95.31 220 PRO B C 1
ATOM 5419 O O . PRO B 1 220 ? -3.855 -39.219 -12.086 1 95.31 220 PRO B O 1
ATOM 5422 N N . LEU B 1 221 ? -3.07 -41.219 -12.539 1 95.75 221 LEU B N 1
ATOM 5423 C CA . LEU B 1 221 ? -1.793 -40.938 -11.891 1 95.75 221 LEU B CA 1
ATOM 5424 C C . LEU B 1 221 ? -0.945 -40 -12.727 1 95.75 221 LEU B C 1
ATOM 5426 O O . LEU B 1 221 ? -0.174 -39.219 -12.188 1 95.75 221 LEU B O 1
ATOM 5430 N N . LEU B 1 222 ? -1.1 -40.062 -14.062 1 95.38 222 LEU B N 1
ATOM 5431 C CA . LEU B 1 222 ? -0.258 -39.281 -14.953 1 95.38 222 LEU B CA 1
ATOM 5432 C C . LEU B 1 222 ? -0.924 -37.969 -15.305 1 95.38 222 LEU B C 1
ATOM 5434 O O . LEU B 1 222 ? -0.251 -37 -15.711 1 95.38 222 LEU B O 1
ATOM 5438 N N . ARG B 1 223 ? -2.166 -37.844 -15.086 1 94.62 223 ARG B N 1
ATOM 5439 C CA . ARG B 1 223 ? -2.938 -36.688 -15.477 1 94.62 223 ARG B CA 1
ATOM 5440 C C . ARG B 1 223 ? -2.436 -35.438 -14.758 1 94.62 223 ARG B C 1
ATOM 5442 O O . ARG B 1 223 ? -2.252 -34.375 -15.383 1 94.62 223 ARG B O 1
ATOM 5449 N N . PRO B 1 224 ? -2.193 -35.5 -13.469 1 94.62 224 PRO B N 1
ATOM 5450 C CA . PRO B 1 224 ? -1.701 -34.312 -12.789 1 94.62 224 PRO B CA 1
ATOM 5451 C C . PRO B 1 224 ? -0.363 -33.812 -13.336 1 94.62 224 PRO B C 1
ATOM 5453 O O . PRO B 1 224 ? -0.101 -32.625 -13.359 1 94.62 224 PRO B O 1
ATOM 5456 N N . PHE B 1 225 ? 0.46 -34.719 -13.758 1 94.81 225 PHE B N 1
ATOM 5457 C CA . PHE B 1 225 ? 1.734 -34.344 -14.359 1 94.81 225 PHE B CA 1
ATOM 5458 C C . PHE B 1 225 ? 1.517 -33.594 -15.664 1 94.81 225 PHE B C 1
ATOM 5460 O O . PHE B 1 225 ? 2.215 -32.625 -15.945 1 94.81 225 PHE B O 1
ATOM 5467 N N . ASP B 1 226 ? 0.624 -34.094 -16.375 1 92.44 226 ASP B N 1
ATOM 5468 C CA . ASP B 1 226 ? 0.293 -33.438 -17.641 1 92.44 226 ASP B CA 1
ATOM 5469 C C . ASP B 1 226 ? -0.259 -32.031 -17.375 1 92.44 226 ASP B C 1
ATOM 5471 O O . ASP B 1 226 ? 0.111 -31.078 -18.062 1 92.44 226 ASP B O 1
ATOM 5475 N N . ARG B 1 227 ? -1.078 -31.922 -16.438 1 91.38 227 ARG B N 1
ATOM 5476 C CA . ARG B 1 227 ? -1.687 -30.625 -16.094 1 91.38 227 ARG B CA 1
ATOM 5477 C C . ARG B 1 227 ? -0.636 -29.641 -15.617 1 91.38 227 ARG B C 1
ATOM 5479 O O . ARG B 1 227 ? -0.65 -28.469 -16.016 1 91.38 227 ARG B O 1
ATOM 5486 N N . VAL B 1 228 ? 0.245 -30.062 -14.766 1 92.88 228 VAL B N 1
ATOM 5487 C CA . VAL B 1 228 ? 1.302 -29.188 -14.242 1 92.88 228 VAL B CA 1
ATOM 5488 C C . VAL B 1 228 ? 2.215 -28.75 -15.391 1 92.88 228 VAL B C 1
ATOM 5490 O O . VAL B 1 228 ? 2.619 -27.594 -15.453 1 92.88 228 VAL B O 1
ATOM 5493 N N . THR B 1 229 ? 2.504 -29.688 -16.219 1 90.19 229 THR B N 1
ATOM 5494 C CA . THR B 1 229 ? 3.367 -29.391 -17.359 1 90.19 229 THR B CA 1
ATOM 5495 C C . THR B 1 229 ? 2.736 -28.312 -18.25 1 90.19 229 THR B C 1
ATOM 5497 O O . THR B 1 229 ? 3.42 -27.406 -18.719 1 90.19 229 THR B O 1
ATOM 5500 N N . VAL B 1 230 ? 1.524 -28.453 -18.484 1 86.62 230 VAL B N 1
ATOM 5501 C CA . VAL B 1 230 ? 0.808 -27.5 -19.312 1 86.62 230 VAL B CA 1
ATOM 5502 C C . VAL B 1 230 ? 0.817 -26.125 -18.641 1 86.62 230 VAL B C 1
ATOM 5504 O O . VAL B 1 230 ? 1.063 -25.109 -19.297 1 86.62 230 VAL B O 1
ATOM 5507 N N . GLU B 1 231 ? 0.586 -26.125 -17.391 1 87.06 231 GLU B N 1
ATOM 5508 C CA . GLU B 1 231 ? 0.559 -24.859 -16.641 1 87.06 231 GLU B CA 1
ATOM 5509 C C . GLU B 1 231 ? 1.917 -24.172 -16.672 1 87.06 231 GLU B C 1
ATOM 5511 O O . GLU B 1 231 ? 1.991 -22.953 -16.812 1 87.06 231 GLU B O 1
ATOM 5516 N N . LEU B 1 232 ? 2.904 -24.922 -16.531 1 90.69 232 LEU B N 1
ATOM 5517 C CA . LEU B 1 232 ? 4.25 -24.359 -16.422 1 90.69 232 LEU B CA 1
ATOM 5518 C C . LEU B 1 232 ? 4.781 -23.969 -17.797 1 90.69 232 LEU B C 1
ATOM 5520 O O . LEU B 1 232 ? 5.746 -23.203 -17.906 1 90.69 232 LEU B O 1
ATOM 5524 N N . SER B 1 233 ? 4.223 -24.469 -18.812 1 84.38 233 SER B N 1
ATOM 5525 C CA . SER B 1 233 ? 4.727 -24.234 -20.172 1 84.38 233 SER B CA 1
ATOM 5526 C C . SER B 1 233 ? 4.062 -23.016 -20.797 1 84.38 233 SER B C 1
ATOM 5528 O O . SER B 1 233 ? 4.305 -22.688 -21.969 1 84.38 233 SER B O 1
ATOM 5530 N N . ALA B 1 234 ? 3.273 -22.359 -20 1 77.06 234 ALA B N 1
ATOM 5531 C CA . ALA B 1 234 ? 2.645 -21.141 -20.516 1 77.06 234 ALA B CA 1
ATOM 5532 C C . ALA B 1 234 ? 3.689 -20.062 -20.812 1 77.06 234 ALA B C 1
ATOM 5534 O O . ALA B 1 234 ? 4.688 -19.953 -20.094 1 77.06 234 ALA B O 1
ATOM 5535 N N . GLU B 1 235 ? 3.574 -19.312 -21.891 1 71.56 235 GLU B N 1
ATOM 5536 C CA . GLU B 1 235 ? 4.578 -18.344 -22.312 1 71.56 235 GLU B CA 1
ATOM 5537 C C . GLU B 1 235 ? 4.082 -16.922 -22.094 1 71.56 235 GLU B C 1
ATOM 5539 O O . GLU B 1 235 ? 4.875 -15.969 -22.094 1 71.56 235 GLU B O 1
ATOM 5544 N N . GLN B 1 236 ? 2.902 -16.766 -21.812 1 70.75 236 GLN B N 1
ATOM 5545 C CA . GLN B 1 236 ? 2.332 -15.43 -21.781 1 70.75 236 GLN B CA 1
ATOM 5546 C C . GLN B 1 236 ? 2.508 -14.781 -20.406 1 70.75 236 GLN B C 1
ATOM 5548 O O . GLN B 1 236 ? 2.4 -13.562 -20.281 1 70.75 236 GLN B O 1
ATOM 5553 N N . TYR B 1 237 ? 2.771 -15.586 -19.438 1 74.81 237 TYR B N 1
ATOM 5554 C CA . TYR B 1 237 ? 2.906 -15.023 -18.109 1 74.81 237 TYR B CA 1
ATOM 5555 C C . TYR B 1 237 ? 4.043 -15.695 -17.344 1 74.81 237 TYR B C 1
ATOM 5557 O O . TYR B 1 237 ? 4.457 -16.797 -17.688 1 74.81 237 TYR B O 1
ATOM 5565 N N . PRO B 1 238 ? 4.598 -14.992 -16.406 1 81.44 238 PRO B N 1
ATOM 5566 C CA . PRO B 1 238 ? 5.652 -15.57 -15.578 1 81.44 238 PRO B CA 1
ATOM 5567 C C . PRO B 1 238 ? 5.203 -16.828 -14.852 1 81.44 238 PRO B C 1
ATOM 5569 O O . PRO B 1 238 ? 4.086 -16.891 -14.336 1 81.44 238 PRO B O 1
ATOM 5572 N N . THR B 1 239 ? 6.137 -17.859 -14.82 1 90.31 239 THR B N 1
ATOM 5573 C CA . THR B 1 239 ? 5.668 -19.141 -14.305 1 90.31 239 THR B CA 1
ATOM 5574 C C . THR B 1 239 ? 6.543 -19.594 -13.141 1 90.31 239 THR B C 1
ATOM 5576 O O . THR B 1 239 ? 6.168 -20.516 -12.398 1 90.31 239 THR B O 1
ATOM 5579 N N . ILE B 1 240 ? 7.66 -19.047 -12.914 1 94.56 240 ILE B N 1
ATOM 5580 C CA . ILE B 1 240 ? 8.594 -19.562 -11.922 1 94.56 240 ILE B CA 1
ATOM 5581 C C . ILE B 1 240 ? 7.953 -19.516 -10.531 1 94.56 240 ILE B C 1
ATOM 5583 O O . ILE B 1 240 ? 8.195 -20.406 -9.703 1 94.56 240 ILE B O 1
ATOM 5587 N N . SER B 1 241 ? 7.152 -18.5 -10.281 1 94.94 241 SER B N 1
ATOM 5588 C CA . SER B 1 241 ? 6.566 -18.312 -8.961 1 94.94 241 SER B CA 1
ATOM 5589 C C . SER B 1 241 ? 5.527 -19.375 -8.656 1 94.94 241 SER B C 1
ATOM 5591 O O . SER B 1 241 ? 5.18 -19.609 -7.496 1 94.94 241 SER B O 1
ATOM 5593 N N . THR B 1 242 ? 5.051 -20.078 -9.672 1 94.44 242 THR B N 1
ATOM 5594 C CA . THR B 1 242 ? 3.969 -21.031 -9.477 1 94.44 242 THR B CA 1
ATOM 5595 C C . THR B 1 242 ? 4.523 -22.453 -9.297 1 94.44 242 THR B C 1
ATOM 5597 O O . THR B 1 242 ? 3.777 -23.375 -9 1 94.44 242 THR B O 1
ATOM 5600 N N . VAL B 1 243 ? 5.777 -22.578 -9.391 1 96.19 243 VAL B N 1
ATOM 5601 C CA . VAL B 1 243 ? 6.387 -23.906 -9.406 1 96.19 243 VAL B CA 1
ATOM 5602 C C . VAL B 1 243 ? 6.168 -24.594 -8.055 1 96.19 243 VAL B C 1
ATOM 5604 O O . VAL B 1 243 ? 5.691 -25.719 -7.992 1 96.19 243 VAL B O 1
ATOM 5607 N N . ILE B 1 244 ? 6.43 -23.906 -7.004 1 96.19 244 ILE B N 1
ATOM 5608 C CA . ILE B 1 244 ? 6.359 -24.516 -5.672 1 96.19 244 ILE B CA 1
ATOM 5609 C C . ILE B 1 244 ? 4.926 -24.938 -5.375 1 96.19 244 ILE B C 1
ATOM 5611 O O . ILE B 1 244 ? 4.676 -26.109 -5.047 1 96.19 244 ILE B O 1
ATOM 5615 N N . PRO B 1 245 ? 3.949 -24.078 -5.582 1 95.25 245 PRO B N 1
ATOM 5616 C CA . PRO B 1 245 ? 2.58 -24.516 -5.293 1 95.25 245 PRO B CA 1
ATOM 5617 C C . PRO B 1 245 ? 2.102 -25.625 -6.234 1 95.25 245 PRO B C 1
ATOM 5619 O O . PRO B 1 245 ? 1.341 -26.5 -5.82 1 95.25 245 PRO B O 1
ATOM 5622 N N . LEU B 1 246 ? 2.518 -25.609 -7.422 1 94.88 246 LEU B N 1
ATOM 5623 C CA . LEU B 1 246 ? 2.084 -26.641 -8.367 1 94.88 246 LEU B CA 1
ATOM 5624 C C . LEU B 1 246 ? 2.688 -27.984 -8.023 1 94.88 246 LEU B C 1
ATOM 5626 O O . LEU B 1 246 ? 2.02 -29.016 -8.141 1 94.88 246 LEU B O 1
ATOM 5630 N N . ILE B 1 247 ? 3.957 -27.969 -7.637 1 96.12 247 ILE B N 1
ATOM 5631 C CA . ILE B 1 247 ? 4.598 -29.219 -7.25 1 96.12 247 ILE B CA 1
ATOM 5632 C C . ILE B 1 247 ? 3.939 -29.766 -5.984 1 96.12 247 ILE B C 1
ATOM 5634 O O . ILE B 1 247 ? 3.705 -30.969 -5.867 1 96.12 247 ILE B O 1
ATOM 5638 N N . ARG B 1 248 ? 3.625 -28.953 -5.09 1 94.81 248 ARG B N 1
ATOM 5639 C CA . ARG B 1 248 ? 2.898 -29.375 -3.898 1 94.81 248 ARG B CA 1
ATOM 5640 C C . ARG B 1 248 ? 1.516 -29.906 -4.258 1 94.81 248 ARG B C 1
ATOM 5642 O O . ARG B 1 248 ? 1.058 -30.891 -3.689 1 94.81 248 ARG B O 1
ATOM 5649 N N . GLY B 1 249 ? 0.864 -29.203 -5.16 1 94.19 249 GLY B N 1
ATOM 5650 C CA . GLY B 1 249 ? -0.416 -29.688 -5.656 1 94.19 249 GLY B CA 1
ATOM 5651 C C . GLY B 1 249 ? -0.328 -31.047 -6.305 1 94.19 249 GLY B C 1
ATOM 5652 O O . GLY B 1 249 ? -1.21 -31.891 -6.117 1 94.19 249 GLY B O 1
ATOM 5653 N N . LEU B 1 250 ? 0.712 -31.219 -7.035 1 95.44 250 LEU B N 1
ATOM 5654 C CA . LEU B 1 250 ? 0.966 -32.5 -7.676 1 95.44 250 LEU B CA 1
ATOM 5655 C C . LEU B 1 250 ? 1.138 -33.594 -6.633 1 95.44 250 LEU B C 1
ATOM 5657 O O . LEU B 1 250 ? 0.545 -34.688 -6.754 1 95.44 250 LEU B O 1
ATOM 5661 N N . GLN B 1 251 ? 1.903 -33.312 -5.625 1 94.5 251 GLN B N 1
ATOM 5662 C CA . GLN B 1 251 ? 2.145 -34.281 -4.555 1 94.5 251 GLN B CA 1
ATOM 5663 C C . GLN B 1 251 ? 0.855 -34.594 -3.805 1 94.5 251 GLN B C 1
ATOM 5665 O O . GLN B 1 251 ? 0.596 -35.75 -3.477 1 94.5 251 GLN B O 1
ATOM 5670 N N . MET B 1 252 ? 0.099 -33.656 -3.592 1 92.44 252 MET B N 1
ATOM 5671 C CA . MET B 1 252 ? -1.182 -33.844 -2.918 1 92.44 252 MET B CA 1
ATOM 5672 C C . MET B 1 252 ? -2.125 -34.688 -3.771 1 92.44 252 MET B C 1
ATOM 5674 O O . MET B 1 252 ? -2.814 -35.562 -3.256 1 92.44 252 MET B O 1
ATOM 5678 N N . SER B 1 253 ? -2.186 -34.344 -5.023 1 93.81 253 SER B N 1
ATOM 5679 C CA . SER B 1 253 ? -3.033 -35.094 -5.949 1 93.81 253 SER B CA 1
ATOM 5680 C C . SER B 1 253 ? -2.633 -36.562 -6 1 93.81 253 SER B C 1
ATOM 5682 O O . SER B 1 253 ? -3.49 -37.469 -5.961 1 93.81 253 SER B O 1
ATOM 5684 N N . LEU B 1 254 ? -1.345 -36.844 -6.09 1 94.81 254 LEU B N 1
ATOM 5685 C CA . LEU B 1 254 ? -0.846 -38.219 -6.113 1 94.81 254 LEU B CA 1
ATOM 5686 C C . LEU B 1 254 ? -1.218 -38.938 -4.832 1 94.81 254 LEU B C 1
ATOM 5688 O O . LEU B 1 254 ? -1.608 -40.125 -4.875 1 94.81 254 LEU B O 1
ATOM 5692 N N . GLY B 1 255 ? -1.113 -38.25 -3.703 1 93 255 GLY B N 1
ATOM 5693 C CA . GLY B 1 255 ? -1.436 -38.844 -2.414 1 93 255 GLY B CA 1
ATOM 5694 C C . GLY B 1 255 ? -2.898 -39.219 -2.281 1 93 255 GLY B C 1
ATOM 5695 O O . GLY B 1 255 ? -3.234 -40.188 -1.592 1 93 255 GLY B O 1
ATOM 5696 N N . SER B 1 256 ? -3.76 -38.562 -3.014 1 92.25 256 SER B N 1
ATOM 5697 C CA . SER B 1 256 ? -5.199 -38.75 -2.873 1 92.25 256 SER B CA 1
ATOM 5698 C C . SER B 1 256 ? -5.684 -39.875 -3.775 1 92.25 256 SER B C 1
ATOM 5700 O O . SER B 1 256 ? -6.793 -40.406 -3.594 1 92.25 256 SER B O 1
ATOM 5702 N N . LYS B 1 257 ? -4.848 -40.344 -4.715 1 94.12 257 LYS B N 1
ATOM 5703 C CA . LYS B 1 257 ? -5.254 -41.406 -5.633 1 94.12 257 LYS B CA 1
ATOM 5704 C C . LYS B 1 257 ? -5.168 -42.75 -4.965 1 94.12 257 LYS B C 1
ATOM 5706 O O . LYS B 1 257 ? -4.293 -43 -4.133 1 94.12 257 LYS B O 1
ATOM 5711 N N . ASN B 1 258 ? -6.152 -43.625 -5.289 1 94.88 258 ASN B N 1
ATOM 5712 C CA . ASN B 1 258 ? -6.203 -44.969 -4.734 1 94.88 258 ASN B CA 1
ATOM 5713 C C . ASN B 1 258 ? -6.324 -46 -5.836 1 94.88 258 ASN B C 1
ATOM 5715 O O . ASN B 1 258 ? -7.406 -46.531 -6.074 1 94.88 258 ASN B O 1
ATOM 5719 N N . PRO B 1 259 ? -5.145 -46.375 -6.402 1 96.31 259 PRO B N 1
ATOM 5720 C CA . PRO B 1 259 ? -5.18 -47.438 -7.414 1 96.31 259 PRO B CA 1
ATOM 5721 C C . PRO B 1 259 ? -5.719 -48.75 -6.871 1 96.31 259 PRO B C 1
ATOM 5723 O O . PRO B 1 259 ? -5.527 -49.062 -5.691 1 96.31 259 PRO B O 1
ATOM 5726 N N . THR B 1 260 ? -6.328 -49.562 -7.719 1 96.38 260 THR B N 1
ATOM 5727 C CA . THR B 1 260 ? -6.941 -50.812 -7.328 1 96.38 260 THR B CA 1
ATOM 5728 C C . THR B 1 260 ? -6 -52 -7.602 1 96.38 260 THR B C 1
ATOM 5730 O O . THR B 1 260 ? -6.117 -53.062 -6.98 1 96.38 260 THR B O 1
ATOM 5733 N N . THR B 1 261 ? -5.043 -51.875 -8.477 1 96.5 261 THR B N 1
ATOM 5734 C CA . THR B 1 261 ? -4.152 -52.938 -8.891 1 96.5 261 THR B CA 1
ATOM 5735 C C . THR B 1 261 ? -2.797 -52.812 -8.203 1 96.5 261 THR B C 1
ATOM 5737 O O . THR B 1 261 ? -2.42 -51.75 -7.754 1 96.5 261 THR B O 1
ATOM 5740 N N . LEU B 1 262 ? -2.107 -53.969 -8.125 1 94.62 262 LEU B N 1
ATOM 5741 C CA . LEU B 1 262 ? -0.77 -53.969 -7.543 1 94.62 262 LEU B CA 1
ATOM 5742 C C . LEU B 1 262 ? 0.184 -53.094 -8.359 1 94.62 262 LEU B C 1
ATOM 5744 O O . LEU B 1 262 ? 0.99 -52.344 -7.805 1 94.62 262 LEU B O 1
ATOM 5748 N N . LEU B 1 263 ? 0.077 -53.219 -9.625 1 94.31 263 LEU B N 1
ATOM 5749 C CA . LEU B 1 263 ? 0.933 -52.406 -10.508 1 94.31 263 LEU B CA 1
ATOM 5750 C C . LEU B 1 263 ? 0.616 -50.938 -10.391 1 94.31 263 LEU B C 1
ATOM 5752 O O . LEU B 1 263 ? 1.521 -50.094 -10.438 1 94.31 263 LEU B O 1
ATOM 5756 N N . GLY B 1 264 ? -0.614 -50.656 -10.289 1 95.31 264 GLY B N 1
ATOM 5757 C CA . GLY B 1 264 ? -1.002 -49.281 -10.07 1 95.31 264 GLY B CA 1
ATOM 5758 C C . GLY B 1 264 ? -0.394 -48.688 -8.82 1 95.31 264 GLY B C 1
ATOM 5759 O O . GLY B 1 264 ? 0.099 -47.562 -8.844 1 95.31 264 GLY B O 1
ATOM 5760 N N . ASN B 1 265 ? -0.406 -49.406 -7.777 1 96.31 265 ASN B N 1
ATOM 5761 C CA . ASN B 1 265 ? 0.182 -48.969 -6.52 1 96.31 265 ASN B CA 1
ATOM 5762 C C . ASN B 1 265 ? 1.697 -48.844 -6.625 1 96.31 265 ASN B C 1
ATOM 5764 O O . ASN B 1 265 ? 2.281 -47.906 -6.039 1 96.31 265 ASN B O 1
ATOM 5768 N N . PHE B 1 266 ? 2.207 -49.75 -7.32 1 95.38 266 PHE B N 1
ATOM 5769 C CA . PHE B 1 266 ? 3.646 -49.719 -7.555 1 95.38 266 PHE B CA 1
ATOM 5770 C C . PHE B 1 266 ? 4.047 -48.438 -8.281 1 95.38 266 PHE B C 1
ATOM 5772 O O . PHE B 1 266 ? 4.996 -47.75 -7.887 1 95.38 266 PHE B O 1
ATOM 5779 N N . ILE B 1 267 ? 3.363 -48.062 -9.305 1 95.44 267 ILE B N 1
ATOM 5780 C CA . ILE B 1 267 ? 3.65 -46.875 -10.102 1 95.44 267 ILE B CA 1
ATOM 5781 C C . ILE B 1 267 ? 3.418 -45.625 -9.258 1 95.44 267 ILE B C 1
ATOM 5783 O O . ILE B 1 267 ? 4.211 -44.688 -9.305 1 95.44 267 ILE B O 1
ATOM 5787 N N . LYS B 1 268 ? 2.361 -45.594 -8.508 1 96.88 268 LYS B N 1
ATOM 5788 C CA . LYS B 1 268 ? 2.07 -44.469 -7.633 1 96.88 268 LYS B CA 1
ATOM 5789 C C . LYS B 1 268 ? 3.234 -44.188 -6.684 1 96.88 268 LYS B C 1
ATOM 5791 O O . LYS B 1 268 ? 3.678 -43.062 -6.551 1 96.88 268 LYS B O 1
ATOM 5796 N N . GLN B 1 269 ? 3.678 -45.25 -6.059 1 96.56 269 GLN B N 1
ATOM 5797 C CA . GLN B 1 269 ? 4.762 -45.094 -5.094 1 96.56 269 GLN B CA 1
ATOM 5798 C C . GLN B 1 269 ? 6.035 -44.594 -5.77 1 96.56 269 GLN B C 1
ATOM 5800 O O . GLN B 1 269 ? 6.758 -43.781 -5.211 1 96.56 269 GLN B O 1
ATOM 5805 N N . ARG B 1 270 ? 6.305 -45.062 -6.926 1 95.5 270 ARG B N 1
ATOM 5806 C CA . ARG B 1 270 ? 7.477 -44.625 -7.668 1 95.5 270 ARG B CA 1
ATOM 5807 C C . ARG B 1 270 ? 7.359 -43.125 -8.031 1 95.5 270 ARG B C 1
ATOM 5809 O O . ARG B 1 270 ? 8.344 -42.406 -7.965 1 95.5 270 ARG B O 1
ATOM 5816 N N . LEU B 1 271 ? 6.207 -42.781 -8.461 1 97.25 271 LEU B N 1
ATOM 5817 C CA . LEU B 1 271 ? 5.977 -41.375 -8.812 1 97.25 271 LEU B CA 1
ATOM 5818 C C . LEU B 1 271 ? 6.148 -40.5 -7.59 1 97.25 271 LEU B C 1
ATOM 5820 O O . LEU B 1 271 ? 6.773 -39.438 -7.676 1 97.25 271 LEU B O 1
ATOM 5824 N N . ILE B 1 272 ? 5.621 -40.906 -6.488 1 97.12 272 ILE B N 1
ATOM 5825 C CA . ILE B 1 272 ? 5.723 -40.125 -5.25 1 97.12 272 ILE B CA 1
ATOM 5826 C C . ILE B 1 272 ? 7.188 -40 -4.84 1 97.12 272 ILE B C 1
ATOM 5828 O O . ILE B 1 272 ? 7.668 -38.906 -4.562 1 97.12 272 ILE B O 1
ATOM 5832 N N . ASP B 1 273 ? 7.891 -41.094 -4.867 1 96.81 273 ASP B N 1
ATOM 5833 C CA . ASP B 1 273 ? 9.281 -41.125 -4.43 1 96.81 273 ASP B CA 1
ATOM 5834 C C . ASP B 1 273 ? 10.172 -40.281 -5.355 1 96.81 273 ASP B C 1
ATOM 5836 O O . ASP B 1 273 ? 11.016 -39.531 -4.895 1 96.81 273 ASP B O 1
ATOM 5840 N N . ASN B 1 274 ? 10 -40.5 -6.652 1 96.19 274 ASN B N 1
ATOM 5841 C CA . ASN B 1 274 ? 10.82 -39.781 -7.617 1 96.19 274 ASN B CA 1
ATOM 5842 C C . ASN B 1 274 ? 10.531 -38.281 -7.594 1 96.19 274 ASN B C 1
ATOM 5844 O O . ASN B 1 274 ? 11.438 -37.469 -7.781 1 96.19 274 ASN B O 1
ATOM 5848 N N . THR B 1 275 ? 9.305 -37.906 -7.402 1 96.81 275 THR B N 1
ATOM 5849 C CA . THR B 1 275 ? 8.953 -36.5 -7.289 1 96.81 275 THR B CA 1
ATOM 5850 C C . THR B 1 275 ? 9.586 -35.875 -6.039 1 96.81 275 THR B C 1
ATOM 5852 O O . THR B 1 275 ? 10.164 -34.812 -6.102 1 96.81 275 THR B O 1
ATOM 5855 N N . ALA B 1 276 ? 9.438 -36.562 -4.941 1 95.69 276 ALA B N 1
ATOM 5856 C CA . ALA B 1 276 ? 10.016 -36.094 -3.686 1 95.69 276 ALA B CA 1
ATOM 5857 C C . ALA B 1 276 ? 11.523 -35.906 -3.803 1 95.69 276 ALA B C 1
ATOM 5859 O O . ALA B 1 276 ? 12.086 -34.906 -3.346 1 95.69 276 ALA B O 1
ATOM 5860 N N . LYS B 1 277 ? 12.148 -36.812 -4.422 1 95 277 LYS B N 1
ATOM 5861 C CA . LYS B 1 277 ? 13.602 -36.812 -4.551 1 95 277 LYS B CA 1
ATOM 5862 C C . LYS B 1 277 ? 14.062 -35.688 -5.477 1 95 277 LYS B C 1
ATOM 5864 O O . LYS B 1 277 ? 14.984 -34.938 -5.148 1 95 277 LYS B O 1
ATOM 5869 N N . ARG B 1 278 ? 13.438 -35.531 -6.586 1 93.5 278 ARG B N 1
ATOM 5870 C CA . ARG B 1 278 ? 13.867 -34.562 -7.602 1 93.5 278 ARG B CA 1
ATOM 5871 C C . ARG B 1 278 ? 13.57 -33.156 -7.176 1 93.5 278 ARG B C 1
ATOM 5873 O O . ARG B 1 278 ? 14.281 -32.219 -7.562 1 93.5 278 ARG B O 1
ATOM 5880 N N . PHE B 1 279 ? 12.555 -32.938 -6.352 1 95 279 PHE B N 1
ATOM 5881 C CA . PHE B 1 279 ? 12.141 -31.594 -5.992 1 95 279 PHE B CA 1
ATOM 5882 C C . PHE B 1 279 ? 12.336 -31.344 -4.5 1 95 279 PHE B C 1
ATOM 5884 O O . PHE B 1 279 ? 11.695 -30.469 -3.924 1 95 279 PHE B O 1
ATOM 5891 N N . GLU B 1 280 ? 13.164 -32.062 -3.842 1 91.88 280 GLU B N 1
ATOM 5892 C CA . GLU B 1 280 ? 13.391 -32 -2.4 1 91.88 280 GLU B CA 1
ATOM 5893 C C . GLU B 1 280 ? 13.859 -30.625 -1.974 1 91.88 280 GLU B C 1
ATOM 5895 O O . GLU B 1 280 ? 13.414 -30.109 -0.948 1 91.88 280 GLU B O 1
ATOM 5900 N N . SER B 1 281 ? 14.672 -29.938 -2.719 1 91.75 281 SER B N 1
ATOM 5901 C CA . SER B 1 281 ? 15.273 -28.672 -2.303 1 91.75 281 SER B CA 1
ATOM 5902 C C . SER B 1 281 ? 14.664 -27.484 -3.055 1 91.75 281 SER B C 1
ATOM 5904 O O . SER B 1 281 ? 15.234 -26.391 -3.076 1 91.75 281 SER B O 1
ATOM 5906 N N . ILE B 1 282 ? 13.508 -27.656 -3.549 1 93.31 282 ILE B N 1
ATOM 5907 C CA . ILE B 1 282 ? 12.945 -26.641 -4.445 1 93.31 282 ILE B CA 1
ATOM 5908 C C . ILE B 1 282 ? 12.523 -25.422 -3.643 1 93.31 282 ILE B C 1
ATOM 5910 O O . ILE B 1 282 ? 12.523 -24.297 -4.16 1 93.31 282 ILE B O 1
ATOM 5914 N N . GLU B 1 283 ? 12.219 -25.578 -2.314 1 93.25 283 GLU B N 1
ATOM 5915 C CA . GLU B 1 283 ? 11.734 -24.484 -1.475 1 93.25 283 GLU B CA 1
ATOM 5916 C C . GLU B 1 283 ? 12.875 -23.828 -0.704 1 93.25 283 GLU B C 1
ATOM 5918 O O . GLU B 1 283 ? 12.68 -22.828 -0.024 1 93.25 283 GLU B O 1
ATOM 5923 N N . GLU B 1 284 ? 14.016 -24.406 -0.832 1 90.75 284 GLU B N 1
ATOM 5924 C CA . GLU B 1 284 ? 15.125 -23.953 0.007 1 90.75 284 GLU B CA 1
ATOM 5925 C C . GLU B 1 284 ? 15.789 -22.719 -0.583 1 90.75 284 GLU B C 1
ATOM 5927 O O . GLU B 1 284 ? 16.328 -22.766 -1.688 1 90.75 284 GLU B O 1
ATOM 5932 N N . GLN B 1 285 ? 15.844 -21.734 0.198 1 84.69 285 GLN B N 1
ATOM 5933 C CA . GLN B 1 285 ? 16.375 -20.438 -0.204 1 84.69 285 GLN B CA 1
ATOM 5934 C C . GLN B 1 285 ? 17.875 -20.531 -0.516 1 84.69 285 GLN B C 1
ATOM 5936 O O . GLN B 1 285 ? 18.359 -19.859 -1.428 1 84.69 285 GLN B O 1
ATOM 5941 N N . GLY B 1 286 ? 18.609 -21.312 0.126 1 83.44 286 GLY B N 1
ATOM 5942 C CA . GLY B 1 286 ? 20.047 -21.438 -0.06 1 83.44 286 GLY B CA 1
ATOM 5943 C C . GLY B 1 286 ? 20.422 -22.141 -1.346 1 83.44 286 GLY B C 1
ATOM 5944 O O . GLY B 1 286 ? 21.391 -21.766 -2.01 1 83.44 286 GLY B O 1
ATOM 5945 N N . LEU B 1 287 ? 19.594 -23.047 -1.774 1 84.44 287 LEU B N 1
ATOM 5946 C CA . LEU B 1 287 ? 19.938 -23.922 -2.902 1 84.44 287 LEU B CA 1
ATOM 5947 C C . LEU B 1 287 ? 19.219 -23.453 -4.168 1 84.44 287 LEU B C 1
ATOM 5949 O O . LEU B 1 287 ? 19.797 -23.469 -5.254 1 84.44 287 LEU B O 1
ATOM 5953 N N . THR B 1 288 ? 18 -23.031 -4.031 1 87.31 288 THR B N 1
ATOM 5954 C CA . THR B 1 288 ? 17.188 -22.609 -5.168 1 87.31 288 THR B CA 1
ATOM 5955 C C . THR B 1 288 ? 16.5 -21.281 -4.883 1 87.31 288 THR B C 1
ATOM 5957 O O . THR B 1 288 ? 15.281 -21.203 -4.812 1 87.31 288 THR B O 1
ATOM 5960 N N . PRO B 1 289 ? 17.219 -20.266 -4.863 1 93.12 289 PRO B N 1
ATOM 5961 C CA . PRO B 1 289 ? 16.688 -18.984 -4.391 1 93.12 289 PRO B CA 1
ATOM 5962 C C . PRO B 1 289 ? 15.664 -18.391 -5.344 1 93.12 289 PRO B C 1
ATOM 5964 O O . PRO B 1 289 ? 14.734 -17.703 -4.906 1 93.12 289 PRO B O 1
ATOM 5967 N N . HIS B 1 290 ? 15.781 -18.672 -6.574 1 94.94 290 HIS B N 1
ATOM 5968 C CA . HIS B 1 290 ? 14.898 -18.047 -7.551 1 94.94 290 HIS B CA 1
ATOM 5969 C C . HIS B 1 290 ? 13.461 -18.531 -7.395 1 94.94 290 HIS B C 1
ATOM 5971 O O . HIS B 1 290 ? 12.516 -17.75 -7.527 1 94.94 290 HIS B O 1
ATOM 5977 N N . PHE B 1 291 ? 13.328 -19.812 -7.031 1 96.12 291 PHE B N 1
ATOM 5978 C CA . PHE B 1 291 ? 11.992 -20.375 -6.863 1 96.12 291 PHE B CA 1
ATOM 5979 C C . PHE B 1 291 ? 11.32 -19.797 -5.621 1 96.12 291 PHE B C 1
ATOM 5981 O O . PHE B 1 291 ? 10.195 -19.297 -5.695 1 96.12 291 PHE B O 1
ATOM 5988 N N . SER B 1 292 ? 12.008 -19.875 -4.52 1 96.44 292 SER B N 1
ATOM 5989 C CA . SER B 1 292 ? 11.43 -19.453 -3.244 1 96.44 292 SER B CA 1
ATOM 5990 C C . SER B 1 292 ? 11.141 -17.969 -3.229 1 96.44 292 SER B C 1
ATOM 5992 O O . SER B 1 292 ? 10.078 -17.531 -2.771 1 96.44 292 SER B O 1
ATOM 5994 N N . ARG B 1 293 ? 12.062 -17.203 -3.758 1 96.88 293 ARG B N 1
ATOM 5995 C CA . ARG B 1 293 ? 11.898 -15.75 -3.76 1 96.88 293 ARG B CA 1
ATOM 5996 C C . ARG B 1 293 ? 10.734 -15.336 -4.652 1 96.88 293 ARG B C 1
ATOM 5998 O O . ARG B 1 293 ? 9.906 -14.508 -4.262 1 96.88 293 ARG B O 1
ATOM 6005 N N . ALA B 1 294 ? 10.648 -15.914 -5.812 1 96.5 294 ALA B N 1
ATOM 6006 C CA . ALA B 1 294 ? 9.562 -15.602 -6.738 1 96.5 294 ALA B CA 1
ATOM 6007 C C . ALA B 1 294 ? 8.211 -16 -6.156 1 96.5 294 ALA B C 1
ATOM 6009 O O . ALA B 1 294 ? 7.23 -15.266 -6.273 1 96.5 294 ALA B O 1
ATOM 6010 N N . THR B 1 295 ? 8.148 -17.141 -5.527 1 97 295 THR B N 1
ATOM 6011 C CA . THR B 1 295 ? 6.902 -17.656 -4.977 1 97 295 THR B CA 1
ATOM 6012 C C . THR B 1 295 ? 6.422 -16.781 -3.824 1 97 295 THR B C 1
ATOM 6014 O O . THR B 1 295 ? 5.238 -16.438 -3.744 1 97 295 THR B O 1
ATOM 6017 N N . LEU B 1 296 ? 7.34 -16.422 -2.994 1 97.69 296 LEU B N 1
ATOM 6018 C CA . LEU B 1 296 ? 6.973 -15.602 -1.852 1 97.69 296 LEU B CA 1
ATOM 6019 C C . LEU B 1 296 ? 6.477 -14.234 -2.307 1 97.69 296 LEU B C 1
ATOM 6021 O O . LEU B 1 296 ? 5.59 -13.648 -1.679 1 97.69 296 LEU B O 1
ATOM 6025 N N . LEU B 1 297 ? 7.012 -13.75 -3.359 1 96.94 297 LEU B N 1
ATOM 6026 C CA . LEU B 1 297 ? 6.668 -12.414 -3.842 1 96.94 297 LEU B CA 1
ATOM 6027 C C . LEU B 1 297 ? 5.512 -12.477 -4.832 1 96.94 297 LEU B C 1
ATOM 6029 O O . LEU B 1 297 ? 5.137 -11.461 -5.426 1 96.94 297 LEU B O 1
ATOM 6033 N N . ASP B 1 298 ? 5.012 -13.656 -5.109 1 96.38 298 ASP B N 1
ATOM 6034 C CA . ASP B 1 298 ? 3.764 -13.805 -5.848 1 96.38 298 ASP B CA 1
ATOM 6035 C C . ASP B 1 298 ? 2.557 -13.547 -4.953 1 96.38 298 ASP B C 1
ATOM 6037 O O . ASP B 1 298 ? 2.295 -14.305 -4.016 1 96.38 298 ASP B O 1
ATOM 6041 N N . PRO B 1 299 ? 1.852 -12.484 -5.266 1 94.38 299 PRO B N 1
ATOM 6042 C CA . PRO B 1 299 ? 0.746 -12.086 -4.391 1 94.38 299 PRO B CA 1
ATOM 6043 C C . PRO B 1 299 ? -0.346 -13.148 -4.305 1 94.38 299 PRO B C 1
ATOM 6045 O O . PRO B 1 299 ? -1.177 -13.109 -3.393 1 94.38 299 PRO B O 1
ATOM 6048 N N . ARG B 1 300 ? -0.406 -14.18 -5.117 1 91.88 300 ARG B N 1
ATOM 6049 C CA . ARG B 1 300 ? -1.352 -15.289 -5.062 1 91.88 300 ARG B CA 1
ATOM 6050 C C . ARG B 1 300 ? -0.907 -16.344 -4.043 1 91.88 300 ARG B C 1
ATOM 6052 O O . ARG B 1 300 ? -1.737 -17.047 -3.475 1 91.88 300 ARG B O 1
ATOM 6059 N N . CYS B 1 301 ? 0.432 -16.422 -3.873 1 95.19 301 CYS B N 1
ATOM 6060 C CA . CYS B 1 301 ? 1.032 -17.516 -3.117 1 95.19 301 CYS B CA 1
ATOM 6061 C C . CYS B 1 301 ? 1.504 -17.031 -1.749 1 95.19 301 CYS B C 1
ATOM 6063 O O . CYS B 1 301 ? 0.842 -17.281 -0.739 1 95.19 301 CYS B O 1
ATOM 6065 N N . LYS B 1 302 ? 2.559 -16.234 -1.676 1 95.38 302 LYS B N 1
ATOM 6066 C CA . LYS B 1 302 ? 3.195 -15.75 -0.451 1 95.38 302 LYS B CA 1
ATOM 6067 C C . LYS B 1 302 ? 3.727 -16.922 0.38 1 95.38 302 LYS B C 1
ATOM 6069 O O . LYS B 1 302 ? 4.344 -17.844 -0.156 1 95.38 302 LYS B O 1
ATOM 6074 N N . LYS B 1 303 ? 3.553 -16.922 1.678 1 95.19 303 LYS B N 1
ATOM 6075 C CA . LYS B 1 303 ? 4.152 -17.938 2.545 1 95.19 303 LYS B CA 1
ATOM 6076 C C . LYS B 1 303 ? 3.346 -19.234 2.52 1 95.19 303 LYS B C 1
ATOM 6078 O O . LYS B 1 303 ? 3.896 -20.312 2.725 1 95.19 303 LYS B O 1
ATOM 6083 N N . VAL B 1 304 ? 2.109 -19.141 2.141 1 94.56 304 VAL B N 1
ATOM 6084 C CA . VAL B 1 304 ? 1.193 -20.266 2.275 1 94.56 304 VAL B CA 1
ATOM 6085 C C . VAL B 1 304 ? 1.513 -21.328 1.221 1 94.56 304 VAL B C 1
ATOM 6087 O O . VAL B 1 304 ? 1.113 -22.484 1.353 1 94.56 304 VAL B O 1
ATOM 6090 N N . ALA B 1 305 ? 2.172 -20.922 0.145 1 95.31 305 ALA B N 1
ATOM 6091 C CA . ALA B 1 305 ? 2.482 -21.828 -0.957 1 95.31 305 ALA B CA 1
ATOM 6092 C C . ALA B 1 305 ? 3.582 -22.812 -0.565 1 95.31 305 ALA B C 1
ATOM 6094 O O . ALA B 1 305 ? 3.771 -23.844 -1.226 1 95.31 305 ALA B O 1
ATOM 6095 N N . PHE B 1 306 ? 4.285 -22.531 0.494 1 95.44 306 PHE B N 1
ATOM 6096 C CA . PHE B 1 306 ? 5.414 -23.359 0.897 1 95.44 306 PHE B CA 1
ATOM 6097 C C . PHE B 1 306 ? 4.941 -24.578 1.678 1 95.44 306 PHE B C 1
ATOM 6099 O O . PHE B 1 306 ? 3.955 -24.516 2.416 1 95.44 306 PHE B O 1
ATOM 6106 N N . GLY B 1 307 ? 5.586 -25.688 1.442 1 91.44 307 GLY B N 1
ATOM 6107 C CA . GLY B 1 307 ? 5.32 -26.875 2.244 1 91.44 307 GLY B CA 1
ATOM 6108 C C . GLY B 1 307 ? 5.832 -26.766 3.668 1 91.44 307 GLY B C 1
ATOM 6109 O O . GLY B 1 307 ? 5.141 -27.141 4.613 1 91.44 307 GLY B O 1
ATOM 6110 N N . LEU B 1 308 ? 6.98 -26.25 3.773 1 90.81 308 LEU B N 1
ATOM 6111 C CA . LEU B 1 308 ? 7.605 -26.062 5.078 1 90.81 308 LEU B CA 1
ATOM 6112 C C . LEU B 1 308 ? 7.68 -24.578 5.438 1 90.81 308 LEU B C 1
ATOM 6114 O O . LEU B 1 308 ? 8.266 -23.797 4.695 1 90.81 308 LEU B O 1
ATOM 6118 N N . GLU B 1 309 ? 7.223 -24.234 6.578 1 92.25 309 GLU B N 1
ATOM 6119 C CA . GLU B 1 309 ? 7.168 -22.859 7.031 1 92.25 309 GLU B CA 1
ATOM 6120 C C . GLU B 1 309 ? 8.562 -22.266 7.188 1 92.25 309 GLU B C 1
ATOM 6122 O O . GLU B 1 309 ? 8.773 -21.078 6.945 1 92.25 309 GLU B O 1
ATOM 6127 N N . GLN B 1 310 ? 9.469 -23.062 7.598 1 94.19 310 GLN B N 1
ATOM 6128 C CA . GLN B 1 310 ? 10.836 -22.609 7.797 1 94.19 310 GLN B CA 1
ATOM 6129 C C . GLN B 1 310 ? 11.438 -22.078 6.496 1 94.19 310 GLN B C 1
ATOM 6131 O O . GLN B 1 310 ? 12.18 -21.094 6.5 1 94.19 310 GLN B O 1
ATOM 6136 N N . ASN B 1 311 ? 11.148 -22.734 5.395 1 95.5 311 ASN B N 1
ATOM 6137 C CA . ASN B 1 311 ? 11.648 -22.281 4.098 1 95.5 311 ASN B CA 1
ATOM 6138 C C . ASN B 1 311 ? 11.086 -20.906 3.727 1 95.5 311 ASN B C 1
ATOM 6140 O O . ASN B 1 311 ? 11.805 -20.078 3.18 1 95.5 311 ASN B O 1
ATOM 6144 N N . ALA B 1 312 ? 9.828 -20.734 4.031 1 96.12 312 ALA B N 1
ATOM 6145 C CA . ALA B 1 312 ? 9.195 -19.438 3.779 1 96.12 312 ALA B CA 1
ATOM 6146 C C . ALA B 1 312 ? 9.836 -18.344 4.637 1 96.12 312 ALA B C 1
ATOM 6148 O O . ALA B 1 312 ? 10.102 -17.25 4.148 1 96.12 312 ALA B O 1
ATOM 6149 N N . ASN B 1 313 ? 10.094 -18.641 5.875 1 96.19 313 ASN B N 1
ATOM 6150 C CA . ASN B 1 313 ? 10.695 -17.672 6.793 1 96.19 313 ASN B CA 1
ATOM 6151 C C . ASN B 1 313 ? 12.117 -17.312 6.367 1 96.19 313 ASN B C 1
ATOM 6153 O O . ASN B 1 313 ? 12.5 -16.141 6.441 1 96.19 313 ASN B O 1
ATOM 6157 N N . ASP B 1 314 ? 12.844 -18.312 5.98 1 96.12 314 ASP B N 1
ATOM 6158 C CA . ASP B 1 314 ? 14.195 -18.062 5.5 1 96.12 314 ASP B CA 1
ATOM 6159 C C . ASP B 1 314 ? 14.188 -17.156 4.27 1 96.12 314 ASP B C 1
ATOM 6161 O O . ASP B 1 314 ? 15.023 -16.266 4.141 1 96.12 314 ASP B O 1
ATOM 6165 N N . THR B 1 315 ? 13.297 -17.453 3.389 1 96.75 315 THR B N 1
ATOM 6166 C CA . THR B 1 315 ? 13.172 -16.641 2.176 1 96.75 315 THR B CA 1
ATOM 6167 C C . THR B 1 315 ? 12.773 -15.211 2.516 1 96.75 315 THR B C 1
ATOM 6169 O O . THR B 1 315 ? 13.32 -14.266 1.951 1 96.75 315 THR B O 1
ATOM 6172 N N . GLU B 1 316 ? 11.828 -15.078 3.424 1 96.56 316 GLU B N 1
ATOM 6173 C CA . GLU B 1 316 ? 11.391 -13.758 3.869 1 96.56 316 GLU B CA 1
ATOM 6174 C C . GLU B 1 316 ? 12.562 -12.953 4.434 1 96.56 316 GLU B C 1
ATOM 6176 O O . GLU B 1 316 ? 12.719 -11.773 4.117 1 96.56 316 GLU B O 1
ATOM 6181 N N . ALA B 1 317 ? 13.352 -13.586 5.266 1 95.81 317 ALA B N 1
ATOM 6182 C CA . ALA B 1 317 ? 14.508 -12.93 5.875 1 95.81 317 ALA B CA 1
ATOM 6183 C C . ALA B 1 317 ? 15.484 -12.445 4.809 1 95.81 317 ALA B C 1
ATOM 6185 O O . ALA B 1 317 ? 16.031 -11.344 4.91 1 95.81 317 ALA B O 1
ATOM 6186 N N . PHE B 1 318 ? 15.68 -13.273 3.85 1 95.5 318 PHE B N 1
ATOM 6187 C CA . PHE B 1 318 ? 16.594 -12.898 2.771 1 95.5 318 PHE B CA 1
ATOM 6188 C C . PHE B 1 318 ? 16.047 -11.719 1.981 1 95.5 318 PHE B C 1
ATOM 6190 O O . PHE B 1 318 ? 16.781 -10.797 1.633 1 95.5 318 PHE B O 1
ATOM 6197 N N . LEU B 1 319 ? 14.797 -11.789 1.652 1 96.12 319 LEU B N 1
ATOM 6198 C CA . LEU B 1 319 ? 14.164 -10.727 0.876 1 96.12 319 LEU B CA 1
ATOM 6199 C C . LEU B 1 319 ? 14.195 -9.406 1.64 1 96.12 319 LEU B C 1
ATOM 6201 O O . LEU B 1 319 ? 14.336 -8.344 1.038 1 96.12 319 LEU B O 1
ATOM 6205 N N . ILE B 1 320 ? 14.039 -9.477 2.979 1 95.44 320 ILE B N 1
ATOM 6206 C CA . ILE B 1 320 ? 14.133 -8.281 3.814 1 95.44 320 ILE B CA 1
ATOM 6207 C C . ILE B 1 320 ? 15.531 -7.68 3.707 1 95.44 320 ILE B C 1
ATOM 6209 O O . ILE B 1 320 ? 15.68 -6.465 3.551 1 95.44 320 ILE B O 1
ATOM 6213 N N . THR B 1 321 ? 16.5 -8.539 3.74 1 94.38 321 THR B N 1
ATOM 6214 C CA . THR B 1 321 ? 17.891 -8.086 3.617 1 94.38 321 THR B CA 1
ATOM 6215 C C . THR B 1 321 ? 18.125 -7.465 2.248 1 94.38 321 THR B C 1
ATOM 6217 O O . THR B 1 321 ? 18.781 -6.426 2.143 1 94.38 321 THR B O 1
ATOM 6220 N N . GLU B 1 322 ? 17.641 -8.141 1.236 1 93.62 322 GLU B N 1
ATOM 6221 C CA . GLU B 1 322 ? 17.797 -7.621 -0.119 1 93.62 322 GLU B CA 1
ATOM 6222 C C . GLU B 1 322 ? 17.078 -6.281 -0.281 1 93.62 322 GLU B C 1
ATOM 6224 O O . GLU B 1 322 ? 17.594 -5.371 -0.933 1 93.62 322 GLU B O 1
ATOM 6229 N N . THR B 1 323 ? 15.898 -6.148 0.29 1 94.19 323 THR B N 1
ATOM 6230 C CA . THR B 1 323 ? 15.125 -4.914 0.227 1 94.19 323 THR B CA 1
ATOM 6231 C C . THR B 1 323 ? 15.836 -3.793 0.985 1 94.19 323 THR B C 1
ATOM 6233 O O . THR B 1 323 ? 15.875 -2.652 0.52 1 94.19 323 THR B O 1
ATOM 6236 N N . ALA B 1 324 ? 16.344 -4.121 2.141 1 93 324 ALA B N 1
ATOM 6237 C CA . ALA B 1 324 ? 17.062 -3.146 2.947 1 93 324 ALA B CA 1
ATOM 6238 C C . ALA B 1 324 ? 18.266 -2.586 2.182 1 93 324 ALA B C 1
ATOM 6240 O O . ALA B 1 324 ? 18.562 -1.392 2.271 1 93 324 ALA B O 1
ATOM 6241 N N . ALA B 1 325 ? 18.906 -3.438 1.464 1 90.88 325 ALA B N 1
ATOM 6242 C CA . ALA B 1 325 ? 20.047 -3.012 0.658 1 90.88 325 ALA B CA 1
ATOM 6243 C C . ALA B 1 325 ? 19.625 -2.037 -0.435 1 90.88 325 ALA B C 1
ATOM 6245 O O . ALA B 1 325 ? 20.328 -1.07 -0.728 1 90.88 325 ALA B O 1
ATOM 6246 N N . LEU B 1 326 ? 18.531 -2.258 -1.011 1 88.88 326 LEU B N 1
ATOM 6247 C CA . LEU B 1 326 ? 18.031 -1.379 -2.057 1 88.88 326 LEU B CA 1
ATOM 6248 C C . LEU B 1 326 ? 17.641 -0.02 -1.483 1 88.88 326 LEU B C 1
ATOM 6250 O O . LEU B 1 326 ? 17.875 1.015 -2.109 1 88.88 326 LEU B O 1
ATOM 6254 N N . ILE B 1 327 ? 16.953 -0.073 -0.311 1 85.56 327 ILE B N 1
ATOM 6255 C CA . ILE B 1 327 ? 16.547 1.16 0.346 1 85.56 327 ILE B CA 1
ATOM 6256 C C . ILE B 1 327 ? 17.766 1.995 0.709 1 85.56 327 ILE B C 1
ATOM 6258 O O . ILE B 1 327 ? 17.766 3.217 0.543 1 85.56 327 ILE B O 1
ATOM 6262 N N . ARG B 1 328 ? 18.734 1.369 1.191 1 83.44 328 ARG B N 1
ATOM 6263 C CA . ARG B 1 328 ? 19.969 2.039 1.577 1 83.44 328 ARG B CA 1
ATOM 6264 C C . ARG B 1 328 ? 20.609 2.734 0.382 1 83.44 328 ARG B C 1
ATOM 6266 O O . ARG B 1 328 ? 21.094 3.859 0.501 1 83.44 328 ARG B O 1
ATOM 6273 N N . ASN B 1 329 ? 20.531 2.164 -0.716 1 79.75 329 ASN B N 1
ATOM 6274 C CA . ASN B 1 329 ? 21.109 2.723 -1.93 1 79.75 329 ASN B CA 1
ATOM 6275 C C . ASN B 1 329 ? 20.344 3.951 -2.408 1 79.75 329 ASN B C 1
ATOM 6277 O O . ASN B 1 329 ? 20.953 4.914 -2.889 1 79.75 329 ASN B O 1
ATOM 6281 N N . VAL B 1 330 ? 19.047 4 -2.273 1 72.75 330 VAL B N 1
ATOM 6282 C CA . VAL B 1 330 ? 18.203 5.121 -2.703 1 72.75 330 VAL B CA 1
ATOM 6283 C C . VAL B 1 330 ? 18.391 6.297 -1.746 1 72.75 330 VAL B C 1
ATOM 6285 O O . VAL B 1 330 ? 18.453 7.449 -2.176 1 72.75 330 VAL B O 1
ATOM 6288 N N . SER B 1 331 ? 18.219 6.039 -0.379 1 66.56 331 SER B N 1
ATOM 6289 C CA . SER B 1 331 ? 18.375 7.07 0.642 1 66.56 331 SER B CA 1
ATOM 6290 C C . SER B 1 331 ? 19.719 7.793 0.505 1 66.56 331 SER B C 1
ATOM 6292 O O . SER B 1 331 ? 19.781 9.008 0.693 1 66.56 331 SER B O 1
ATOM 6294 N N . ASN B 1 332 ? 20.609 7.094 0.297 1 58.06 332 ASN B N 1
ATOM 6295 C CA . ASN B 1 332 ? 21.938 7.691 0.123 1 58.06 332 ASN B CA 1
ATOM 6296 C C . ASN B 1 332 ? 21.969 8.641 -1.071 1 58.06 332 ASN B C 1
ATOM 6298 O O . ASN B 1 332 ? 22.641 9.672 -1.033 1 58.06 332 ASN B O 1
ATOM 6302 N N . THR B 1 333 ? 21.062 8.43 -1.927 1 52.75 333 THR B N 1
ATOM 6303 C CA . THR B 1 333 ? 21 9.281 -3.107 1 52.75 333 THR B CA 1
ATOM 6304 C C . THR B 1 333 ? 20.141 10.508 -2.846 1 52.75 333 THR B C 1
A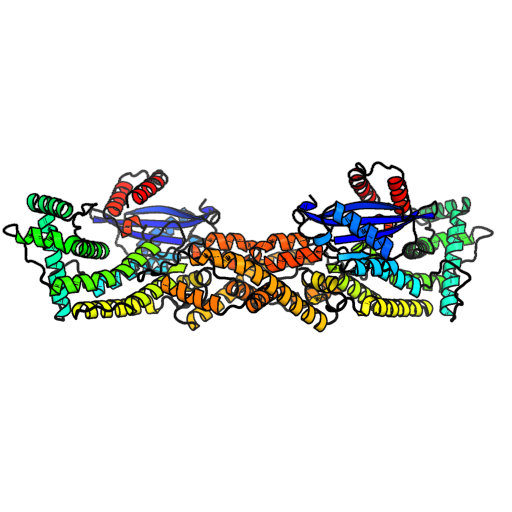TOM 6306 O O . THR B 1 333 ? 20.484 11.617 -3.25 1 52.75 333 THR B O 1
ATOM 6309 N N . GLU B 1 334 ? 18.922 10.375 -2.107 1 53.94 334 GLU B N 1
ATOM 6310 C CA . GLU B 1 334 ? 17.969 11.453 -1.879 1 53.94 334 GLU B CA 1
ATOM 6311 C C . GLU B 1 334 ? 18.438 12.391 -0.769 1 53.94 334 GLU B C 1
ATOM 6313 O O . GLU B 1 334 ? 18.219 13.594 -0.828 1 53.94 334 GLU B O 1
ATOM 6318 N N . GLN B 1 335 ? 18.719 11.938 0.566 1 51.34 335 GLN B N 1
ATOM 6319 C CA . GLN B 1 335 ? 19.203 12.805 1.64 1 51.34 335 GLN B CA 1
ATOM 6320 C C . GLN B 1 335 ? 20.172 13.844 1.11 1 51.34 335 GLN B C 1
ATOM 6322 O O . GLN B 1 335 ? 20.203 14.977 1.596 1 51.34 335 GLN B O 1
ATOM 6327 N N . ALA B 1 336 ? 20.984 13.602 0.217 1 46.59 336 ALA B N 1
ATOM 6328 C CA . ALA B 1 336 ? 21.891 14.625 -0.309 1 46.59 336 ALA B CA 1
ATOM 6329 C C . ALA B 1 336 ? 21.109 15.852 -0.777 1 46.59 336 ALA B C 1
ATOM 6331 O O . ALA B 1 336 ? 21.578 16.984 -0.626 1 46.59 336 ALA B O 1
ATOM 6332 N N . THR B 1 337 ? 19.906 15.555 -1.122 1 44.19 337 THR B N 1
ATOM 6333 C CA . THR B 1 337 ? 19.219 16.688 -1.714 1 44.19 337 THR B CA 1
ATOM 6334 C C . THR B 1 337 ? 18.438 17.469 -0.65 1 44.19 337 THR B C 1
ATOM 6336 O O . THR B 1 337 ? 18.281 18.688 -0.748 1 44.19 337 THR B O 1
ATOM 6339 N N . GLN B 1 338 ? 17.812 16.797 0.328 1 48.97 338 GLN B N 1
ATOM 6340 C CA . GLN B 1 338 ? 16.844 17.438 1.202 1 48.97 338 GLN B CA 1
ATOM 6341 C C . GLN B 1 338 ? 17.531 18.312 2.256 1 48.97 338 GLN B C 1
ATOM 6343 O O . GLN B 1 338 ? 16.875 19.078 2.959 1 48.97 338 GLN B O 1
ATOM 6348 N N . GLU B 1 339 ? 18.734 18.109 2.623 1 44.69 339 GLU B N 1
ATOM 6349 C CA . GLU B 1 339 ? 19.359 18.844 3.719 1 44.69 339 GLU B CA 1
ATOM 6350 C C . GLU B 1 339 ? 19.094 20.344 3.592 1 44.69 339 GLU B C 1
ATOM 6352 O O . GLU B 1 339 ? 19.266 21.094 4.555 1 44.69 339 GLU B O 1
ATOM 6357 N N . MET B 1 340 ? 18.906 20.828 2.459 1 42.06 340 MET B N 1
ATOM 6358 C CA . MET B 1 340 ? 19.156 22.266 2.375 1 42.06 340 MET B CA 1
ATOM 6359 C C . MET B 1 340 ? 18.172 23.047 3.24 1 42.06 340 MET B C 1
ATOM 6361 O O . MET B 1 340 ? 18.547 24 3.914 1 42.06 340 MET B O 1
ATOM 6365 N N . ASP B 1 341 ? 16.812 23.094 2.936 1 44.97 341 ASP B N 1
ATOM 6366 C CA . ASP B 1 341 ? 16.078 24.328 3.211 1 44.97 341 ASP B CA 1
ATOM 6367 C C . ASP B 1 341 ? 15.508 24.328 4.625 1 44.97 341 ASP B C 1
ATOM 6369 O O . ASP B 1 341 ? 14.32 24.562 4.82 1 44.97 341 ASP B O 1
ATOM 6373 N N . GLN B 1 342 ? 15.938 23.531 5.531 1 47.78 342 GLN B N 1
ATOM 6374 C CA . GLN B 1 342 ? 15.398 23.594 6.883 1 47.78 342 GLN B CA 1
ATOM 6375 C C . GLN B 1 342 ? 15.703 24.953 7.535 1 47.78 342 GLN B C 1
ATOM 6377 O O . GLN B 1 342 ? 16.766 25.125 8.117 1 47.78 342 GLN B O 1
ATOM 6382 N N . ASN B 1 343 ? 15.461 25.953 6.977 1 46.56 343 ASN B N 1
ATOM 6383 C CA . ASN B 1 343 ? 15.602 27.188 7.738 1 46.56 343 ASN B CA 1
ATOM 6384 C C . ASN B 1 343 ? 14.773 27.156 9.016 1 46.56 343 ASN B C 1
ATOM 6386 O O . ASN B 1 343 ? 13.539 27.094 8.961 1 46.56 343 ASN B O 1
ATOM 6390 N N . GLU B 1 344 ? 15.289 26.5 10.062 1 53.75 344 GLU B N 1
ATOM 6391 C CA . GLU B 1 344 ? 14.758 26.531 11.422 1 53.75 344 GLU B CA 1
ATOM 6392 C C . GLU B 1 344 ? 14.406 27.938 11.859 1 53.75 344 GLU B C 1
ATOM 6394 O O . GLU B 1 344 ? 15.234 28.641 12.453 1 53.75 344 GLU B O 1
ATOM 6399 N N . GLU B 1 345 ? 13.586 28.562 11.148 1 61.62 345 GLU B N 1
ATOM 6400 C CA . GLU B 1 345 ? 13.164 29.844 11.719 1 61.62 345 GLU B CA 1
ATOM 6401 C C . GLU B 1 345 ? 12.5 29.656 13.078 1 61.62 345 GLU B C 1
ATOM 6403 O O . GLU B 1 345 ? 11.672 28.766 13.25 1 61.62 345 GLU B O 1
ATOM 6408 N N . VAL B 1 346 ? 13.062 30.094 14.125 1 63.53 346 VAL B N 1
ATOM 6409 C CA . VAL B 1 346 ? 12.664 30.031 15.523 1 63.53 346 VAL B CA 1
ATOM 6410 C C . VAL B 1 346 ? 11.148 30.141 15.641 1 63.53 346 VAL B C 1
ATOM 6412 O O . VAL B 1 346 ? 10.531 29.469 16.453 1 63.53 346 VAL B O 1
ATOM 6415 N N . ASP B 1 347 ? 10.539 30.828 14.703 1 76.38 347 ASP B N 1
ATOM 6416 C CA . ASP B 1 347 ? 9.102 31.047 14.852 1 76.38 347 ASP B CA 1
ATOM 6417 C C . ASP B 1 347 ? 8.305 30.156 13.906 1 76.38 347 ASP B C 1
ATOM 6419 O O . ASP B 1 347 ? 7.117 30.375 13.688 1 76.38 347 ASP B O 1
ATOM 6423 N N . ASN B 1 348 ? 8.992 29.125 13.508 1 82.25 348 ASN B N 1
ATOM 6424 C CA . ASN B 1 348 ? 8.258 28.203 12.648 1 82.25 348 ASN B CA 1
ATOM 6425 C C . ASN B 1 348 ? 7.328 27.297 13.445 1 82.25 348 ASN B C 1
ATOM 6427 O O . ASN B 1 348 ? 7.781 26.516 14.289 1 82.25 348 ASN B O 1
ATOM 6431 N N . VAL B 1 349 ? 6.035 27.422 13.266 1 84.88 349 VAL B N 1
ATOM 6432 C CA . VAL B 1 349 ? 5.004 26.766 14.055 1 84.88 349 VAL B CA 1
ATOM 6433 C C . VAL B 1 349 ? 4.973 25.281 13.711 1 84.88 349 VAL B C 1
ATOM 6435 O O . VAL B 1 349 ? 4.32 24.484 14.406 1 84.88 349 VAL B O 1
ATOM 6438 N N . TRP B 1 350 ? 5.75 24.844 12.68 1 88.06 350 TRP B N 1
ATOM 6439 C CA . TRP B 1 350 ? 5.789 23.438 12.297 1 88.06 350 TRP B CA 1
ATOM 6440 C C . TRP B 1 350 ? 6.961 22.734 12.953 1 88.06 350 TRP B C 1
ATOM 6442 O O . TRP B 1 350 ? 7.148 21.531 12.773 1 88.06 350 TRP B O 1
ATOM 6452 N N . ASN B 1 351 ? 7.723 23.5 13.773 1 87.62 351 ASN B N 1
ATOM 6453 C CA . ASN B 1 351 ? 8.93 22.969 14.391 1 87.62 351 ASN B CA 1
ATOM 6454 C C . ASN B 1 351 ? 8.625 21.734 15.242 1 87.62 351 ASN B C 1
ATOM 6456 O O . ASN B 1 351 ? 9.422 20.797 15.289 1 87.62 351 ASN B O 1
ATOM 6460 N N . PHE B 1 352 ? 7.527 21.812 15.891 1 90.31 352 PHE B N 1
ATOM 6461 C CA . PHE B 1 352 ? 7.148 20.688 16.719 1 90.31 352 PHE B CA 1
ATOM 6462 C C . PHE B 1 352 ? 7.031 19.422 15.891 1 90.31 352 PHE B C 1
ATOM 6464 O O . PHE B 1 352 ? 7.645 18.391 16.219 1 90.31 352 PHE B O 1
ATOM 6471 N N . LEU B 1 353 ? 6.23 19.422 14.891 1 91.56 353 LEU B N 1
ATOM 6472 C CA . LEU B 1 353 ? 6.016 18.266 14.031 1 91.56 353 LEU B CA 1
ATOM 6473 C C . LEU B 1 353 ? 7.312 17.844 13.352 1 91.56 353 LEU B C 1
ATOM 6475 O O . LEU B 1 353 ? 7.621 16.656 13.281 1 91.56 353 LEU B O 1
ATOM 6479 N N . GLN B 1 354 ? 8.023 18.812 12.883 1 88.31 354 GLN B N 1
ATOM 6480 C CA . GLN B 1 354 ? 9.281 18.531 12.203 1 88.31 354 GLN B CA 1
ATOM 6481 C C . GLN B 1 354 ? 10.25 17.797 13.117 1 88.31 354 GLN B C 1
ATOM 6483 O O . GLN B 1 354 ? 10.906 16.844 12.695 1 88.31 354 GLN B O 1
ATOM 6488 N N . SER B 1 355 ? 10.352 18.328 14.359 1 89.56 355 SER B N 1
ATOM 6489 C CA . SER B 1 355 ? 11.242 17.703 15.328 1 89.56 355 SER B CA 1
ATOM 6490 C C . SER B 1 355 ? 10.812 16.266 15.633 1 89.56 355 SER B C 1
ATOM 6492 O O . SER B 1 355 ? 11.656 15.375 15.742 1 89.56 355 SER B O 1
ATOM 6494 N N . ARG B 1 356 ? 9.523 16.078 15.773 1 91.75 356 ARG B N 1
ATOM 6495 C CA . ARG B 1 356 ? 9 14.758 16.094 1 91.75 356 ARG B CA 1
ATOM 6496 C C . ARG B 1 356 ? 9.195 13.797 14.922 1 91.75 356 ARG B C 1
ATOM 6498 O O . ARG B 1 356 ? 9.531 12.625 15.125 1 91.75 356 ARG B O 1
ATOM 6505 N N . VAL B 1 357 ? 8.914 14.234 13.719 1 90 357 VAL B N 1
ATOM 6506 C CA . VAL B 1 357 ? 9.07 13.422 12.516 1 90 357 VAL B CA 1
ATOM 6507 C C . VAL B 1 357 ? 10.547 13.062 12.328 1 90 357 VAL B C 1
ATOM 6509 O O . VAL B 1 357 ? 10.875 11.914 12.016 1 90 357 VAL B O 1
ATOM 6512 N N . THR B 1 358 ? 11.422 14.07 12.531 1 87 358 THR B N 1
ATOM 6513 C CA . THR B 1 358 ? 12.859 13.844 12.406 1 87 358 THR B CA 1
ATOM 6514 C C . THR B 1 358 ? 13.344 12.812 13.422 1 87 358 THR B C 1
ATOM 6516 O O . THR B 1 358 ? 14.219 11.992 13.125 1 87 358 THR B O 1
ATOM 6519 N N . ASN B 1 359 ? 12.758 12.914 14.617 1 88.31 359 ASN B N 1
ATOM 6520 C CA . ASN B 1 359 ? 13.109 11.953 15.656 1 88.31 359 ASN B CA 1
ATOM 6521 C C . ASN B 1 359 ? 12.727 10.531 15.25 1 88.31 359 ASN B C 1
ATOM 6523 O O . ASN B 1 359 ? 13.484 9.586 15.484 1 88.31 359 ASN B O 1
ATOM 6527 N N . VAL B 1 360 ? 11.602 10.328 14.695 1 85.94 360 VAL B N 1
ATOM 6528 C CA . VAL B 1 360 ? 11.148 9.023 14.234 1 85.94 360 VAL B CA 1
ATOM 6529 C C . VAL B 1 360 ? 12.016 8.539 13.078 1 85.94 360 VAL B C 1
ATOM 6531 O O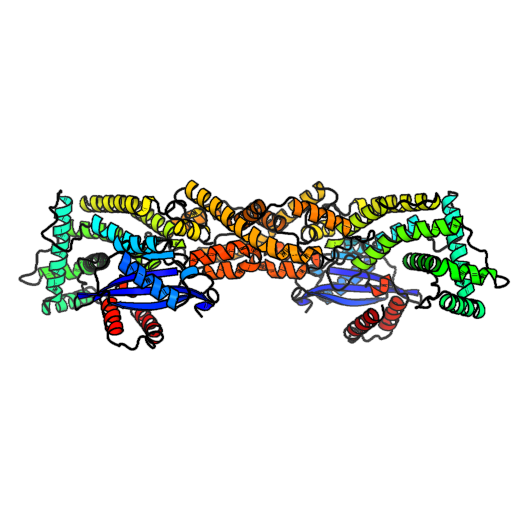 . VAL B 1 360 ? 12.406 7.375 13.023 1 85.94 360 VAL B O 1
ATOM 6534 N N . GLN B 1 361 ? 12.227 9.359 12.125 1 80.62 361 GLN B N 1
ATOM 6535 C CA . GLN B 1 361 ? 13.031 9.023 10.945 1 80.62 361 GLN B CA 1
ATOM 6536 C C . GLN B 1 361 ? 14.445 8.617 11.344 1 80.62 361 GLN B C 1
ATOM 6538 O O . GLN B 1 361 ? 15.039 7.727 10.727 1 80.62 361 GLN B O 1
ATOM 6543 N N . SER B 1 362 ? 14.969 9.336 12.398 1 82 362 SER B N 1
ATOM 6544 C CA . SER B 1 362 ? 16.328 9.047 12.844 1 82 362 SER B CA 1
ATOM 6545 C C . SER B 1 362 ? 16.406 7.668 13.5 1 82 362 SER B C 1
ATOM 6547 O O . SER B 1 362 ? 17.469 7.047 13.523 1 82 362 SER B O 1
ATOM 6549 N N . GLN B 1 363 ? 15.32 7.215 13.992 1 81.75 363 GLN B N 1
ATOM 6550 C CA . GLN B 1 363 ? 15.289 5.926 14.68 1 81.75 363 GLN B CA 1
ATOM 6551 C C . GLN B 1 363 ? 14.953 4.797 13.703 1 81.75 363 GLN B C 1
ATOM 6553 O O . GLN B 1 363 ? 15.102 3.621 14.039 1 81.75 363 GLN B O 1
ATOM 6558 N N . THR B 1 364 ? 14.492 5.137 12.555 1 81.75 364 THR B N 1
ATOM 6559 C CA . THR B 1 364 ? 14.102 4.137 11.57 1 81.75 364 THR B CA 1
ATOM 6560 C C . THR B 1 364 ? 15.312 3.684 10.75 1 81.75 364 THR B C 1
ATOM 6562 O O . THR B 1 364 ? 16 4.508 10.156 1 81.75 364 THR B O 1
ATOM 6565 N N . THR B 1 365 ? 15.633 2.396 10.883 1 83.56 365 THR B N 1
ATOM 6566 C CA . THR B 1 365 ? 16.719 1.818 10.102 1 83.56 365 THR B CA 1
ATOM 6567 C C . THR B 1 365 ? 16.203 1.264 8.773 1 83.56 365 THR B C 1
ATOM 6569 O O . THR B 1 365 ? 15 1.106 8.594 1 83.56 365 THR B O 1
ATOM 6572 N N . THR B 1 366 ? 17.156 1.105 7.887 1 86.06 366 THR B N 1
ATOM 6573 C CA . THR B 1 366 ? 16.781 0.521 6.602 1 86.06 366 THR B CA 1
ATOM 6574 C C . THR B 1 366 ? 16.188 -0.876 6.793 1 86.06 366 THR B C 1
ATOM 6576 O O . THR B 1 366 ? 15.266 -1.268 6.082 1 86.06 366 THR B O 1
ATOM 6579 N N . ALA B 1 367 ? 16.703 -1.576 7.723 1 88.88 367 ALA B N 1
ATOM 6580 C CA . ALA B 1 367 ? 16.234 -2.924 8.016 1 88.88 367 ALA B CA 1
ATOM 6581 C C . ALA B 1 367 ? 14.797 -2.896 8.547 1 88.88 367 ALA B C 1
ATOM 6583 O O . ALA B 1 367 ? 13.969 -3.729 8.164 1 88.88 367 ALA B O 1
ATOM 6584 N N . SER B 1 368 ? 14.578 -1.974 9.438 1 88 368 SER B N 1
ATOM 6585 C CA . SER B 1 368 ? 13.234 -1.862 9.992 1 88 368 SER B CA 1
ATOM 6586 C C . SER B 1 368 ? 12.227 -1.445 8.922 1 88 368 SER B C 1
ATOM 6588 O O . SER B 1 368 ? 11.086 -1.916 8.922 1 88 368 SER B O 1
ATOM 6590 N N . SER B 1 369 ? 12.656 -0.575 8.055 1 86.75 369 SER B N 1
ATOM 6591 C CA . SER B 1 369 ? 11.789 -0.151 6.957 1 86.75 369 SER B CA 1
ATOM 6592 C C . SER B 1 369 ? 11.484 -1.312 6.016 1 86.75 369 SER B C 1
ATOM 6594 O O . SER B 1 369 ? 10.336 -1.481 5.586 1 86.75 369 SER B O 1
ATOM 6596 N N . ALA B 1 370 ? 12.516 -2.053 5.73 1 91.88 370 ALA B N 1
ATOM 6597 C CA . ALA B 1 370 ? 12.352 -3.217 4.863 1 91.88 370 ALA B CA 1
ATOM 6598 C C . ALA B 1 370 ? 11.414 -4.242 5.496 1 91.88 370 ALA B C 1
ATOM 6600 O O . ALA B 1 370 ? 10.562 -4.812 4.816 1 91.88 370 ALA B O 1
ATOM 6601 N N . THR B 1 371 ? 11.602 -4.453 6.766 1 91.81 371 THR B N 1
ATOM 6602 C CA . THR B 1 371 ? 10.742 -5.383 7.5 1 91.81 371 THR B CA 1
ATOM 6603 C C . THR B 1 371 ? 9.289 -4.918 7.473 1 91.81 371 THR B C 1
ATOM 6605 O O . THR B 1 371 ? 8.383 -5.727 7.281 1 91.81 371 THR B O 1
ATOM 6608 N N . SER B 1 372 ? 9.109 -3.654 7.676 1 86.94 372 SER B N 1
ATOM 6609 C CA . SER B 1 372 ? 7.758 -3.092 7.652 1 86.94 372 SER B CA 1
ATOM 6610 C C . SER B 1 372 ? 7.113 -3.262 6.281 1 86.94 372 SER B C 1
ATOM 6612 O O . SER B 1 372 ? 5.93 -3.59 6.184 1 86.94 372 SER B O 1
ATOM 6614 N N . LEU B 1 373 ? 7.887 -3.025 5.297 1 89.19 373 LEU B N 1
ATOM 6615 C CA . LEU B 1 373 ? 7.395 -3.168 3.932 1 89.19 373 LEU B CA 1
ATOM 6616 C C . LEU B 1 373 ? 6.992 -4.609 3.646 1 89.19 373 LEU B C 1
ATOM 6618 O O . LEU B 1 373 ? 5.953 -4.859 3.035 1 89.19 373 LEU B O 1
ATOM 6622 N N . MET B 1 374 ? 7.832 -5.516 4.027 1 93.12 374 MET B N 1
ATOM 6623 C CA . MET B 1 374 ? 7.555 -6.938 3.832 1 93.12 374 MET B CA 1
ATOM 6624 C C . MET B 1 374 ? 6.293 -7.352 4.582 1 93.12 374 MET B C 1
ATOM 6626 O O . MET B 1 374 ? 5.449 -8.062 4.039 1 93.12 374 MET B O 1
ATOM 6630 N N . ASN B 1 375 ? 6.199 -6.91 5.797 1 89.31 375 ASN B N 1
ATOM 6631 C CA . ASN B 1 375 ? 5.016 -7.211 6.598 1 89.31 375 ASN B CA 1
ATOM 6632 C C . ASN B 1 375 ? 3.746 -6.664 5.953 1 89.31 375 ASN B C 1
ATOM 6634 O O . ASN B 1 375 ? 2.695 -7.305 6 1 89.31 375 ASN B O 1
ATOM 6638 N N . GLN B 1 376 ? 3.898 -5.504 5.41 1 85.62 376 GLN B N 1
ATOM 6639 C CA . GLN B 1 376 ? 2.768 -4.902 4.711 1 85.62 376 GLN B CA 1
ATOM 6640 C C . GLN B 1 376 ? 2.322 -5.773 3.539 1 85.62 376 GLN B C 1
ATOM 6642 O O . GLN B 1 376 ? 1.13 -6.047 3.377 1 85.62 376 GLN B O 1
ATOM 6647 N N . TYR B 1 377 ? 3.25 -6.188 2.771 1 92 377 TYR B N 1
ATOM 6648 C CA . TYR B 1 377 ? 2.959 -7.031 1.617 1 92 377 TYR B CA 1
ATOM 6649 C C . TYR B 1 377 ? 2.33 -8.352 2.049 1 92 377 TYR B C 1
ATOM 6651 O O . TYR B 1 377 ? 1.302 -8.758 1.506 1 92 377 TYR B O 1
ATOM 6659 N N . ILE B 1 378 ? 2.914 -8.992 3.018 1 91.25 378 ILE B N 1
ATOM 6660 C CA . ILE B 1 378 ? 2.504 -10.32 3.445 1 91.25 378 ILE B CA 1
ATOM 6661 C C . ILE B 1 378 ? 1.082 -10.273 4 1 91.25 378 ILE B C 1
ATOM 6663 O O . ILE B 1 378 ? 0.304 -11.211 3.822 1 91.25 378 ILE B O 1
ATOM 6667 N N . ASN B 1 379 ? 0.672 -9.164 4.613 1 84.94 379 ASN B N 1
ATOM 6668 C CA . ASN B 1 379 ? -0.622 -9.07 5.285 1 84.94 379 ASN B CA 1
ATOM 6669 C C . ASN B 1 379 ? -1.713 -8.594 4.332 1 84.94 379 ASN B C 1
ATOM 6671 O O . ASN B 1 379 ? -2.893 -8.578 4.691 1 84.94 379 ASN B O 1
ATOM 6675 N N . MET B 1 380 ? -1.366 -8.164 3.166 1 83.81 380 MET B N 1
ATOM 6676 C CA . MET B 1 380 ? -2.367 -7.852 2.15 1 83.81 380 MET B CA 1
ATOM 6677 C C . MET B 1 380 ? -3.141 -9.102 1.743 1 83.81 380 MET B C 1
ATOM 6679 O O . MET B 1 380 ? -2.609 -10.211 1.799 1 83.81 380 MET B O 1
ATOM 6683 N N . PRO B 1 381 ? -4.371 -8.977 1.342 1 83.12 381 PRO B N 1
ATOM 6684 C CA . PRO B 1 381 ? -5.133 -10.141 0.89 1 83.12 381 PRO B CA 1
ATOM 6685 C C . PRO B 1 381 ? -4.5 -10.82 -0.323 1 83.12 381 PRO B C 1
ATOM 6687 O O . PRO B 1 381 ? -3.904 -10.156 -1.171 1 83.12 381 PRO B O 1
ATOM 6690 N N . HIS B 1 382 ? -4.656 -12.125 -0.368 1 90.12 382 HIS B N 1
ATOM 6691 C CA . HIS B 1 382 ? -4.176 -12.875 -1.523 1 90.12 382 HIS B CA 1
ATOM 6692 C C . HIS B 1 382 ? -4.957 -12.508 -2.781 1 90.12 382 HIS B C 1
ATOM 6694 O O . HIS B 1 382 ? -6.176 -12.312 -2.725 1 90.12 382 HIS B O 1
ATOM 6700 N N . GLN B 1 383 ? -4.195 -12.398 -3.867 1 88.69 383 GLN B N 1
ATOM 6701 C CA . GLN B 1 383 ? -4.832 -12.109 -5.148 1 88.69 383 GLN B CA 1
ATOM 6702 C C . GLN B 1 383 ? -5.465 -13.359 -5.738 1 88.69 383 GLN B C 1
ATOM 6704 O O . GLN B 1 383 ? -5.133 -14.484 -5.34 1 88.69 383 GLN B O 1
ATOM 6709 N N . ASP B 1 384 ? -6.367 -13.117 -6.676 1 85.69 384 ASP B N 1
ATOM 6710 C CA . ASP B 1 384 ? -6.992 -14.219 -7.391 1 85.69 384 ASP B CA 1
ATOM 6711 C C . ASP B 1 384 ? -5.965 -15 -8.211 1 85.69 384 ASP B C 1
ATOM 6713 O O . ASP B 1 384 ? -4.984 -14.422 -8.695 1 85.69 384 ASP B O 1
ATOM 6717 N N . PHE B 1 385 ? -6.238 -16.266 -8.438 1 83.19 385 PHE B N 1
ATOM 6718 C CA . PHE B 1 385 ? -5.309 -17.156 -9.125 1 83.19 385 PHE B CA 1
ATOM 6719 C C . PHE B 1 385 ? -5.113 -16.719 -10.57 1 83.19 385 PHE B C 1
ATOM 6721 O O . PHE B 1 385 ? -4.102 -17.047 -11.188 1 83.19 385 PHE B O 1
ATOM 6728 N N . LYS B 1 386 ? -6.055 -15.992 -11.07 1 79.62 386 LYS B N 1
ATOM 6729 C CA . LYS B 1 386 ? -5.996 -15.555 -12.461 1 79.62 386 LYS B CA 1
ATOM 6730 C C . LYS B 1 386 ? -5.328 -14.195 -12.586 1 79.62 386 LYS B C 1
ATOM 6732 O O . LYS B 1 386 ? -5.129 -13.688 -13.695 1 79.62 386 LYS B O 1
ATOM 6737 N N . SER B 1 387 ? -4.93 -13.742 -11.438 1 85.44 387 SER B N 1
ATOM 6738 C CA . SER B 1 387 ? -4.344 -12.406 -11.453 1 85.44 387 SER B CA 1
ATOM 6739 C C . SER B 1 387 ? -2.947 -12.422 -12.07 1 85.44 387 SER B C 1
ATOM 6741 O O . SER B 1 387 ? -2.248 -13.438 -12.008 1 85.44 387 SER B O 1
ATOM 6743 N N . ASN B 1 388 ? -2.66 -11.328 -12.695 1 87.12 388 ASN B N 1
ATOM 6744 C CA . ASN B 1 388 ? -1.33 -11.141 -13.258 1 87.12 388 ASN B CA 1
ATOM 6745 C C . ASN B 1 388 ? -0.357 -10.57 -12.227 1 87.12 388 ASN B C 1
ATOM 6747 O O . ASN B 1 388 ? -0.529 -9.445 -11.758 1 87.12 388 ASN B O 1
ATOM 6751 N N . VAL B 1 389 ? 0.68 -11.32 -11.992 1 91.25 389 VAL B N 1
ATOM 6752 C CA . VAL B 1 389 ? 1.641 -10.984 -10.945 1 91.25 389 VAL B CA 1
ATOM 6753 C C . VAL B 1 389 ? 2.344 -9.672 -11.297 1 91.25 389 VAL B C 1
ATOM 6755 O O . VAL B 1 389 ? 2.486 -8.797 -10.445 1 91.25 389 VAL B O 1
ATOM 6758 N N . ALA B 1 390 ? 2.746 -9.516 -12.523 1 89.25 390 ALA B N 1
ATOM 6759 C CA . ALA B 1 390 ? 3.461 -8.32 -12.953 1 89.25 390 ALA B CA 1
ATOM 6760 C C . ALA B 1 390 ? 2.576 -7.078 -12.844 1 89.25 390 ALA B C 1
ATOM 6762 O O . ALA B 1 390 ? 3.045 -6.008 -12.453 1 89.25 390 ALA B O 1
ATOM 6763 N N . MET B 1 391 ? 1.338 -7.254 -13.141 1 87.5 391 MET B N 1
ATOM 6764 C CA . MET B 1 391 ? 0.4 -6.137 -13.062 1 87.5 391 MET B CA 1
ATOM 6765 C C . MET B 1 391 ? 0.194 -5.695 -11.617 1 87.5 391 MET B C 1
ATOM 6767 O O . MET B 1 391 ? 0.115 -4.496 -11.344 1 87.5 391 MET B O 1
ATOM 6771 N N . PHE B 1 392 ? 0.054 -6.605 -10.758 1 91 392 PHE B N 1
ATOM 6772 C CA . PHE B 1 392 ? -0.085 -6.297 -9.344 1 91 392 PHE B CA 1
ATOM 6773 C C . PHE B 1 392 ? 1.062 -5.414 -8.867 1 91 392 PHE B C 1
ATOM 6775 O O . PHE B 1 392 ? 0.835 -4.375 -8.242 1 91 392 PHE B O 1
ATOM 6782 N N . TRP B 1 393 ? 2.232 -5.824 -9.117 1 91.62 393 TRP B N 1
ATOM 6783 C CA . TRP B 1 393 ? 3.41 -5.117 -8.625 1 91.62 393 TRP B CA 1
ATOM 6784 C C . TRP B 1 393 ? 3.549 -3.756 -9.297 1 91.62 393 TRP B C 1
ATOM 6786 O O . TRP B 1 393 ? 4.012 -2.795 -8.68 1 91.62 393 TRP B O 1
ATOM 6796 N N . ASN B 1 394 ? 3.133 -3.689 -10.539 1 86.56 394 ASN B N 1
ATOM 6797 C CA . ASN B 1 394 ? 3.131 -2.396 -11.211 1 86.56 394 ASN B CA 1
ATOM 6798 C C . ASN B 1 394 ? 2.139 -1.431 -10.578 1 86.56 394 ASN B C 1
ATOM 6800 O O . ASN B 1 394 ? 2.418 -0.237 -10.453 1 86.56 394 ASN B O 1
ATOM 6804 N N . GLU B 1 395 ? 1.032 -1.912 -10.164 1 84.19 395 GLU B N 1
ATOM 6805 C CA . GLU B 1 395 ? -0.021 -1.101 -9.555 1 84.19 395 GLU B CA 1
ATOM 6806 C C . GLU B 1 395 ? 0.35 -0.681 -8.141 1 84.19 395 GLU B C 1
ATOM 6808 O O . GLU B 1 395 ? -0.136 0.336 -7.641 1 84.19 395 GLU B O 1
ATOM 6813 N N . HIS B 1 396 ? 1.182 -1.449 -7.504 1 86.25 396 HIS B N 1
ATOM 6814 C CA . HIS B 1 396 ? 1.524 -1.182 -6.109 1 86.25 396 HIS B CA 1
ATOM 6815 C C . HIS B 1 396 ? 2.924 -0.588 -5.992 1 86.25 396 HIS B C 1
ATOM 6817 O O . HIS B 1 396 ? 3.492 -0.541 -4.898 1 86.25 396 HIS B O 1
ATOM 6823 N N . LYS B 1 397 ? 3.443 -0.118 -7.062 1 85.25 397 LYS B N 1
ATOM 6824 C CA . LYS B 1 397 ? 4.82 0.36 -7.121 1 85.25 397 LYS B CA 1
ATOM 6825 C C . LYS B 1 397 ? 5.016 1.588 -6.238 1 85.25 397 LYS B C 1
ATOM 6827 O O . LYS B 1 397 ? 6.09 1.79 -5.672 1 85.25 397 LYS B O 1
ATOM 6832 N N . VAL B 1 398 ? 3.992 2.367 -6.055 1 76 398 VAL B N 1
ATOM 6833 C CA . VAL B 1 398 ? 4.094 3.609 -5.293 1 76 398 VAL B CA 1
ATOM 6834 C C . VAL B 1 398 ? 4.27 3.295 -3.811 1 76 398 VAL B C 1
ATOM 6836 O O . VAL B 1 398 ? 5.039 3.961 -3.115 1 76 398 VAL B O 1
ATOM 6839 N N . VAL B 1 399 ? 3.666 2.244 -3.424 1 76.44 399 VAL B N 1
ATOM 6840 C CA . VAL B 1 399 ? 3.643 1.935 -1.998 1 76.44 399 VAL B CA 1
ATOM 6841 C C . VAL B 1 399 ? 4.734 0.921 -1.67 1 76.44 399 VAL B C 1
ATOM 6843 O O . VAL B 1 399 ? 5.363 0.998 -0.612 1 76.44 399 VAL B O 1
ATOM 6846 N N . LEU B 1 400 ? 4.996 0.005 -2.602 1 85 400 LEU B N 1
ATOM 6847 C CA . LEU B 1 400 ? 5.906 -1.103 -2.338 1 85 400 LEU B CA 1
ATOM 6848 C C . LEU B 1 400 ? 7.129 -1.028 -3.248 1 85 400 LEU B C 1
ATOM 6850 O O . LEU B 1 400 ? 7.691 -2.061 -3.625 1 85 400 LEU B O 1
ATOM 6854 N N . ALA B 1 401 ? 7.602 0.113 -3.504 1 83.31 401 ALA B N 1
ATOM 6855 C CA . ALA B 1 401 ? 8.555 0.374 -4.578 1 83.31 401 ALA B CA 1
ATOM 6856 C C . ALA B 1 401 ? 9.758 -0.564 -4.484 1 83.31 401 ALA B C 1
ATOM 6858 O O . ALA B 1 401 ? 10.008 -1.353 -5.398 1 83.31 401 ALA B O 1
ATOM 6859 N N . PRO B 1 402 ? 10.508 -0.62 -3.348 1 86.38 402 PRO B N 1
ATOM 6860 C CA . PRO B 1 402 ? 11.695 -1.479 -3.352 1 86.38 402 PRO B CA 1
ATOM 6861 C C . PRO B 1 402 ? 11.352 -2.959 -3.508 1 86.38 402 PRO B C 1
ATOM 6863 O O . PRO B 1 402 ? 12.078 -3.697 -4.172 1 86.38 402 PRO B O 1
ATOM 6866 N N . LEU B 1 403 ? 10.273 -3.355 -3.002 1 91.56 403 LEU B N 1
ATOM 6867 C CA . LEU B 1 403 ? 9.852 -4.75 -3.084 1 91.56 403 LEU B CA 1
ATOM 6868 C C . LEU B 1 403 ? 9.367 -5.086 -4.488 1 91.56 403 LEU B C 1
ATOM 6870 O O . LEU B 1 403 ? 9.562 -6.207 -4.969 1 91.56 403 LEU B O 1
ATOM 6874 N N . SER B 1 404 ? 8.695 -4.129 -5.113 1 92 404 SER B N 1
ATOM 6875 C CA . SER B 1 404 ? 8.195 -4.32 -6.469 1 92 404 SER B CA 1
ATOM 6876 C C . SER B 1 404 ? 9.336 -4.566 -7.449 1 92 404 SER B C 1
ATOM 6878 O O . SER B 1 404 ? 9.219 -5.391 -8.359 1 92 404 SER B O 1
ATOM 6880 N N . ASP B 1 405 ? 10.445 -3.887 -7.254 1 91.31 405 ASP B N 1
ATOM 6881 C CA . ASP B 1 405 ? 11.609 -4.07 -8.109 1 91.31 405 ASP B CA 1
ATOM 6882 C C . ASP B 1 405 ? 12.172 -5.488 -7.984 1 91.31 405 ASP B C 1
ATOM 6884 O O . ASP B 1 405 ? 12.516 -6.117 -8.984 1 91.31 405 ASP B O 1
ATOM 6888 N N . ILE B 1 406 ? 12.234 -5.934 -6.82 1 94.62 406 ILE B N 1
ATOM 6889 C CA . ILE B 1 406 ? 12.75 -7.27 -6.559 1 94.62 406 ILE B CA 1
ATOM 6890 C C . ILE B 1 406 ? 11.789 -8.312 -7.117 1 94.62 406 ILE B C 1
ATOM 6892 O O . ILE B 1 406 ? 12.219 -9.289 -7.746 1 94.62 406 ILE B O 1
ATOM 6896 N N . ALA B 1 407 ? 10.461 -8.117 -6.902 1 95.25 407 ALA B N 1
ATOM 6897 C CA . ALA B 1 407 ? 9.445 -9.062 -7.359 1 95.25 407 ALA B CA 1
ATOM 6898 C C . ALA B 1 407 ? 9.461 -9.195 -8.883 1 95.25 407 ALA B C 1
ATOM 6900 O O . ALA B 1 407 ? 9.398 -10.305 -9.414 1 95.25 407 ALA B O 1
ATOM 6901 N N . LEU B 1 408 ? 9.578 -8.094 -9.555 1 93.06 408 LEU B N 1
ATOM 6902 C CA . LEU B 1 408 ? 9.57 -8.102 -11.016 1 93.06 408 LEU B CA 1
ATOM 6903 C C . LEU B 1 408 ? 10.828 -8.758 -11.562 1 93.06 408 LEU B C 1
ATOM 6905 O O . LEU B 1 408 ? 10.789 -9.43 -12.594 1 93.06 408 LEU B O 1
ATOM 6909 N N . LYS B 1 409 ? 11.898 -8.578 -10.852 1 93.31 409 LYS B N 1
ATOM 6910 C CA . LYS B 1 409 ? 13.172 -9.195 -11.211 1 93.31 409 LYS B CA 1
ATOM 6911 C C . LYS B 1 409 ? 13.055 -10.719 -11.242 1 93.31 409 LYS B C 1
ATOM 6913 O O . LYS B 1 409 ? 13.508 -11.359 -12.195 1 93.31 409 LYS B O 1
ATOM 6918 N N . TYR B 1 410 ? 12.43 -11.289 -10.305 1 93.94 410 TYR B N 1
ATOM 6919 C CA . TYR B 1 410 ? 12.359 -12.742 -10.211 1 93.94 410 TYR B CA 1
ATOM 6920 C C . TYR B 1 410 ? 11.203 -13.289 -11.031 1 93.94 410 TYR B C 1
ATOM 6922 O O . TYR B 1 410 ? 11.25 -14.43 -11.508 1 93.94 410 TYR B O 1
ATOM 6930 N N . SER B 1 411 ? 10.156 -12.484 -11.242 1 92.25 411 SER B N 1
ATOM 6931 C CA . SER B 1 411 ? 8.953 -12.953 -11.922 1 92.25 411 SER B CA 1
ATOM 6932 C C . SER B 1 411 ? 9.219 -13.211 -13.398 1 92.25 411 SER B C 1
ATOM 6934 O O . SER B 1 411 ? 8.492 -13.961 -14.047 1 92.25 411 SER B O 1
ATOM 6936 N N . ILE B 1 412 ? 10.297 -12.68 -13.969 1 92.44 412 ILE B N 1
ATOM 6937 C CA . ILE B 1 412 ? 10.539 -12.766 -15.406 1 92.44 412 ILE B CA 1
ATOM 6938 C C . ILE B 1 412 ? 11.117 -14.141 -15.742 1 92.44 412 ILE B C 1
ATOM 6940 O O . ILE B 1 412 ? 11.148 -14.539 -16.906 1 92.44 412 ILE B O 1
ATOM 6944 N N . VAL B 1 413 ? 11.578 -14.875 -14.734 1 93.31 413 VAL B N 1
ATOM 6945 C CA . VAL B 1 413 ? 12.242 -16.156 -14.953 1 93.31 413 VAL B CA 1
ATOM 6946 C C . VAL B 1 413 ? 11.211 -17.219 -15.297 1 93.31 413 VAL B C 1
ATOM 6948 O O . VAL B 1 413 ? 10.266 -17.453 -14.539 1 93.31 413 VAL B O 1
ATOM 6951 N N . PRO B 1 414 ? 11.32 -17.828 -16.422 1 91.94 414 PRO B N 1
ATOM 6952 C CA . PRO B 1 414 ? 10.391 -18.906 -16.75 1 91.94 414 PRO B CA 1
ATOM 6953 C C . PRO B 1 414 ? 10.703 -20.203 -16 1 91.94 414 PRO B C 1
ATOM 6955 O O . PRO B 1 414 ? 11.852 -20.453 -15.617 1 91.94 414 PRO B O 1
ATOM 6958 N N . ALA B 1 415 ? 9.68 -20.969 -15.867 1 91.44 415 ALA B N 1
ATOM 6959 C CA . ALA B 1 415 ? 9.859 -22.266 -15.219 1 91.44 415 ALA B CA 1
ATOM 6960 C C . ALA B 1 415 ? 10.391 -23.312 -16.203 1 91.44 415 ALA B C 1
ATOM 6962 O O . ALA B 1 415 ? 10.859 -24.375 -15.789 1 91.44 415 ALA B O 1
ATOM 6963 N N . THR B 1 416 ? 10.312 -22.953 -17.469 1 88.12 416 THR B N 1
ATOM 6964 C CA . THR B 1 416 ? 10.688 -23.906 -18.5 1 88.12 416 THR B CA 1
ATOM 6965 C C . THR B 1 416 ? 11.727 -23.312 -19.453 1 88.12 416 THR B C 1
ATOM 6967 O O . THR B 1 416 ? 11.773 -22.094 -19.641 1 88.12 416 THR B O 1
ATOM 6970 N N . SER B 1 417 ? 12.625 -24.156 -19.953 1 77.44 417 SER B N 1
ATOM 6971 C CA . SER B 1 417 ? 13.648 -23.703 -20.891 1 77.44 417 SER B CA 1
ATOM 6972 C C . SER B 1 417 ? 13.141 -23.766 -22.328 1 77.44 417 SER B C 1
ATOM 6974 O O . SER B 1 417 ? 13.781 -23.234 -23.25 1 77.44 417 SER B O 1
ATOM 6976 N N . VAL B 1 418 ? 12.055 -24.469 -22.547 1 68.81 418 VAL B N 1
ATOM 6977 C CA . VAL B 1 418 ? 11.609 -24.672 -23.922 1 68.81 418 VAL B CA 1
ATOM 6978 C C . VAL B 1 418 ? 10.219 -24.062 -24.109 1 68.81 418 VAL B C 1
ATOM 6980 O O . VAL B 1 418 ? 9.406 -24.062 -23.188 1 68.81 418 VAL B O 1
ATOM 6983 N N . PRO B 1 419 ? 10.094 -23.344 -25.297 1 61.06 419 PRO B N 1
ATOM 6984 C CA . PRO B 1 419 ? 8.734 -22.891 -25.578 1 61.06 419 PRO B CA 1
ATOM 6985 C C . PRO B 1 419 ? 7.715 -24.016 -25.578 1 61.06 419 PRO B C 1
ATOM 6987 O O . PRO B 1 419 ? 8.07 -25.172 -25.828 1 61.06 419 PRO B O 1
ATOM 6990 N N . ALA B 1 420 ? 6.52 -23.703 -25.188 1 52.34 420 ALA B N 1
ATOM 6991 C CA . ALA B 1 420 ? 5.449 -24.688 -25.031 1 52.34 420 ALA B CA 1
ATOM 6992 C C . ALA B 1 420 ? 5.363 -25.609 -26.25 1 52.34 420 ALA B C 1
ATOM 6994 O O . ALA B 1 420 ? 5.137 -26.812 -26.109 1 52.34 420 ALA B O 1
ATOM 6995 N N . GLU B 1 421 ? 5.508 -24.984 -27.406 1 48.78 421 GLU B N 1
ATOM 6996 C CA . GLU B 1 421 ? 5.336 -25.734 -28.656 1 48.78 421 GLU B CA 1
ATOM 6997 C C . GLU B 1 421 ? 6.336 -26.891 -28.75 1 48.78 421 GLU B C 1
ATOM 6999 O O . GLU B 1 421 ? 6.039 -27.922 -29.328 1 48.78 421 GLU B O 1
ATOM 7004 N N . ARG B 1 422 ? 7.496 -26.703 -28.25 1 52.97 422 ARG B N 1
ATOM 7005 C CA . ARG B 1 422 ? 8.547 -27.703 -28.375 1 52.97 422 ARG B CA 1
ATOM 7006 C C . ARG 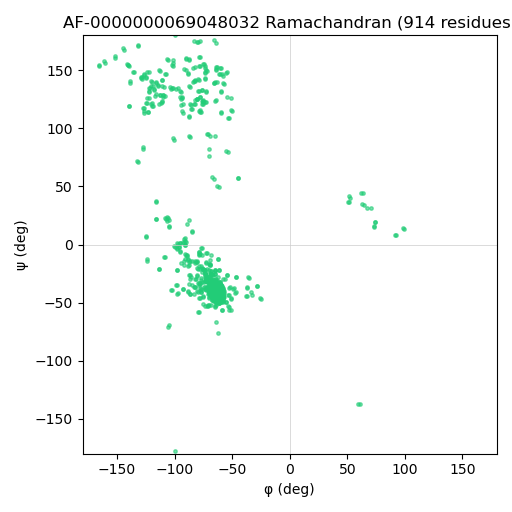B 1 422 ? 8.375 -28.812 -27.344 1 52.97 422 ARG B C 1
ATOM 7008 O O . ARG B 1 422 ? 8.883 -29.922 -27.516 1 52.97 422 ARG B O 1
ATOM 7015 N N . ILE B 1 423 ? 7.746 -28.438 -26.234 1 48.03 423 ILE B N 1
ATOM 7016 C CA . ILE B 1 423 ? 7.582 -29.438 -25.188 1 48.03 423 ILE B CA 1
ATOM 7017 C C . ILE B 1 423 ? 6.664 -30.562 -25.688 1 48.03 423 ILE B C 1
ATOM 7019 O O . ILE B 1 423 ? 6.844 -31.719 -25.328 1 48.03 423 ILE B O 1
ATOM 7023 N N . PHE B 1 424 ? 5.574 -30.141 -26.625 1 43.81 424 PHE B N 1
ATOM 7024 C CA . PHE B 1 424 ? 4.523 -31.109 -26.906 1 43.81 424 PHE B CA 1
ATOM 7025 C C . PHE B 1 424 ? 4.57 -31.547 -28.375 1 43.81 424 PHE B C 1
ATOM 7027 O O . PHE B 1 424 ? 3.855 -32.469 -28.766 1 43.81 424 PHE B O 1
ATOM 7034 N N . SER B 1 425 ? 5.18 -30.797 -29.328 1 45.28 425 SER B N 1
ATOM 7035 C CA . SER B 1 425 ? 4.914 -31.203 -30.703 1 45.28 425 SER B CA 1
ATOM 7036 C C . SER B 1 425 ? 6.203 -31.578 -31.438 1 45.28 425 SER B C 1
ATOM 7038 O O . SER B 1 425 ? 7.246 -30.953 -31.219 1 45.28 425 SER B O 1
ATOM 7040 N N . LYS B 1 426 ? 6.277 -32.719 -31.891 1 41.69 426 LYS B N 1
ATOM 7041 C CA . LYS B 1 426 ? 7.227 -33.062 -32.938 1 41.69 426 LYS B CA 1
ATOM 7042 C C . LYS B 1 426 ? 7.359 -31.922 -33.938 1 41.69 426 LYS B C 1
ATOM 7044 O O . LYS B 1 426 ? 8.461 -31.625 -34.406 1 41.69 426 LYS B O 1
ATOM 7049 N N . ALA B 1 427 ? 6.285 -31.391 -34.312 1 41.53 427 ALA B N 1
ATOM 7050 C CA . ALA B 1 427 ? 6.168 -30.328 -35.312 1 41.53 427 ALA B CA 1
ATOM 7051 C C . ALA B 1 427 ? 6.852 -29.047 -34.812 1 41.53 427 ALA B C 1
ATOM 7053 O O . ALA B 1 427 ? 7.43 -28.312 -35.594 1 41.53 427 ALA B O 1
ATOM 7054 N N . GLY B 1 428 ? 6.762 -28.766 -33.688 1 44 428 GLY B N 1
ATOM 7055 C CA . GLY B 1 428 ? 7.496 -27.625 -33.156 1 44 428 GLY B CA 1
ATOM 7056 C C . GLY B 1 428 ? 8.992 -27.75 -33.312 1 44 428 GLY B C 1
ATOM 7057 O O . GLY B 1 428 ? 9.672 -26.75 -33.594 1 44 428 GLY B O 1
ATOM 7058 N N . MET B 1 429 ? 9.391 -29.016 -33.188 1 43.22 429 MET B N 1
ATOM 7059 C CA . MET B 1 429 ? 10.766 -29.297 -33.594 1 43.22 429 MET B CA 1
ATOM 7060 C C . MET B 1 429 ? 10.961 -29.031 -35.094 1 43.22 429 MET B C 1
ATOM 7062 O O . MET B 1 429 ? 11.992 -28.516 -35.5 1 43.22 429 MET B O 1
ATOM 7066 N N . TYR B 1 430 ? 9.961 -29.484 -35.844 1 42.91 430 TYR B N 1
ATOM 7067 C CA . TYR B 1 430 ? 10.039 -29.25 -37.281 1 42.91 430 TYR B CA 1
ATOM 7068 C C . TYR B 1 430 ? 9.984 -27.766 -37.594 1 42.91 430 TYR B C 1
ATOM 7070 O O . TYR B 1 430 ? 10.68 -27.281 -38.5 1 42.91 430 TYR B O 1
ATOM 7078 N N . MET B 1 431 ? 9.164 -27.078 -37 1 42.28 431 MET B N 1
ATOM 7079 C CA . MET B 1 431 ? 9.062 -25.656 -37.281 1 42.28 431 MET B CA 1
ATOM 7080 C C . MET B 1 431 ? 10.336 -24.922 -36.875 1 42.28 431 MET B C 1
ATOM 7082 O O . MET B 1 431 ? 10.766 -23.984 -37.531 1 42.28 431 MET B O 1
ATOM 7086 N N . MET B 1 432 ? 10.844 -25.359 -35.875 1 42.06 432 MET B N 1
ATOM 7087 C CA . MET B 1 432 ? 12.141 -24.781 -35.531 1 42.06 432 MET B CA 1
ATOM 7088 C C . MET B 1 432 ? 13.188 -25.141 -36.562 1 42.06 432 MET B C 1
ATOM 7090 O O . MET B 1 432 ? 14.07 -24.344 -36.875 1 42.06 432 MET B O 1
ATOM 7094 N N . ILE B 1 433 ? 13.055 -26.297 -37.156 1 41.91 433 ILE B N 1
ATOM 7095 C CA . ILE B 1 433 ? 13.906 -26.703 -38.281 1 41.91 433 ILE B CA 1
ATOM 7096 C C . ILE B 1 433 ? 13.664 -25.766 -39.469 1 41.91 433 ILE B C 1
ATOM 7098 O O . ILE B 1 433 ? 14.617 -25.328 -40.094 1 41.91 433 ILE B O 1
ATOM 7102 N N . HIS B 1 434 ? 12.445 -25.625 -39.812 1 40.94 434 HIS B N 1
ATOM 7103 C CA . HIS B 1 434 ? 12.211 -24.734 -40.938 1 40.94 434 HIS B CA 1
ATOM 7104 C C . HIS B 1 434 ? 12.641 -23.312 -40.625 1 40.94 434 HIS B C 1
ATOM 7106 O O . HIS B 1 434 ? 12.992 -22.547 -41.531 1 40.94 434 HIS B O 1
ATOM 7112 N N . LYS B 1 435 ? 12.508 -22.906 -39.406 1 40.56 435 LYS B N 1
ATOM 7113 C CA . LYS B 1 435 ? 13.031 -21.594 -39.062 1 40.56 435 LYS B CA 1
ATOM 7114 C C . LYS B 1 435 ? 14.555 -21.562 -39.188 1 40.56 435 LYS B C 1
ATOM 7116 O O . LYS B 1 435 ? 15.133 -20.516 -39.5 1 40.56 435 LYS B O 1
ATOM 7121 N N . SER B 1 436 ? 15.195 -22.609 -38.938 1 36.75 436 SER B N 1
ATOM 7122 C CA . SER B 1 436 ? 16.641 -22.672 -39.094 1 36.75 436 SER B CA 1
ATOM 7123 C C . SER B 1 436 ? 17.031 -22.594 -40.594 1 36.75 436 SER B C 1
ATOM 7125 O O . SER B 1 436 ? 18.156 -22.234 -40.906 1 36.75 436 SER B O 1
ATOM 7127 N N . GLN B 1 437 ? 16.312 -23.266 -41.5 1 35.62 437 GLN B N 1
ATOM 7128 C CA . GLN B 1 437 ? 16.734 -23.156 -42.875 1 35.62 437 GLN B CA 1
ATOM 7129 C C . GLN B 1 437 ? 16.609 -21.734 -43.406 1 35.62 437 GLN B C 1
ATOM 7131 O O . GLN B 1 437 ? 17.188 -21.391 -44.438 1 35.62 437 GLN B O 1
ATOM 7136 N N . THR B 1 438 ? 15.453 -21.062 -43.156 1 35.69 438 THR B N 1
ATOM 7137 C CA . THR B 1 438 ? 15.469 -19.719 -43.719 1 35.69 438 THR B CA 1
ATOM 7138 C C . THR B 1 438 ? 16.469 -18.844 -42.938 1 35.69 438 THR B C 1
ATOM 7140 O O . THR B 1 438 ? 16.391 -18.719 -41.719 1 35.69 438 THR B O 1
ATOM 7143 N N . ASN B 1 439 ? 17.672 -18.734 -43.344 1 33.56 439 ASN B N 1
ATOM 7144 C CA . ASN B 1 439 ? 18.812 -17.922 -42.969 1 33.56 439 ASN B CA 1
ATOM 7145 C C . ASN B 1 439 ? 18.359 -16.609 -42.312 1 33.56 439 ASN B C 1
ATOM 7147 O O . ASN B 1 439 ? 19.188 -15.742 -42.031 1 33.56 439 ASN B O 1
ATOM 7151 N N . ARG B 1 440 ? 17.312 -15.891 -42.938 1 30.53 440 ARG B N 1
ATOM 7152 C CA . ARG B 1 440 ? 17.109 -14.477 -42.625 1 30.53 440 ARG B CA 1
ATOM 7153 C C . ARG B 1 440 ? 16.578 -14.297 -41.219 1 30.53 440 ARG B C 1
ATOM 7155 O O . ARG B 1 440 ? 15.438 -14.641 -40.938 1 30.53 440 ARG B O 1
ATOM 7162 N N . VAL B 1 441 ? 17.281 -14.297 -40.219 1 35.06 441 VAL B N 1
ATOM 7163 C CA . VAL B 1 441 ? 17.219 -13.992 -38.781 1 35.06 441 VAL B CA 1
ATOM 7164 C C . VAL B 1 441 ? 16.172 -12.922 -38.531 1 35.06 441 VAL B C 1
ATOM 7166 O O . VAL B 1 441 ? 15.633 -12.812 -37.438 1 35.06 441 VAL B O 1
ATOM 7169 N N . GLU B 1 442 ? 16.016 -11.914 -39.5 1 33.41 442 GLU B N 1
ATOM 7170 C CA . GLU B 1 442 ? 15.273 -10.68 -39.25 1 33.41 442 GLU B CA 1
ATOM 7171 C C . GLU B 1 442 ? 13.781 -10.961 -39.094 1 33.41 442 GLU B C 1
ATOM 7173 O O . GLU B 1 442 ? 13.109 -10.336 -38.281 1 33.41 442 GLU B O 1
ATOM 7178 N N . HIS B 1 443 ? 13.094 -11.703 -40.062 1 31.39 443 HIS B N 1
ATOM 7179 C CA . HIS B 1 443 ? 11.648 -11.766 -40.25 1 31.39 443 HIS B CA 1
ATOM 7180 C C . HIS B 1 443 ? 11.008 -12.781 -39.281 1 31.39 443 HIS B C 1
ATOM 7182 O O . HIS B 1 443 ? 9.797 -12.992 -39.312 1 31.39 443 HIS B O 1
ATOM 7188 N N . CYS B 1 444 ? 11.648 -13.609 -38.688 1 32.16 444 CYS B N 1
ATOM 7189 C CA . CYS B 1 444 ? 11.047 -14.656 -37.875 1 32.16 444 CYS B CA 1
ATOM 7190 C C . CYS B 1 444 ? 10.414 -14.062 -36.625 1 32.16 444 CYS B C 1
ATOM 7192 O O . CYS B 1 444 ? 9.781 -14.781 -35.844 1 32.16 444 CYS B O 1
ATOM 7194 N N . VAL B 1 445 ? 10.672 -12.859 -36.281 1 34.69 445 VAL B N 1
ATOM 7195 C CA . VAL B 1 445 ? 9.992 -12.172 -35.188 1 34.69 445 VAL B CA 1
ATOM 7196 C C . VAL B 1 445 ? 8.492 -12.109 -35.469 1 34.69 445 VAL B C 1
ATOM 7198 O O . VAL B 1 445 ? 7.684 -12.258 -34.562 1 34.69 445 VAL B O 1
ATOM 7201 N N . GLU B 1 446 ? 8.062 -11.828 -36.781 1 33.59 446 GLU B N 1
ATOM 7202 C CA . GLU B 1 446 ? 6.672 -11.562 -37.156 1 33.59 446 GLU B CA 1
ATOM 7203 C C . GLU B 1 446 ? 5.863 -12.852 -37.219 1 33.59 446 GLU B C 1
ATOM 7205 O O . GLU B 1 446 ? 4.688 -12.875 -36.844 1 33.59 446 GLU B O 1
ATOM 7210 N N . GLN B 1 447 ? 6.332 -13.922 -37.719 1 31.59 447 GLN B N 1
ATOM 7211 C CA . GLN B 1 447 ? 5.496 -15.078 -38.062 1 31.59 447 GLN B CA 1
ATOM 7212 C C . GLN B 1 447 ? 5.18 -15.898 -36.812 1 31.59 447 GLN B C 1
ATOM 7214 O O . GLN B 1 447 ? 4.145 -16.562 -36.75 1 31.59 447 GLN B O 1
ATOM 7219 N N . GLN B 1 448 ? 5.973 -15.992 -35.906 1 34.56 448 GLN B N 1
ATOM 7220 C CA . GLN B 1 448 ? 5.699 -16.797 -34.719 1 34.56 448 GLN B CA 1
ATOM 7221 C C . GLN B 1 448 ? 4.57 -16.188 -33.875 1 34.56 448 GLN B C 1
ATOM 7223 O O . GLN B 1 448 ? 3.873 -16.891 -33.156 1 34.56 448 GLN B O 1
ATOM 7228 N N . VAL B 1 449 ? 4.273 -14.898 -33.969 1 33.78 449 VAL B N 1
ATOM 7229 C CA . VAL B 1 449 ? 3.105 -14.266 -33.375 1 33.78 449 VAL B CA 1
ATOM 7230 C C . VAL B 1 449 ? 1.832 -14.773 -34.031 1 33.78 449 VAL B C 1
ATOM 7232 O O . VAL B 1 449 ? 0.806 -14.961 -33.375 1 33.78 449 VAL B O 1
ATOM 7235 N N . LYS B 1 450 ? 1.867 -15.07 -35.25 1 34.66 450 LYS B N 1
ATOM 7236 C CA . LYS B 1 450 ? 0.645 -15.438 -35.969 1 34.66 450 LYS B CA 1
ATOM 7237 C C . LYS B 1 450 ? 0.311 -16.906 -35.75 1 34.66 450 LYS B C 1
ATOM 7239 O O . LYS B 1 450 ? -0.86 -17.297 -35.75 1 34.66 450 LYS B O 1
ATOM 7244 N N . HIS B 1 451 ? 1.165 -17.703 -35.781 1 31.42 451 HIS B N 1
ATOM 7245 C CA . HIS B 1 451 ? 0.813 -19.109 -35.656 1 31.42 451 HIS B CA 1
ATOM 7246 C C . HIS B 1 451 ? 0.419 -19.469 -34.219 1 31.42 451 HIS B C 1
ATOM 7248 O O . HIS B 1 451 ? -0.426 -20.344 -34.031 1 31.42 451 HIS B O 1
ATOM 7254 N N . THR B 1 452 ? 0.893 -18.906 -33.25 1 33.44 452 THR B N 1
ATOM 7255 C CA . THR B 1 452 ? 0.375 -19.172 -31.906 1 33.44 452 THR B CA 1
ATOM 7256 C C . THR B 1 452 ? -1.094 -18.766 -31.812 1 33.44 452 THR B C 1
ATOM 7258 O O . THR B 1 452 ? -1.85 -19.344 -31.016 1 33.44 452 THR B O 1
ATOM 7261 N N . LYS B 1 453 ? -1.496 -17.922 -32.5 1 36.09 453 LYS B N 1
ATOM 7262 C CA . LYS B 1 453 ? -2.932 -17.672 -32.562 1 36.09 453 LYS B CA 1
ATOM 7263 C C . LYS B 1 453 ? -3.676 -18.828 -33.219 1 36.09 453 LYS B C 1
ATOM 7265 O O . LYS B 1 453 ? -4.871 -19.016 -33 1 36.09 453 LYS B O 1
ATOM 7270 N N . GLN B 1 454 ? -3.172 -19.438 -34.188 1 29.2 454 GLN B N 1
ATOM 7271 C CA . GLN B 1 454 ? -3.906 -20.5 -34.875 1 29.2 454 GLN B CA 1
ATOM 7272 C C . GLN B 1 454 ? -3.957 -21.766 -34.031 1 29.2 454 GLN B C 1
ATOM 7274 O O . GLN B 1 454 ? -4.934 -22.516 -34.094 1 29.2 454 GLN B O 1
ATOM 7279 N N . VAL B 1 455 ? -2.98 -22.141 -33.344 1 34.09 455 VAL B N 1
ATOM 7280 C CA . VAL B 1 455 ? -3.068 -23.406 -32.625 1 34.09 455 VAL B CA 1
ATOM 7281 C C . VAL B 1 455 ? -4.008 -23.25 -31.422 1 34.09 455 VAL B C 1
ATOM 7283 O O . VAL B 1 455 ? -4.617 -24.219 -30.969 1 34.09 455 VAL B O 1
ATOM 7286 N N . GLN B 1 456 ? -4.148 -22.156 -30.844 1 29.78 456 GLN B N 1
ATOM 7287 C CA . GLN B 1 456 ? -5.156 -22.047 -29.797 1 29.78 456 GLN B CA 1
ATOM 7288 C C . GLN B 1 456 ? -6.559 -22.281 -30.344 1 29.78 456 GLN B C 1
ATOM 7290 O O . GLN B 1 456 ? -7.492 -22.547 -29.578 1 29.78 456 GLN B O 1
ATOM 7295 N N . LYS B 1 457 ? -6.789 -21.891 -31.562 1 31.58 457 LYS B N 1
ATOM 7296 C CA . LYS B 1 457 ? -8.125 -22.156 -32.094 1 31.58 457 LYS B CA 1
ATOM 7297 C C . LYS B 1 457 ? -8.336 -23.641 -32.344 1 31.58 457 LYS B C 1
ATOM 7299 O O . LYS B 1 457 ? -9.445 -24.078 -32.656 1 31.58 457 LYS B O 1
ATOM 7304 N N . GLU B 1 458 ? -7.254 -24.25 -32.594 1 29.83 458 GLU B N 1
ATOM 7305 C CA . GLU B 1 458 ? -7.57 -25.641 -32.938 1 29.83 458 GLU B CA 1
ATOM 7306 C C . GLU B 1 458 ? -7.676 -26.516 -31.703 1 29.83 458 GLU B C 1
ATOM 7308 O O . GLU B 1 458 ? -8.047 -27.688 -31.781 1 29.83 458 GLU B O 1
ATOM 7313 N N . TYR B 1 459 ? -6.996 -26.25 -30.578 1 26.27 459 TYR B N 1
ATOM 7314 C CA . TYR B 1 459 ? -7.422 -27.094 -29.469 1 26.27 459 TYR B CA 1
ATOM 7315 C C . TYR B 1 459 ? -8.625 -26.484 -28.766 1 26.27 459 TYR B C 1
ATOM 7317 O O . TYR B 1 459 ? -8.688 -25.281 -28.547 1 26.27 459 TYR B O 1
#

pLDDT: mean 83.49, std 17.88, range [26.27, 97.75]

Solvent-accessible surface area (backbone atoms only — not comparable to full-atom values): 49432 Å² total; per-residue (Å²): 114,73,80,72,38,75,48,31,17,36,22,33,43,76,48,68,46,95,86,69,43,40,31,38,36,39,31,40,24,31,61,56,96,57,35,61,42,76,46,76,75,47,75,42,74,52,84,62,74,81,38,28,66,55,52,28,52,52,51,50,51,55,32,51,74,65,68,41,60,92,28,53,62,35,38,19,26,73,62,46,69,38,61,50,48,10,36,52,74,68,71,47,46,77,38,65,15,50,54,50,53,51,49,51,29,51,34,65,43,67,64,52,51,86,55,83,84,64,70,77,61,87,45,69,61,52,43,50,50,53,51,50,54,49,44,51,50,48,46,44,48,47,40,72,71,32,65,65,52,38,51,49,36,46,51,40,32,49,74,72,62,43,87,71,78,76,76,82,49,76,53,47,68,87,34,66,67,35,42,50,48,20,52,46,41,48,60,73,39,43,65,38,50,54,53,46,50,68,68,45,82,91,53,70,78,76,81,50,73,68,55,50,50,34,53,66,28,44,45,67,65,48,44,40,56,53,52,49,44,55,61,39,31,47,77,74,50,67,24,26,37,49,46,58,28,38,51,50,8,38,53,51,48,58,68,71,58,77,51,86,40,71,60,22,45,52,43,50,52,37,42,51,52,38,44,49,64,75,51,63,54,49,52,31,41,88,79,27,41,63,39,28,49,17,16,44,58,26,60,60,44,28,61,61,32,44,93,48,67,65,34,37,51,52,30,48,54,49,50,27,53,54,32,16,54,52,49,49,58,49,49,66,60,49,56,73,64,65,70,68,81,70,73,79,51,83,71,44,41,56,48,47,40,50,52,42,51,50,52,53,56,71,68,54,45,49,57,56,51,22,44,48,52,50,52,39,59,70,68,47,78,67,46,58,89,84,55,56,60,48,46,53,39,62,73,38,31,87,81,39,40,65,56,30,56,54,36,54,54,40,36,41,31,55,26,39,28,56,60,44,55,54,75,76,32,74,55,38,52,47,49,50,47,56,57,61,66,52,75,68,76,77,64,60,72,65,57,62,64,57,49,60,60,51,53,61,72,67,103,114,73,81,74,38,76,47,32,20,34,24,35,44,77,48,68,46,94,87,69,43,40,31,40,36,38,30,40,23,30,60,57,94,58,34,61,42,76,45,75,75,46,75,43,75,52,85,64,72,82,39,27,67,54,51,29,50,51,51,51,51,55,33,51,75,66,69,41,58,90,28,52,61,35,3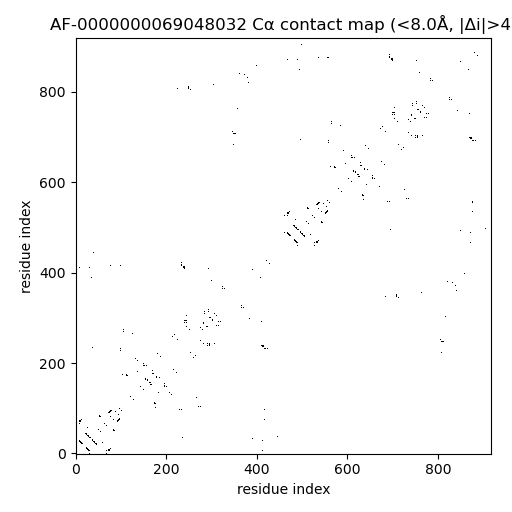7,20,27,71,62,47,69,39,60,52,47,11,36,50,73,67,71,48,46,75,38,65,14,49,54,49,53,52,50,51,30,50,33,65,43,67,63,52,50,85,56,82,82,64,70,76,61,88,45,68,61,52,43,51,49,53,50,49,53,50,45,50,50,47,47,44,48,47,39,71,72,32,66,66,53,38,50,48,36,46,50,40,32,49,72,72,62,43,88,70,78,77,78,82,49,76,54,47,69,87,34,66,66,34,43,50,49,20,52,46,42,50,62,74,39,43,64,39,51,54,53,46,51,68,69,46,80,93,53,71,79,77,80,51,73,67,54,51,48,33,51,64,28,45,46,67,65,49,45,41,55,53,52,49,44,54,62,39,32,48,77,72,51,67,26,26,36,50,45,57,29,38,52,50,8,39,53,51,48,58,68,71,56,77,51,88,40,72,60,24,45,52,42,50,52,37,42,53,51,38,45,50,64,75,51,63,54,49,51,31,43,89,80,27,40,64,40,28,49,18,17,44,58,25,60,58,43,28,62,63,33,44,90,47,66,66,36,36,50,52,31,49,54,48,50,28,52,55,31,17,53,51,46,49,58,49,49,67,60,48,58,73,64,63,68,68,79,70,72,79,51,84,71,45,41,56,48,47,40,51,53,42,50,50,53,51,56,71,70,56,44,49,58,56,51,22,44,49,51,50,51,38,59,70,65,46,80,69,47,58,88,84,55,56,62,49,47,51,37,62,74,39,31,87,82,39,40,65,55,29,54,53,37,54,55,40,36,42,32,56,27,39,29,56,60,44,53,54,76,76,32,74,56,38,52,46,49,50,46,55,55,61,65,54,75,66,77,78,63,60,70,64,53,60,62,55,50,60,58,51,54,60,70,69,101

InterPro domains:
  IPR008906 HAT, C-terminal dimerisation domain [PF05699] (375-436)
  IPR012337 Ribonuclease H-like superfamily [SSF53098] (8-431)
  IPR052035 Zinc finger BED domain-containing [PTHR46481] (2-446)

Secondary structure (DSSP, 8-state):
-GGG-S-EEEEEEEEE-TTS-EEEEEEEEEEETTEEEEEEEEEEE--S---HHHHHHHHHHHHHHTT-GGGEEEEEE---HHHHHHHHHTT--EEE-HHHHHHHHHHHHHT--S-TTTS---SHHHHHHHHHHHHHHHHHHHHHH-HHHHHHHHHHHHHTT-SS-----PPPTT-HHHHHHHHHHHHHTHHHHHHHHHHSSSPPPPP-HHHHHHHHHHHHHHHHHHHHHHHHT-SSS--GGGHHHHHHHHHHHHHH---SSHHHHHHHHHHHHHHHHHTTTTT-TTT-HHHHHHHHT-TTTGGGG-SSHHHHHHHHHHHHHHHHHHHHHHHHHHHHHHTTT----TT-TTHHHHHHHHHHHHH--HHHHHHHHHHHHHHSPPPPTT--HHHHHHHTTTTSHHHHHHHHHHHT--S-SS-HHHHH-HHHHHHHHHHHHS--TTTHHHHHHHHHHHHHHH-/-GGG-S-EEEEEEEEE-TTS-EEEEEEEEEEETTEEEEEEEEEEE--S---HHHHHHHHHHHHHHTT-GGGEEEEEE---HHHHHHHHHTT--EEE-HHHHHHHHHHHHHT--S-TTTS---SHHHHHHHHHHHHHHHHHHHHHH-HHHHHHHHHHHHHTT-SS-----PPPTT-HHHHHHHHHHHHHTHHHHHHHHHHSSS--PPP-HHHHHHHHHHHHHHHHHHHHHHHHT-SSS--GGGHHHHHHHHHHHHHH---SSHHHHHHHHHHHHHHHHHTTTTT-TTT-HHHHHHHHT-TTTGGGG-SSHHHHHHHHHHHHHHHHHHHHHHHHHHHHHHTTT----TT-TTHHHHHHHHHHHHH--HHHHHHHHHHHHHHSPPPPTTS-HHHHHHHTTTTSHHHHHHHHHHHT--S-SS-HHHHH-HHHHHHHHHHHHS--TTTHHHHHHHHHHHHHHH-

Foldseek 3Di:
DLVPFQAKEKFKDWDAAPVRWIKIWIKIWTDDPLWIDIDTQDIDTDPDDLALCSVLVVVVVSCVVVPCLVRYQEYEYCPDPRPVSNCVVSVGHYDYFPLSLLLVLLCQLLVLDPDLPPDPPPDPLNVVSSVLLVLLLQLLVVCVVDPVLVVQLQVVCVVVPPPDRDHAFHADSSAVVSSLSNLVVCLVSVVSSVVSQVVDPPHGDDDDPLSSLLSVLVNQLCVLSVVLSLQQLDRGFFRLLVSLLSLVVNLVSLVVGDRPDPSSVSSSVSSNVSSCVSCVCVLACVPNVLNNLLNLLQLQHRQNSHPDNVSSVVNLLVLLVQLLVVVVVVCVVPVVPPPPDPPPPVPDPCVVVVVVVVVVVVVDHSSNVSVVLSVVSRPDHRDDPPDHRSVVLVVCCVPNVSSSVSNSNSRRYGSRSDNPCVSPDPVSSVVVVVVVPPPPPPPPVPVVVPVVVVVVVVD/DLVPFQAKEKFKDWDAAPVRWIKIWIKIWTDDPLWIDIDTQDIDTDPDPLALCSLLVVVVVSCVVVPCLVRYQEYEYCPDPRPVSNCVVSVHHYDYFPLSLLLVLLCQLLVLDPDLPPDPPPDPLNVVSSVLLVLLLQLLVVCVVDPVLVVQLQVVCVVVPNPDRDHAFHADSSAVVSSLSNLVRCLVSVVSSVVSQVVDPPHGDDDDPQSSLLSVLVNQLCVLSVVLSLQQLDRGFFRLLVSLLSLVVNLVSLVVGDRDDPSSVSSSVSSNVSSCVSCVCVLACVPNVLNNLLNLLQLQHRQNSHPDNVSSVVNLLVLLVQLLVVVVVVCVVPVVPPPPDPPPPVPDPCVVVVVVVVVVVVPDHSSNVSVVLSVVSRPDHRDDPPDHRSVVLVVCCVPNVSSSVSNSNSRRYGSRSDNPCVSPDPVVSVVVVVVVPPPPSPCVVPVVVPVVVVVVVVD

Organism: Acyrthosiphon pisum (NCBI:txid7029)